Protein 3KCU (pdb70)

Structure (mmCIF, N/CA/C/O backbone):
data_3KCU
#
_entry.id   3KCU
#
_cell.length_a   101.378
_cell.length_b   107.934
_cell.length_c   163.128
_cell.angle_alpha   90.00
_cell.angle_beta   90.00
_cell.angle_gamma   90.00
#
_symmetry.space_group_name_H-M   'P 21 21 21'
#
loop_
_entity.id
_entity.type
_entity.pdbx_description
1 polymer 'Probable formate transporter 1'
2 non-polymer '2-(6-(2-CYCLOHEXYLETHOXY)-TETRAHYDRO-4,5-DIHYDROXY-2(HYDROXYMETHYL)-2H-PYRAN-3-YLOXY)-TETRAHYDRO-6(HYDROXYMETHYL)-2H-PY RAN-3,4,5-TRIOL'
3 water water
#
loop_
_atom_site.group_PDB
_atom_site.id
_atom_site.type_symbol
_atom_site.label_atom_id
_atom_site.label_alt_id
_atom_site.label_comp_id
_atom_site.label_asym_id
_atom_site.label_entity_id
_atom_site.label_seq_id
_atom_site.pdbx_PDB_ins_code
_atom_site.Cartn_x
_atom_site.Cartn_y
_atom_site.Cartn_z
_atom_site.occupancy
_atom_site.B_iso_or_equiv
_atom_site.auth_seq_id
_atom_site.auth_comp_id
_atom_site.auth_asym_id
_atom_site.auth_atom_id
_atom_site.pdbx_PDB_model_num
ATOM 1 N N . LYS A 1 29 ? 63.682 21.331 138.420 1.00 115.33 29 LYS A N 1
ATOM 2 C CA . LYS A 1 29 ? 63.980 21.797 137.072 1.00 115.32 29 LYS A CA 1
ATOM 3 C C . LYS A 1 29 ? 63.217 20.993 136.018 1.00 108.95 29 LYS A C 1
ATOM 4 O O . LYS A 1 29 ? 62.678 19.924 136.300 1.00 110.15 29 LYS A O 1
ATOM 10 N N . HIS A 1 30 ? 63.187 21.530 134.806 1.00 103.30 30 HIS A N 1
ATOM 11 C CA . HIS A 1 30 ? 62.532 20.911 133.654 1.00 100.48 30 HIS A CA 1
ATOM 12 C C . HIS A 1 30 ? 61.005 21.015 133.665 1.00 85.08 30 HIS A C 1
ATOM 13 O O . HIS A 1 30 ? 60.319 20.266 134.368 1.00 76.25 30 HIS A O 1
ATOM 20 N N . PRO A 1 31 ? 60.481 21.936 132.848 1.00 79.47 31 PRO A N 1
ATOM 21 C CA . PRO A 1 31 ? 59.057 22.251 132.714 1.00 75.49 31 PRO A CA 1
ATOM 22 C C . PRO A 1 31 ? 58.204 21.010 132.437 1.00 74.47 31 PRO A C 1
ATOM 23 O O . PRO A 1 31 ? 57.072 20.923 132.925 1.00 69.98 31 PRO A O 1
ATOM 27 N N . LEU A 1 32 ? 58.735 20.067 131.661 1.00 67.08 32 LEU A N 1
ATOM 28 C CA . LEU A 1 32 ? 57.951 18.904 131.259 1.00 66.92 32 LEU A CA 1
ATOM 29 C C . LEU A 1 32 ? 57.709 17.926 132.409 1.00 64.28 32 LEU A C 1
ATOM 30 O O . LEU A 1 32 ? 56.606 17.396 132.560 1.00 63.53 32 LEU A O 1
ATOM 35 N N . LYS A 1 33 ? 58.748 17.673 133.195 1.00 60.24 33 LYS A N 1
ATOM 36 C CA . LYS A 1 33 ? 58.632 16.834 134.376 1.00 65.64 33 LYS A CA 1
ATOM 37 C C . LYS A 1 33 ? 57.556 17.405 135.304 1.00 62.04 33 LYS A C 1
ATOM 38 O O . LYS A 1 33 ? 56.604 16.719 135.680 1.00 62.64 33 LYS A O 1
ATOM 44 N N . THR A 1 34 ? 57.730 18.674 135.653 1.00 60.51 34 THR A N 1
ATOM 45 C CA . THR A 1 34 ? 56.801 19.398 136.501 1.00 65.59 34 THR A CA 1
ATOM 46 C C . THR A 1 34 ? 55.365 19.284 135.985 1.00 65.03 34 THR A C 1
ATOM 47 O O . THR A 1 34 ? 54.431 19.061 136.771 1.00 58.02 34 THR A O 1
ATOM 51 N N . PHE A 1 35 ? 55.201 19.417 134.667 1.00 59.34 35 PHE A N 1
ATOM 52 C CA . PHE A 1 35 ? 53.880 19.385 134.045 1.00 59.21 35 PHE A CA 1
ATOM 53 C C . PHE A 1 35 ? 53.206 18.028 134.265 1.00 56.60 35 PHE A C 1
ATOM 54 O O . PHE A 1 35 ? 52.040 17.962 134.661 1.00 54.69 35 PHE A O 1
ATOM 62 N N . TYR A 1 36 ? 53.946 16.949 134.019 1.00 53.26 36 TYR A N 1
ATOM 63 C CA . TYR A 1 36 ? 53.409 15.605 134.250 1.00 54.95 36 TYR A CA 1
ATOM 64 C C . TYR A 1 36 ? 53.071 15.347 135.731 1.00 53.87 36 TYR A C 1
ATOM 65 O O . TYR A 1 36 ? 52.055 14.730 136.037 1.00 55.82 36 TYR A O 1
ATOM 74 N N . LEU A 1 37 ? 53.927 15.829 136.630 1.00 47.95 37 LEU A N 1
ATOM 75 C CA . LEU A 1 37 ? 53.700 15.712 138.065 1.00 58.80 37 LEU A CA 1
ATOM 76 C C . LEU A 1 37 ? 52.465 16.507 138.480 1.00 52.68 37 LEU A C 1
ATOM 77 O O . LEU A 1 37 ? 51.736 16.088 139.364 1.00 48.87 37 LEU A O 1
ATOM 82 N N . ALA A 1 38 ? 52.233 17.639 137.814 1.00 49.91 38 ALA A N 1
ATOM 83 C CA . ALA A 1 38 ? 51.035 18.436 138.031 1.00 49.77 38 ALA A CA 1
ATOM 84 C C . ALA A 1 38 ? 49.792 17.727 137.506 1.00 54.64 38 ALA A C 1
ATOM 85 O O . ALA A 1 38 ? 48.739 17.776 138.142 1.00 53.64 38 ALA A O 1
ATOM 87 N N . ILE A 1 39 ? 49.908 17.090 136.337 1.00 52.69 39 ILE A N 1
ATOM 88 C CA . ILE A 1 39 ? 48.813 16.277 135.822 1.00 53.75 39 ILE A CA 1
ATOM 89 C C . ILE A 1 39 ? 48.460 15.203 136.848 1.00 51.80 39 ILE A C 1
ATOM 90 O O . ILE A 1 39 ? 47.284 14.962 137.126 1.00 49.39 39 ILE A O 1
ATOM 95 N N . THR A 1 40 ? 49.496 14.578 137.409 1.00 50.50 40 THR A N 1
ATOM 96 C CA . THR A 1 40 ? 49.355 13.526 138.418 1.00 46.76 40 THR A CA 1
ATOM 97 C C . THR A 1 40 ? 48.613 14.037 139.668 1.00 48.59 40 THR A C 1
ATOM 98 O O . THR A 1 40 ? 47.720 13.373 140.193 1.00 50.58 40 THR A O 1
ATOM 102 N N . ALA A 1 41 ? 48.975 15.226 140.133 1.00 46.66 41 ALA A N 1
ATOM 103 C CA . ALA A 1 41 ? 48.336 15.777 141.326 1.00 46.31 41 ALA A CA 1
ATOM 104 C C . ALA A 1 41 ? 46.865 16.104 141.051 1.00 49.41 41 ALA A C 1
ATOM 105 O O . ALA A 1 41 ? 46.017 15.972 141.941 1.00 48.48 41 ALA A O 1
ATOM 107 N N . GLY A 1 42 ? 46.574 16.524 139.819 1.00 44.75 42 GLY A N 1
ATOM 108 C CA . GLY A 1 42 ? 45.211 16.849 139.414 1.00 46.89 42 GLY A CA 1
ATOM 109 C C . GLY A 1 42 ? 44.348 15.603 139.438 1.00 43.96 42 GLY A C 1
ATOM 110 O O . GLY A 1 42 ? 43.221 15.620 139.936 1.00 44.37 42 GLY A O 1
ATOM 111 N N . VAL A 1 43 ? 44.901 14.508 138.930 1.00 40.23 43 VAL A N 1
ATOM 112 C CA . VAL A 1 43 ? 44.295 13.193 139.095 1.00 43.83 43 VAL A CA 1
ATOM 113 C C . VAL A 1 43 ? 44.151 12.830 140.598 1.00 52.77 43 VAL A C 1
ATOM 114 O O . VAL A 1 43 ? 43.096 12.363 141.037 1.00 50.69 43 VAL A O 1
ATOM 118 N N . PHE A 1 44 ? 45.204 13.049 141.381 1.00 47.19 44 PHE A N 1
ATOM 119 C CA . PHE A 1 44 ? 45.159 12.709 142.808 1.00 46.57 44 PHE A CA 1
ATOM 120 C C . PHE A 1 44 ? 44.050 13.440 143.553 1.00 45.54 44 PHE A C 1
ATOM 121 O O . PHE A 1 44 ? 43.353 12.834 144.365 1.00 41.45 44 PHE A O 1
ATOM 129 N N . ILE A 1 45 ? 43.883 14.734 143.273 1.00 47.18 45 ILE A N 1
ATOM 130 C CA . ILE A 1 45 ? 42.883 15.520 143.979 1.00 40.82 45 ILE A CA 1
ATOM 131 C C . ILE A 1 45 ? 41.481 15.162 143.516 1.00 48.54 45 ILE A C 1
ATOM 132 O O . ILE A 1 45 ? 40.507 15.347 144.261 1.00 45.78 45 ILE A O 1
ATOM 137 N N . SER A 1 46 ? 41.390 14.665 142.278 1.00 46.00 46 SER A N 1
ATOM 138 C CA . SER A 1 46 ? 40.122 14.223 141.701 1.00 43.09 46 SER A CA 1
ATOM 139 C C . SER A 1 46 ? 39.709 12.914 142.385 1.00 45.21 46 SER A C 1
ATOM 140 O O . SER A 1 46 ? 38.542 12.708 142.721 1.00 41.73 46 SER A O 1
ATOM 143 N N . ILE A 1 47 ? 40.680 12.029 142.569 1.00 46.56 47 ILE A N 1
ATOM 144 C CA . ILE A 1 47 ? 40.468 10.830 143.353 1.00 45.21 47 ILE A CA 1
ATOM 145 C C . ILE A 1 47 ? 39.930 11.232 144.742 1.00 45.23 47 ILE A C 1
ATOM 146 O O . ILE A 1 47 ? 38.985 10.630 145.247 1.00 39.31 47 ILE A O 1
ATOM 151 N N . ALA A 1 48 ? 40.506 12.277 145.337 1.00 47.36 48 ALA A N 1
ATOM 152 C CA . ALA A 1 48 ? 40.072 12.707 146.666 1.00 45.97 48 ALA A CA 1
ATOM 153 C C . ALA A 1 48 ? 38.591 13.067 146.654 1.00 47.73 48 ALA A C 1
ATOM 154 O O . ALA A 1 48 ? 37.846 12.653 147.534 1.00 45.96 48 ALA A O 1
ATOM 156 N N . PHE A 1 49 ? 38.172 13.835 145.647 1.00 50.46 49 PHE A N 1
ATOM 157 C CA . PHE A 1 49 ? 36.807 14.336 145.612 1.00 47.09 49 PHE A CA 1
ATOM 158 C C . PHE A 1 49 ? 35.821 13.232 145.252 1.00 45.32 49 PHE A C 1
ATOM 159 O O . PHE A 1 49 ? 34.700 13.218 145.768 1.00 44.03 49 PHE A O 1
ATOM 167 N N . VAL A 1 50 ? 36.245 12.304 144.391 1.00 41.80 50 VAL A N 1
ATOM 168 C CA . VAL A 1 50 ? 35.428 11.124 144.088 1.00 45.38 50 VAL A CA 1
ATOM 169 C C . VAL A 1 50 ? 35.152 10.324 145.375 1.00 42.96 50 VAL A C 1
ATOM 170 O O . VAL A 1 50 ? 34.022 9.914 145.613 1.00 45.50 50 VAL A O 1
ATOM 174 N N . PHE A 1 51 ? 36.187 10.131 146.203 1.00 41.46 51 PHE A N 1
ATOM 175 C CA . PHE A 1 51 ? 36.070 9.385 147.466 1.00 40.63 51 PHE A CA 1
ATOM 176 C C . PHE A 1 51 ? 35.062 10.105 148.388 1.00 41.36 51 PHE A C 1
ATOM 177 O O . PHE A 1 51 ? 34.219 9.492 149.027 1.00 45.39 51 PHE A O 1
ATOM 185 N N . TYR A 1 52 ? 35.152 11.425 148.423 1.00 42.13 52 TYR A N 1
ATOM 186 C CA . TYR A 1 52 ? 34.267 12.238 149.237 1.00 42.77 52 TYR A CA 1
ATOM 187 C C . TYR A 1 52 ? 32.804 12.068 148.782 1.00 50.56 52 TYR A C 1
ATOM 188 O O . TYR A 1 52 ? 31.886 11.975 149.601 1.00 47.25 52 TYR A O 1
ATOM 197 N N . ILE A 1 53 ? 32.594 12.045 147.466 1.00 42.73 53 ILE A N 1
ATOM 198 C CA . ILE A 1 53 ? 31.249 11.921 146.926 1.00 41.75 53 ILE A CA 1
ATOM 199 C C . ILE A 1 53 ? 30.694 10.541 147.238 1.00 43.13 53 ILE A C 1
ATOM 200 O O . ILE A 1 53 ? 29.551 10.403 147.692 1.00 45.09 53 ILE A O 1
ATOM 205 N N . THR A 1 54 ? 31.504 9.519 146.984 1.00 42.74 54 THR A N 1
ATOM 206 C CA . THR A 1 54 ? 31.117 8.149 147.304 1.00 45.90 54 THR A CA 1
ATOM 207 C C . THR A 1 54 ? 30.724 8.055 148.788 1.00 46.57 54 THR A C 1
ATOM 208 O O . THR A 1 54 ? 29.623 7.603 149.128 1.00 44.59 54 THR A O 1
ATOM 212 N N . ALA A 1 55 ? 31.611 8.515 149.669 1.00 42.23 55 ALA A N 1
ATOM 213 C CA . ALA A 1 55 ? 31.353 8.402 151.109 1.00 45.78 55 ALA A CA 1
ATOM 214 C C . ALA A 1 55 ? 30.107 9.153 151.588 1.00 46.61 55 ALA A C 1
ATOM 215 O O . ALA A 1 55 ? 29.453 8.734 152.545 1.00 48.91 55 ALA A O 1
ATOM 217 N N . THR A 1 56 ? 29.782 10.262 150.938 1.00 40.99 56 THR A N 1
ATOM 218 C CA . THR A 1 56 ? 28.681 11.103 151.398 1.00 39.26 56 THR A CA 1
ATOM 219 C C . THR A 1 56 ? 27.385 10.857 150.627 1.00 46.67 56 THR A C 1
ATOM 220 O O . THR A 1 56 ? 26.398 11.543 150.855 1.00 46.20 56 THR A O 1
ATOM 224 N N . THR A 1 57 ? 27.387 9.887 149.721 1.00 44.22 57 THR A N 1
ATOM 225 C CA . THR A 1 57 ? 26.183 9.598 148.944 1.00 42.82 57 THR A CA 1
ATOM 226 C C . THR A 1 57 ? 25.147 8.908 149.815 1.00 47.51 57 THR A C 1
ATOM 227 O O . THR A 1 57 ? 25.431 7.893 150.458 1.00 49.83 57 THR A O 1
ATOM 231 N N . GLY A 1 58 ? 23.939 9.454 149.813 1.00 51.74 58 GLY A N 1
ATOM 232 C CA . GLY A 1 58 ? 22.876 8.937 150.652 1.00 49.73 58 GLY A CA 1
ATOM 233 C C . GLY A 1 58 ? 22.968 9.336 152.112 1.00 53.45 58 GLY A C 1
ATOM 234 O O . GLY A 1 58 ? 22.288 8.737 152.937 1.00 60.34 58 GLY A O 1
ATOM 235 N N . THR A 1 59 ? 23.791 10.334 152.442 1.00 55.98 59 THR A N 1
ATOM 236 C CA . THR A 1 59 ? 23.950 10.756 153.849 1.00 60.16 59 THR A CA 1
ATOM 237 C C . THR A 1 59 ? 23.044 11.911 154.249 1.00 69.74 59 THR A C 1
ATOM 238 O O . THR A 1 59 ? 23.300 12.598 155.254 1.00 68.74 59 THR A O 1
ATOM 242 N N . GLY A 1 60 ? 21.976 12.105 153.475 1.00 68.41 60 GLY A N 1
ATOM 243 C CA . GLY A 1 60 ? 20.952 13.080 153.810 1.00 64.12 60 GLY A CA 1
ATOM 244 C C . GLY A 1 60 ? 20.327 12.885 155.187 1.00 66.03 60 GLY A C 1
ATOM 245 O O . GLY A 1 60 ? 19.988 13.862 155.851 1.00 66.16 60 GLY A O 1
ATOM 246 N N . THR A 1 61 ? 20.163 11.636 155.622 1.00 62.84 61 THR A N 1
ATOM 247 C CA . THR A 1 61 ? 19.611 11.383 156.957 1.00 65.84 61 THR A CA 1
ATOM 248 C C . THR A 1 61 ? 20.619 11.647 158.098 1.00 67.31 61 THR A C 1
ATOM 249 O O . THR A 1 61 ? 20.234 12.012 159.201 1.00 74.70 61 THR A O 1
ATOM 253 N N . MET A 1 62 ? 21.908 11.472 157.830 1.00 64.26 62 MET A N 1
ATOM 254 C CA . MET A 1 62 ? 22.924 11.676 158.859 1.00 61.74 62 MET A CA 1
ATOM 255 C C . MET A 1 62 ? 23.005 13.116 159.319 1.00 52.10 62 MET A C 1
ATOM 256 O O . MET A 1 62 ? 22.722 14.046 158.555 1.00 46.80 62 MET A O 1
ATOM 261 N N . PRO A 1 63 ? 23.431 13.313 160.571 1.00 50.80 63 PRO A N 1
ATOM 262 C CA . PRO A 1 63 ? 23.794 14.677 160.968 1.00 51.37 63 PRO A CA 1
ATOM 263 C C . PRO A 1 63 ? 24.820 15.258 159.976 1.00 55.94 63 PRO A C 1
ATOM 264 O O . PRO A 1 63 ? 25.815 14.619 159.607 1.00 51.53 63 PRO A O 1
ATOM 268 N N . PHE A 1 64 ? 24.537 16.478 159.539 1.00 54.62 64 PHE A N 1
ATOM 269 C CA . PHE A 1 64 ? 25.313 17.180 158.536 1.00 47.57 64 PHE A CA 1
ATOM 270 C C . PHE A 1 64 ? 26.835 17.163 158.776 1.00 48.27 64 PHE A C 1
ATOM 271 O O . PHE A 1 64 ? 27.616 16.802 157.894 1.00 46.59 64 PHE A O 1
ATOM 279 N N . GLY A 1 65 ? 27.257 17.582 159.961 1.00 45.00 65 GLY A N 1
ATOM 280 C CA . GLY A 1 65 ? 28.676 17.667 160.237 1.00 45.68 65 GLY A CA 1
ATOM 281 C C . GLY A 1 65 ? 29.348 16.303 160.265 1.00 48.23 65 GLY A C 1
ATOM 282 O O . GLY A 1 65 ? 30.518 16.188 159.943 1.00 47.45 65 GLY A O 1
ATOM 283 N N . MET A 1 66 ? 28.614 15.276 160.678 1.00 47.09 66 MET A N 1
ATOM 284 C CA . MET A 1 66 ? 29.185 13.937 160.768 1.00 48.19 66 MET A CA 1
ATOM 285 C C . MET A 1 66 ? 29.461 13.376 159.369 1.00 48.22 66 MET A C 1
ATOM 286 O O . MET A 1 66 ? 30.505 12.772 159.133 1.00 46.84 66 MET A O 1
ATOM 291 N N . ALA A 1 67 ? 28.497 13.551 158.464 1.00 45.01 67 ALA A N 1
ATOM 292 C CA . ALA A 1 67 ? 28.652 13.149 157.069 1.00 44.88 67 ALA A CA 1
ATOM 293 C C . ALA A 1 67 ? 29.817 13.903 156.442 1.00 36.77 67 ALA A C 1
ATOM 294 O O . ALA A 1 67 ? 30.649 13.330 155.747 1.00 42.94 67 ALA A O 1
ATOM 296 N N . LYS A 1 68 ? 29.873 15.203 156.703 1.00 43.51 68 LYS A N 1
ATOM 297 C CA . LYS A 1 68 ? 30.880 16.056 156.091 1.00 43.26 68 LYS A CA 1
ATOM 298 C C . LYS A 1 68 ? 32.262 15.688 156.625 1.00 51.03 68 LYS A C 1
ATOM 299 O O . LYS A 1 68 ? 33.239 15.630 155.864 1.00 46.81 68 LYS A O 1
ATOM 305 N N . LEU A 1 69 ? 32.332 15.412 157.930 1.00 43.06 69 LEU A N 1
ATOM 306 C CA . LEU A 1 69 ? 33.583 14.985 158.536 1.00 43.34 69 LEU A CA 1
ATOM 307 C C . LEU A 1 69 ? 34.112 13.681 157.921 1.00 39.37 69 LEU A C 1
ATOM 308 O O . LEU A 1 69 ? 35.277 13.589 157.539 1.00 37.32 69 LEU A O 1
ATOM 313 N N . VAL A 1 70 ? 33.262 12.672 157.829 1.00 41.30 70 VAL A N 1
ATOM 314 C CA . VAL A 1 70 ? 33.694 11.414 157.227 1.00 42.18 70 VAL A CA 1
ATOM 315 C C . VAL A 1 70 ? 34.158 11.599 155.771 1.00 43.40 70 VAL A C 1
ATOM 316 O O . VAL A 1 70 ? 35.184 11.061 155.368 1.00 46.95 70 VAL A O 1
ATOM 320 N N . GLY A 1 71 ? 33.416 12.375 154.988 1.00 44.65 71 GLY A N 1
ATOM 321 C CA . GLY A 1 71 ? 33.862 12.682 153.636 1.00 44.33 71 GLY A CA 1
ATOM 322 C C . GLY A 1 71 ? 35.227 13.364 153.610 1.00 42.16 71 GLY A C 1
ATOM 323 O O . GLY A 1 71 ? 36.069 13.072 152.753 1.00 40.05 71 GLY A O 1
ATOM 324 N N . GLY A 1 72 ? 35.432 14.290 154.546 1.00 40.65 72 GLY A N 1
ATOM 325 C CA . GLY A 1 72 ? 36.671 15.046 154.637 1.00 39.97 72 GLY A CA 1
ATOM 326 C C . GLY A 1 72 ? 37.866 14.153 154.939 1.00 44.82 72 GLY A C 1
ATOM 327 O O . GLY A 1 72 ? 38.938 14.288 154.336 1.00 40.52 72 GLY A O 1
ATOM 328 N N . ILE A 1 73 ? 37.678 13.241 155.887 1.00 40.78 73 ILE A N 1
ATOM 329 C CA . ILE A 1 73 ? 38.682 12.227 156.182 1.00 40.18 73 ILE A CA 1
ATOM 330 C C . ILE A 1 73 ? 39.019 11.411 154.928 1.00 42.52 73 ILE A C 1
ATOM 331 O O . ILE A 1 73 ? 40.191 11.175 154.623 1.00 41.93 73 ILE A O 1
ATOM 336 N N . CYS A 1 74 ? 37.994 10.979 154.203 1.00 42.88 74 CYS A N 1
ATOM 337 C CA . CYS A 1 74 ? 38.222 10.220 152.971 1.00 45.77 74 CYS A CA 1
ATOM 338 C C . CYS A 1 74 ? 38.996 11.070 151.964 1.00 48.48 74 CYS A C 1
ATOM 339 O O . CYS A 1 74 ? 39.930 10.593 151.313 1.00 49.00 74 CYS A O 1
ATOM 342 N N . PHE A 1 75 ? 38.626 12.343 151.870 1.00 46.00 75 PHE A N 1
ATOM 343 C CA . PHE A 1 75 ? 39.279 13.281 150.953 1.00 43.48 75 PHE A CA 1
ATOM 344 C C . PHE A 1 75 ? 40.805 13.395 151.141 1.00 46.26 75 PHE A C 1
ATOM 345 O O . PHE A 1 75 ? 41.525 13.630 150.169 1.00 39.68 75 PHE A O 1
ATOM 353 N N . SER A 1 76 ? 41.295 13.234 152.377 1.00 46.10 76 SER A N 1
ATOM 354 C CA . SER A 1 76 ? 42.730 13.417 152.658 1.00 47.77 76 SER A CA 1
ATOM 355 C C . SER A 1 76 ? 43.620 12.474 151.855 1.00 45.57 76 SER A C 1
ATOM 356 O O . SER A 1 76 ? 44.802 12.753 151.636 1.00 46.46 76 SER A O 1
ATOM 359 N N . LEU A 1 77 ? 43.054 11.351 151.434 1.00 46.00 77 LEU A N 1
ATOM 360 C CA . LEU A 1 77 ? 43.725 10.445 150.509 1.00 44.38 77 LEU A CA 1
ATOM 361 C C . LEU A 1 77 ? 44.447 11.220 149.388 1.00 48.22 77 LEU A C 1
ATOM 362 O O . LEU A 1 77 ? 45.570 10.891 149.008 1.00 44.15 77 LEU A O 1
ATOM 367 N N . GLY A 1 78 ? 43.786 12.241 148.853 1.00 50.74 78 GLY A N 1
ATOM 368 C CA . GLY A 1 78 ? 44.356 13.048 147.786 1.00 54.59 78 GLY A CA 1
ATOM 369 C C . GLY A 1 78 ? 45.677 13.703 148.144 1.00 51.80 78 GLY A C 1
ATOM 370 O O . GLY A 1 78 ? 46.642 13.595 147.385 1.00 46.28 78 GLY A O 1
ATOM 371 N N . LEU A 1 79 ? 45.728 14.377 149.296 1.00 48.31 79 LEU A N 1
ATOM 372 C CA . LEU A 1 79 ? 46.977 14.983 149.742 1.00 46.81 79 LEU A CA 1
ATOM 373 C C . LEU A 1 79 ? 48.015 13.927 150.096 1.00 44.38 79 LEU A C 1
ATOM 374 O O . LEU A 1 79 ? 49.189 14.123 149.847 1.00 54.07 79 LEU A O 1
ATOM 379 N N . ILE A 1 80 ? 47.579 12.806 150.660 1.00 44.27 80 ILE A N 1
ATOM 380 C CA . ILE A 1 80 ? 48.490 11.710 150.977 1.00 50.13 80 ILE A CA 1
ATOM 381 C C . ILE A 1 80 ? 49.186 11.219 149.697 1.00 51.21 80 ILE A C 1
ATOM 382 O O . ILE A 1 80 ? 50.416 11.116 149.643 1.00 50.46 80 ILE A O 1
ATOM 387 N N . LEU A 1 81 ? 48.391 10.948 148.664 1.00 50.03 81 LEU A N 1
ATOM 388 C CA . LEU A 1 81 ? 48.926 10.614 147.342 1.00 57.36 81 LEU A CA 1
ATOM 389 C C . LEU A 1 81 ? 49.960 11.629 146.843 1.00 48.74 81 LEU A C 1
ATOM 390 O O . LEU A 1 81 ? 51.045 11.251 146.401 1.00 51.46 81 LEU A O 1
ATOM 395 N N . CYS A 1 82 ? 49.620 12.919 146.909 1.00 47.35 82 CYS A N 1
ATOM 396 C CA . CYS A 1 82 ? 50.527 13.963 146.419 1.00 51.40 82 CYS A CA 1
ATOM 397 C C . CYS A 1 82 ? 51.869 14.003 147.142 1.00 53.09 82 CYS A C 1
ATOM 398 O O . CYS A 1 82 ? 52.914 14.179 146.515 1.00 53.77 82 CYS A O 1
ATOM 401 N N . VAL A 1 83 ? 51.842 13.880 148.468 1.00 50.48 83 VAL A N 1
ATOM 402 C CA . VAL A 1 83 ? 53.069 13.998 149.237 1.00 43.09 83 VAL A CA 1
ATOM 403 C C . VAL A 1 83 ? 53.915 12.732 149.129 1.00 45.71 83 VAL A C 1
ATOM 404 O O . VAL A 1 83 ? 55.122 12.793 148.875 1.00 52.43 83 VAL A O 1
ATOM 408 N N . VAL A 1 84 ? 53.278 11.581 149.317 1.00 53.32 84 VAL A N 1
ATOM 409 C CA . VAL A 1 84 ? 54.019 10.330 149.332 1.00 56.72 84 VAL A CA 1
ATOM 410 C C . VAL A 1 84 ? 54.599 10.024 147.953 1.00 59.27 84 VAL A C 1
ATOM 411 O O . VAL A 1 84 ? 55.742 9.601 147.852 1.00 56.84 84 VAL A O 1
ATOM 415 N N . CYS A 1 85 ? 53.809 10.246 146.902 1.00 57.12 85 CYS A N 1
ATOM 416 C CA . CYS A 1 85 ? 54.243 9.944 145.533 1.00 57.71 85 CYS A CA 1
ATOM 417 C C . CYS A 1 85 ? 55.047 11.068 144.867 1.00 60.25 85 CYS A C 1
ATOM 418 O O . CYS A 1 85 ? 55.608 10.866 143.795 1.00 57.64 85 CYS A O 1
ATOM 421 N N . GLY A 1 86 ? 55.102 12.247 145.485 1.00 61.31 86 GLY A N 1
ATOM 422 C CA . GLY A 1 86 ? 55.876 13.351 144.928 1.00 57.81 86 GLY A CA 1
ATOM 423 C C . GLY A 1 86 ? 55.217 14.108 143.766 1.00 58.65 86 GLY A C 1
ATOM 424 O O . GLY A 1 86 ? 55.911 14.587 142.876 1.00 54.81 86 GLY A O 1
ATOM 425 N N . ALA A 1 87 ? 53.888 14.228 143.758 1.00 49.61 87 ALA A N 1
ATOM 426 C CA . ALA A 1 87 ? 53.218 15.006 142.713 1.00 54.72 87 ALA A CA 1
ATOM 427 C C . ALA A 1 87 ? 53.180 16.495 143.087 1.00 57.85 87 ALA A C 1
ATOM 428 O O . ALA A 1 87 ? 53.480 16.866 144.211 1.00 52.75 87 ALA A O 1
ATOM 430 N N . ASP A 1 88 ? 52.816 17.349 142.142 1.00 57.16 88 ASP A N 1
ATOM 431 C CA . ASP A 1 88 ? 52.893 18.786 142.384 1.00 54.62 88 ASP A CA 1
ATOM 432 C C . ASP A 1 88 ? 51.513 19.439 142.343 1.00 50.85 88 ASP A C 1
ATOM 433 O O . ASP A 1 88 ? 50.979 19.729 141.260 1.00 52.97 88 ASP A O 1
ATOM 438 N N . LEU A 1 89 ? 50.955 19.670 143.532 1.00 49.26 89 LEU A N 1
ATOM 439 C CA . LEU A 1 89 ? 49.660 20.325 143.703 1.00 48.79 89 LEU A CA 1
ATOM 440 C C . LEU A 1 89 ? 49.829 21.828 143.939 1.00 51.82 89 LEU A C 1
ATOM 441 O O . LEU A 1 89 ? 50.468 22.253 144.910 1.00 51.71 89 LEU A O 1
ATOM 446 N N . PHE A 1 90 ? 49.237 22.613 143.045 1.00 47.10 90 PHE A N 1
ATOM 447 C CA . PHE A 1 90 ? 49.312 24.075 143.036 1.00 50.27 90 PHE A CA 1
ATOM 448 C C . PHE A 1 90 ? 49.471 24.739 144.413 1.00 53.47 90 PHE A C 1
ATOM 449 O O . PHE A 1 90 ? 48.518 24.787 145.209 1.00 47.62 90 PHE A O 1
ATOM 457 N N . THR A 1 91 ? 50.674 25.274 144.646 1.00 48.94 91 THR A N 1
ATOM 458 C CA . THR A 1 91 ? 51.068 26.015 145.862 1.00 52.88 91 THR A CA 1
ATOM 459 C C . THR A 1 91 ? 51.186 25.193 147.161 1.00 54.78 91 THR A C 1
ATOM 460 O O . THR A 1 91 ? 51.614 25.717 148.192 1.00 54.40 91 THR A O 1
ATOM 464 N N . SER A 1 92 ? 50.836 23.912 147.123 1.00 48.06 92 SER A N 1
ATOM 465 C CA . SER A 1 92 ? 50.730 23.152 148.370 1.00 51.53 92 SER A CA 1
ATOM 466 C C . SER A 1 92 ? 52.035 23.056 149.166 1.00 53.05 92 SER A C 1
ATOM 467 O O . SER A 1 92 ? 52.000 22.951 150.399 1.00 51.55 92 SER A O 1
ATOM 470 N N . THR A 1 93 ? 53.173 23.088 148.474 1.00 45.12 93 THR A N 1
ATOM 471 C CA . THR A 1 93 ? 54.461 22.934 149.132 1.00 49.75 93 THR A CA 1
ATOM 472 C C . THR A 1 93 ? 55.226 24.253 149.274 1.00 54.76 93 THR A C 1
ATOM 473 O O . THR A 1 93 ? 56.433 24.239 149.481 1.00 62.60 93 THR A O 1
ATOM 477 N N . VAL A 1 94 ? 54.534 25.381 149.160 1.00 52.69 94 VAL A N 1
ATOM 478 C CA . VAL A 1 94 ? 55.212 26.679 149.112 1.00 56.94 94 VAL A CA 1
ATOM 479 C C . VAL A 1 94 ? 56.041 26.985 150.385 1.00 58.87 94 VAL A C 1
ATOM 480 O O . VAL A 1 94 ? 57.093 27.644 150.328 1.00 58.77 94 VAL A O 1
ATOM 484 N N . LEU A 1 95 ? 55.566 26.496 151.525 1.00 50.20 95 LEU A N 1
ATOM 485 C CA . LEU A 1 95 ? 56.250 26.708 152.792 1.00 53.89 95 LEU A CA 1
ATOM 486 C C . LEU A 1 95 ? 57.502 25.836 152.925 1.00 56.09 95 LEU A C 1
ATOM 487 O O . LEU A 1 95 ? 58.490 26.247 153.539 1.00 60.85 95 LEU A O 1
ATOM 492 N N . ILE A 1 96 ? 57.452 24.626 152.372 1.00 54.41 96 ILE A N 1
ATOM 493 C CA . ILE A 1 96 ? 58.635 23.779 152.301 1.00 54.94 96 ILE A CA 1
ATOM 494 C C . ILE A 1 96 ? 59.698 24.504 151.501 1.00 56.47 96 ILE A C 1
ATOM 495 O O . ILE A 1 96 ? 60.873 24.565 151.897 1.00 57.00 96 ILE A O 1
ATOM 500 N N . VAL A 1 97 ? 59.284 25.043 150.353 1.00 59.79 97 VAL A N 1
ATOM 501 C CA . VAL A 1 97 ? 60.217 25.758 149.482 1.00 58.72 97 VAL A CA 1
ATOM 502 C C . VAL A 1 97 ? 60.895 26.895 150.261 1.00 52.93 97 VAL A C 1
ATOM 503 O O . VAL A 1 97 ? 62.108 26.995 150.282 1.00 56.95 97 VAL A O 1
ATOM 507 N N . VAL A 1 98 ? 60.114 27.721 150.952 1.00 58.95 98 VAL A N 1
ATOM 508 C CA . VAL A 1 98 ? 60.701 28.817 151.725 1.00 61.39 98 VAL A CA 1
ATOM 509 C C . VAL A 1 98 ? 61.688 28.296 152.781 1.00 61.70 98 VAL A C 1
ATOM 510 O O . VAL A 1 98 ? 62.813 28.801 152.908 1.00 61.12 98 VAL A O 1
ATOM 514 N N . ALA A 1 99 ? 61.272 27.276 153.527 1.00 61.24 99 ALA A N 1
ATOM 515 C CA . ALA A 1 99 ? 62.121 26.732 154.594 1.00 62.11 99 ALA A CA 1
ATOM 516 C C . ALA A 1 99 ? 63.415 26.116 154.055 1.00 62.79 99 ALA A C 1
ATOM 517 O O . ALA A 1 99 ? 64.491 26.369 154.593 1.00 70.70 99 ALA A O 1
ATOM 519 N N . LYS A 1 100 ? 63.327 25.316 152.996 1.00 62.34 100 LYS A N 1
ATOM 520 C CA . LYS A 1 100 ? 64.548 24.731 152.426 1.00 68.68 100 LYS A CA 1
ATOM 521 C C . LYS A 1 100 ? 65.554 25.796 151.976 1.00 72.23 100 LYS A C 1
ATOM 522 O O . LYS A 1 100 ? 66.769 25.563 152.002 1.00 77.84 100 LYS A O 1
ATOM 528 N N . ALA A 1 101 ? 65.053 26.962 151.577 1.00 64.72 101 ALA A N 1
ATOM 529 C CA . ALA A 1 101 ? 65.927 28.056 151.141 1.00 60.66 101 ALA A CA 1
ATOM 530 C C . ALA A 1 101 ? 66.311 28.968 152.295 1.00 63.69 101 ALA A C 1
ATOM 531 O O . ALA A 1 101 ? 66.979 29.979 152.078 1.00 63.95 101 ALA A O 1
ATOM 533 N N . SER A 1 102 ? 65.877 28.619 153.513 1.00 57.71 102 SER A N 1
ATOM 534 C CA . SER A 1 102 ? 66.076 29.476 154.687 1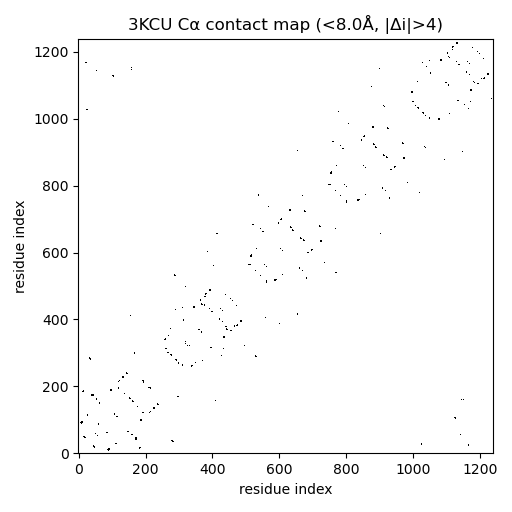.00 59.86 102 SER A CA 1
ATOM 535 C C . SER A 1 102 ? 65.572 30.896 154.453 1.00 58.65 102 SER A C 1
ATOM 536 O O . SER A 1 102 ? 66.225 31.874 154.851 1.00 62.49 102 SER A O 1
ATOM 539 N N . GLY A 1 103 ? 64.434 31.009 153.776 1.00 59.11 103 GLY A N 1
ATOM 540 C CA . GLY A 1 103 ? 63.871 32.306 153.456 1.00 66.21 103 GLY A CA 1
ATOM 541 C C . GLY A 1 103 ? 64.713 33.138 152.504 1.00 68.20 103 GLY A C 1
ATOM 542 O O . GLY A 1 103 ? 64.432 34.317 152.290 1.00 75.18 103 GLY A O 1
ATOM 543 N N . ARG A 1 104 ? 65.753 32.538 151.933 1.00 63.71 104 ARG A N 1
ATOM 544 C CA . ARG A 1 104 ? 66.626 33.256 151.007 1.00 62.20 104 ARG A CA 1
ATOM 545 C C . ARG A 1 104 ? 66.052 33.124 149.602 1.00 65.14 104 ARG A C 1
ATOM 546 O O . ARG A 1 104 ? 66.658 32.524 148.719 1.00 70.11 104 ARG A O 1
ATOM 554 N N . ILE A 1 105 ? 64.876 33.690 149.396 1.00 60.09 105 ILE A N 1
ATOM 555 C CA . ILE A 1 105 ? 64.131 33.398 148.192 1.00 63.87 105 ILE A CA 1
ATOM 556 C C . ILE A 1 105 ? 63.110 34.485 147.932 1.00 65.05 105 ILE A C 1
ATOM 557 O O . ILE A 1 105 ? 62.525 35.022 148.864 1.00 71.97 105 ILE A O 1
ATOM 562 N N . THR A 1 106 ? 62.919 34.821 146.663 1.00 59.08 106 THR A N 1
ATOM 563 C CA . THR A 1 106 ? 61.988 35.877 146.271 1.00 65.33 106 THR A CA 1
ATOM 564 C C . THR A 1 106 ? 60.653 35.282 145.827 1.00 67.62 106 THR A C 1
ATOM 565 O O . THR A 1 106 ? 60.563 34.085 145.543 1.00 69.04 106 THR A O 1
ATOM 569 N N . TRP A 1 107 ? 59.621 36.121 145.768 1.00 69.28 107 TRP A N 1
ATOM 570 C CA . TRP A 1 107 ? 58.304 35.682 145.301 1.00 70.48 107 TRP A CA 1
ATOM 571 C C . TRP A 1 107 ? 58.337 35.177 143.851 1.00 64.69 107 TRP A C 1
ATOM 572 O O . TRP A 1 107 ? 57.720 34.167 143.526 1.00 69.33 107 TRP A O 1
ATOM 583 N N . GLY A 1 108 ? 59.063 35.876 142.986 1.00 61.51 108 GLY A N 1
ATOM 584 C CA . GLY A 1 108 ? 59.234 35.432 141.609 1.00 51.59 108 GLY A CA 1
ATOM 585 C C . GLY A 1 108 ? 59.701 33.985 141.564 1.00 60.66 108 GLY A C 1
ATOM 586 O O . GLY A 1 108 ? 59.180 33.182 140.802 1.00 59.83 108 GLY A O 1
ATOM 587 N N . GLN A 1 109 ? 60.679 33.646 142.399 1.00 63.52 109 GLN A N 1
ATOM 588 C CA . GLN A 1 109 ? 61.157 32.270 142.507 1.00 54.82 109 GLN A CA 1
ATOM 589 C C . GLN A 1 109 ? 60.083 31.316 143.029 1.00 55.49 109 GLN A C 1
ATOM 590 O O . GLN A 1 109 ? 59.893 30.232 142.483 1.00 55.42 109 GLN A O 1
ATOM 596 N N . LEU A 1 110 ? 59.389 31.710 144.091 1.00 54.30 110 LEU A N 1
ATOM 597 C CA . LEU A 1 110 ? 58.295 30.901 144.624 1.00 55.43 110 LEU A CA 1
ATOM 598 C C . LEU A 1 110 ? 57.213 30.609 143.582 1.00 59.18 110 LEU A C 1
ATOM 599 O O . LEU A 1 110 ? 56.691 29.497 143.522 1.00 54.16 110 LEU A O 1
ATOM 604 N N . ALA A 1 111 ? 56.873 31.609 142.772 1.00 60.40 111 ALA A N 1
ATOM 605 C CA . ALA A 1 111 ? 55.745 31.495 141.834 1.00 63.18 111 ALA A CA 1
ATOM 606 C C . ALA A 1 111 ? 56.175 31.030 140.428 1.00 62.07 111 ALA A C 1
ATOM 607 O O . ALA A 1 111 ? 55.364 30.920 139.513 1.00 62.66 111 ALA A O 1
ATOM 609 N N . LYS A 1 112 ? 57.457 30.717 140.300 1.00 57.44 112 LYS A N 1
ATOM 610 C CA . LYS A 1 112 ? 58.087 30.367 139.033 1.00 58.17 112 LYS A CA 1
ATOM 611 C C . LYS A 1 112 ? 57.358 29.287 138.240 1.00 56.93 112 LYS A C 1
ATOM 612 O O . LYS A 1 112 ? 57.270 29.348 137.017 1.00 57.97 112 LYS A O 1
ATOM 618 N N . ASN A 1 113 ? 56.850 28.284 138.930 1.00 58.85 113 ASN A N 1
ATOM 619 C CA . ASN A 1 113 ? 56.219 27.168 138.243 1.00 62.43 113 ASN A CA 1
ATOM 620 C C . ASN A 1 113 ? 54.690 27.136 138.392 1.00 58.39 113 ASN A C 1
ATOM 621 O O . ASN A 1 113 ? 54.039 26.189 137.961 1.00 55.69 113 ASN A O 1
ATOM 626 N N . TRP A 1 114 ? 54.127 28.182 138.986 1.00 54.07 114 TRP A N 1
ATOM 627 C CA . TRP A 1 114 ? 52.705 28.183 139.329 1.00 55.12 114 TRP A CA 1
ATOM 628 C C . TRP A 1 114 ? 51.799 28.029 138.108 1.00 56.94 114 TRP A C 1
ATOM 629 O O . TRP A 1 114 ? 50.877 27.210 138.121 1.00 55.28 114 TRP A O 1
ATOM 640 N N . LEU A 1 115 ? 52.073 28.792 137.052 1.00 56.10 115 LEU A N 1
ATOM 641 C CA . LEU A 1 115 ? 51.239 28.739 135.851 1.00 57.73 115 LEU A CA 1
ATOM 642 C C . LEU A 1 115 ? 51.200 27.329 135.262 1.00 52.23 115 LEU A C 1
ATOM 643 O O . LEU A 1 115 ? 50.131 26.780 134.979 1.00 54.54 115 LEU A O 1
ATOM 648 N N . ASN A 1 116 ? 52.389 26.776 135.073 1.00 49.33 116 ASN A N 1
ATOM 649 C CA . ASN A 1 116 ? 52.613 25.423 134.589 1.00 53.72 116 ASN A CA 1
ATOM 650 C C . ASN A 1 116 ? 51.925 24.345 135.429 1.00 54.90 116 ASN A C 1
ATOM 651 O O . ASN A 1 116 ? 51.273 23.456 134.882 1.00 60.10 116 ASN A O 1
ATOM 656 N N . VAL A 1 117 ? 52.081 24.415 136.753 1.00 51.65 117 VAL A N 1
ATOM 657 C CA . VAL A 1 117 ? 51.432 23.453 137.660 1.00 51.53 117 VAL A CA 1
ATOM 658 C C . VAL A 1 117 ? 49.901 23.584 137.649 1.00 46.36 117 VAL A C 1
ATOM 659 O O . VAL A 1 117 ? 49.161 22.593 137.626 1.00 46.67 117 VAL A O 1
ATOM 663 N N . TYR A 1 118 ? 49.434 24.822 137.675 1.00 42.25 118 TYR A N 1
ATOM 664 C CA . TYR A 1 118 ? 48.008 25.103 137.696 1.00 47.78 118 TYR A CA 1
ATOM 665 C C . TYR A 1 118 ? 47.350 24.481 136.460 1.00 50.23 118 TYR A C 1
ATOM 666 O O . TYR A 1 118 ? 46.296 23.853 136.558 1.00 47.05 118 TYR A O 1
ATOM 675 N N A PHE A 1 119 ? 48.011 24.654 135.315 0.55 47.47 119 PHE A N 1
ATOM 676 N N B PHE A 1 119 ? 47.973 24.623 135.295 0.45 47.80 119 PHE A N 1
ATOM 677 C CA A PHE A 1 119 ? 47.546 24.127 134.039 0.55 50.84 119 PHE A CA 1
ATOM 678 C CA B PHE A 1 119 ? 47.354 24.061 134.097 0.45 50.05 119 PHE A CA 1
ATOM 679 C C A PHE A 1 119 ? 47.546 22.606 134.042 0.55 48.36 119 PHE A C 1
ATOM 680 C C B PHE A 1 119 ? 47.558 22.552 133.938 0.45 47.95 119 PHE A C 1
ATOM 681 O O A PHE A 1 119 ? 46.540 21.973 133.706 0.55 45.90 119 PHE A O 1
ATOM 682 O O B PHE A 1 119 ? 46.683 21.864 133.407 0.45 46.50 119 PHE A O 1
ATOM 697 N N . GLY A 1 120 ? 48.687 22.035 134.421 1.00 45.07 120 GLY A N 1
ATOM 698 C CA . GLY A 1 120 ? 48.847 20.591 134.532 1.00 46.34 120 GLY A CA 1
ATOM 699 C C . GLY A 1 120 ? 47.808 19.987 135.488 1.00 48.74 120 GLY A C 1
ATOM 700 O O . GLY A 1 120 ? 47.167 18.986 135.166 1.00 51.05 120 GLY A O 1
ATOM 701 N N . ASN A 1 121 ? 47.645 20.594 136.662 1.00 47.22 121 ASN A N 1
ATOM 702 C CA . ASN A 1 121 ? 46.575 20.211 137.608 1.00 44.29 121 ASN A CA 1
ATOM 703 C C . ASN A 1 121 ? 45.223 20.162 136.894 1.00 47.89 121 ASN A C 1
ATOM 704 O O . ASN A 1 121 ? 44.461 19.195 137.022 1.00 47.09 121 ASN A O 1
ATOM 709 N N . LEU A 1 122 ? 44.922 21.221 136.149 1.00 49.50 122 LEU A N 1
ATOM 710 C CA . LEU A 1 122 ? 43.659 21.277 135.397 1.00 54.14 122 LEU A CA 1
ATOM 711 C C . LEU A 1 122 ? 43.508 20.124 134.395 1.00 49.57 122 LEU A C 1
ATOM 712 O O . LEU A 1 122 ? 42.450 19.479 134.332 1.00 48.33 122 LEU A O 1
ATOM 717 N N . VAL A 1 123 ? 44.564 19.860 133.626 1.00 48.01 123 VAL A N 1
ATOM 718 C CA . VAL A 1 123 ? 44.548 18.768 132.649 1.00 50.22 123 VAL A CA 1
ATOM 719 C C . VAL A 1 123 ? 44.259 17.431 133.337 1.00 53.61 123 VAL A C 1
ATOM 720 O O . VAL A 1 123 ? 43.436 16.650 132.863 1.00 54.95 123 VAL A O 1
ATOM 724 N N . GLY A 1 124 ? 44.927 17.179 134.463 1.00 50.19 124 GLY A N 1
ATOM 725 C CA . GLY A 1 124 ? 44.680 15.973 135.235 1.00 47.01 124 GLY A CA 1
ATOM 726 C C . GLY A 1 124 ? 43.255 15.875 135.775 1.00 48.62 124 GLY A C 1
ATOM 727 O O . GLY A 1 124 ? 42.634 14.814 135.727 1.00 48.40 124 GLY A O 1
ATOM 728 N N . ALA A 1 125 ? 42.725 16.977 136.295 1.00 44.52 125 ALA A N 1
ATOM 729 C CA . ALA A 1 125 ? 41.335 16.975 136.735 1.00 47.11 125 ALA A CA 1
ATOM 730 C C . ALA A 1 125 ? 40.357 16.698 135.567 1.00 48.58 125 ALA A C 1
ATOM 731 O O . ALA A 1 125 ? 39.435 15.880 135.709 1.00 45.36 125 ALA A O 1
ATOM 733 N N . LEU A 1 126 ? 40.554 17.360 134.422 1.00 45.60 126 LEU A N 1
ATOM 734 C CA . LEU A 1 126 ? 39.652 17.139 133.280 1.00 48.59 126 LEU A CA 1
ATOM 735 C C . LEU A 1 126 ? 39.740 15.702 132.758 1.00 48.97 126 LEU A C 1
ATOM 736 O O . LEU A 1 126 ? 38.721 15.086 132.475 1.00 52.20 126 LEU A O 1
ATOM 741 N N . LEU A 1 127 ? 40.950 15.158 132.681 1.00 48.14 127 LEU A N 1
ATOM 742 C CA . LEU A 1 127 ? 41.120 13.747 132.352 1.00 50.28 127 LEU A CA 1
ATOM 743 C C . LEU A 1 127 ? 40.314 12.861 133.305 1.00 51.25 127 LEU A C 1
ATOM 744 O O . LEU A 1 127 ? 39.688 11.879 132.889 1.00 52.86 127 LEU A O 1
ATOM 749 N N . PHE A 1 128 ? 40.314 13.200 134.589 1.00 48.46 128 PHE A N 1
ATOM 750 C CA . PHE A 1 128 ? 39.587 12.364 135.532 1.00 47.33 128 PHE A CA 1
ATOM 751 C C . PHE A 1 128 ? 38.083 12.556 135.370 1.00 45.99 128 PHE A C 1
ATOM 752 O O . PHE A 1 128 ? 37.316 11.603 135.518 1.00 45.92 128 PHE A O 1
ATOM 760 N N . VAL A 1 129 ? 37.655 13.772 135.036 1.00 40.84 129 VAL A N 1
ATOM 761 C CA . VAL A 1 129 ? 36.232 13.978 134.767 1.00 45.86 129 VAL A CA 1
ATOM 762 C C . VAL A 1 129 ? 35.758 13.028 133.651 1.00 51.14 129 VAL A C 1
ATOM 763 O O . VAL A 1 129 ? 34.719 12.347 133.774 1.00 44.17 129 VAL A O 1
ATOM 767 N N . LEU A 1 130 ? 36.538 12.984 132.574 1.00 47.39 130 LEU A N 1
ATOM 768 C CA . LEU A 1 130 ? 36.229 12.143 131.418 1.00 45.27 130 LEU A CA 1
ATOM 769 C C . LEU A 1 130 ? 36.140 10.667 131.805 1.00 44.07 130 LEU A C 1
ATOM 770 O O . LEU A 1 130 ? 35.166 9.982 131.477 1.00 45.55 130 LEU A O 1
ATOM 775 N N . LEU A 1 131 ? 37.167 10.181 132.498 1.00 47.42 131 LEU A N 1
ATOM 776 C CA . LEU A 1 131 ? 37.193 8.795 132.953 1.00 52.10 131 LEU A CA 1
ATOM 777 C C . LEU A 1 131 ? 35.986 8.453 133.845 1.00 51.56 131 LEU A C 1
ATOM 778 O O . LEU A 1 131 ? 35.354 7.402 133.676 1.00 52.97 131 LEU A O 1
ATOM 783 N N . MET A 1 132 ? 35.672 9.339 134.789 1.00 50.17 132 MET A N 1
ATOM 784 C CA . MET A 1 132 ? 34.541 9.131 135.697 1.00 52.84 132 MET A CA 1
ATOM 785 C C . MET A 1 132 ? 33.227 9.130 134.925 1.00 52.11 132 MET A C 1
ATOM 786 O O . MET A 1 132 ? 32.338 8.309 135.186 1.00 46.58 132 MET A O 1
ATOM 791 N N . TRP A 1 133 ? 33.091 10.054 133.980 1.00 46.27 133 TRP A N 1
ATOM 792 C CA . TRP A 1 133 ? 31.902 10.022 133.127 1.00 52.23 133 TRP A CA 1
ATOM 793 C C . TRP A 1 133 ? 31.800 8.708 132.341 1.00 51.44 133 TRP A C 1
ATOM 794 O O . TRP A 1 133 ? 30.764 8.065 132.337 1.00 51.74 133 TRP A O 1
ATOM 805 N N . LEU A 1 134 ? 32.884 8.287 131.702 1.00 49.21 134 LEU A N 1
ATOM 806 C CA . LEU A 1 134 ? 32.838 7.036 130.946 1.00 46.14 134 LEU A CA 1
ATOM 807 C C . LEU A 1 134 ? 32.591 5.817 131.827 1.00 51.32 134 LEU A C 1
ATOM 808 O O . LEU A 1 134 ? 32.089 4.792 131.350 1.00 46.18 134 LEU A O 1
ATOM 813 N N . SER A 1 135 ? 32.936 5.922 133.116 1.00 44.79 135 SER A N 1
ATOM 814 C CA . SER A 1 135 ? 32.736 4.802 134.037 1.00 50.76 135 SER A CA 1
ATOM 815 C C . SER A 1 135 ? 31.258 4.515 134.297 1.00 55.21 135 SER A C 1
ATOM 816 O O . SER A 1 135 ? 30.912 3.418 134.741 1.00 56.18 135 SER A O 1
ATOM 819 N N . GLY A 1 136 ? 30.394 5.492 134.021 1.00 50.68 136 GLY A N 1
ATOM 820 C CA . GLY A 1 136 ? 28.993 5.391 134.412 1.00 48.39 136 GLY A CA 1
ATOM 821 C C . GLY A 1 136 ? 28.694 5.567 135.909 1.00 51.54 136 GLY A C 1
ATOM 822 O O . GLY A 1 136 ? 27.596 5.254 136.375 1.00 50.83 136 GLY A O 1
ATOM 823 N N . GLU A 1 137 ? 29.660 6.079 136.665 1.00 53.02 137 GLU A N 1
ATOM 824 C CA . GLU A 1 137 ? 29.527 6.213 138.132 1.00 48.00 137 GLU A CA 1
ATOM 825 C C . GLU A 1 137 ? 28.348 7.084 138.606 1.00 49.50 137 GLU A C 1
ATOM 826 O O . GLU A 1 137 ? 27.791 6.860 139.692 1.00 51.62 137 GLU A O 1
ATOM 832 N N . TYR A 1 138 ? 27.968 8.076 137.803 1.00 54.03 138 TYR A N 1
ATOM 833 C CA . TYR A 1 138 ? 26.856 8.971 138.154 1.00 49.45 138 TYR A CA 1
ATOM 834 C C . TYR A 1 138 ? 25.520 8.277 138.469 1.00 50.34 138 TYR A C 1
ATOM 835 O O . TYR A 1 138 ? 24.697 8.834 139.200 1.00 51.10 138 TYR A O 1
ATOM 844 N N . MET A 1 139 ? 25.320 7.068 137.938 1.00 48.50 139 MET A N 1
ATOM 845 C CA . MET A 1 139 ? 24.138 6.254 138.247 1.00 49.88 139 MET A CA 1
ATOM 846 C C . MET A 1 139 ? 24.279 5.435 139.546 1.00 50.27 139 MET A C 1
ATOM 847 O O . MET A 1 139 ? 23.326 4.784 139.974 1.00 52.30 139 MET A O 1
ATOM 852 N N . THR A 1 140 ? 25.461 5.443 140.156 1.00 48.20 140 THR A N 1
ATOM 853 C CA . THR A 1 140 ? 25.649 4.720 141.425 1.00 51.82 140 THR A CA 1
ATOM 854 C C . THR A 1 140 ? 24.563 5.113 142.434 1.00 52.19 140 THR A C 1
ATOM 855 O O . THR A 1 140 ? 24.172 6.280 142.513 1.00 50.85 140 THR A O 1
ATOM 859 N N . ALA A 1 141 ? 24.080 4.119 143.178 1.00 51.99 141 ALA A N 1
ATOM 860 C CA . ALA A 1 141 ? 23.013 4.285 144.162 1.00 55.32 141 ALA A CA 1
ATOM 861 C C . ALA A 1 141 ? 21.789 4.961 143.555 1.00 54.19 141 ALA A C 1
ATOM 862 O O . ALA A 1 141 ? 21.248 5.931 144.100 1.00 58.30 141 ALA A O 1
ATOM 864 N N . ASN A 1 142 ? 21.361 4.430 142.417 1.00 59.92 142 ASN A N 1
ATOM 865 C CA . ASN A 1 142 ? 20.167 4.911 141.742 1.00 60.47 142 ASN A CA 1
ATOM 866 C C . ASN A 1 142 ? 20.259 6.396 141.417 1.00 55.40 142 ASN A C 1
ATOM 867 O O . ASN A 1 142 ? 19.289 7.142 141.579 1.00 54.57 142 ASN A O 1
ATOM 872 N N . GLY A 1 143 ? 21.442 6.817 140.977 1.00 52.46 143 GLY A N 1
ATOM 873 C CA . GLY A 1 143 ? 21.682 8.192 140.582 1.00 52.71 143 GLY A CA 1
ATOM 874 C C . GLY A 1 143 ? 22.076 9.142 141.698 1.00 49.94 143 GLY A C 1
ATOM 875 O O . GLY A 1 143 ? 22.431 10.298 141.442 1.00 50.12 143 GLY A O 1
ATOM 876 N N . GLN A 1 144 ? 21.993 8.679 142.938 1.00 47.92 144 GLN A N 1
ATOM 877 C CA . GLN A 1 144 ? 22.304 9.544 144.080 1.00 54.77 144 GLN A CA 1
ATOM 878 C C . GLN A 1 144 ? 23.770 10.010 144.081 1.00 50.97 144 GLN A C 1
ATOM 879 O O . GLN A 1 144 ? 24.076 11.131 144.487 1.00 52.39 144 GLN A O 1
ATOM 885 N N . TRP A 1 145 ? 24.669 9.161 143.606 1.00 46.01 145 TRP A N 1
ATOM 886 C CA . TRP A 1 145 ? 26.069 9.569 143.419 1.00 47.01 145 TRP A CA 1
ATOM 887 C C . TRP A 1 145 ? 26.136 10.811 142.501 1.00 51.78 145 TRP A C 1
ATOM 888 O O . TRP A 1 145 ? 26.694 11.859 142.869 1.00 45.40 145 TRP A O 1
ATOM 899 N N . GLY A 1 146 ? 25.553 10.694 141.310 1.00 45.33 146 GLY A N 1
ATOM 900 C CA . GLY A 1 146 ? 25.487 11.824 140.395 1.00 47.38 146 GLY A CA 1
ATOM 901 C C . GLY A 1 146 ? 24.785 13.049 140.973 1.00 48.97 146 GLY A C 1
ATOM 902 O O . GLY A 1 146 ? 25.239 14.177 140.783 1.00 46.93 146 GLY A O 1
ATOM 903 N N . LEU A 1 147 ? 23.676 12.839 141.678 1.00 49.49 147 LEU A N 1
ATOM 904 C CA . LEU A 1 147 ? 22.941 13.950 142.290 1.00 51.35 147 LEU A CA 1
ATOM 905 C C . LEU A 1 147 ? 23.809 14.663 143.326 1.00 46.68 147 LEU A C 1
ATOM 906 O O . LEU A 1 147 ? 23.815 15.901 143.418 1.00 45.17 147 LEU A O 1
ATOM 911 N N . ASN A 1 148 ? 24.527 13.871 144.120 1.00 44.68 148 ASN A N 1
ATOM 912 C CA . ASN A 1 148 ? 25.471 14.415 145.099 1.00 38.63 148 ASN A CA 1
ATOM 913 C C . ASN A 1 148 ? 26.483 15.342 144.388 1.00 40.74 148 ASN A C 1
ATOM 914 O O . ASN A 1 148 ? 26.707 16.479 144.818 1.00 40.20 148 ASN A O 1
ATOM 919 N N . VAL A 1 149 ? 27.042 14.897 143.260 1.00 45.06 149 VAL A N 1
ATOM 920 C CA . VAL A 1 149 ? 27.917 15.776 142.474 1.00 40.26 149 VAL A CA 1
ATOM 921 C C . VAL A 1 149 ? 27.242 17.084 142.029 1.00 47.63 149 VAL A C 1
ATOM 922 O O . VAL A 1 149 ? 27.818 18.167 142.157 1.00 49.77 149 VAL A O 1
ATOM 926 N N . LEU A 1 150 ? 26.026 16.981 141.503 1.00 46.36 150 LEU A N 1
ATOM 927 C CA . LEU A 1 150 ? 25.289 18.160 141.043 1.00 51.63 150 LEU A CA 1
ATOM 928 C C . LEU A 1 150 ? 25.065 19.171 142.167 1.00 50.25 150 LEU A C 1
ATOM 929 O O . LEU A 1 150 ? 25.267 20.371 141.987 1.00 48.24 150 LEU A O 1
ATOM 934 N N . GLN A 1 151 ? 24.597 18.680 143.310 1.00 41.51 151 GLN A N 1
ATOM 935 C CA . GLN A 1 151 ? 24.321 19.546 144.454 1.00 51.16 151 GLN A CA 1
ATOM 936 C C . GLN A 1 151 ? 25.604 20.157 145.020 1.00 46.05 151 GLN A C 1
ATOM 937 O O . GLN A 1 151 ? 25.648 21.345 145.342 1.00 49.09 151 GLN A O 1
ATOM 943 N N . THR A 1 152 ? 26.660 19.355 145.079 1.00 44.00 152 THR A N 1
ATOM 944 C CA . THR A 1 152 ? 27.960 19.843 145.539 1.00 48.66 152 THR A CA 1
ATOM 945 C C . THR A 1 152 ? 28.531 20.918 144.593 1.00 50.24 152 THR A C 1
ATOM 946 O O . THR A 1 152 ? 28.954 21.980 145.042 1.00 49.36 152 THR A O 1
ATOM 950 N N . ALA A 1 153 ? 28.502 20.661 143.288 1.00 45.28 153 ALA A N 1
ATOM 951 C CA . ALA A 1 153 ? 29.002 21.622 142.300 1.00 46.87 153 ALA A CA 1
ATOM 952 C C . ALA A 1 153 ? 28.199 22.915 142.300 1.00 48.06 153 ALA A C 1
ATOM 953 O O . ALA A 1 153 ? 28.745 24.021 142.207 1.00 50.39 153 ALA A O 1
ATOM 955 N N . ASP A 1 154 ? 26.885 22.759 142.384 1.00 44.67 154 ASP A N 1
ATOM 956 C CA . ASP A 1 154 ? 25.970 23.884 142.347 1.00 47.42 154 ASP A CA 1
ATOM 957 C C . ASP A 1 154 ? 26.184 24.805 143.547 1.00 48.33 154 ASP A C 1
ATOM 958 O O . ASP A 1 154 ? 26.177 26.028 143.407 1.00 48.81 154 ASP A O 1
ATOM 963 N N . HIS A 1 155 ? 26.346 24.215 144.728 1.00 47.84 155 HIS A N 1
ATOM 964 C CA . HIS A 1 155 ? 26.632 24.995 145.931 1.00 52.85 155 HIS A CA 1
ATOM 965 C C . HIS A 1 155 ? 27.874 25.873 145.722 1.00 50.72 155 HIS A C 1
ATOM 966 O O . HIS A 1 155 ? 27.933 27.016 146.181 1.00 49.22 155 HIS A O 1
ATOM 973 N N . LYS A 1 156 ? 28.861 25.336 145.018 1.00 45.48 156 LYS A N 1
ATOM 974 C CA . LYS A 1 156 ? 30.139 26.032 144.873 1.00 49.66 156 LYS A CA 1
ATOM 975 C C . LYS A 1 156 ? 30.064 27.229 143.927 1.00 54.32 156 LYS A C 1
ATOM 976 O O . LYS A 1 156 ? 31.001 28.016 143.861 1.00 51.40 156 LYS A O 1
ATOM 982 N N . VAL A 1 157 ? 28.967 27.382 143.190 1.00 51.44 157 VAL A N 1
ATOM 983 C CA . VAL A 1 157 ? 28.900 28.535 142.292 1.00 51.86 157 VAL A CA 1
ATOM 984 C C . VAL A 1 157 ? 27.929 29.617 142.781 1.00 53.19 157 VAL A C 1
ATOM 985 O O . VAL A 1 157 ? 27.645 30.579 142.078 1.00 51.66 157 VAL A O 1
ATOM 989 N N . HIS A 1 158 ? 27.468 29.491 144.019 1.00 51.70 158 HIS A N 1
ATOM 990 C CA . HIS A 1 158 ? 26.548 30.491 144.547 1.00 56.91 158 HIS A CA 1
ATOM 991 C C . HIS A 1 158 ? 27.137 31.427 145.598 1.00 56.70 158 HIS A C 1
ATOM 992 O O . HIS A 1 158 ? 26.386 32.074 146.314 1.00 57.84 158 HIS A O 1
ATOM 999 N N . HIS A 1 159 ? 28.468 31.500 145.698 1.00 50.55 159 HIS A N 1
ATOM 1000 C CA . HIS A 1 159 ? 29.086 32.414 146.668 1.00 50.70 159 HIS A CA 1
ATOM 1001 C C . HIS A 1 159 ? 29.166 33.824 146.068 1.00 54.06 159 HIS A C 1
ATOM 1002 O O . HIS A 1 159 ? 29.251 33.988 144.849 1.00 51.49 159 HIS A O 1
ATOM 1009 N N . THR A 1 160 ? 29.166 34.847 146.911 1.00 51.95 160 THR A N 1
ATOM 1010 C CA . THR A 1 160 ? 29.583 36.159 146.434 1.00 51.84 160 THR A CA 1
ATOM 1011 C C . THR A 1 160 ? 31.085 36.085 146.147 1.00 53.08 160 THR A C 1
ATOM 1012 O O . THR A 1 160 ? 31.769 35.152 146.592 1.00 55.23 160 THR A O 1
ATOM 1016 N N . PHE A 1 161 ? 31.596 37.074 145.424 1.00 53.05 161 PHE A N 1
ATOM 1017 C CA . PHE A 1 161 ? 33.017 37.114 145.083 1.00 54.61 161 PHE A CA 1
ATOM 1018 C C . PHE A 1 161 ? 33.872 37.100 146.358 1.00 52.05 161 PHE A C 1
ATOM 1019 O O . PHE A 1 161 ? 34.857 36.376 146.439 1.00 55.24 161 PHE A O 1
ATOM 1027 N N . ILE A 1 162 ? 33.486 37.894 147.352 1.00 51.05 162 ILE A N 1
ATOM 1028 C CA . ILE A 1 162 ? 34.256 37.983 148.596 1.00 55.45 162 ILE A CA 1
ATOM 1029 C C . ILE A 1 162 ? 34.200 36.690 149.407 1.00 55.88 162 ILE A C 1
ATOM 1030 O O . ILE A 1 162 ? 35.220 36.227 149.934 1.00 56.98 162 ILE A O 1
ATOM 1035 N N . GLU A 1 163 ? 33.010 36.109 149.513 1.00 52.59 163 GLU A N 1
ATOM 1036 C CA . GLU A 1 163 ? 32.878 34.804 150.148 1.00 51.82 163 GLU A CA 1
ATOM 1037 C C . GLU A 1 163 ? 33.797 33.760 149.505 1.00 53.39 163 GLU A C 1
ATOM 1038 O O . GLU A 1 163 ? 34.438 32.982 150.204 1.00 48.09 163 GLU A O 1
ATOM 1044 N N . ALA A 1 164 ? 33.846 33.740 148.174 1.00 45.59 164 ALA A N 1
ATOM 1045 C CA . ALA A 1 164 ? 34.617 32.734 147.487 1.00 45.60 164 ALA A CA 1
ATOM 1046 C C . ALA A 1 164 ? 36.117 32.948 147.736 1.00 50.05 164 ALA A C 1
ATOM 1047 O O . ALA A 1 164 ? 36.867 31.977 147.872 1.00 50.10 164 ALA A O 1
ATOM 1049 N N . VAL A 1 165 ? 36.551 34.207 147.809 1.00 47.64 165 VAL A N 1
ATOM 1050 C CA . VAL A 1 165 ? 37.956 34.491 148.095 1.00 47.16 165 VAL A CA 1
ATOM 1051 C C . VAL A 1 165 ? 38.306 34.020 149.505 1.00 48.70 165 VAL A C 1
ATOM 1052 O O . VAL A 1 165 ? 39.310 33.322 149.717 1.00 48.43 165 VAL A O 1
ATOM 1056 N N . CYS A 1 166 ? 37.475 34.404 150.470 1.00 43.19 166 CYS A N 1
ATOM 1057 C CA . CYS A 1 166 ? 37.753 34.070 151.853 1.00 44.47 166 CYS A CA 1
ATOM 1058 C C . CYS A 1 166 ? 37.732 32.554 152.042 1.00 45.81 166 CYS A C 1
ATOM 1059 O O . CYS A 1 166 ? 38.570 32.020 152.748 1.00 47.63 166 CYS A O 1
ATOM 1062 N N . LEU A 1 167 ? 36.789 31.861 151.395 1.00 46.83 167 LEU A N 1
ATOM 1063 C CA . LEU A 1 167 ? 36.761 30.396 151.458 1.00 44.93 167 LEU A CA 1
ATOM 1064 C C . LEU A 1 167 ? 38.027 29.782 150.813 1.00 44.99 167 LEU A C 1
ATOM 1065 O O . LEU A 1 167 ? 38.470 28.692 151.185 1.00 45.84 167 LEU A O 1
ATOM 1070 N N . GLY A 1 168 ? 38.578 30.478 149.826 1.00 40.98 168 GLY A N 1
ATOM 1071 C CA . GLY A 1 168 ? 39.798 30.057 149.168 1.00 41.41 168 GLY A CA 1
ATOM 1072 C C . GLY A 1 168 ? 40.997 30.235 150.076 1.00 44.57 168 GLY A C 1
ATOM 1073 O O . GLY A 1 168 ? 41.852 29.357 150.160 1.00 44.09 168 GLY A O 1
ATOM 1074 N N . ILE A 1 169 ? 41.044 31.375 150.762 1.00 43.74 169 ILE A N 1
ATOM 1075 C CA . ILE A 1 169 ? 42.078 31.653 151.741 1.00 43.38 169 ILE A CA 1
ATOM 1076 C C . ILE A 1 169 ? 42.069 30.530 152.782 1.00 52.84 169 ILE A C 1
ATOM 1077 O O . ILE A 1 169 ? 43.102 29.931 153.098 1.00 49.48 169 ILE A O 1
ATOM 1082 N N . LEU A 1 170 ? 40.879 30.246 153.301 1.00 49.49 170 LEU A N 1
ATOM 1083 C CA . LEU A 1 170 ? 40.709 29.249 154.338 1.00 44.21 170 LEU A CA 1
ATOM 1084 C C . LEU A 1 170 ? 41.164 27.861 153.879 1.00 43.76 170 LEU A C 1
ATOM 1085 O O . LEU A 1 170 ? 41.907 27.181 154.595 1.00 43.42 170 LEU A O 1
ATOM 1090 N N . ALA A 1 171 ? 40.742 27.446 152.683 1.00 40.25 171 ALA A N 1
ATOM 1091 C CA . ALA A 1 171 ? 41.132 26.129 152.165 1.00 42.42 171 ALA A CA 1
ATOM 1092 C C . ALA A 1 171 ? 42.647 25.943 152.062 1.00 45.26 171 ALA A C 1
ATOM 1093 O O . ALA A 1 171 ? 43.199 24.915 152.487 1.00 42.18 171 ALA A O 1
ATOM 1095 N N . ASN A 1 172 ? 43.314 26.926 151.469 1.00 43.44 172 ASN A N 1
ATOM 1096 C CA . ASN A 1 172 ? 44.747 26.805 151.246 1.00 50.06 172 ASN A CA 1
ATOM 1097 C C . ASN A 1 172 ? 45.603 27.006 152.524 1.00 49.31 172 ASN A C 1
ATOM 1098 O O . ASN A 1 172 ? 46.690 26.455 152.627 1.00 46.32 172 ASN A O 1
ATOM 1103 N N . LEU A 1 173 ? 45.116 27.784 153.488 1.00 49.05 173 LEU A N 1
ATOM 1104 C CA . LEU A 1 173 ? 45.730 27.761 154.809 1.00 48.08 173 LEU A CA 1
ATOM 1105 C C . LEU A 1 173 ? 45.868 26.311 155.246 1.00 41.87 173 LEU A C 1
ATOM 1106 O O . LEU A 1 173 ? 46.950 25.870 155.633 1.00 46.18 173 LEU A O 1
ATOM 1111 N N . MET A 1 174 ? 44.762 25.572 155.174 1.00 39.55 174 MET A N 1
ATOM 1112 C CA . MET A 1 174 ? 44.726 24.208 155.683 1.00 41.48 174 MET A CA 1
ATOM 1113 C C . MET A 1 174 ? 45.629 23.241 154.898 1.00 40.72 174 MET A C 1
ATOM 1114 O O . MET A 1 174 ? 46.359 22.444 155.495 1.00 45.48 174 MET A O 1
ATOM 1119 N N . VAL A 1 175 ? 45.577 23.314 153.566 1.00 41.40 175 VAL A N 1
ATOM 1120 C CA . VAL A 1 175 ? 46.413 22.467 152.717 1.00 39.04 175 VAL A CA 1
ATOM 1121 C C . VAL A 1 175 ? 47.907 22.719 153.009 1.00 45.11 175 VAL A C 1
ATOM 1122 O O . VAL A 1 175 ? 48.680 21.778 153.205 1.00 47.64 175 VAL A O 1
ATOM 1126 N N . CYS A 1 176 ? 48.303 23.986 153.057 1.00 44.69 176 CYS A N 1
ATOM 1127 C CA . CYS A 1 176 ? 49.722 24.322 153.224 1.00 47.53 176 CYS A CA 1
ATOM 1128 C C . CYS A 1 176 ? 50.217 23.931 154.610 1.00 51.20 176 CYS A C 1
ATOM 1129 O O . CYS A 1 176 ? 51.340 23.448 154.759 1.00 48.19 176 CYS A O 1
ATOM 1132 N N . LEU A 1 177 ? 49.363 24.130 155.618 1.00 44.54 177 LEU A N 1
ATOM 1133 C CA . LEU A 1 177 ? 49.690 23.699 156.961 1.00 49.08 177 LEU A CA 1
ATOM 1134 C C . LEU A 1 177 ? 49.840 22.177 157.015 1.00 45.81 177 LEU A C 1
ATOM 1135 O O . LEU A 1 177 ? 50.773 21.670 157.645 1.00 44.72 177 LEU A O 1
ATOM 1140 N N . ALA A 1 178 ? 48.907 21.459 156.383 1.00 42.06 178 ALA A N 1
ATOM 1141 C CA . ALA A 1 178 ? 48.946 19.993 156.346 1.00 42.75 178 ALA A CA 1
ATOM 1142 C C . ALA A 1 178 ? 50.268 19.502 155.758 1.00 45.56 178 ALA A C 1
ATOM 1143 O O . ALA A 1 178 ? 50.947 18.617 156.309 1.00 48.82 178 ALA A O 1
ATOM 1145 N N . VAL A 1 179 ? 50.638 20.101 154.636 1.00 47.63 179 VAL A N 1
ATOM 1146 C CA . VAL A 1 179 ? 51.838 19.698 153.925 1.00 43.93 179 VAL A CA 1
ATOM 1147 C C . VAL A 1 179 ? 53.048 20.111 154.739 1.00 45.11 179 VAL A C 1
ATOM 1148 O O . VAL A 1 179 ? 54.033 19.380 154.807 1.00 49.64 179 VAL A O 1
ATOM 1152 N N . TRP A 1 180 ? 52.961 21.266 155.392 1.00 50.75 180 TRP A N 1
ATOM 1153 C CA . TRP A 1 180 ? 54.041 21.689 156.279 1.00 48.88 180 TRP A CA 1
ATOM 1154 C C . TRP A 1 180 ? 54.292 20.643 157.362 1.00 50.27 180 TRP A C 1
ATOM 1155 O O . TRP A 1 180 ? 55.434 20.228 157.574 1.00 53.51 180 TRP A O 1
ATOM 1166 N N . MET A 1 181 ? 53.227 20.181 158.016 1.00 51.44 181 MET A N 1
ATOM 1167 C CA . MET A 1 181 ? 53.387 19.217 159.109 1.00 53.78 181 MET A CA 1
ATOM 1168 C C . MET A 1 181 ? 53.932 17.877 158.600 1.00 46.93 181 MET A C 1
ATOM 1169 O O . MET A 1 181 ? 54.704 17.212 159.283 1.00 48.17 181 MET A O 1
ATOM 1174 N N . SER A 1 182 ? 53.499 17.490 157.406 1.00 46.27 182 SER A N 1
ATOM 1175 C CA . SER A 1 182 ? 53.900 16.228 156.802 1.00 49.54 182 SER A CA 1
ATOM 1176 C C . SER A 1 182 ? 55.414 16.170 156.613 1.00 51.97 182 SER A C 1
ATOM 1177 O O . SER A 1 182 ? 56.024 15.100 156.691 1.00 51.49 182 SER A O 1
ATOM 1180 N N . TYR A 1 183 ? 56.018 17.321 156.337 1.00 47.72 183 TYR A N 1
ATOM 1181 C CA . TYR A 1 183 ? 57.447 17.345 156.065 1.00 51.16 183 TYR A CA 1
ATOM 1182 C C . TYR A 1 183 ? 58.307 17.206 157.310 1.00 56.71 183 TYR A C 1
ATOM 1183 O O . TYR A 1 183 ? 59.497 16.980 157.205 1.00 53.59 183 TYR A O 1
ATOM 1192 N N . SER A 1 184 ? 57.715 17.313 158.496 1.00 50.55 184 SER A N 1
ATOM 1193 C CA . SER A 1 184 ? 58.501 17.072 159.687 1.00 51.13 184 SER A CA 1
ATOM 1194 C C . SER A 1 184 ? 58.360 15.608 160.081 1.00 53.78 184 SER A C 1
ATOM 1195 O O . SER A 1 184 ? 58.885 15.194 161.102 1.00 58.10 184 SER A O 1
ATOM 1198 N N . GLY A 1 185 ? 57.623 14.837 159.283 1.00 51.92 185 GLY A N 1
ATOM 1199 C CA . GLY A 1 185 ? 57.457 13.413 159.540 1.00 57.57 185 GLY A CA 1
ATOM 1200 C C . GLY A 1 185 ? 58.651 12.542 159.157 1.00 58.08 185 GLY A C 1
ATOM 1201 O O . GLY A 1 185 ? 59.432 12.875 158.248 1.00 58.36 185 GLY A O 1
ATOM 1202 N N . ARG A 1 186 ? 58.788 11.399 159.819 1.00 60.43 186 ARG A N 1
ATOM 1203 C CA . ARG A 1 186 ? 60.000 10.583 159.643 1.00 74.41 186 ARG A CA 1
ATOM 1204 C C . ARG A 1 186 ? 59.651 9.157 159.271 1.00 74.95 186 ARG A C 1
ATOM 1205 O O . ARG A 1 186 ? 60.524 8.300 159.175 1.00 84.94 186 ARG A O 1
ATOM 1213 N N . SER A 1 187 ? 58.360 8.905 159.118 1.00 65.54 187 SER A N 1
ATOM 1214 C CA . SER A 1 187 ? 57.860 7.606 158.722 1.00 55.95 187 SER A CA 1
ATOM 1215 C C . SER A 1 187 ? 56.672 7.870 157.803 1.00 58.25 187 SER A C 1
ATOM 1216 O O . SER A 1 187 ? 56.152 9.000 157.733 1.00 55.86 187 SER A O 1
ATOM 1219 N N . LEU A 1 188 ? 56.238 6.834 157.096 1.00 59.10 188 LEU A N 1
ATOM 1220 C CA . LEU A 1 188 ? 55.122 6.965 156.175 1.00 57.46 188 LEU A CA 1
ATOM 1221 C C . LEU A 1 188 ? 53.851 7.277 156.977 1.00 57.04 188 LEU A C 1
ATOM 1222 O O . LEU A 1 188 ? 53.038 8.135 156.609 1.00 58.41 188 LEU A O 1
ATOM 1227 N N . MET A 1 189 ? 53.705 6.587 158.101 1.00 58.66 189 MET A N 1
ATOM 1228 C CA . MET A 1 189 ? 52.644 6.871 159.066 1.00 57.96 189 MET A CA 1
ATOM 1229 C C . MET A 1 189 ? 52.594 8.362 159.434 1.00 51.16 189 MET A C 1
ATOM 1230 O O . MET A 1 189 ? 51.530 8.988 159.388 1.00 49.66 189 MET A O 1
ATOM 1235 N N . ASP A 1 190 ? 53.748 8.920 159.801 1.00 49.44 190 A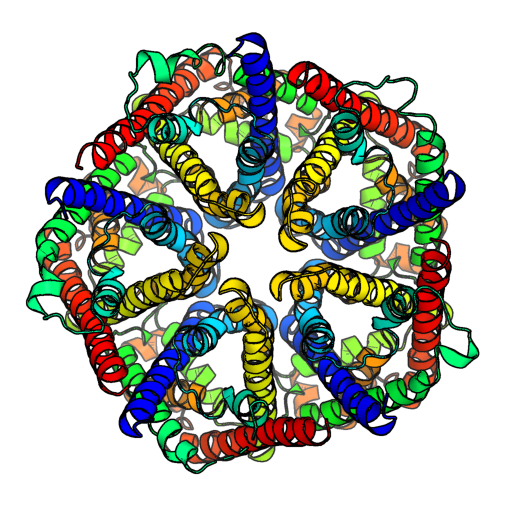SP A N 1
ATOM 1236 C CA . ASP A 1 190 ? 53.845 10.324 160.194 1.00 52.57 190 ASP A CA 1
ATOM 1237 C C . ASP A 1 190 ? 53.328 11.254 159.098 1.00 52.65 190 ASP A C 1
ATOM 1238 O O . ASP A 1 190 ? 52.474 12.119 159.329 1.00 46.18 190 ASP A O 1
ATOM 1243 N N . LYS A 1 191 ? 53.904 11.087 157.909 1.00 52.94 191 LYS A N 1
ATOM 1244 C CA . LYS A 1 191 ? 53.700 12.001 156.801 1.00 54.22 191 LYS A CA 1
ATOM 1245 C C . LYS A 1 191 ? 52.269 11.967 156.355 1.00 51.71 191 LYS A C 1
ATOM 1246 O O . LYS A 1 191 ? 51.702 12.997 156.004 1.00 51.82 191 LYS A O 1
ATOM 1252 N N . ALA A 1 192 ? 51.680 10.778 156.355 1.00 50.71 192 ALA A N 1
ATOM 1253 C CA . ALA A 1 192 ? 50.327 10.642 155.820 1.00 52.75 192 ALA A CA 1
ATOM 1254 C C . ALA A 1 192 ? 49.272 11.061 156.837 1.00 50.16 192 ALA A C 1
ATOM 1255 O O . ALA A 1 192 ? 48.486 11.981 156.602 1.00 48.11 192 ALA A O 1
ATOM 1257 N N . PHE A 1 193 ? 49.271 10.391 157.979 1.00 50.59 193 PHE A N 1
ATOM 1258 C CA . PHE A 1 193 ? 48.187 10.575 158.932 1.00 53.50 193 PHE A CA 1
ATOM 1259 C C . PHE A 1 193 ? 48.160 11.918 159.657 1.00 53.59 193 PHE A C 1
ATOM 1260 O O . PHE A 1 193 ? 47.118 12.305 160.169 1.00 53.31 193 PHE A O 1
ATOM 1268 N N . ILE A 1 194 ? 49.262 12.671 159.622 1.00 47.80 194 ILE A N 1
ATOM 1269 C CA . ILE A 1 194 ? 49.236 14.027 160.188 1.00 45.79 194 ILE A CA 1
ATOM 1270 C C . ILE A 1 194 ? 48.411 15.009 159.337 1.00 47.94 194 ILE A C 1
ATOM 1271 O O . ILE A 1 194 ? 48.039 16.089 159.815 1.00 43.26 194 ILE A O 1
ATOM 1276 N N . MET A 1 195 ? 48.158 14.652 158.074 1.00 39.62 195 MET A N 1
ATOM 1277 C CA . MET A 1 195 ? 47.395 15.523 157.185 1.00 48.22 195 MET A CA 1
ATOM 1278 C C . MET A 1 195 ? 45.890 15.253 157.259 1.00 45.82 195 MET A C 1
ATOM 1279 O O . MET A 1 195 ? 45.110 16.044 156.769 1.00 42.06 195 MET A O 1
ATOM 1284 N N . VAL A 1 196 ? 45.491 14.137 157.864 1.00 44.91 196 VAL A N 1
ATOM 1285 C CA . VAL A 1 196 ? 44.079 13.764 157.888 1.00 47.79 196 VAL A CA 1
ATOM 1286 C C . VAL A 1 196 ? 43.178 14.855 158.494 1.00 45.66 196 VAL A C 1
ATOM 1287 O O . VAL A 1 196 ? 42.260 15.341 157.837 1.00 40.55 196 VAL A O 1
ATOM 1291 N N . LEU A 1 197 ? 43.467 15.247 159.732 1.00 37.74 197 LEU A N 1
ATOM 1292 C CA . LEU A 1 197 ? 42.657 16.236 160.448 1.00 39.95 197 LEU A CA 1
ATOM 1293 C C . LEU A 1 197 ? 42.603 17.589 159.727 1.00 41.35 197 LEU A C 1
ATOM 1294 O O . LEU A 1 197 ? 41.528 18.155 159.556 1.00 43.68 197 LEU A O 1
ATOM 1299 N N . PRO A 1 198 ? 43.766 18.128 159.315 1.00 40.69 198 PRO A N 1
ATOM 1300 C CA . PRO A 1 198 ? 43.706 19.450 158.670 1.00 38.53 198 PRO A CA 1
ATOM 1301 C C . PRO A 1 198 ? 42.995 19.417 157.320 1.00 40.18 198 PRO A C 1
ATOM 1302 O O . PRO A 1 198 ? 42.334 20.393 156.973 1.00 42.02 198 PRO A O 1
ATOM 1306 N N . VAL A 1 199 ? 43.128 18.333 156.560 1.00 41.83 199 VAL A N 1
ATOM 1307 C CA . VAL A 1 199 ? 42.393 18.247 155.299 1.00 40.74 199 VAL A CA 1
ATOM 1308 C C . VAL A 1 199 ? 40.885 18.043 155.547 1.00 42.44 199 VAL A C 1
ATOM 1309 O O . VAL A 1 199 ? 40.063 18.772 154.996 1.00 41.36 199 VAL A O 1
ATOM 1313 N N . ALA A 1 200 ? 40.532 17.094 156.417 1.00 41.69 200 ALA A N 1
ATOM 1314 C CA . ALA A 1 200 ? 39.128 16.849 156.751 1.00 42.09 200 ALA A CA 1
ATOM 1315 C C . ALA A 1 200 ? 38.444 18.144 157.197 1.00 45.63 200 ALA A C 1
ATOM 1316 O O . ALA A 1 200 ? 37.287 18.402 156.867 1.00 47.39 200 ALA A O 1
ATOM 1318 N N . MET A 1 201 ? 39.189 18.964 157.929 1.00 42.21 201 MET A N 1
ATOM 1319 C CA . MET A 1 201 ? 38.689 20.237 158.433 1.00 42.83 201 MET A CA 1
ATOM 1320 C C . MET A 1 201 ? 38.309 21.183 157.297 1.00 43.35 201 MET A C 1
ATOM 1321 O O . MET A 1 201 ? 37.200 21.712 157.287 1.00 39.18 201 MET A O 1
ATOM 1326 N N . PHE A 1 202 ? 39.220 21.398 156.339 1.00 37.32 202 PHE A N 1
ATOM 1327 C CA . PHE A 1 202 ? 38.904 22.299 155.244 1.00 42.87 202 PHE A CA 1
ATOM 1328 C C . PHE A 1 202 ? 37.721 21.760 154.407 1.00 43.43 202 PHE A C 1
ATOM 1329 O O . PHE A 1 202 ? 36.823 22.513 154.026 1.00 40.24 202 PHE A O 1
ATOM 1337 N N . VAL A 1 203 ? 37.710 20.449 154.174 1.00 44.91 203 VAL A N 1
ATOM 1338 C CA . VAL A 1 203 ? 36.687 19.816 153.348 1.00 42.90 203 VAL A CA 1
ATOM 1339 C C . VAL A 1 203 ? 35.318 19.762 154.052 1.00 45.77 203 VAL A C 1
ATOM 1340 O O . VAL A 1 203 ? 34.301 20.181 153.486 1.00 41.53 203 VAL A O 1
ATOM 1344 N N . ALA A 1 204 ? 35.291 19.265 155.287 1.00 41.75 204 ALA A N 1
ATOM 1345 C CA . ALA A 1 204 ? 34.034 19.186 156.018 1.00 41.23 204 ALA A CA 1
ATOM 1346 C C . ALA A 1 204 ? 33.409 20.573 156.144 1.00 45.26 204 ALA A C 1
ATOM 1347 O O . ALA A 1 204 ? 32.181 20.719 156.102 1.00 41.77 204 ALA A O 1
ATOM 1349 N N . SER A 1 205 ? 34.253 21.589 156.307 1.00 44.84 205 SER A N 1
ATOM 1350 C CA . SER A 1 205 ? 33.762 22.957 156.495 1.00 39.10 205 SER A CA 1
ATOM 1351 C C . SER A 1 205 ? 33.371 23.645 155.169 1.00 42.78 205 SER A C 1
ATOM 1352 O O . SER A 1 205 ? 32.989 24.819 155.157 1.00 41.82 205 SER A O 1
ATOM 1355 N N . GLY A 1 206 ? 33.477 22.918 154.061 1.00 39.40 206 GLY A N 1
ATOM 1356 C CA . GLY A 1 206 ? 33.190 23.490 152.743 1.00 43.78 206 GLY A CA 1
ATOM 1357 C C . GLY A 1 206 ? 34.104 24.630 152.300 1.00 49.10 206 GLY A C 1
ATOM 1358 O O . GLY A 1 206 ? 33.673 25.491 151.543 1.00 44.80 206 GLY A O 1
ATOM 1359 N N . PHE A 1 207 ? 35.359 24.668 152.765 1.00 42.18 207 PHE A N 1
ATOM 1360 C CA . PHE A 1 207 ? 36.301 25.659 152.216 1.00 43.62 207 PHE A CA 1
ATOM 1361 C C . PHE A 1 207 ? 36.627 25.299 150.737 1.00 44.17 207 PHE A C 1
ATOM 1362 O O . PHE A 1 207 ? 36.464 24.158 150.324 1.00 47.35 207 PHE A O 1
ATOM 1370 N N . GLU A 1 208 ? 37.075 26.273 149.956 1.00 43.47 208 GLU A N 1
ATOM 1371 C CA . GLU A 1 208 ? 37.180 26.125 148.502 1.00 38.20 208 GLU A CA 1
ATOM 1372 C C . GLU A 1 208 ? 38.613 25.977 148.016 1.00 45.13 208 GLU A C 1
ATOM 1373 O O . GLU A 1 208 ? 39.416 26.892 148.152 1.00 44.16 208 GLU A O 1
ATOM 1379 N N . HIS A 1 209 ? 38.932 24.819 147.454 1.00 42.14 209 HIS A N 1
ATOM 1380 C CA . HIS A 1 209 ? 40.245 24.595 146.862 1.00 35.71 209 HIS A CA 1
ATOM 1381 C C . HIS A 1 209 ? 40.124 24.582 145.319 1.00 40.96 209 HIS A C 1
ATOM 1382 O O . HIS A 1 209 ? 39.371 23.774 144.769 1.00 39.80 209 HIS A O 1
ATOM 1389 N N . SER A 1 210 ? 40.841 25.486 144.643 1.00 40.47 210 SER A N 1
ATOM 1390 C CA . SER A 1 210 ? 40.712 25.684 143.173 1.00 45.53 210 SER A CA 1
ATOM 1391 C C . SER A 1 210 ? 40.906 24.419 142.322 1.00 48.73 210 SER A C 1
ATOM 1392 O O . SER A 1 210 ? 40.149 24.168 141.384 1.00 51.61 210 SER A O 1
ATOM 1395 N N . ILE A 1 211 ? 41.922 23.627 142.655 1.00 48.88 211 ILE A N 1
ATOM 1396 C CA . ILE A 1 211 ? 42.215 22.413 141.907 1.00 45.53 211 ILE A CA 1
ATOM 1397 C C . ILE A 1 211 ? 41.159 21.344 142.159 1.00 49.51 211 ILE A C 1
ATOM 1398 O O . ILE A 1 211 ? 40.672 20.713 141.211 1.00 47.43 211 ILE A O 1
ATOM 1403 N N . ALA A 1 212 ? 40.813 21.127 143.430 1.00 46.82 212 ALA A N 1
ATOM 1404 C CA . ALA A 1 212 ? 39.689 20.246 143.761 1.00 43.76 212 ALA A CA 1
ATOM 1405 C C . ALA A 1 212 ? 38.469 20.621 142.920 1.00 42.37 212 ALA A C 1
ATOM 1406 O O . ALA A 1 212 ? 37.782 19.755 142.397 1.00 38.85 212 ALA A O 1
ATOM 1408 N N . ASN A 1 213 ? 38.209 21.918 142.800 1.00 44.47 213 ASN A N 1
ATOM 1409 C CA . ASN A 1 213 ? 37.052 22.417 142.042 1.00 43.77 213 ASN A CA 1
ATOM 1410 C C . ASN A 1 213 ? 37.134 22.221 140.536 1.00 45.67 213 ASN A C 1
ATOM 1411 O O . ASN A 1 213 ? 36.114 22.259 139.856 1.00 49.76 213 ASN A O 1
ATOM 1416 N N . MET A 1 214 ? 38.348 22.017 140.029 1.00 48.77 214 MET A N 1
ATOM 1417 C CA . MET A 1 214 ? 38.579 21.736 138.618 1.00 42.36 214 MET A CA 1
ATOM 1418 C C . MET A 1 214 ? 38.050 20.363 138.298 1.00 48.10 214 MET A C 1
ATOM 1419 O O . MET A 1 214 ? 37.703 20.071 137.152 1.00 49.75 214 MET A O 1
ATOM 1424 N N . PHE A 1 215 ? 37.985 19.510 139.312 1.00 44.83 215 PHE A N 1
ATOM 1425 C CA . PHE A 1 215 ? 37.279 18.256 139.121 1.00 48.07 215 PHE A CA 1
ATOM 1426 C C . PHE A 1 215 ? 35.784 18.408 139.383 1.00 48.69 215 PHE A C 1
ATOM 1427 O O . PHE A 1 215 ? 34.960 18.011 138.565 1.00 47.94 215 PHE A O 1
ATOM 1435 N N . MET A 1 216 ? 35.443 18.960 140.545 1.00 46.74 216 MET A N 1
ATOM 1436 C CA . MET A 1 216 ? 34.082 18.870 141.035 1.00 42.01 216 MET A CA 1
ATOM 1437 C C . MET A 1 216 ? 33.086 19.604 140.138 1.00 45.46 216 MET A C 1
ATOM 1438 O O . MET A 1 216 ? 32.012 19.098 139.824 1.00 49.83 216 MET A O 1
ATOM 1443 N N . ILE A 1 217 ? 33.418 20.825 139.760 1.00 43.51 217 ILE A N 1
ATOM 1444 C CA . ILE A 1 217 ? 32.427 21.632 139.075 1.00 46.82 217 ILE A CA 1
ATOM 1445 C C . ILE A 1 217 ? 32.242 21.209 137.626 1.00 49.13 217 ILE A C 1
ATOM 1446 O O . ILE A 1 217 ? 31.096 21.072 137.166 1.00 47.36 217 ILE A O 1
ATOM 1451 N N . PRO A 1 218 ? 33.360 20.975 136.912 1.00 48.60 218 PRO A N 1
ATOM 1452 C CA . PRO A 1 218 ? 33.216 20.373 135.580 1.00 50.89 218 PRO A CA 1
ATOM 1453 C C . PRO A 1 218 ? 32.536 19.003 135.636 1.00 47.94 218 PRO A C 1
ATOM 1454 O O . PRO A 1 218 ? 31.765 18.704 134.726 1.00 49.75 218 PRO A O 1
ATOM 1458 N N . MET A 1 219 ? 32.786 18.197 136.671 1.00 44.60 219 MET A N 1
ATOM 1459 C CA . MET A 1 219 ? 32.037 16.941 136.808 1.00 44.15 219 MET A CA 1
ATOM 1460 C C . MET A 1 219 ? 30.532 17.240 136.855 1.00 47.28 219 MET A C 1
ATOM 1461 O O . MET A 1 219 ? 29.716 16.522 136.259 1.00 44.14 219 MET A O 1
ATOM 1466 N N . GLY A 1 220 ? 30.169 18.315 137.556 1.00 45.09 220 GLY A N 1
ATOM 1467 C CA . GLY A 1 220 ? 28.771 18.715 137.631 1.00 46.64 220 GLY A CA 1
ATOM 1468 C C . GLY A 1 220 ? 28.182 19.136 136.279 1.00 47.93 220 GLY A C 1
ATOM 1469 O O . GLY A 1 220 ? 27.089 18.720 135.909 1.00 49.97 220 GLY A O 1
ATOM 1470 N N . ILE A 1 221 ? 28.901 19.989 135.558 1.00 47.34 221 ILE A N 1
ATOM 1471 C CA . ILE A 1 221 ? 28.473 20.472 134.247 1.00 49.30 221 ILE A CA 1
ATOM 1472 C C . ILE A 1 221 ? 28.246 19.288 133.284 1.00 49.01 221 ILE A C 1
ATOM 1473 O O . ILE A 1 221 ? 27.240 19.222 132.579 1.00 51.03 221 ILE A O 1
ATOM 1478 N N . VAL A 1 222 ? 29.170 18.337 133.318 1.00 48.20 222 VAL A N 1
ATOM 1479 C CA . VAL A 1 222 ? 29.138 17.175 132.454 1.00 52.83 222 VAL A CA 1
ATOM 1480 C C . VAL A 1 222 ? 27.920 16.293 132.725 1.00 54.12 222 VAL A C 1
ATOM 1481 O O . VAL A 1 222 ? 27.206 15.907 131.797 1.00 52.59 222 VAL A O 1
ATOM 1485 N N . ILE A 1 223 ? 27.684 15.975 133.997 1.00 52.67 223 ILE A N 1
ATOM 1486 C CA . ILE A 1 223 ? 26.506 15.199 134.373 1.00 46.31 223 ILE A CA 1
ATOM 1487 C C . ILE A 1 223 ? 25.248 15.970 133.994 1.00 50.81 223 ILE A C 1
ATOM 1488 O O . ILE A 1 223 ? 24.292 15.415 133.445 1.00 49.69 223 ILE A O 1
ATOM 1493 N N . ARG A 1 224 ? 25.248 17.263 134.278 1.00 49.12 224 ARG A N 1
ATOM 1494 C CA . ARG A 1 224 ? 24.086 18.059 133.962 1.00 49.49 224 ARG A CA 1
ATOM 1495 C C . ARG A 1 224 ? 23.777 18.030 132.455 1.00 56.18 224 ARG A C 1
ATOM 1496 O O . ARG A 1 224 ? 22.616 17.888 132.041 1.00 58.23 224 ARG A O 1
ATOM 1504 N N . ASP A 1 225 ? 24.815 18.155 131.636 1.00 51.87 225 ASP A N 1
ATOM 1505 C CA . ASP A 1 225 ? 24.627 18.224 130.181 1.00 56.46 225 ASP A CA 1
ATOM 1506 C C . ASP A 1 225 ? 24.348 16.865 129.537 1.00 54.05 225 ASP A C 1
ATOM 1507 O O . ASP A 1 225 ? 23.660 16.799 128.525 1.00 61.22 225 ASP A O 1
ATOM 1512 N N . PHE A 1 226 ? 24.889 15.785 130.102 1.00 51.23 226 PHE A N 1
ATOM 1513 C CA . PHE A 1 226 ? 24.878 14.493 129.406 1.00 51.32 226 PHE A CA 1
ATOM 1514 C C . PHE A 1 226 ? 24.138 13.341 130.093 1.00 53.53 226 PHE A C 1
ATOM 1515 O O . PHE A 1 226 ? 23.966 12.270 129.494 1.00 51.49 226 PHE A O 1
ATOM 1523 N N . ALA A 1 227 ? 23.702 13.559 131.337 1.00 50.49 227 ALA A N 1
ATOM 1524 C CA . ALA A 1 227 ? 22.884 12.579 132.060 1.00 53.28 227 ALA A CA 1
ATOM 1525 C C . ALA A 1 227 ? 21.730 12.063 131.205 1.00 60.23 227 ALA A C 1
ATOM 1526 O O . ALA A 1 227 ? 21.139 12.811 130.430 1.00 57.42 227 ALA A O 1
ATOM 1528 N N . SER A 1 228 ? 21.405 10.786 131.374 1.00 58.76 228 SER A N 1
ATOM 1529 C CA . SER A 1 228 ? 20.293 10.154 130.675 1.00 56.88 228 SER A CA 1
ATOM 1530 C C . SER A 1 228 ? 18.946 10.606 131.257 1.00 58.42 228 SER A C 1
ATOM 1531 O O . SER A 1 228 ? 18.891 11.141 132.361 1.00 57.41 228 SER A O 1
ATOM 1534 N N . PRO A 1 229 ? 17.850 10.384 130.510 1.00 58.92 229 PRO A N 1
ATOM 1535 C CA . PRO A 1 229 ? 16.510 10.643 131.057 1.00 58.35 229 PRO A CA 1
ATOM 1536 C C . PRO A 1 229 ? 16.241 9.742 132.261 1.00 59.01 229 PRO A C 1
ATOM 1537 O O . PRO A 1 229 ? 15.536 10.142 133.187 1.00 58.40 229 PRO A O 1
ATOM 1541 N N . GLU A 1 230 ? 16.803 8.536 132.233 1.00 62.09 230 GLU A N 1
ATOM 1542 C CA . GLU A 1 230 ? 16.700 7.596 133.345 1.00 68.24 230 GLU A CA 1
ATOM 1543 C C . GLU A 1 230 ? 17.284 8.175 134.641 1.00 64.02 230 GLU A C 1
ATOM 1544 O O . GLU A 1 230 ? 16.720 7.997 135.717 1.00 62.84 230 GLU A O 1
ATOM 1550 N N . PHE A 1 231 ? 18.418 8.863 134.528 1.00 59.47 231 PHE A N 1
ATOM 1551 C CA . PHE A 1 231 ? 19.025 9.515 135.676 1.00 58.54 231 PHE A CA 1
ATOM 1552 C C . PHE A 1 231 ? 18.082 10.550 136.289 1.00 58.19 231 PHE A C 1
ATOM 1553 O O . PHE A 1 231 ? 17.825 10.520 137.489 1.00 53.51 231 PHE A O 1
ATOM 1561 N N . TRP A 1 232 ? 17.582 11.462 135.454 1.00 55.42 232 TRP A N 1
ATOM 1562 C CA . TRP A 1 232 ? 16.734 12.558 135.922 1.00 59.46 232 TRP A CA 1
ATOM 1563 C C . TRP A 1 232 ? 15.458 12.037 136.576 1.00 62.12 232 TRP A C 1
ATOM 1564 O O . TRP A 1 232 ? 15.004 12.576 137.582 1.00 59.36 232 TRP A O 1
ATOM 1575 N N . THR A 1 233 ? 14.897 10.979 136.001 1.00 60.09 233 THR A N 1
ATOM 1576 C CA . THR A 1 233 ? 13.760 10.293 136.590 1.00 61.17 233 THR A CA 1
ATOM 1577 C C . THR A 1 233 ? 14.119 9.579 137.896 1.00 63.14 233 THR A C 1
ATOM 1578 O O . THR A 1 233 ? 13.335 9.594 138.852 1.00 68.54 233 THR A O 1
ATOM 1582 N N . ALA A 1 234 ? 15.296 8.961 137.949 1.00 55.66 234 ALA A N 1
ATOM 1583 C CA . ALA A 1 234 ? 15.696 8.240 139.162 1.00 60.07 234 ALA A CA 1
ATOM 1584 C C . ALA A 1 234 ? 15.833 9.160 140.374 1.00 58.57 234 ALA A C 1
ATOM 1585 O O . ALA A 1 234 ? 15.392 8.816 141.463 1.00 56.51 234 ALA A O 1
ATOM 1587 N N . VAL A 1 235 ? 16.430 10.332 140.178 1.00 59.23 235 VAL A N 1
ATOM 1588 C CA . VAL A 1 235 ? 16.684 11.257 141.284 1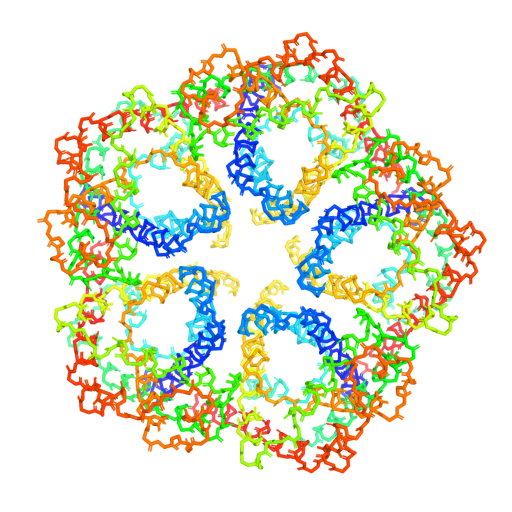.00 58.83 235 VAL A CA 1
ATOM 1589 C C . VAL A 1 235 ? 15.602 12.333 141.414 1.00 60.69 235 VAL A C 1
ATOM 1590 O O . VAL A 1 235 ? 15.696 13.220 142.257 1.00 64.19 235 VAL A O 1
ATOM 1594 N N . GLY A 1 236 ? 14.579 12.252 140.572 1.00 67.54 236 GLY A N 1
ATOM 1595 C CA . GLY A 1 236 ? 13.478 13.196 140.616 1.00 66.62 236 GLY A CA 1
ATOM 1596 C C . GLY A 1 236 ? 13.879 14.636 140.337 1.00 69.96 236 GLY A C 1
ATOM 1597 O O . GLY A 1 236 ? 13.362 15.555 140.972 1.00 66.56 236 GLY A O 1
ATOM 1598 N N . SER A 1 237 ? 14.803 14.853 139.398 1.00 64.58 237 SER A N 1
ATOM 1599 C CA . SER A 1 237 ? 15.105 16.223 138.981 1.00 58.21 237 SER A CA 1
ATOM 1600 C C . SER A 1 237 ? 15.182 16.410 137.469 1.00 64.23 237 SER A C 1
ATOM 1601 O O . SER A 1 237 ? 14.670 15.598 136.701 1.00 67.22 237 SER A O 1
ATOM 1604 N N . ALA A 1 238 ? 15.821 17.498 137.055 1.00 60.96 238 ALA A N 1
ATOM 1605 C CA . ALA A 1 238 ? 15.880 17.876 135.652 1.00 63.49 238 ALA A CA 1
ATOM 1606 C C . ALA A 1 238 ? 17.022 18.843 135.495 1.00 58.91 238 ALA A C 1
ATOM 1607 O O . ALA A 1 238 ? 17.374 19.546 136.451 1.00 55.24 238 ALA A O 1
ATOM 1609 N N . PRO A 1 239 ? 17.595 18.899 134.285 1.00 51.19 239 PRO A N 1
ATOM 1610 C CA . PRO A 1 239 ? 18.790 19.729 134.084 1.00 53.86 239 PRO A CA 1
ATOM 1611 C C . PRO A 1 239 ? 18.479 21.184 134.412 1.00 54.44 239 PRO A C 1
ATOM 1612 O O . PRO A 1 239 ? 19.361 21.912 134.892 1.00 53.11 239 PRO A O 1
ATOM 1616 N N . GLU A 1 240 ? 17.231 21.584 134.161 1.00 53.91 240 GLU A N 1
ATOM 1617 C CA . GLU A 1 240 ? 16.742 22.941 134.442 1.00 57.95 240 GLU A CA 1
ATOM 1618 C C . GLU A 1 240 ? 16.920 23.384 135.901 1.00 62.46 240 GLU A C 1
ATOM 1619 O O . GLU A 1 240 ? 16.958 24.582 136.188 1.00 66.26 240 GLU A O 1
ATOM 1625 N N . ASN A 1 241 ? 17.005 22.421 136.818 1.00 52.76 241 ASN A N 1
ATOM 1626 C CA . ASN A 1 241 ? 17.165 22.731 138.234 1.00 57.71 241 ASN A CA 1
ATOM 1627 C C . ASN A 1 241 ? 18.613 23.031 138.612 1.00 59.03 241 ASN A C 1
ATOM 1628 O O . ASN A 1 241 ? 18.892 23.353 139.760 1.00 64.35 241 ASN A O 1
ATOM 1633 N N . PHE A 1 242 ? 19.520 22.931 137.634 1.00 64.55 242 PHE A N 1
ATOM 1634 C CA . PHE A 1 242 ? 20.956 23.156 137.838 1.00 64.11 242 PHE A CA 1
ATOM 1635 C C . PHE A 1 242 ? 21.530 24.076 136.758 1.00 63.93 242 PHE A C 1
ATOM 1636 O O . PHE A 1 242 ? 22.653 23.875 136.271 1.00 59.90 242 PHE A O 1
ATOM 1644 N N . SER A 1 243 ? 20.756 25.100 136.412 1.00 62.02 243 SER A N 1
ATOM 1645 C CA . SER A 1 243 ? 21.060 25.955 135.271 1.00 67.87 243 SER A CA 1
ATOM 1646 C C . SER A 1 243 ? 22.249 26.888 135.525 1.00 68.94 243 SER A C 1
ATOM 1647 O O . SER A 1 243 ? 22.773 27.502 134.603 1.00 61.68 243 SER A O 1
ATOM 1650 N N . HIS A 1 244 ? 22.685 26.987 136.774 1.00 70.53 244 HIS A N 1
ATOM 1651 C CA . HIS A 1 244 ? 23.854 27.800 137.084 1.00 67.55 244 HIS A CA 1
ATOM 1652 C C . HIS A 1 244 ? 25.146 27.053 136.776 1.00 56.85 244 HIS A C 1
ATOM 1653 O O . HIS A 1 244 ? 26.233 27.637 136.777 1.00 52.06 244 HIS A O 1
ATOM 1660 N N . LEU A 1 245 ? 25.038 25.753 136.530 1.00 51.43 245 LEU A N 1
ATOM 1661 C CA . LEU A 1 245 ? 26.225 24.957 136.280 1.00 48.35 245 LEU A CA 1
ATOM 1662 C C . LEU A 1 245 ? 26.630 25.050 134.810 1.00 51.34 245 LEU A C 1
ATOM 1663 O O . LEU A 1 245 ? 26.242 24.211 134.010 1.00 54.50 245 LEU A O 1
ATOM 1668 N N . THR A 1 246 ? 27.392 26.088 134.475 1.00 48.77 246 THR A N 1
ATOM 1669 C CA . THR A 1 246 ? 27.973 26.271 133.143 1.00 49.23 246 THR A CA 1
ATOM 1670 C C . THR A 1 246 ? 29.448 26.586 133.299 1.00 50.81 246 THR A C 1
ATOM 1671 O O . THR A 1 246 ? 29.907 27.003 134.381 1.00 48.72 246 THR A O 1
ATOM 1675 N N . VAL A 1 247 ? 30.184 26.434 132.209 1.00 49.55 247 VAL A N 1
ATOM 1676 C CA . VAL A 1 247 ? 31.616 26.712 132.197 1.00 53.21 247 VAL A CA 1
ATOM 1677 C C . VAL A 1 247 ? 31.954 28.142 132.633 1.00 57.74 247 VAL A C 1
ATOM 1678 O O . VAL A 1 247 ? 32.873 28.353 133.444 1.00 52.59 247 VAL A O 1
ATOM 1682 N N . MET A 1 248 ? 31.210 29.117 132.109 1.00 52.69 248 MET A N 1
ATOM 1683 C CA . MET A 1 248 ? 31.453 30.516 132.453 1.00 52.42 248 MET A CA 1
ATOM 1684 C C . MET A 1 248 ? 31.179 30.839 133.930 1.00 55.75 248 MET A C 1
ATOM 1685 O O . MET A 1 248 ? 31.952 31.557 134.554 1.00 61.47 248 MET A O 1
ATOM 1690 N N . ASN A 1 249 ? 30.073 30.341 134.481 1.00 53.90 249 ASN A N 1
ATOM 1691 C CA . ASN A 1 249 ? 29.831 30.502 135.915 1.00 54.70 249 ASN A CA 1
ATOM 1692 C C . ASN A 1 249 ? 30.941 29.857 136.758 1.00 52.24 249 ASN A C 1
ATOM 1693 O O . ASN A 1 249 ? 31.452 30.471 137.693 1.00 51.42 249 ASN A O 1
ATOM 1698 N N . PHE A 1 250 ? 31.308 28.625 136.410 1.00 48.80 250 PHE A N 1
ATOM 1699 C CA . PHE A 1 250 ? 32.421 27.942 137.057 1.00 51.61 250 PHE A CA 1
ATOM 1700 C C . PHE A 1 250 ? 33.602 28.895 137.132 1.00 55.20 250 PHE A C 1
ATOM 1701 O O . PHE A 1 250 ? 34.128 29.156 138.211 1.00 52.92 250 PHE A O 1
ATOM 1709 N N . ILE A 1 251 ? 33.984 29.446 135.983 1.00 57.70 251 ILE A N 1
ATOM 1710 C CA . ILE A 1 251 ? 35.179 30.266 135.900 1.00 54.39 251 ILE A CA 1
ATOM 1711 C C . ILE A 1 251 ? 35.068 31.580 136.665 1.00 54.74 251 ILE A C 1
ATOM 1712 O O . ILE A 1 251 ? 35.958 31.926 137.442 1.00 52.54 251 ILE A O 1
ATOM 1717 N N . THR A 1 252 ? 33.956 32.283 136.484 1.00 55.19 252 THR A N 1
ATOM 1718 C CA . THR A 1 252 ? 33.805 33.619 137.048 1.00 49.99 252 THR A CA 1
ATOM 1719 C C . THR A 1 252 ? 33.343 33.661 138.507 1.00 51.76 252 THR A C 1
ATOM 1720 O O . THR A 1 252 ? 33.761 34.533 139.268 1.00 50.21 252 THR A O 1
ATOM 1724 N N . ASP A 1 253 ? 32.474 32.736 138.898 1.00 48.76 253 ASP A N 1
ATOM 1725 C CA . ASP A 1 253 ? 31.892 32.802 140.235 1.00 50.64 253 ASP A CA 1
ATOM 1726 C C . ASP A 1 253 ? 32.651 31.953 141.235 1.00 49.61 253 ASP A C 1
ATOM 1727 O O . ASP A 1 253 ? 32.519 32.149 142.447 1.00 55.94 253 ASP A O 1
ATOM 1732 N N . ASN A 1 254 ? 33.424 30.995 140.731 1.00 50.08 254 ASN A N 1
ATOM 1733 C CA . ASN A 1 254 ? 34.222 30.133 141.604 1.00 51.67 254 ASN A CA 1
ATOM 1734 C C . ASN A 1 254 ? 35.720 30.176 141.327 1.00 50.75 254 ASN A C 1
ATOM 1735 O O . ASN A 1 254 ? 36.494 30.619 142.173 1.00 52.21 254 ASN A O 1
ATOM 1740 N N . LEU A 1 255 ? 36.133 29.717 140.149 1.00 48.00 255 LEU A N 1
ATOM 1741 C CA . LEU A 1 255 ? 37.558 29.500 139.900 1.00 48.99 255 LEU A CA 1
ATOM 1742 C C . LEU A 1 255 ? 38.431 30.743 140.109 1.00 54.27 255 LEU A C 1
ATOM 1743 O O . LEU A 1 255 ? 39.472 30.663 140.766 1.00 48.59 255 LEU A O 1
ATOM 1748 N N . ILE A 1 256 ? 38.006 31.883 139.568 1.00 53.80 256 ILE A N 1
ATOM 1749 C CA . ILE A 1 256 ? 38.787 33.110 139.694 1.00 53.53 256 ILE A CA 1
ATOM 1750 C C . ILE A 1 256 ? 38.932 33.602 141.143 1.00 55.04 256 ILE A C 1
ATOM 1751 O O . ILE A 1 256 ? 40.050 33.774 141.614 1.00 55.05 256 ILE A O 1
ATOM 1756 N N . PRO A 1 257 ? 37.810 33.813 141.857 1.00 51.24 257 PRO A N 1
ATOM 1757 C CA . PRO A 1 257 ? 37.941 34.273 143.249 1.00 48.89 257 PRO A CA 1
ATOM 1758 C C . PRO A 1 257 ? 38.539 33.219 144.212 1.00 51.94 257 PRO A C 1
ATOM 1759 O O . PRO A 1 257 ? 39.287 33.582 145.122 1.00 46.35 257 PRO A O 1
ATOM 1763 N N . VAL A 1 258 ? 38.224 31.943 144.012 1.00 45.55 258 VAL A N 1
ATOM 1764 C CA . VAL A 1 258 ? 38.848 30.884 144.807 1.00 51.63 258 VAL A CA 1
ATOM 1765 C C . VAL A 1 258 ? 40.374 30.772 144.563 1.00 50.53 258 VAL A C 1
ATOM 1766 O O . VAL A 1 258 ? 41.153 30.514 145.488 1.00 44.60 258 VAL A O 1
ATOM 1770 N N . THR A 1 259 ? 40.793 30.959 143.319 1.00 41.91 259 THR A N 1
ATOM 1771 C CA . THR A 1 259 ? 42.212 30.867 142.994 1.00 47.98 259 THR A CA 1
ATOM 1772 C C . THR A 1 259 ? 42.928 32.036 143.673 1.00 51.70 259 THR A C 1
ATOM 1773 O O . THR A 1 259 ? 43.965 31.862 144.310 1.00 51.38 259 THR A O 1
ATOM 1777 N N . ILE A 1 260 ? 42.334 33.218 143.581 1.00 48.21 260 ILE A N 1
ATOM 1778 C CA . ILE A 1 260 ? 42.843 34.382 144.286 1.00 51.35 260 ILE A CA 1
ATOM 1779 C C . ILE A 1 260 ? 42.993 34.154 145.803 1.00 48.78 260 ILE A C 1
ATOM 1780 O O . ILE A 1 260 ? 44.060 34.401 146.366 1.00 47.50 260 ILE A O 1
ATOM 1785 N N . GLY A 1 261 ? 41.931 33.678 146.452 1.00 45.83 261 GLY A N 1
ATOM 1786 C CA . GLY A 1 261 ? 41.976 33.335 147.867 1.00 43.14 261 GLY A CA 1
ATOM 1787 C C . GLY A 1 261 ? 43.034 32.294 148.201 1.00 43.97 261 GLY A C 1
ATOM 1788 O O . GLY A 1 261 ? 43.762 32.456 149.164 1.00 50.73 261 GLY A O 1
ATOM 1789 N N . ASN A 1 262 ? 43.119 31.226 147.407 1.00 42.72 262 ASN A N 1
ATOM 1790 C CA . ASN A 1 262 ? 44.132 30.199 147.604 1.00 44.60 262 ASN A CA 1
ATOM 1791 C C . ASN A 1 262 ? 45.529 30.833 147.671 1.00 53.00 262 ASN A C 1
ATOM 1792 O O . ASN A 1 262 ? 46.321 30.547 148.588 1.00 48.48 262 ASN A O 1
ATOM 1797 N N . ILE A 1 263 ? 45.825 31.687 146.693 1.00 47.57 263 ILE A N 1
ATOM 1798 C CA . ILE A 1 263 ? 47.129 32.341 146.613 1.00 49.99 263 ILE A CA 1
ATOM 1799 C C . ILE A 1 263 ? 47.366 33.249 147.824 1.00 55.37 263 ILE A C 1
ATOM 1800 O O . ILE A 1 263 ? 48.466 33.291 148.379 1.00 55.24 263 ILE A O 1
ATOM 1805 N N . ILE A 1 264 ? 46.318 33.959 148.233 1.00 49.79 264 ILE A N 1
ATOM 1806 C CA . ILE A 1 264 ? 46.389 34.859 149.367 1.00 50.43 264 ILE A CA 1
ATOM 1807 C C . ILE A 1 264 ? 46.681 34.082 150.658 1.00 53.25 264 ILE A C 1
ATOM 1808 O O . ILE A 1 264 ? 47.480 34.518 151.495 1.00 53.19 264 ILE A O 1
ATOM 1813 N N . GLY A 1 265 ? 46.055 32.923 150.807 1.00 49.05 265 GLY A N 1
ATOM 1814 C CA . GLY A 1 265 ? 46.242 32.108 152.003 1.00 51.98 265 GLY A CA 1
ATOM 1815 C C . GLY A 1 265 ? 47.662 31.550 152.088 1.00 51.30 265 GLY A C 1
ATOM 1816 O O . GLY A 1 265 ? 48.293 31.591 153.146 1.00 50.46 265 GLY A O 1
ATOM 1817 N N . GLY A 1 266 ? 48.154 31.015 150.971 1.00 47.97 266 GLY A N 1
ATOM 1818 C CA . GLY A 1 266 ? 49.544 30.605 150.859 1.00 49.61 266 GLY A CA 1
ATOM 1819 C C . GLY A 1 266 ? 50.468 31.774 151.153 1.00 53.08 266 GLY A C 1
ATOM 1820 O O . GLY A 1 266 ? 51.418 31.642 151.922 1.00 53.11 266 GLY A O 1
ATOM 1821 N N . GLY A 1 267 ? 50.181 32.920 150.534 1.00 52.40 267 GLY A N 1
ATOM 1822 C CA . GLY A 1 267 ? 50.958 34.133 150.728 1.00 54.68 267 GLY A CA 1
ATOM 1823 C C . GLY A 1 267 ? 51.077 34.517 152.196 1.00 60.48 267 GLY A C 1
ATOM 1824 O O . GLY A 1 267 ? 52.172 34.839 152.686 1.00 57.54 267 GLY A O 1
ATOM 1825 N N . LEU A 1 268 ? 49.949 34.480 152.901 1.00 57.78 268 LEU A N 1
ATOM 1826 C CA . LEU A 1 268 ? 49.922 34.859 154.303 1.00 58.24 268 LEU A CA 1
ATOM 1827 C C . LEU A 1 268 ? 50.862 33.981 155.113 1.00 56.65 268 LEU A C 1
ATOM 1828 O O . LEU A 1 268 ? 51.602 34.478 155.973 1.00 53.93 268 LEU A O 1
ATOM 1833 N N . LEU A 1 269 ? 50.836 32.680 154.835 1.00 52.51 269 LEU A N 1
ATOM 1834 C CA . LEU A 1 269 ? 51.705 31.745 155.547 1.00 53.23 269 LEU A CA 1
ATOM 1835 C C . LEU A 1 269 ? 53.178 31.962 155.168 1.00 58.68 269 LEU A C 1
ATOM 1836 O O . LEU A 1 269 ? 54.066 31.874 156.025 1.00 59.00 269 LEU A O 1
ATOM 1841 N N . VAL A 1 270 ? 53.423 32.285 153.896 1.00 54.04 270 VAL A N 1
ATOM 1842 C CA . VAL A 1 270 ? 54.787 32.538 153.420 1.00 60.59 270 VAL A CA 1
ATOM 1843 C C . VAL A 1 270 ? 55.344 33.767 154.134 1.00 61.97 270 VAL A C 1
ATOM 1844 O O . VAL A 1 270 ? 56.467 33.751 154.651 1.00 56.61 270 VAL A O 1
ATOM 1848 N N . GLY A 1 271 ? 54.540 34.826 154.184 1.00 62.72 271 GLY A N 1
ATOM 1849 C CA . GLY A 1 271 ? 54.909 36.013 154.937 1.00 61.94 271 GLY A CA 1
ATOM 1850 C C . GLY A 1 271 ? 55.281 35.648 156.364 1.00 59.26 271 GLY A C 1
ATOM 1851 O O . GLY A 1 271 ? 56.332 36.034 156.858 1.00 57.77 271 GLY A O 1
ATOM 1852 N N . LEU A 1 272 ? 54.410 34.888 157.024 1.00 58.61 272 LEU A N 1
ATOM 1853 C CA . LEU A 1 272 ? 54.655 34.469 158.393 1.00 58.70 272 LEU A CA 1
ATOM 1854 C C . LEU A 1 272 ? 55.986 33.738 158.490 1.00 58.32 272 LEU A C 1
ATOM 1855 O O . LEU A 1 272 ? 56.779 34.006 159.383 1.00 57.72 272 LEU A O 1
ATOM 1860 N N . THR A 1 273 ? 56.210 32.807 157.570 1.00 56.90 273 THR A N 1
ATOM 1861 C CA . THR A 1 273 ? 57.407 31.980 157.587 1.00 62.02 273 THR A CA 1
ATOM 1862 C C . THR A 1 273 ? 58.665 32.824 157.430 1.00 61.81 273 THR A C 1
ATOM 1863 O O . THR A 1 273 ? 59.588 32.724 158.246 1.00 63.22 273 THR A O 1
ATOM 1867 N N . TYR A 1 274 ? 58.696 33.670 156.402 1.00 65.60 274 TYR A N 1
ATOM 1868 C CA A TYR A 1 274 ? 59.801 34.608 156.211 0.53 64.90 274 TYR A CA 1
ATOM 1869 C CA B TYR A 1 274 ? 59.827 34.567 156.222 0.47 65.51 274 TYR A CA 1
ATOM 1870 C C . TYR A 1 274 ? 60.182 35.239 157.543 1.00 67.54 274 TYR A C 1
ATOM 1871 O O . TYR A 1 274 ? 61.340 35.223 157.948 1.00 75.18 274 TYR A O 1
ATOM 1888 N N . TRP A 1 275 ? 59.189 35.816 158.215 1.00 68.70 275 TRP A N 1
ATOM 1889 C CA . TRP A 1 275 ? 59.442 36.589 159.439 1.00 74.96 275 TRP A CA 1
ATOM 1890 C C . TRP A 1 275 ? 59.979 35.776 160.607 1.00 74.34 275 TRP A C 1
ATOM 1891 O O . TRP A 1 275 ? 60.935 36.190 161.265 1.00 73.92 275 TRP A O 1
ATOM 1902 N N . VAL A 1 276 ? 59.364 34.626 160.861 1.00 74.62 276 VAL A N 1
ATOM 1903 C CA . VAL A 1 276 ? 59.828 33.718 161.909 1.00 73.80 276 VAL A CA 1
ATOM 1904 C C . VAL A 1 276 ? 61.263 33.225 161.639 1.00 72.74 276 VAL A C 1
ATOM 1905 O O . VAL A 1 276 ? 62.029 32.989 162.565 1.00 76.68 276 VAL A O 1
ATOM 1909 N N . ILE A 1 277 ? 61.630 33.077 160.368 1.00 73.44 277 ILE A N 1
ATOM 1910 C CA . ILE A 1 277 ? 62.990 32.676 160.024 1.00 75.33 277 ILE A CA 1
ATOM 1911 C C . ILE A 1 277 ? 63.933 33.862 160.184 1.00 76.13 277 ILE A C 1
ATOM 1912 O O . ILE A 1 277 ? 65.073 33.710 160.611 1.00 75.73 277 ILE A O 1
ATOM 1917 N N . TYR A 1 278 ? 63.433 35.051 159.869 1.00 76.56 278 TYR A N 1
ATOM 1918 C CA . TYR A 1 278 ? 64.238 36.262 159.958 1.00 76.10 278 TYR A CA 1
ATOM 1919 C C . TYR A 1 278 ? 64.625 36.593 161.398 1.00 75.28 278 TYR A C 1
ATOM 1920 O O . TYR A 1 278 ? 65.784 36.905 161.691 1.00 76.45 278 TYR A O 1
ATOM 1929 N N . LEU A 1 279 ? 63.654 36.545 162.298 1.00 78.70 279 LEU A N 1
ATOM 1930 C CA . LEU A 1 279 ? 63.939 36.803 163.705 1.00 84.09 279 LEU A CA 1
ATOM 1931 C C . LEU A 1 279 ? 64.903 35.734 164.258 1.00 90.36 279 LEU A C 1
ATOM 1932 O O . LEU A 1 279 ? 64.502 34.653 164.692 1.00 82.25 279 LEU A O 1
ATOM 1937 N N . ARG A 1 280 ? 66.191 36.066 164.191 1.00 107.57 280 ARG A N 1
ATOM 1938 C CA . ARG A 1 280 ? 67.302 35.137 164.415 1.00 114.65 280 ARG A CA 1
ATOM 1939 C C . ARG A 1 280 ? 67.030 34.048 165.449 1.00 106.95 280 ARG A C 1
ATOM 1940 O O . ARG A 1 280 ? 67.631 32.974 165.396 1.00 98.65 280 ARG A O 1
ATOM 1948 N N . LYS B 1 29 ? 62.965 33.496 171.943 1.00 114.94 29 LYS B N 1
ATOM 1949 C CA . LYS B 1 29 ? 63.478 34.477 172.894 1.00 119.16 29 LYS B CA 1
ATOM 1950 C C . LYS B 1 29 ? 63.176 35.903 172.437 1.00 119.27 29 LYS B C 1
ATOM 1951 O O . LYS B 1 29 ? 62.928 36.785 173.259 1.00 122.85 29 LYS B O 1
ATOM 1957 N N . HIS B 1 30 ? 63.211 36.123 171.126 1.00 114.45 30 HIS B N 1
ATOM 1958 C CA . HIS B 1 30 ? 62.842 37.411 170.547 1.00 108.51 30 HIS B CA 1
ATOM 1959 C C . HIS B 1 30 ? 61.367 37.696 170.853 1.00 101.43 30 HIS B C 1
ATOM 1960 O O . HIS B 1 30 ? 60.536 36.793 170.786 1.00 95.63 30 HIS B O 1
ATOM 1967 N N . PRO B 1 31 ? 61.042 38.953 171.198 1.00 96.58 31 PRO B N 1
ATOM 1968 C CA . PRO B 1 31 ? 59.675 39.334 171.582 1.00 88.94 31 PRO B CA 1
ATOM 1969 C C . PRO B 1 31 ? 58.726 39.449 170.389 1.00 86.05 31 PRO B C 1
ATOM 1970 O O . PRO B 1 31 ? 57.553 39.071 170.493 1.00 83.41 31 PRO B O 1
ATOM 1974 N N . LEU B 1 32 ? 59.222 39.967 169.270 1.00 87.66 32 LEU B N 1
ATOM 1975 C CA . LEU B 1 32 ? 58.389 40.114 168.080 1.00 85.90 32 LEU B CA 1
ATOM 1976 C C . LEU B 1 32 ? 58.064 38.752 167.467 1.00 76.85 32 LEU B C 1
ATOM 1977 O O . LEU B 1 32 ? 56.939 38.513 167.034 1.00 73.67 32 LEU B O 1
ATOM 1982 N N . LYS B 1 33 ? 59.053 37.863 167.439 1.00 76.58 33 LYS B N 1
ATOM 1983 C CA . LYS B 1 33 ? 58.847 36.490 166.991 1.00 73.32 33 LYS B CA 1
ATOM 1984 C C . LYS B 1 33 ? 57.752 35.828 167.826 1.00 71.09 33 LYS B C 1
ATOM 1985 O O . LYS B 1 33 ? 56.821 35.209 167.301 1.00 67.80 33 LYS B O 1
ATOM 1991 N N . THR B 1 34 ? 57.890 35.959 169.138 1.00 68.47 34 THR B N 1
ATOM 1992 C CA . THR B 1 34 ? 56.959 35.363 170.075 1.00 66.62 34 THR B CA 1
ATOM 1993 C C . THR B 1 34 ? 55.546 35.844 169.782 1.00 62.27 34 THR B C 1
ATOM 1994 O O . THR B 1 34 ? 54.599 35.065 169.800 1.00 65.01 34 THR B O 1
ATOM 1998 N N . PHE B 1 35 ? 55.425 37.131 169.480 1.00 67.55 35 PHE B N 1
ATOM 1999 C CA . PHE B 1 35 ? 54.141 37.749 169.178 1.00 68.54 35 PHE B CA 1
ATOM 2000 C C . PHE B 1 35 ? 53.516 37.125 167.933 1.00 68.64 35 PHE B C 1
ATOM 2001 O O . PHE B 1 35 ? 52.312 36.841 167.911 1.00 69.04 35 PHE B O 1
ATOM 2009 N N . TYR B 1 36 ? 54.338 36.908 166.908 1.00 64.02 36 TYR B N 1
ATOM 2010 C CA . TYR B 1 36 ? 53.858 36.359 165.645 1.00 66.39 36 TYR B CA 1
ATOM 2011 C C . TYR B 1 36 ? 53.434 34.914 165.822 1.00 55.27 36 TYR B C 1
ATOM 2012 O O . TYR B 1 36 ? 52.430 34.502 165.273 1.00 54.49 36 TYR B O 1
ATOM 2021 N N . LEU B 1 37 ? 54.217 34.158 166.583 1.00 53.11 37 LEU B N 1
ATOM 2022 C CA . LEU B 1 37 ? 53.863 32.790 166.956 1.00 56.42 37 LEU B CA 1
ATOM 2023 C C . LEU B 1 37 ? 52.627 32.704 167.857 1.00 58.70 37 LEU B C 1
ATOM 2024 O O . LEU B 1 37 ? 51.948 31.676 167.876 1.00 59.12 37 LEU B O 1
ATOM 2029 N N . ALA B 1 38 ? 52.345 33.773 168.601 1.00 60.28 38 ALA B N 1
ATOM 2030 C CA . ALA B 1 38 ? 51.167 33.807 169.481 1.00 61.84 38 ALA B CA 1
ATOM 2031 C C . ALA B 1 38 ? 49.910 34.149 168.684 1.00 57.63 38 ALA B C 1
ATOM 2032 O O . ALA B 1 38 ? 48.828 33.611 168.941 1.00 60.37 38 ALA B O 1
ATOM 2034 N N . ILE B 1 39 ? 50.059 35.051 167.717 1.00 60.42 39 ILE B N 1
ATOM 2035 C CA . ILE B 1 39 ? 49.010 35.288 166.731 1.00 60.59 39 ILE B CA 1
ATOM 2036 C C . ILE B 1 39 ? 48.705 33.960 166.039 1.00 54.52 39 ILE B C 1
ATOM 2037 O O . ILE B 1 39 ? 47.542 33.586 165.874 1.00 51.69 39 ILE B O 1
ATOM 2042 N N . THR B 1 40 ? 49.761 33.229 165.683 1.00 50.58 40 THR B N 1
ATOM 2043 C CA . THR B 1 40 ? 49.603 31.958 164.974 1.00 52.50 40 THR B CA 1
ATOM 2044 C C . THR B 1 40 ? 48.839 30.902 165.801 1.00 58.22 40 THR B C 1
ATOM 2045 O O . THR B 1 40 ? 47.944 30.226 165.277 1.00 56.20 40 THR B O 1
ATOM 2049 N N . ALA B 1 41 ? 49.194 30.769 167.082 1.00 52.02 41 ALA B N 1
ATOM 2050 C CA . ALA B 1 41 ? 48.480 29.874 167.993 1.00 51.65 41 ALA B CA 1
ATOM 2051 C C . ALA B 1 41 ? 46.999 30.275 168.132 1.00 49.52 41 ALA B C 1
ATOM 2052 O O . ALA B 1 41 ? 46.110 29.415 168.190 1.00 45.92 41 ALA B O 1
ATOM 2054 N N . GLY B 1 42 ? 46.741 31.580 168.169 1.00 46.11 42 GLY B N 1
ATOM 2055 C CA . GLY B 1 42 ? 45.381 32.098 168.182 1.00 45.61 42 GLY B CA 1
ATOM 2056 C C . GLY B 1 42 ? 44.592 31.657 166.952 1.00 50.63 42 GLY B C 1
ATOM 2057 O O . GLY B 1 42 ? 43.410 31.297 167.048 1.00 46.12 42 GLY B O 1
ATOM 2058 N N . VAL B 1 43 ? 45.247 31.686 165.792 1.00 50.37 43 VAL B N 1
ATOM 2059 C CA . VAL B 1 43 ? 44.647 31.177 164.561 1.00 49.10 43 VAL B CA 1
ATOM 2060 C C . VAL B 1 43 ? 44.399 29.670 164.665 1.00 45.59 43 VAL B C 1
ATOM 2061 O O . VAL B 1 43 ? 43.310 29.201 164.340 1.00 49.82 43 VAL B O 1
ATOM 2065 N N . PHE B 1 44 ? 45.397 28.921 165.136 1.00 40.51 44 PHE B N 1
ATOM 2066 C CA . PHE B 1 44 ? 45.277 27.463 165.237 1.00 45.65 44 PHE B CA 1
ATOM 2067 C C . PHE B 1 44 ? 44.107 27.020 166.137 1.00 50.69 44 PHE B C 1
ATOM 2068 O O . PHE B 1 44 ? 43.391 26.070 165.811 1.00 47.37 44 PHE B O 1
ATOM 2076 N N . ILE B 1 45 ? 43.934 27.704 167.270 1.00 45.70 45 ILE B N 1
ATOM 2077 C CA . ILE B 1 45 ? 42.875 27.363 168.215 1.00 49.27 45 ILE B CA 1
ATOM 2078 C C . ILE B 1 45 ? 41.518 27.789 167.636 1.00 50.52 45 ILE B C 1
ATOM 2079 O O . ILE B 1 45 ? 40.498 27.132 167.862 1.00 46.78 45 ILE B O 1
ATOM 2084 N N . SER B 1 46 ? 41.514 28.882 166.874 1.00 44.23 46 SER B N 1
ATOM 2085 C CA . SER B 1 46 ? 40.304 29.303 166.172 1.00 45.82 46 SER B CA 1
ATOM 2086 C C . SER B 1 46 ? 39.904 28.244 165.143 1.00 47.27 46 SER B C 1
ATOM 2087 O O . SER B 1 46 ? 38.724 27.905 164.995 1.00 42.30 46 SER B O 1
ATOM 2090 N N . ILE B 1 47 ? 40.906 27.732 164.436 1.00 47.25 47 ILE B N 1
ATOM 2091 C CA . ILE B 1 47 ? 40.722 26.631 163.492 1.00 45.77 47 ILE B CA 1
ATOM 2092 C C . ILE B 1 47 ? 40.130 25.421 164.213 1.00 45.97 47 ILE B C 1
ATOM 2093 O O . ILE B 1 47 ? 39.205 24.784 163.702 1.00 44.21 47 ILE B O 1
ATOM 2098 N N . ALA B 1 48 ? 40.659 25.119 165.405 1.00 42.51 48 ALA B N 1
ATOM 2099 C CA . ALA B 1 48 ? 40.132 24.018 166.219 1.00 43.28 48 ALA B CA 1
ATOM 2100 C C . ALA B 1 48 ? 38.634 24.176 166.505 1.00 37.40 48 ALA B C 1
ATOM 2101 O O . ALA B 1 48 ? 37.873 23.233 166.313 1.00 38.61 48 ALA B O 1
ATOM 2103 N N . PHE B 1 49 ? 38.218 25.370 166.933 1.00 38.73 49 PHE B N 1
ATOM 2104 C CA . PHE B 1 49 ? 36.812 25.608 167.278 1.00 41.79 49 PHE B CA 1
ATOM 2105 C C . PHE B 1 49 ? 35.919 25.657 166.038 1.00 43.93 49 PHE B C 1
ATOM 2106 O O . PHE B 1 49 ? 34.769 25.219 166.087 1.00 43.46 49 PHE B O 1
ATOM 2114 N N . VAL B 1 50 ? 36.441 26.168 164.925 1.00 43.23 50 VAL B N 1
ATOM 2115 C CA . VAL B 1 50 ? 35.682 26.116 163.672 1.00 46.96 50 VAL B CA 1
ATOM 2116 C C . VAL B 1 50 ? 35.410 24.653 163.289 1.00 40.13 50 VAL B C 1
ATOM 2117 O O . VAL B 1 50 ? 34.294 24.300 162.927 1.00 38.61 50 VAL B O 1
ATOM 2121 N N . PHE B 1 51 ? 36.431 23.805 163.390 1.00 42.04 51 PHE B N 1
ATOM 2122 C CA . PHE B 1 51 ? 36.297 22.368 163.081 1.00 43.34 51 PHE B CA 1
ATOM 2123 C C . PHE B 1 51 ? 35.254 21.734 164.031 1.00 43.28 51 PHE B C 1
ATOM 2124 O O . PHE B 1 51 ? 34.402 20.938 163.619 1.00 39.96 51 PHE B O 1
ATOM 2132 N N . TYR B 1 52 ? 35.324 22.104 165.308 1.00 41.96 52 TYR B N 1
ATOM 2133 C CA . TYR B 1 52 ? 34.374 21.589 166.299 1.00 39.61 52 TYR B CA 1
ATOM 2134 C C . TYR B 1 52 ? 32.933 21.999 165.953 1.00 37.62 52 TYR B C 1
ATOM 2135 O O . TYR B 1 52 ? 32.007 21.194 166.044 1.00 40.60 52 TYR B O 1
ATOM 2144 N N . ILE B 1 53 ? 32.750 23.254 165.559 1.00 38.76 53 ILE B N 1
ATOM 2145 C CA . ILE B 1 53 ? 31.427 23.718 165.149 1.00 40.99 53 ILE B CA 1
ATOM 2146 C C . ILE B 1 53 ? 30.953 22.976 163.895 1.00 44.54 53 ILE B C 1
ATOM 2147 O O . ILE B 1 53 ? 29.800 22.563 163.803 1.00 43.50 53 ILE B O 1
ATOM 2152 N N . THR B 1 54 ? 31.852 22.791 162.933 1.00 46.13 54 THR B N 1
ATOM 2153 C CA . THR B 1 54 ? 31.493 22.080 161.717 1.00 44.15 54 THR B CA 1
ATOM 2154 C C . THR B 1 54 ? 31.012 20.670 162.022 1.00 37.15 54 THR B C 1
ATOM 2155 O O . THR B 1 54 ? 29.946 20.266 161.586 1.00 40.08 54 THR B O 1
ATOM 2159 N N . ALA B 1 55 ? 31.803 19.919 162.775 1.00 39.99 55 ALA B N 1
ATOM 2160 C CA . ALA B 1 55 ? 31.470 18.520 162.992 1.00 46.33 55 ALA B CA 1
ATOM 2161 C C . ALA B 1 55 ? 30.192 18.315 163.822 1.00 45.76 55 ALA B C 1
ATOM 2162 O O . ALA B 1 55 ? 29.526 17.306 163.672 1.00 39.16 55 ALA B O 1
ATOM 2164 N N . THR B 1 56 ? 29.864 19.261 164.696 1.00 42.15 56 THR B N 1
ATOM 2165 C CA . THR B 1 56 ? 28.722 19.104 165.590 1.00 42.53 56 THR B CA 1
ATOM 2166 C C . THR B 1 56 ? 27.476 19.817 165.057 1.00 51.18 56 THR B C 1
ATOM 2167 O O . THR B 1 56 ? 26.452 19.845 165.732 1.00 50.23 56 THR B O 1
ATOM 2171 N N . THR B 1 57 ? 27.575 20.396 163.858 1.00 48.11 57 THR B N 1
ATOM 2172 C CA . THR B 1 57 ? 26.435 21.039 163.219 1.00 40.89 57 THR B CA 1
ATOM 2173 C C . THR B 1 57 ? 25.394 20.002 162.799 1.00 46.77 57 THR B C 1
ATOM 2174 O O . THR B 1 57 ? 25.722 19.023 162.120 1.00 42.25 57 THR B O 1
ATOM 2178 N N . GLY B 1 58 ? 24.146 20.206 163.230 1.00 47.03 58 GLY B N 1
ATOM 2179 C CA . GLY B 1 58 ? 23.055 19.300 162.887 1.00 42.64 58 GLY B CA 1
ATOM 2180 C C . GLY B 1 58 ? 23.100 18.015 163.704 1.00 49.54 58 GLY B C 1
ATOM 2181 O O . GLY B 1 58 ? 22.492 17.018 163.342 1.00 54.52 58 GLY B O 1
ATOM 2182 N N . THR B 1 59 ? 23.830 18.018 164.812 1.00 43.24 59 THR B N 1
ATOM 2183 C CA . THR B 1 59 ? 23.914 16.797 165.619 1.00 51.79 59 THR B CA 1
ATOM 2184 C C . THR B 1 59 ? 22.946 16.735 166.803 1.00 57.95 59 THR B C 1
ATOM 2185 O O . THR B 1 59 ? 23.109 15.895 167.689 1.00 58.82 59 THR B O 1
ATOM 2189 N N . GLY B 1 60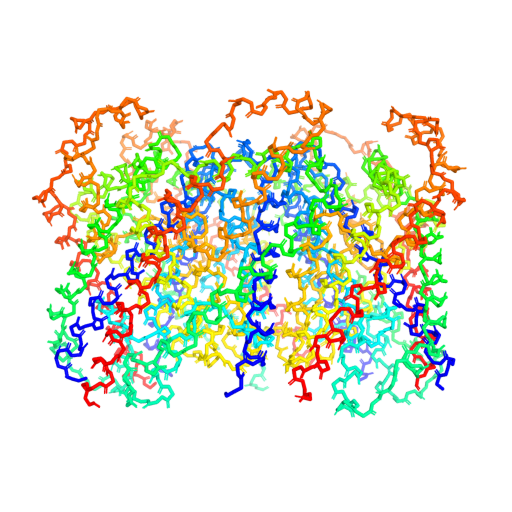 ? 21.938 17.606 166.808 1.00 56.23 60 GLY B N 1
ATOM 2190 C CA . GLY B 1 60 ? 20.969 17.659 167.896 1.00 58.94 60 GLY B CA 1
ATOM 2191 C C . GLY B 1 60 ? 20.238 16.367 168.233 1.00 63.91 60 GLY B C 1
ATOM 2192 O O . GLY B 1 60 ? 19.723 16.216 169.334 1.00 70.67 60 GLY B O 1
ATOM 2193 N N . THR B 1 61 ? 20.186 15.430 167.292 1.00 61.10 61 THR B N 1
ATOM 2194 C CA . THR B 1 61 ? 19.458 14.189 167.501 1.00 59.64 61 THR B CA 1
ATOM 2195 C C . THR B 1 61 ? 20.349 12.992 167.810 1.00 56.54 61 THR B C 1
ATOM 2196 O O . THR B 1 61 ? 19.858 11.867 167.950 1.00 68.09 61 THR B O 1
ATOM 2200 N N . MET B 1 62 ? 21.651 13.224 167.875 1.00 53.90 62 MET B N 1
ATOM 2201 C CA . MET B 1 62 ? 22.614 12.198 168.262 1.00 60.49 62 MET B CA 1
ATOM 2202 C C . MET B 1 62 ? 22.729 12.230 169.778 1.00 52.29 62 MET B C 1
ATOM 2203 O O . MET B 1 62 ? 22.538 13.272 170.384 1.00 47.08 62 MET B O 1
ATOM 2208 N N . PRO B 1 63 ? 23.129 11.112 170.386 1.00 51.38 63 PRO B N 1
ATOM 2209 C CA . PRO B 1 63 ? 23.439 11.222 171.812 1.00 48.07 63 PRO B CA 1
ATOM 2210 C C . PRO B 1 63 ? 24.398 12.384 172.089 1.00 52.92 63 PRO B C 1
ATOM 2211 O O . PRO B 1 63 ? 25.432 12.541 171.421 1.00 51.19 63 PRO B O 1
ATOM 2215 N N . PHE B 1 64 ? 24.030 13.209 173.066 1.00 45.95 64 PHE B N 1
ATOM 2216 C CA . PHE B 1 64 ? 24.814 14.387 173.437 1.00 42.03 64 PHE B CA 1
ATOM 2217 C C . PHE B 1 64 ? 26.322 14.107 173.519 1.00 50.60 64 PHE B C 1
ATOM 2218 O O . PHE B 1 64 ? 27.137 14.876 172.999 1.00 43.24 64 PHE B O 1
ATOM 2226 N N . GLY B 1 65 ? 26.684 13.008 174.181 1.00 50.60 65 GLY B N 1
ATOM 2227 C CA . GLY B 1 65 ? 28.073 12.730 174.486 1.00 47.54 65 GLY B CA 1
ATOM 2228 C C . GLY B 1 65 ? 28.912 12.287 173.291 1.00 48.15 65 GLY B C 1
ATOM 2229 O O . GLY B 1 65 ? 30.101 12.611 173.213 1.00 47.72 65 GLY B O 1
ATOM 2230 N N . MET B 1 66 ? 28.288 11.530 172.392 1.00 46.75 66 MET B N 1
ATOM 2231 C CA . MET B 1 66 ? 28.911 11.050 171.161 1.00 45.27 66 MET B CA 1
ATOM 2232 C C . MET B 1 66 ? 29.260 12.224 170.258 1.00 40.53 66 MET B C 1
ATOM 2233 O O . MET B 1 66 ? 30.380 12.345 169.775 1.00 44.57 66 MET B O 1
ATOM 2238 N N . ALA B 1 67 ? 28.304 13.115 170.080 1.00 42.28 67 ALA B N 1
ATOM 2239 C CA . ALA B 1 67 ? 28.499 14.293 169.246 1.00 44.13 67 ALA B CA 1
ATOM 2240 C C . ALA B 1 67 ? 29.605 15.184 169.787 1.00 48.66 67 ALA B C 1
ATOM 2241 O O . ALA B 1 67 ? 30.471 15.623 169.020 1.00 46.30 67 ALA B O 1
ATOM 2243 N N . LYS B 1 68 ? 29.588 15.444 171.100 1.00 44.05 68 LYS B N 1
ATOM 2244 C CA . LYS B 1 68 ? 30.619 16.288 171.705 1.00 41.19 68 LYS B CA 1
ATOM 2245 C C . LYS B 1 68 ? 31.996 15.616 171.661 1.00 40.82 68 LYS B C 1
ATOM 2246 O O . LYS B 1 68 ? 33.008 16.282 171.524 1.00 39.49 68 LYS B O 1
ATOM 2252 N N . LEU B 1 69 ? 32.026 14.300 171.813 1.00 38.88 69 LEU B N 1
ATOM 2253 C CA . LEU B 1 69 ? 33.281 13.581 171.732 1.00 43.50 69 LEU B CA 1
ATOM 2254 C C . LEU B 1 69 ? 33.877 13.736 170.327 1.00 39.33 69 LEU B C 1
ATOM 2255 O O . LEU B 1 69 ? 35.063 14.041 170.186 1.00 41.13 69 LEU B O 1
ATOM 2260 N N . VAL B 1 70 ? 33.054 13.511 169.300 1.00 41.07 70 VAL B N 1
ATOM 2261 C CA . VAL B 1 70 ? 33.501 13.677 167.922 1.00 41.29 70 VAL B CA 1
ATOM 2262 C C . VAL B 1 70 ? 34.031 15.106 167.729 1.00 39.34 70 VAL B C 1
ATOM 2263 O O . VAL B 1 70 ? 35.139 15.309 167.230 1.00 41.98 70 VAL B O 1
ATOM 2267 N N . GLY B 1 71 ? 33.248 16.091 168.151 1.00 38.91 71 GLY B N 1
ATOM 2268 C CA . GLY B 1 71 ? 33.688 17.475 168.096 1.00 37.31 71 GLY B CA 1
ATOM 2269 C C . GLY B 1 71 ? 35.028 17.673 168.790 1.00 43.32 71 GLY B C 1
ATOM 2270 O O . GLY B 1 71 ? 35.899 18.407 168.315 1.00 42.57 71 GLY B O 1
ATOM 2271 N N . GLY B 1 72 ? 35.195 17.009 169.929 1.00 46.54 72 GLY B N 1
ATOM 2272 C CA . GLY B 1 72 ? 36.377 17.196 170.748 1.00 36.94 72 GLY B CA 1
ATOM 2273 C C . GLY B 1 72 ? 37.590 16.624 170.048 1.00 41.25 72 GLY B C 1
ATOM 2274 O O . GLY B 1 72 ? 38.653 17.221 170.075 1.00 41.69 72 GLY B O 1
ATOM 2275 N N . ILE B 1 73 ? 37.423 15.452 169.431 1.00 41.51 73 ILE B N 1
ATOM 2276 C CA . ILE B 1 73 ? 38.472 14.847 168.631 1.00 40.17 73 ILE B CA 1
ATOM 2277 C C . ILE B 1 73 ? 38.884 15.801 167.498 1.00 46.81 73 ILE B C 1
ATOM 2278 O O . ILE B 1 73 ? 40.080 16.020 167.269 1.00 43.58 73 ILE B O 1
ATOM 2283 N N . CYS B 1 74 ? 37.901 16.398 166.823 1.00 40.54 74 CYS B N 1
ATOM 2284 C CA . CYS B 1 74 ? 38.220 17.331 165.748 1.00 45.56 74 CYS B CA 1
ATOM 2285 C C . CYS B 1 74 ? 39.008 18.475 166.324 1.00 45.45 74 CYS B C 1
ATOM 2286 O O . CYS B 1 74 ? 40.006 18.897 165.746 1.00 44.27 74 CYS B O 1
ATOM 2289 N N . PHE B 1 75 ? 38.576 18.957 167.487 1.00 41.03 75 PHE B N 1
ATOM 2290 C CA . PHE B 1 75 ? 39.221 20.107 168.120 1.00 40.03 75 PHE B CA 1
ATOM 2291 C C . PHE B 1 75 ? 40.736 19.928 168.341 1.00 41.91 75 PHE B C 1
ATOM 2292 O O . PHE B 1 75 ? 41.490 20.892 168.254 1.00 41.73 75 PHE B O 1
ATOM 2300 N N . SER B 1 76 ? 41.167 18.708 168.654 1.00 39.98 76 SER B N 1
ATOM 2301 C CA . SER B 1 76 ? 42.581 18.439 168.952 1.00 40.14 76 SER B CA 1
ATOM 2302 C C . SER B 1 76 ? 43.531 18.927 167.829 1.00 48.11 76 SER B C 1
ATOM 2303 O O . SER B 1 76 ? 44.706 19.199 168.078 1.00 46.09 76 SER B O 1
ATOM 2306 N N . LEU B 1 77 ? 43.011 19.046 166.608 1.00 44.73 77 LEU B N 1
ATOM 2307 C CA . LEU B 1 77 ? 43.753 19.656 165.506 1.00 43.27 77 LEU B CA 1
ATOM 2308 C C . LEU B 1 77 ? 44.470 20.943 165.922 1.00 43.13 77 LEU B C 1
ATOM 2309 O O . LEU B 1 77 ? 45.616 21.153 165.550 1.00 43.14 77 LEU B O 1
ATOM 2314 N N . GLY B 1 78 ? 43.784 21.803 166.669 1.00 39.92 78 GLY B N 1
ATOM 2315 C CA . GLY B 1 78 ? 44.345 23.085 167.073 1.00 45.23 78 GLY B CA 1
ATOM 2316 C C . GLY B 1 78 ? 45.640 22.938 167.868 1.00 47.78 78 GLY B C 1
ATOM 2317 O O . GLY B 1 78 ? 46.654 23.597 167.595 1.00 46.96 78 GLY B O 1
ATOM 2318 N N . LEU B 1 79 ? 45.624 22.039 168.840 1.00 44.66 79 LEU B N 1
ATOM 2319 C CA . LEU B 1 79 ? 46.794 21.842 169.683 1.00 41.60 79 LEU B CA 1
ATOM 2320 C C . LEU B 1 79 ? 47.894 21.124 168.903 1.00 46.79 79 LEU B C 1
ATOM 2321 O O . LEU B 1 79 ? 49.068 21.428 169.062 1.00 44.66 79 LEU B O 1
ATOM 2326 N N . ILE B 1 80 ? 47.504 20.171 168.056 1.00 49.84 80 ILE B N 1
ATOM 2327 C CA . ILE B 1 80 ? 48.459 19.465 167.212 1.00 49.11 80 ILE B CA 1
ATOM 2328 C C . ILE B 1 80 ? 49.216 20.483 166.360 1.00 50.31 80 ILE B C 1
ATOM 2329 O O . ILE B 1 80 ? 50.449 20.452 166.279 1.00 49.82 80 ILE B O 1
ATOM 2334 N N . LEU B 1 81 ? 48.468 21.404 165.755 1.00 47.84 81 LEU B N 1
ATOM 2335 C CA . LEU B 1 81 ? 49.052 22.517 165.000 1.00 51.77 81 LEU B CA 1
ATOM 2336 C C . LEU B 1 81 ? 50.048 23.349 165.860 1.00 55.32 81 LEU B C 1
ATOM 2337 O O . LEU B 1 81 ? 51.177 23.602 165.438 1.00 50.23 81 LEU B O 1
ATOM 2342 N N . CYS B 1 82 ? 49.621 23.763 167.060 1.00 49.31 82 CYS B N 1
ATOM 2343 C CA . CYS B 1 82 ? 50.464 24.561 167.950 1.00 53.47 82 CYS B CA 1
ATOM 2344 C C . CYS B 1 82 ? 51.780 23.878 168.241 1.00 53.54 82 CYS B C 1
ATOM 2345 O O . CYS B 1 82 ? 52.841 24.474 168.096 1.00 52.90 82 CYS B O 1
ATOM 2348 N N . VAL B 1 83 ? 51.714 22.620 168.661 1.00 51.37 83 VAL B N 1
ATOM 2349 C CA . VAL B 1 83 ? 52.931 21.910 169.044 1.00 44.09 83 VAL B CA 1
ATOM 2350 C C . VAL B 1 83 ? 53.800 21.596 167.810 1.00 51.31 83 VAL B C 1
ATOM 2351 O O . VAL B 1 83 ? 55.019 21.821 167.807 1.00 49.01 83 VAL B O 1
ATOM 2355 N N . VAL B 1 84 ? 53.185 21.062 166.754 1.00 49.63 84 VAL B N 1
ATOM 2356 C CA . VAL B 1 84 ? 53.979 20.655 165.597 1.00 51.71 84 VAL B CA 1
ATOM 2357 C C . VAL B 1 84 ? 54.683 21.854 164.942 1.00 52.57 84 VAL B C 1
ATOM 2358 O O . VAL B 1 84 ? 55.844 21.761 164.581 1.00 55.65 84 VAL B O 1
ATOM 2362 N N . CYS B 1 85 ? 53.993 22.984 164.840 1.00 55.68 85 CYS B N 1
ATOM 2363 C CA . CYS B 1 85 ? 54.534 24.165 164.167 1.00 52.32 85 CYS B CA 1
ATOM 2364 C C . CYS B 1 85 ? 55.239 25.139 165.116 1.00 60.69 85 CYS B C 1
ATOM 2365 O O . CYS B 1 85 ? 55.768 26.166 164.671 1.00 61.04 85 CYS B O 1
ATOM 2368 N N . GLY B 1 86 ? 55.234 24.832 166.416 1.00 60.30 86 GLY B N 1
ATOM 2369 C CA . GLY B 1 86 ? 55.931 25.653 167.397 1.00 56.13 86 GLY B CA 1
ATOM 2370 C C . GLY B 1 86 ? 55.306 27.025 167.598 1.00 56.93 86 GLY B C 1
ATOM 2371 O O . GLY B 1 86 ? 55.998 28.014 167.784 1.00 55.72 86 GLY B O 1
ATOM 2372 N N . ALA B 1 87 ? 53.988 27.109 167.519 1.00 56.08 87 ALA B N 1
ATOM 2373 C CA . ALA B 1 87 ? 53.331 28.371 167.837 1.00 60.36 87 ALA B CA 1
ATOM 2374 C C . ALA B 1 87 ? 53.170 28.460 169.355 1.00 60.57 87 ALA B C 1
ATOM 2375 O O . ALA B 1 87 ? 53.307 27.464 170.059 1.00 61.76 87 ALA B O 1
ATOM 2377 N N . ASP B 1 88 ? 52.899 29.655 169.854 1.00 58.17 88 ASP B N 1
ATOM 2378 C CA . ASP B 1 88 ? 52.883 29.877 171.289 1.00 59.97 88 ASP B CA 1
ATOM 2379 C C . ASP B 1 88 ? 51.462 30.083 171.831 1.00 55.83 88 ASP B C 1
ATOM 2380 O O . ASP B 1 88 ? 50.881 31.163 171.699 1.00 59.65 88 ASP B O 1
ATOM 2385 N N . LEU B 1 89 ? 50.915 29.035 172.438 1.00 42.95 89 LEU B N 1
ATOM 2386 C CA . LEU B 1 89 ? 49.566 29.093 173.023 1.00 51.01 89 LEU B CA 1
ATOM 2387 C C . LEU B 1 89 ? 49.639 29.323 174.538 1.00 55.92 89 LEU B C 1
ATOM 2388 O O . LEU B 1 89 ? 50.230 28.520 175.259 1.00 56.88 89 LEU B O 1
ATOM 2393 N N . PHE B 1 90 ? 49.055 30.432 174.995 1.00 57.58 90 PHE B N 1
ATOM 2394 C CA . PHE B 1 90 ? 49.074 30.867 176.411 1.00 57.52 90 PHE B CA 1
ATOM 2395 C C . PHE B 1 90 ? 49.191 29.738 177.452 1.00 54.84 90 PHE B C 1
ATOM 2396 O O . PHE B 1 90 ? 48.249 28.972 177.639 1.00 57.34 90 PHE B O 1
ATOM 2404 N N . THR B 1 91 ? 50.349 29.662 178.112 1.00 56.44 91 THR B N 1
ATOM 2405 C CA . THR B 1 91 ? 50.654 28.744 179.241 1.00 54.04 91 THR B CA 1
ATOM 2406 C C . THR B 1 91 ? 50.778 27.256 178.917 1.00 57.24 91 THR B C 1
ATOM 2407 O O . THR B 1 91 ? 51.189 26.476 179.780 1.00 59.97 91 THR B O 1
ATOM 2411 N N . SER B 1 92 ? 50.416 26.854 177.700 1.00 49.95 92 SER B N 1
ATOM 2412 C CA . SER B 1 92 ? 50.301 25.427 177.397 1.00 47.06 92 SER B CA 1
ATOM 2413 C C . SER B 1 92 ? 51.608 24.654 177.575 1.00 53.75 92 SER B C 1
ATOM 2414 O O . SER B 1 92 ? 51.590 23.450 177.818 1.00 55.45 92 SER B O 1
ATOM 2417 N N . THR B 1 93 ? 52.740 25.337 177.438 1.00 49.59 93 THR B N 1
ATOM 2418 C CA . THR B 1 93 ? 54.029 24.672 177.545 1.00 51.05 93 THR B CA 1
ATOM 2419 C C . THR B 1 93 ? 54.733 24.964 178.879 1.00 62.30 93 THR B C 1
ATOM 2420 O O . THR B 1 93 ? 55.911 24.649 179.031 1.00 62.91 93 THR B O 1
ATOM 2424 N N . VAL B 1 94 ? 54.008 25.543 179.839 1.00 64.23 94 VAL B N 1
ATOM 2425 C CA . VAL B 1 94 ? 54.593 25.908 181.130 1.00 61.23 94 VAL B CA 1
ATOM 2426 C C . VAL B 1 94 ? 55.329 24.743 181.805 1.00 61.59 94 VAL B C 1
ATOM 2427 O O . VAL B 1 94 ? 56.425 24.925 182.347 1.00 60.61 94 VAL B O 1
ATOM 2431 N N . LEU B 1 95 ? 54.748 23.545 181.765 1.00 61.16 95 LEU B N 1
ATOM 2432 C CA . LEU B 1 95 ? 55.411 22.380 182.352 1.00 58.57 95 LEU B CA 1
ATOM 2433 C C . LEU B 1 95 ? 56.755 22.089 181.678 1.00 65.08 95 LEU B C 1
ATOM 2434 O O . LEU B 1 95 ? 57.719 21.695 182.335 1.00 62.56 95 LEU B O 1
ATOM 2439 N N . ILE B 1 96 ? 56.810 22.263 180.359 1.00 68.32 96 ILE B N 1
ATOM 2440 C CA . ILE B 1 96 ? 58.037 21.987 179.630 1.00 70.99 96 ILE B CA 1
ATOM 2441 C C . ILE B 1 96 ? 59.123 22.979 180.043 1.00 71.45 96 ILE B C 1
ATOM 2442 O O . ILE B 1 96 ? 60.278 22.605 180.225 1.00 72.31 96 ILE B O 1
ATOM 2447 N N . VAL B 1 97 ? 58.741 24.242 180.196 1.00 71.45 97 VAL B N 1
ATOM 2448 C CA . VAL B 1 97 ? 59.675 25.266 180.647 1.00 77.24 97 VAL B CA 1
ATOM 2449 C C . VAL B 1 97 ? 60.250 24.906 182.019 1.00 80.39 97 VAL B C 1
ATOM 2450 O O . VAL B 1 97 ? 61.445 25.082 182.275 1.00 83.29 97 VAL B O 1
ATOM 2454 N N . VAL B 1 98 ? 59.404 24.377 182.894 1.00 76.47 98 VAL B N 1
ATOM 2455 C CA . VAL B 1 98 ? 59.857 23.974 184.222 1.00 82.89 98 VAL B CA 1
ATOM 2456 C C . VAL B 1 98 ? 60.817 22.794 184.142 1.00 81.21 98 VAL B C 1
ATOM 2457 O O . VAL B 1 98 ? 61.827 22.756 184.843 1.00 76.27 98 VAL B O 1
ATOM 2461 N N . ALA B 1 99 ? 60.497 21.831 183.284 1.00 80.23 99 ALA B N 1
ATOM 2462 C CA . ALA B 1 99 ? 61.341 20.650 183.134 1.00 81.48 99 ALA B CA 1
ATOM 2463 C C . ALA B 1 99 ? 62.708 20.997 182.546 1.00 82.30 99 ALA B C 1
ATOM 2464 O O . ALA B 1 99 ? 63.710 20.385 182.899 1.00 77.15 99 ALA B O 1
ATOM 2466 N N . LYS B 1 100 ? 62.744 21.978 181.648 1.00 85.90 100 LYS B N 1
ATOM 2467 C CA . LYS B 1 100 ? 63.981 22.327 180.955 1.00 85.79 100 LYS B CA 1
ATOM 2468 C C . LYS B 1 100 ? 64.961 23.073 181.861 1.00 88.31 100 LYS B C 1
ATOM 2469 O O . LYS B 1 100 ? 66.090 23.370 181.459 1.00 96.81 100 LYS B O 1
ATOM 2475 N N . ALA B 1 101 ? 64.525 23.368 183.082 1.00 78.69 101 ALA B N 1
ATOM 2476 C CA . ALA B 1 101 ? 65.387 23.988 184.077 1.00 79.52 101 ALA B CA 1
ATOM 2477 C C . ALA B 1 101 ? 65.460 23.115 185.315 1.00 86.95 101 ALA B C 1
ATOM 2478 O O . ALA B 1 101 ? 65.830 23.581 186.393 1.00 92.28 101 ALA B O 1
ATOM 2480 N N . SER B 1 102 ? 65.099 21.846 185.160 1.00 87.90 102 SER B N 1
ATOM 2481 C CA . SER B 1 102 ? 65.097 20.919 186.286 1.00 96.04 102 SER B CA 1
ATOM 2482 C C . SER B 1 102 ? 64.425 21.550 187.505 1.00 97.42 102 SER B C 1
ATOM 2483 O O . SER B 1 102 ? 64.806 21.279 188.644 1.00 98.36 102 SER B O 1
ATOM 2486 N N . GLY B 1 103 ? 63.436 22.403 187.255 1.00 95.33 103 GLY B N 1
ATOM 2487 C CA . GLY B 1 103 ? 62.693 23.053 188.317 1.00 97.84 103 GLY B CA 1
ATOM 2488 C C . GLY B 1 103 ? 63.460 24.138 189.053 1.00 104.62 103 GLY B C 1
ATOM 2489 O O . GLY B 1 103 ? 63.067 24.553 190.144 1.00 109.79 103 GLY B O 1
ATOM 2490 N N . ARG B 1 104 ? 64.552 24.605 188.461 1.00 105.00 104 ARG B N 1
ATOM 2491 C CA . ARG B 1 104 ? 65.372 25.639 189.088 1.00 109.47 104 ARG B CA 1
ATOM 2492 C C . ARG B 1 104 ? 65.093 27.006 188.469 1.00 106.02 104 ARG B C 1
ATOM 2493 O O . ARG B 1 104 ? 66.002 27.693 187.994 1.00 107.30 104 ARG B O 1
ATOM 2501 N N . ILE B 1 105 ? 63.820 27.387 188.495 1.00 97.11 105 ILE B N 1
ATOM 2502 C CA . ILE B 1 105 ? 63.345 28.619 187.883 1.00 95.93 105 ILE B CA 1
ATOM 2503 C C . ILE B 1 105 ? 62.223 29.170 188.769 1.00 95.28 105 ILE B C 1
ATOM 2504 O O . ILE B 1 105 ? 61.630 28.421 189.544 1.00 96.83 105 ILE B O 1
ATOM 2509 N N . THR B 1 106 ? 61.937 30.468 188.676 1.00 88.57 106 THR B N 1
ATOM 2510 C CA . THR B 1 106 ? 60.924 31.074 189.538 1.00 83.94 106 THR B CA 1
ATOM 2511 C C . THR B 1 106 ? 59.580 31.229 188.835 1.00 86.65 106 THR B C 1
ATOM 2512 O O . THR B 1 106 ? 59.484 31.071 187.614 1.00 84.94 106 THR B O 1
ATOM 2516 N N . TRP B 1 107 ? 58.552 31.551 189.619 1.00 87.01 107 TRP B N 1
ATOM 2517 C CA . TRP B 1 107 ? 57.214 31.811 189.091 1.00 88.42 107 TRP B CA 1
ATOM 2518 C C . TRP B 1 107 ? 57.260 32.983 188.117 1.00 90.04 107 TRP B C 1
ATOM 2519 O O . TRP B 1 107 ? 56.757 32.894 186.994 1.00 86.73 107 TRP B O 1
ATOM 2530 N N . GLY B 1 108 ? 57.877 34.077 188.555 1.00 90.01 108 GLY B N 1
ATOM 2531 C CA . GLY B 1 108 ? 58.014 35.268 187.734 1.00 96.00 108 GLY B CA 1
ATOM 2532 C C . GLY B 1 108 ? 58.670 35.006 186.387 1.00 99.38 108 GLY B C 1
ATOM 2533 O O . GLY B 1 108 ? 58.362 35.672 185.397 1.00 92.62 108 GLY B O 1
ATOM 2534 N N . GLN B 1 109 ? 59.584 34.041 186.350 1.00 103.17 109 GLN B N 1
ATOM 2535 C CA . GLN B 1 109 ? 60.237 33.650 185.104 1.00 100.52 109 GLN B CA 1
ATOM 2536 C C . GLN B 1 109 ? 59.247 32.948 184.171 1.00 98.03 109 GLN B C 1
ATOM 2537 O O . GLN B 1 109 ? 59.314 33.092 182.948 1.00 96.21 109 GLN B O 1
ATOM 2543 N N . LEU B 1 110 ? 58.334 32.182 184.763 1.00 90.80 110 LEU B N 1
ATOM 2544 C CA . LEU B 1 110 ? 57.372 31.410 183.993 1.00 83.70 110 LEU B CA 1
ATOM 2545 C C . LEU B 1 110 ? 56.378 32.321 183.282 1.00 81.68 110 LEU B C 1
ATOM 2546 O O . LEU B 1 110 ? 56.023 32.076 182.131 1.00 87.55 110 LEU B O 1
ATOM 2551 N N . ALA B 1 111 ? 55.955 33.384 183.960 1.00 77.67 111 ALA B N 1
ATOM 2552 C CA . ALA B 1 111 ? 54.946 34.297 183.422 1.00 76.32 111 ALA B CA 1
ATOM 2553 C C . ALA B 1 111 ? 55.561 35.471 182.666 1.00 80.55 111 ALA B C 1
ATOM 2554 O O . ALA B 1 111 ? 54.848 36.400 182.270 1.00 77.89 111 ALA B O 1
ATOM 2556 N N . LYS B 1 112 ? 56.882 35.411 182.479 1.00 87.39 112 LYS B N 1
ATOM 2557 C CA . LYS B 1 112 ? 57.664 36.412 181.745 1.00 90.67 112 LYS B CA 1
ATOM 2558 C C . LYS B 1 112 ? 56.971 36.986 180.503 1.00 82.81 112 LYS B C 1
ATOM 2559 O O . LYS B 1 112 ? 56.820 38.199 180.367 1.00 85.81 112 LYS B O 1
ATOM 2565 N N . ASN B 1 113 ? 56.562 36.122 179.588 1.00 75.85 113 ASN B N 1
ATOM 2566 C CA . ASN B 1 113 ? 55.935 36.613 178.374 1.00 86.91 113 ASN B CA 1
ATOM 2567 C C . ASN B 1 113 ? 54.479 36.190 178.218 1.00 80.19 113 ASN B C 1
ATOM 2568 O O . ASN B 1 113 ? 53.990 36.032 177.099 1.00 79.95 113 ASN B O 1
ATOM 2573 N N . TRP B 1 114 ? 53.789 36.021 179.344 1.00 74.42 114 TRP B N 1
ATOM 2574 C CA . TRP B 1 114 ? 52.375 35.655 179.324 1.00 72.23 114 TRP B CA 1
ATOM 2575 C C . TRP B 1 114 ? 51.499 36.768 178.745 1.00 75.35 114 TRP B C 1
ATOM 2576 O O . TRP B 1 114 ? 50.536 36.496 178.023 1.00 74.60 114 TRP B O 1
ATOM 2587 N N . LEU B 1 115 ? 51.844 38.016 179.047 1.00 75.91 115 LEU B N 1
ATOM 2588 C CA . LEU B 1 115 ? 51.098 39.158 178.526 1.00 81.13 115 LEU B CA 1
ATOM 2589 C C . LEU B 1 115 ? 51.239 39.242 177.011 1.00 76.95 115 LEU B C 1
ATOM 2590 O O . LEU B 1 115 ? 50.252 39.416 176.288 1.00 75.55 115 LEU B O 1
ATOM 2595 N N . ASN B 1 116 ? 52.474 39.118 176.539 1.00 69.85 116 ASN B N 1
ATOM 2596 C CA . ASN B 1 116 ? 52.746 39.146 175.110 1.00 67.43 116 ASN B CA 1
ATOM 2597 C C . ASN B 1 116 ? 51.978 38.022 174.404 1.00 65.51 116 ASN B C 1
ATOM 2598 O O . ASN B 1 116 ? 51.301 38.245 173.405 1.00 65.53 116 ASN B O 1
ATOM 2603 N N . VAL B 1 117 ? 52.072 36.816 174.951 1.00 64.19 117 VAL B N 1
ATOM 2604 C CA . VAL B 1 117 ? 51.459 35.647 174.342 1.00 63.82 117 VAL B CA 1
ATOM 2605 C C . VAL B 1 117 ? 49.929 35.723 174.379 1.00 61.68 117 VAL B C 1
ATOM 2606 O O . VAL B 1 117 ? 49.266 35.377 173.405 1.00 57.10 117 VAL B O 1
ATOM 2610 N N . TYR B 1 118 ? 49.384 36.202 175.494 1.00 57.13 118 TYR B N 1
ATOM 2611 C CA . TYR B 1 118 ? 47.943 36.357 175.654 1.00 55.22 118 TYR B CA 1
ATOM 2612 C C . TYR B 1 118 ? 47.339 37.321 174.636 1.00 56.47 118 TYR B C 1
ATOM 2613 O O . TYR B 1 118 ? 46.264 37.061 174.073 1.00 53.11 118 TYR B O 1
ATOM 2622 N N . PHE B 1 119 ? 48.008 38.449 174.424 1.00 61.41 119 PHE B N 1
ATOM 2623 C CA . PHE B 1 119 ? 47.508 39.456 173.492 1.00 69.03 119 PHE B CA 1
ATOM 2624 C C . PHE B 1 119 ? 47.698 39.007 172.040 1.00 67.65 119 PHE B C 1
ATOM 2625 O O . PHE B 1 119 ? 46.857 39.267 171.179 1.00 65.68 119 PHE B O 1
ATOM 2633 N N . GLY B 1 120 ? 48.804 38.326 171.775 1.00 64.59 120 GLY B N 1
ATOM 2634 C CA . GLY B 1 120 ? 49.043 37.787 170.451 1.00 60.14 120 GLY B CA 1
ATOM 2635 C C . GLY B 1 120 ? 47.962 36.787 170.140 1.00 58.85 120 GLY B C 1
ATOM 2636 O O . GLY B 1 120 ? 47.329 36.849 169.088 1.00 59.26 120 GLY B O 1
ATOM 2637 N N . ASN B 1 121 ? 47.752 35.866 171.077 1.00 55.11 121 ASN B N 1
ATOM 2638 C CA . ASN B 1 121 ? 46.667 34.902 171.008 1.00 47.29 121 ASN B CA 1
ATOM 2639 C C . ASN B 1 121 ? 45.335 35.561 170.635 1.00 49.25 121 ASN B C 1
ATOM 2640 O O . ASN B 1 121 ? 44.615 35.086 169.745 1.00 49.69 121 ASN B O 1
ATOM 2645 N N . LEU B 1 122 ? 45.020 36.657 171.318 1.00 53.11 122 LEU B N 1
ATOM 2646 C CA . LEU B 1 122 ? 43.772 37.386 171.095 1.00 57.54 122 LEU B CA 1
ATOM 2647 C C . LEU B 1 122 ? 43.714 37.974 169.687 1.00 54.73 122 LEU B C 1
ATOM 2648 O O . LEU B 1 122 ? 42.706 37.829 168.998 1.00 57.28 122 LEU B O 1
ATOM 2653 N N . VAL B 1 123 ? 44.787 38.639 169.266 1.00 49.11 123 VAL B N 1
ATOM 2654 C CA . VAL B 1 123 ? 44.837 39.213 167.921 1.00 55.37 123 VAL B CA 1
ATOM 2655 C C . VAL B 1 123 ? 44.569 38.131 166.861 1.00 57.41 123 VAL B C 1
ATOM 2656 O O . VAL B 1 123 ? 43.793 38.350 165.943 1.00 52.87 123 VAL B O 1
ATOM 2660 N N . GLY B 1 124 ? 45.206 36.968 167.013 1.00 55.72 124 GLY B N 1
ATOM 2661 C CA . GLY B 1 124 ? 45.013 35.850 166.108 1.00 48.97 124 GLY B CA 1
ATOM 2662 C C . GLY B 1 124 ? 43.569 35.351 166.070 1.00 53.92 124 GLY B C 1
ATOM 2663 O O . GLY B 1 124 ? 43.012 35.128 164.995 1.00 51.36 124 GLY B O 1
ATOM 2664 N N . ALA B 1 125 ? 42.962 35.181 167.244 1.00 49.71 125 ALA B N 1
ATOM 2665 C CA . ALA B 1 125 ? 41.569 34.772 167.335 1.00 52.36 125 ALA B CA 1
ATOM 2666 C C . ALA B 1 125 ? 40.637 35.744 166.614 1.00 51.81 125 ALA B C 1
ATOM 2667 O O . ALA B 1 125 ? 39.780 35.321 165.826 1.00 48.02 125 ALA B O 1
ATOM 2669 N N . LEU B 1 126 ? 40.799 37.038 166.901 1.00 50.21 126 LEU B N 1
ATOM 2670 C CA . LEU B 1 126 ? 39.928 38.078 166.346 1.00 52.62 126 LEU B CA 1
ATOM 2671 C C . LEU B 1 126 ? 40.059 38.182 164.830 1.00 53.99 126 LEU B C 1
ATOM 2672 O O . LEU B 1 126 ? 39.071 38.427 164.127 1.00 53.69 126 LEU B O 1
ATOM 2677 N N . LEU B 1 127 ? 41.282 37.999 164.337 1.00 48.79 127 LEU B N 1
ATOM 2678 C CA . LEU B 1 127 ? 41.532 37.954 162.902 1.00 54.28 127 LEU B CA 1
ATOM 2679 C C . LEU B 1 127 ? 40.769 36.806 162.238 1.00 52.89 127 LEU B C 1
ATOM 2680 O O . LEU B 1 127 ? 40.258 36.945 161.122 1.00 50.77 127 LEU B O 1
ATOM 2685 N N . PHE B 1 128 ? 40.720 35.666 162.918 1.00 51.15 128 PHE B N 1
ATOM 2686 C CA . PHE B 1 128 ? 40.028 34.516 162.376 1.00 52.08 128 PHE B CA 1
ATOM 2687 C C . PHE B 1 128 ? 38.512 34.692 162.482 1.00 51.45 128 PHE B C 1
ATOM 2688 O O . PHE B 1 128 ? 37.777 34.198 161.637 1.00 50.95 128 PHE B O 1
ATOM 2696 N N . VAL B 1 129 ? 38.057 35.420 163.499 1.00 51.27 129 VAL B N 1
ATOM 2697 C CA . VAL B 1 129 ? 36.646 35.795 163.571 1.00 54.20 129 VAL B CA 1
ATOM 2698 C C . VAL B 1 129 ? 36.249 36.583 162.318 1.00 58.79 129 VAL B C 1
ATOM 2699 O O . VAL B 1 129 ? 35.262 36.271 161.652 1.00 49.92 129 VAL B O 1
ATOM 2703 N N . LEU B 1 130 ? 37.043 37.602 162.005 1.00 62.95 130 LEU B N 1
ATOM 2704 C CA . LEU B 1 130 ? 36.804 38.445 160.844 1.00 57.90 130 LEU B CA 1
ATOM 2705 C C . LEU B 1 130 ? 36.781 37.627 159.551 1.00 53.74 130 LEU B C 1
ATOM 2706 O O . LEU B 1 130 ? 35.941 37.850 158.672 1.00 49.69 130 LEU B O 1
ATOM 2711 N N . LEU B 1 131 ? 37.703 36.680 159.430 1.00 52.29 131 LEU B N 1
ATOM 2712 C CA . LEU B 1 131 ? 37.802 35.895 158.207 1.00 54.87 131 LEU B CA 1
ATOM 2713 C C . LEU B 1 131 ? 36.622 34.912 158.065 1.00 59.70 131 LEU B C 1
ATOM 2714 O O . LEU B 1 131 ? 36.047 34.777 156.984 1.00 57.95 131 LEU B O 1
ATOM 2719 N N . MET B 1 132 ? 36.274 34.232 159.156 1.00 53.18 132 MET B N 1
ATOM 2720 C CA . MET B 1 132 ? 35.117 33.347 159.178 1.00 54.84 132 MET B CA 1
ATOM 2721 C C . MET B 1 132 ? 33.860 34.147 158.887 1.00 50.13 132 MET B C 1
ATOM 2722 O O . MET B 1 132 ? 32.964 33.667 158.203 1.00 47.30 132 MET B O 1
ATOM 2727 N N . TRP B 1 133 ? 33.788 35.366 159.413 1.00 45.78 133 TRP B N 1
ATOM 2728 C CA . TRP B 1 133 ? 32.632 36.203 159.130 1.00 47.53 133 TRP B CA 1
ATOM 2729 C C . TRP B 1 133 ? 32.546 36.552 157.637 1.00 49.44 133 TRP B C 1
ATOM 2730 O O . TRP B 1 133 ? 31.470 36.484 157.040 1.00 52.97 133 TRP B O 1
ATOM 2741 N N . LEU B 1 134 ? 33.678 36.913 157.034 1.00 47.83 134 LEU B N 1
ATOM 2742 C CA . LEU B 1 134 ? 33.687 37.286 155.622 1.00 53.21 134 L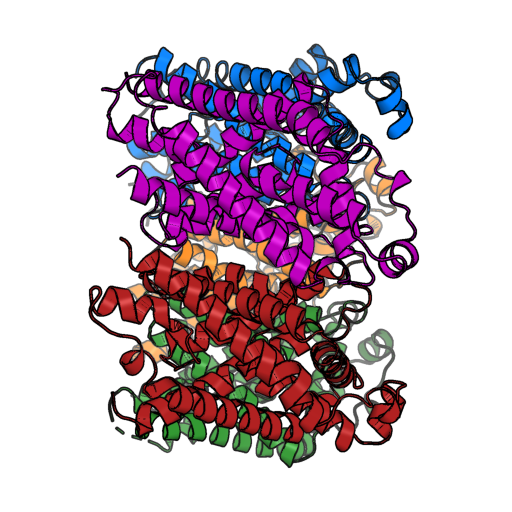EU B CA 1
ATOM 2743 C C . LEU B 1 134 ? 33.470 36.080 154.714 1.00 54.25 134 LEU B C 1
ATOM 2744 O O . LEU B 1 134 ? 32.992 36.228 153.587 1.00 51.45 134 LEU B O 1
ATOM 2749 N N . SER B 1 135 ? 33.789 34.883 155.209 1.00 48.51 135 SER B N 1
ATOM 2750 C CA . SER B 1 135 ? 33.535 33.673 154.422 1.00 46.17 135 SER B CA 1
ATOM 2751 C C . SER B 1 135 ? 32.043 33.357 154.214 1.00 50.61 135 SER B C 1
ATOM 2752 O O . SER B 1 135 ? 31.711 32.552 153.357 1.00 49.40 135 SER B O 1
ATOM 2755 N N . GLY B 1 136 ? 31.153 33.957 155.014 1.00 46.93 136 GLY B N 1
ATOM 2756 C CA . GLY B 1 136 ? 29.737 33.632 154.928 1.00 46.98 136 GLY B CA 1
ATOM 2757 C C . GLY B 1 136 ? 29.367 32.277 155.524 1.00 49.13 136 GLY B C 1
ATOM 2758 O O . GLY B 1 136 ? 28.239 31.806 155.366 1.00 51.68 136 GLY B O 1
ATOM 2759 N N . GLU B 1 137 ? 30.319 31.658 156.220 1.00 50.98 137 GLU B N 1
ATOM 2760 C CA . GLU B 1 137 ? 30.143 30.327 156.808 1.00 48.50 137 GLU B CA 1
ATOM 2761 C C . GLU B 1 137 ? 28.937 30.205 157.761 1.00 50.21 137 GLU B C 1
ATOM 2762 O O . GLU B 1 137 ? 28.368 29.119 157.909 1.00 48.50 137 GLU B O 1
ATOM 2768 N N . TYR B 1 138 ? 28.565 31.295 158.432 1.00 44.85 138 TYR B N 1
ATOM 2769 C CA . TYR B 1 138 ? 27.466 31.204 159.389 1.00 45.89 138 TYR B CA 1
ATOM 2770 C C . TYR B 1 138 ? 26.125 30.743 158.774 1.00 53.22 138 TYR B C 1
ATOM 2771 O O . TYR B 1 138 ? 25.246 30.301 159.515 1.00 55.60 138 TYR B O 1
ATOM 2780 N N . MET B 1 139 ? 25.988 30.818 157.439 1.00 50.77 139 MET B N 1
ATOM 2781 C CA . MET B 1 139 ? 24.786 30.345 156.726 1.00 50.68 139 MET B CA 1
ATOM 2782 C C . MET B 1 139 ? 24.861 28.867 156.367 1.00 51.95 139 MET B C 1
ATOM 2783 O O . MET B 1 139 ? 23.893 28.294 155.884 1.00 50.76 139 MET B O 1
ATOM 2788 N N . THR B 1 140 ? 26.020 28.260 156.554 1.00 51.32 140 THR B N 1
ATOM 2789 C CA . THR B 1 140 ? 26.158 26.836 156.278 1.00 51.00 140 THR B CA 1
ATOM 2790 C C . THR B 1 140 ? 25.053 26.025 156.970 1.00 52.25 140 THR B C 1
ATOM 2791 O O . THR B 1 140 ? 24.641 26.339 158.108 1.00 46.46 140 THR B O 1
ATOM 2795 N N . ALA B 1 141 ? 24.584 24.989 156.280 1.00 48.39 141 ALA B N 1
ATOM 2796 C CA . ALA B 1 141 ? 23.548 24.098 156.800 1.00 55.56 141 ALA B CA 1
ATOM 2797 C C . ALA B 1 141 ? 22.294 24.880 157.166 1.00 56.04 141 ALA B C 1
ATOM 2798 O O . ALA B 1 141 ? 21.699 24.661 158.226 1.00 58.88 141 ALA B O 1
ATOM 2800 N N . ASN B 1 142 ? 21.907 25.800 156.282 1.00 58.82 142 ASN B N 1
ATOM 2801 C CA . ASN B 1 142 ? 20.705 26.605 156.457 1.00 60.74 142 ASN B CA 1
ATOM 2802 C C . ASN B 1 142 ? 20.748 27.454 157.727 1.00 60.93 142 ASN B C 1
ATOM 2803 O O . ASN B 1 142 ? 19.732 27.608 158.414 1.00 61.45 142 ASN B O 1
ATOM 2808 N N . GLY B 1 143 ? 21.926 28.004 158.025 1.00 57.37 143 GLY B N 1
ATOM 2809 C CA . GLY B 1 143 ? 22.126 28.816 159.212 1.00 52.25 143 GLY B CA 1
ATOM 2810 C C . GLY B 1 143 ? 22.462 28.020 160.468 1.00 50.67 143 GLY B C 1
ATOM 2811 O O . GLY B 1 143 ? 22.786 28.590 161.516 1.00 49.91 143 GLY B O 1
ATOM 2812 N N . GLN B 1 144 ? 22.373 26.697 160.381 1.00 48.40 144 GLN B N 1
ATOM 2813 C CA . GLN B 1 144 ? 22.633 25.862 161.547 1.00 46.92 144 GLN B CA 1
ATOM 2814 C C . GLN B 1 144 ? 24.062 25.955 162.057 1.00 49.22 144 GLN B C 1
ATOM 2815 O O . GLN B 1 144 ? 24.324 25.753 163.245 1.00 49.14 144 GLN B O 1
ATOM 2821 N N . TRP B 1 145 ? 24.991 26.274 161.166 1.00 54.63 145 TRP B N 1
ATOM 2822 C CA . TRP B 1 145 ? 26.373 26.455 161.576 1.00 48.26 145 TRP B CA 1
ATOM 2823 C C . TRP B 1 145 ? 26.416 27.671 162.486 1.00 45.82 145 TRP B C 1
ATOM 2824 O O . TRP B 1 145 ? 26.982 27.624 163.571 1.00 44.88 145 TRP B O 1
ATOM 2835 N N . GLY B 1 146 ? 25.780 28.755 162.050 1.00 48.82 146 GLY B N 1
ATOM 2836 C CA . GLY B 1 146 ? 25.766 29.982 162.821 1.00 44.36 146 GLY B CA 1
ATOM 2837 C C . GLY B 1 146 ? 24.984 29.833 164.121 1.00 50.68 146 GLY B C 1
ATOM 2838 O O . GLY B 1 146 ? 25.410 30.341 165.167 1.00 49.96 146 GLY B O 1
ATOM 2839 N N . LEU B 1 147 ? 23.849 29.132 164.065 1.00 48.63 147 LEU B N 1
ATOM 2840 C CA . LEU B 1 147 ? 23.079 28.845 165.283 1.00 52.52 147 LEU B CA 1
ATOM 2841 C C . LEU B 1 147 ? 23.937 28.063 166.291 1.00 55.64 147 LEU B C 1
ATOM 2842 O O . LEU B 1 147 ? 23.906 28.324 167.505 1.00 52.50 147 LEU B O 1
ATOM 2847 N N . ASN B 1 148 ? 24.709 27.105 165.780 1.00 51.15 148 ASN B N 1
ATOM 2848 C CA . ASN B 1 148 ? 25.623 26.338 166.627 1.00 46.21 148 ASN B CA 1
ATOM 2849 C C . ASN B 1 148 ? 26.611 27.253 167.367 1.00 45.05 148 ASN B C 1
ATOM 2850 O O . ASN B 1 148 ? 26.835 27.095 168.573 1.00 47.62 148 ASN B O 1
ATOM 2855 N N . VAL B 1 149 ? 27.181 28.229 166.663 1.00 47.85 149 VAL B N 1
ATOM 2856 C CA . VAL B 1 149 ? 28.060 29.197 167.320 1.00 45.46 149 VAL B CA 1
ATOM 2857 C C . VAL B 1 149 ? 27.322 30.027 168.386 1.00 49.28 149 VAL B C 1
ATOM 2858 O O . VAL B 1 149 ? 27.783 30.135 169.527 1.00 50.61 149 VAL B O 1
ATOM 2862 N N . LEU B 1 150 ? 26.186 30.616 168.015 1.00 51.54 150 LEU B N 1
ATOM 2863 C CA . LEU B 1 150 ? 25.385 31.382 168.972 1.00 54.21 150 LEU B CA 1
ATOM 2864 C C . LEU B 1 150 ? 25.162 30.632 170.289 1.00 51.02 150 LEU B C 1
ATOM 2865 O O . LEU B 1 150 ? 25.441 31.145 171.365 1.00 54.45 150 LEU B O 1
ATOM 2870 N N . GLN B 1 151 ? 24.662 29.407 170.196 1.00 50.18 151 GLN B N 1
ATOM 2871 C CA . GLN B 1 151 ? 24.299 28.654 171.384 1.00 48.72 151 GLN B CA 1
ATOM 2872 C C . GLN B 1 151 ? 25.508 28.217 172.202 1.00 52.41 151 GLN B C 1
ATOM 2873 O O . GLN B 1 151 ? 25.427 28.120 173.425 1.00 54.71 151 GLN B O 1
ATOM 2879 N N . THR B 1 152 ? 26.617 27.941 171.521 1.00 50.47 152 THR B N 1
ATOM 2880 C CA . THR B 1 152 ? 27.858 27.535 172.183 1.00 48.44 152 THR B CA 1
ATOM 2881 C C . THR B 1 152 ? 28.427 28.729 172.942 1.00 47.53 152 THR B C 1
ATOM 2882 O O . THR B 1 152 ? 28.766 28.640 174.114 1.00 51.90 152 THR B O 1
ATOM 2886 N N . ALA B 1 153 ? 28.530 29.851 172.250 1.00 49.19 153 ALA B N 1
ATOM 2887 C CA . ALA B 1 153 ? 28.973 31.092 172.856 1.00 52.44 153 ALA B CA 1
ATOM 2888 C C . ALA B 1 153 ? 28.090 31.479 174.039 1.00 52.91 153 ALA B C 1
ATOM 2889 O O . ALA B 1 153 ? 28.592 31.909 175.080 1.00 51.26 153 ALA B O 1
ATOM 2891 N N . ASP B 1 154 ? 26.774 31.356 173.860 1.00 47.56 154 ASP B N 1
ATOM 2892 C CA . ASP B 1 154 ? 25.831 31.840 174.852 1.00 55.08 154 ASP B CA 1
ATOM 2893 C C . ASP B 1 154 ? 25.977 31.040 176.130 1.00 54.62 154 ASP B C 1
ATOM 2894 O O . ASP B 1 154 ? 26.024 31.598 177.222 1.00 52.48 154 ASP B O 1
ATOM 2899 N N . HIS B 1 155 ? 26.054 29.726 175.975 1.00 49.27 155 HIS B N 1
ATOM 2900 C CA . HIS B 1 155 ? 26.335 28.835 177.087 1.00 54.05 155 HIS B CA 1
ATOM 2901 C C . HIS B 1 155 ? 27.542 29.319 177.895 1.00 57.34 155 HIS B C 1
ATOM 2902 O O . HIS B 1 155 ? 27.543 29.253 179.122 1.00 56.58 155 HIS B O 1
ATOM 2909 N N . LYS B 1 156 ? 28.567 29.819 177.209 1.00 51.22 156 LYS B N 1
ATOM 2910 C CA . LYS B 1 156 ? 29.827 30.128 177.887 1.00 49.93 156 LYS B CA 1
ATOM 2911 C C . LYS B 1 156 ? 29.782 31.399 178.745 1.00 53.96 156 LYS B C 1
ATOM 2912 O O . LYS B 1 156 ? 30.693 31.648 179.537 1.00 52.05 156 LYS B O 1
ATOM 2918 N N . VAL B 1 157 ? 28.721 32.190 178.613 1.00 49.92 157 VAL B N 1
ATOM 2919 C CA . VAL B 1 157 ? 28.576 33.365 179.483 1.00 56.88 157 VAL B CA 1
ATOM 2920 C C . VAL B 1 157 ? 27.475 33.209 180.542 1.00 54.97 157 VAL B C 1
ATOM 2921 O O . VAL B 1 157 ? 26.984 34.195 181.088 1.00 62.38 157 VAL B O 1
ATOM 2925 N N . HIS B 1 158 ? 27.086 31.976 180.843 1.00 54.90 158 HIS B N 1
ATOM 2926 C CA . HIS B 1 158 ? 26.068 31.763 181.878 1.00 56.91 158 HIS B CA 1
ATOM 2927 C C . HIS B 1 158 ? 26.568 30.957 183.072 1.00 54.43 158 HIS B C 1
ATOM 2928 O O . HIS B 1 158 ? 25.769 30.445 183.836 1.00 56.57 158 HIS B O 1
ATOM 2935 N N . HIS B 1 159 ? 27.885 30.839 183.228 1.00 53.87 159 HIS B N 1
ATOM 2936 C CA . HIS B 1 159 ? 28.449 30.202 184.423 1.00 56.24 159 HIS B CA 1
ATOM 2937 C C . HIS B 1 159 ? 28.461 31.178 185.609 1.00 58.76 159 HIS B C 1
ATOM 2938 O O . HIS B 1 159 ? 28.533 32.396 185.409 1.00 58.47 159 HIS B O 1
ATOM 2945 N N . THR B 1 160 ? 28.382 30.667 186.840 1.00 55.99 160 THR B N 1
ATOM 2946 C CA . THR B 1 160 ? 28.773 31.510 187.975 1.00 53.52 160 THR B CA 1
ATOM 2947 C C . THR B 1 160 ? 30.288 31.740 187.875 1.00 51.19 160 THR B C 1
ATOM 2948 O O . THR B 1 160 ? 31.001 31.033 187.144 1.00 51.03 160 THR B O 1
ATOM 2952 N N . PHE B 1 161 ? 30.774 32.740 188.596 1.00 44.26 161 PHE B N 1
ATOM 2953 C CA . PHE B 1 161 ? 32.188 33.039 188.619 1.00 52.32 161 PHE B CA 1
ATOM 2954 C C . PHE B 1 161 ? 32.964 31.800 189.080 1.00 59.44 161 PHE B C 1
ATOM 2955 O O . PHE B 1 161 ? 33.946 31.400 188.451 1.00 58.93 161 PHE B O 1
ATOM 2963 N N . ILE B 1 162 ? 32.512 31.172 190.161 1.00 53.46 162 ILE B N 1
ATOM 2964 C CA . ILE B 1 162 ? 33.222 29.999 190.656 1.00 57.29 162 ILE B CA 1
ATOM 2965 C C . ILE B 1 162 ? 33.257 28.883 189.610 1.00 55.88 162 ILE B C 1
ATOM 2966 O O . ILE B 1 162 ? 34.308 28.273 189.378 1.00 53.18 162 ILE B O 1
ATOM 2971 N N . GLU B 1 163 ? 32.108 28.627 188.986 1.00 53.60 163 GLU B N 1
ATOM 2972 C CA . GLU B 1 163 ? 32.007 27.596 187.965 1.00 52.78 163 GLU B CA 1
ATOM 2973 C C . GLU B 1 163 ? 33.001 27.877 186.859 1.00 48.68 163 GLU B C 1
ATOM 2974 O O . GLU B 1 163 ? 33.714 26.983 186.433 1.00 49.65 163 GLU B O 1
ATOM 2980 N N . ALA B 1 164 ? 33.045 29.127 186.403 1.00 48.83 164 ALA B N 1
ATOM 2981 C CA . ALA B 1 164 ? 33.880 29.473 185.262 1.00 51.56 164 ALA B CA 1
ATOM 2982 C C . ALA B 1 164 ? 35.353 29.285 185.623 1.00 52.99 164 ALA B C 1
ATOM 2983 O O . ALA B 1 164 ? 36.116 28.732 184.835 1.00 53.07 164 ALA B O 1
ATOM 2985 N N . VAL B 1 165 ? 35.739 29.698 186.830 1.00 50.63 165 VAL B N 1
ATOM 2986 C CA . VAL B 1 165 ? 37.100 29.435 187.321 1.00 51.74 165 VAL B CA 1
ATOM 2987 C C . VAL B 1 165 ? 37.423 27.937 187.347 1.00 48.88 165 VAL B C 1
ATOM 2988 O O . VAL B 1 165 ? 38.483 27.518 186.892 1.00 52.06 165 VAL B O 1
ATOM 2992 N N . CYS B 1 166 ? 36.505 27.128 187.868 1.00 49.44 166 CYS B N 1
ATOM 2993 C CA . CYS B 1 166 ? 36.760 25.696 187.965 1.00 46.43 166 CYS B CA 1
ATOM 2994 C C . CYS B 1 166 ? 36.810 25.037 186.589 1.00 49.86 166 CYS B C 1
ATOM 2995 O O . CYS B 1 166 ? 37.680 24.205 186.333 1.00 50.78 166 CYS B O 1
ATOM 2998 N N . LEU B 1 167 ? 35.888 25.425 185.706 1.00 44.41 167 LEU B N 1
ATOM 2999 C CA . LEU B 1 167 ? 35.923 24.959 184.317 1.00 44.54 167 LEU B CA 1
ATOM 3000 C C . LEU B 1 167 ? 37.229 25.377 183.617 1.00 43.44 167 LEU B C 1
ATOM 3001 O O . LEU B 1 167 ? 37.759 24.646 182.781 1.00 45.76 167 LEU B O 1
ATOM 3006 N N . GLY B 1 168 ? 37.747 26.548 183.988 1.00 45.83 168 GLY B N 1
ATOM 3007 C CA . GLY B 1 168 ? 39.013 27.038 183.491 1.00 45.67 168 GLY B CA 1
ATOM 3008 C C . GLY B 1 168 ? 40.191 26.241 184.043 1.00 52.67 168 GLY B C 1
ATOM 3009 O O . GLY B 1 168 ? 41.157 25.957 183.328 1.00 47.54 168 GLY B O 1
ATOM 3010 N N . ILE B 1 169 ? 40.111 25.867 185.318 1.00 50.79 169 ILE B N 1
ATOM 3011 C CA . ILE B 1 169 ? 41.118 24.998 185.892 1.00 47.41 169 ILE B CA 1
ATOM 3012 C C . ILE B 1 169 ? 41.124 23.676 185.152 1.00 46.79 169 ILE B C 1
ATOM 3013 O O . ILE B 1 169 ? 42.180 23.155 184.796 1.00 45.46 169 ILE B O 1
ATOM 3018 N N . LEU B 1 170 ? 39.930 23.139 184.920 1.00 46.80 170 LEU B N 1
ATOM 3019 C CA . LEU B 1 170 ? 39.803 21.829 184.303 1.00 44.90 170 LEU B CA 1
ATOM 3020 C C . LEU B 1 170 ? 40.348 21.789 182.867 1.00 48.48 170 LEU B C 1
ATOM 3021 O O . LEU B 1 170 ? 41.045 20.850 182.496 1.00 45.71 170 LEU B O 1
ATOM 3026 N N . ALA B 1 171 ? 40.047 22.814 182.073 1.00 41.26 171 ALA B N 1
ATOM 3027 C CA . ALA B 1 171 ? 40.502 22.831 180.687 1.00 43.94 171 ALA B CA 1
ATOM 3028 C C . ALA B 1 171 ? 42.030 22.869 180.618 1.00 46.53 171 ALA B C 1
ATOM 3029 O O . ALA B 1 171 ? 42.646 22.108 179.859 1.00 47.03 171 ALA B O 1
ATOM 3031 N N . ASN B 1 172 ? 42.644 23.745 181.410 1.00 45.60 172 ASN B N 1
ATOM 3032 C CA . ASN B 1 172 ? 44.084 23.924 181.300 1.00 45.31 172 ASN B CA 1
ATOM 3033 C C . ASN B 1 172 ? 44.919 22.784 181.900 1.00 50.57 172 ASN B C 1
ATOM 3034 O O . ASN B 1 172 ? 46.032 22.511 181.442 1.00 51.59 172 ASN B O 1
ATOM 3039 N N . LEU B 1 173 ? 44.359 22.087 182.882 1.00 53.50 173 LEU B N 1
ATOM 3040 C CA . LEU B 1 173 ? 44.956 20.836 183.323 1.00 50.83 173 LEU B CA 1
ATOM 3041 C C . LEU B 1 173 ? 45.145 19.908 182.130 1.00 49.45 173 LEU B C 1
ATOM 3042 O O . LEU B 1 173 ? 46.225 19.349 181.950 1.00 48.57 173 LEU B O 1
ATOM 3047 N N . MET B 1 174 ? 44.081 19.729 181.335 1.00 42.04 174 MET B N 1
ATOM 3048 C CA . MET B 1 174 ? 44.116 18.783 180.226 1.00 47.95 174 MET B CA 1
ATOM 3049 C C . MET B 1 174 ? 45.060 19.248 179.103 1.00 47.98 174 MET B C 1
ATOM 3050 O O . MET B 1 174 ? 45.764 18.442 178.506 1.00 51.28 174 MET B O 1
ATOM 3055 N N . VAL B 1 175 ? 45.079 20.550 178.839 1.00 44.59 175 VAL B N 1
ATOM 3056 C CA . VAL B 1 175 ? 45.957 21.110 177.826 1.00 44.61 175 VAL B CA 1
ATOM 3057 C C . VAL B 1 175 ? 47.415 20.958 178.232 1.00 48.77 175 VAL B C 1
ATOM 3058 O O . VAL B 1 175 ? 48.245 20.478 177.446 1.00 52.95 175 VAL B O 1
ATOM 3062 N N . CYS B 1 176 ? 47.734 21.355 179.458 1.00 45.60 176 CYS B N 1
ATOM 3063 C CA . CYS B 1 176 ? 49.132 21.251 179.898 1.00 48.89 176 CYS B CA 1
ATOM 3064 C C . CYS B 1 176 ? 49.589 19.793 179.947 1.00 47.12 176 CYS B C 1
ATOM 3065 O O . CYS B 1 176 ? 50.706 19.483 179.575 1.00 52.62 176 CYS B O 1
ATOM 3068 N N . LEU B 1 177 ? 48.719 18.891 180.391 1.00 47.73 177 LEU B N 1
ATOM 3069 C CA . LEU B 1 177 ? 49.075 17.469 180.403 1.00 50.54 177 LEU B CA 1
ATOM 3070 C C . LEU B 1 177 ? 49.294 16.893 179.001 1.00 53.00 177 LEU B C 1
ATOM 3071 O O . LEU B 1 177 ? 50.142 16.023 178.815 1.00 53.40 177 LEU B O 1
ATOM 3076 N N . ALA B 1 178 ? 48.491 17.342 178.036 1.00 47.38 178 ALA B N 1
ATOM 3077 C CA . ALA B 1 178 ? 48.569 16.823 176.683 1.00 51.26 178 ALA B CA 1
ATOM 3078 C C . ALA B 1 178 ? 49.914 17.228 176.091 1.00 53.59 178 ALA B C 1
ATOM 3079 O O . ALA B 1 178 ? 50.619 16.416 175.486 1.00 48.39 178 ALA B O 1
ATOM 3081 N N . VAL B 1 179 ? 50.264 18.493 176.301 1.00 52.81 179 VAL B N 1
ATOM 3082 C CA . VAL B 1 179 ? 51.510 19.032 175.802 1.00 56.07 179 VAL B CA 1
ATOM 3083 C C . VAL B 1 179 ? 52.706 18.359 176.483 1.00 57.14 179 VAL B C 1
ATOM 3084 O O . VAL B 1 179 ? 53.706 18.039 175.828 1.00 51.78 179 VAL B O 1
ATOM 3088 N N . TRP B 1 180 ? 52.574 18.110 177.784 1.00 53.73 180 TRP B N 1
ATOM 3089 C CA . TRP B 1 180 ? 53.600 17.396 178.535 1.00 53.65 180 TRP B CA 1
ATOM 3090 C C . TRP B 1 180 ? 53.845 16.015 177.938 1.00 50.12 180 TRP B C 1
ATOM 3091 O O . TRP B 1 180 ? 54.979 15.646 177.670 1.00 52.71 180 TRP B O 1
ATOM 3102 N N . MET B 1 181 ? 52.776 15.250 177.737 1.00 51.56 181 MET B N 1
ATOM 3103 C CA . MET B 1 181 ? 52.896 13.947 177.081 1.00 55.02 181 MET B CA 1
ATOM 3104 C C . MET B 1 181 ? 53.510 14.065 175.678 1.00 57.61 181 MET B C 1
ATOM 3105 O O . MET B 1 181 ? 54.378 13.286 175.294 1.00 56.79 181 MET B O 1
ATOM 3110 N N . SER B 1 182 ? 53.051 15.049 174.920 1.00 54.90 182 SER B N 1
ATOM 3111 C CA . SER B 1 182 ? 53.546 15.263 173.568 1.00 54.60 182 SER B CA 1
ATOM 3112 C C . SER B 1 182 ? 55.081 15.395 173.580 1.00 59.04 182 SER B C 1
ATOM 3113 O O . SER B 1 182 ? 55.771 14.924 172.667 1.00 61.35 182 SER B O 1
ATOM 3116 N N . TYR B 1 183 ? 55.616 16.010 174.629 1.00 58.73 183 TYR B N 1
ATOM 3117 C CA . TYR B 1 183 ? 57.063 16.233 174.704 1.00 56.95 183 TYR B CA 1
ATOM 3118 C C . TYR B 1 183 ? 57.914 15.006 175.001 1.00 56.94 183 TYR B C 1
ATOM 3119 O O . TYR B 1 183 ? 59.117 15.052 174.818 1.00 59.34 183 TYR B O 1
ATOM 3128 N N . SER B 1 184 ? 57.300 13.907 175.433 1.00 55.93 184 SER B N 1
ATOM 3129 C CA . SER B 1 184 ? 58.049 12.652 175.561 1.00 57.07 184 SER B CA 1
ATOM 3130 C C . SER B 1 184 ? 57.988 11.833 174.280 1.00 66.56 184 SER B C 1
ATOM 3131 O O . SER B 1 184 ? 58.516 10.723 174.229 1.00 74.88 184 SER B O 1
ATOM 3134 N N . GLY B 1 185 ? 57.339 12.374 173.249 1.00 63.79 185 GLY B N 1
ATOM 3135 C CA . GLY B 1 185 ? 57.210 11.671 171.985 1.00 62.74 185 GLY B CA 1
ATOM 3136 C C . GLY B 1 185 ? 58.421 11.848 171.081 1.00 63.98 185 GLY B C 1
ATOM 3137 O O . GLY B 1 185 ? 59.145 12.839 171.167 1.00 61.71 185 GLY B O 1
ATOM 3138 N N . ARG B 1 186 ? 58.645 10.893 170.193 1.00 62.58 186 ARG B N 1
ATOM 3139 C CA . ARG B 1 186 ? 59.790 10.985 169.305 1.00 75.94 186 ARG B CA 1
ATOM 3140 C C . ARG B 1 186 ? 59.352 11.109 167.843 1.00 82.99 186 ARG B C 1
ATOM 3141 O O . ARG B 1 186 ? 59.889 11.928 167.097 1.00 95.50 186 ARG B O 1
ATOM 3149 N N . SER B 1 187 ? 58.352 10.330 167.445 1.00 72.32 187 SER B N 1
ATOM 3150 C CA . SER B 1 187 ? 57.790 10.451 166.104 1.00 66.11 187 SER B CA 1
ATOM 3151 C C . SER B 1 187 ? 56.681 11.500 166.062 1.00 71.07 187 SER B C 1
ATOM 3152 O O . SER B 1 187 ? 56.205 11.985 167.097 1.00 72.20 187 SER B O 1
ATOM 3155 N N . LEU B 1 188 ? 56.276 11.840 164.848 1.00 65.51 188 LEU B N 1
ATOM 3156 C CA . LEU B 1 188 ? 55.200 12.777 164.631 1.00 59.04 188 LEU B CA 1
ATOM 3157 C C . LEU B 1 188 ? 53.857 12.194 165.102 1.00 52.65 188 LEU B C 1
ATOM 3158 O O . LEU B 1 188 ? 53.062 12.895 165.723 1.00 48.66 188 LEU B O 1
ATOM 3163 N N . MET B 1 189 ? 53.619 10.912 164.820 1.00 53.09 189 MET B N 1
ATOM 3164 C CA . MET B 1 189 ? 52.463 10.197 165.377 1.00 56.75 189 MET B CA 1
ATOM 3165 C C . MET B 1 189 ? 52.391 10.338 166.905 1.00 53.40 189 MET B C 1
ATOM 3166 O O . MET B 1 189 ? 51.333 10.676 167.455 1.00 53.17 189 MET B O 1
ATOM 3171 N N . ASP B 1 190 ? 53.513 10.061 167.575 1.00 49.13 190 ASP B N 1
ATOM 3172 C CA . ASP B 1 190 ? 53.610 10.201 169.033 1.00 58.47 190 ASP B CA 1
ATOM 3173 C C . ASP B 1 190 ? 53.110 11.558 169.476 1.00 55.95 190 ASP B C 1
ATOM 3174 O O . ASP B 1 190 ? 52.176 11.658 170.256 1.00 55.51 190 ASP B O 1
ATOM 3179 N N . LYS B 1 191 ? 53.751 12.602 168.959 1.00 55.85 191 LYS B N 1
ATOM 3180 C CA . LYS B 1 191 ? 53.571 13.951 169.469 1.00 59.09 191 LYS B CA 1
ATOM 3181 C C . LYS B 1 191 ? 52.163 14.476 169.211 1.00 57.72 191 LYS B C 1
ATOM 3182 O O . LYS B 1 191 ? 51.609 15.211 170.035 1.00 54.73 191 LYS B O 1
ATOM 3188 N N . ALA B 1 192 ? 51.591 14.093 168.069 1.00 50.40 192 ALA B N 1
ATOM 3189 C CA . ALA B 1 192 ? 50.246 14.531 167.689 1.00 50.97 192 ALA B CA 1
ATOM 3190 C C . ALA B 1 192 ? 49.162 13.700 168.350 1.00 49.31 192 ALA B C 1
ATOM 3191 O O . ALA B 1 192 ? 48.285 14.235 169.030 1.00 50.98 192 ALA B O 1
ATOM 3193 N N . PHE B 1 193 ? 49.223 12.387 168.162 1.00 47.93 193 PHE B N 1
ATOM 3194 C CA . PHE B 1 193 ? 48.103 11.546 168.589 1.00 54.92 193 PHE B CA 1
ATOM 3195 C C . PHE B 1 193 ? 47.981 11.336 170.094 1.00 52.70 193 PHE B C 1
ATOM 3196 O O . PHE B 1 193 ? 46.904 11.009 170.591 1.00 51.99 193 PHE B O 1
ATOM 3204 N N . ILE B 1 194 ? 49.072 11.539 170.825 1.00 47.46 194 ILE B N 1
ATOM 3205 C CA . ILE B 1 194 ? 49.007 11.370 172.270 1.00 48.69 194 ILE B CA 1
ATOM 3206 C C . ILE B 1 194 ? 48.118 12.475 172.821 1.00 50.36 194 ILE B C 1
ATOM 3207 O O . ILE B 1 194 ? 47.617 12.378 173.930 1.00 49.73 194 ILE B O 1
ATOM 3212 N N . MET B 1 195 ? 47.910 13.530 172.034 1.00 43.99 195 MET B N 1
ATOM 3213 C CA . MET B 1 195 ? 47.149 14.672 172.526 1.00 44.07 195 MET B CA 1
ATOM 3214 C C . MET B 1 195 ? 45.655 14.589 172.222 1.00 48.69 195 MET B C 1
ATOM 3215 O O . MET B 1 195 ? 44.890 15.371 172.755 1.00 44.56 195 MET B O 1
ATOM 3220 N N . VAL B 1 196 ? 45.240 13.651 171.370 1.00 46.81 196 VAL B N 1
ATOM 3221 C CA . VAL B 1 196 ? 43.847 13.614 170.939 1.00 44.22 196 VAL B CA 1
ATOM 3222 C C . VAL B 1 196 ? 42.875 13.403 172.131 1.00 48.94 196 VAL B C 1
ATOM 3223 O O . VAL B 1 196 ? 41.968 14.202 172.362 1.00 47.51 196 VAL B O 1
ATOM 3227 N N . LEU B 1 197 ? 43.091 12.338 172.892 1.00 49.32 197 LEU B N 1
ATOM 3228 C CA . LEU B 1 197 ? 42.216 11.977 174.001 1.00 42.88 197 LEU B CA 1
ATOM 3229 C C . LEU B 1 197 ? 42.083 13.094 175.055 1.00 43.19 197 LEU B C 1
ATOM 3230 O O . LEU B 1 197 ? 40.965 13.509 175.384 1.00 45.34 197 LEU B O 1
ATOM 3235 N N . PRO B 1 198 ? 43.216 13.597 175.586 1.00 44.16 198 PRO B N 1
ATOM 3236 C CA . PRO B 1 198 ? 43.072 14.609 176.647 1.00 45.35 198 PRO B CA 1
ATOM 3237 C C . PRO B 1 198 ? 42.443 15.903 176.141 1.00 47.37 198 PRO B C 1
ATOM 3238 O O . PRO B 1 198 ? 41.734 16.555 176.910 1.00 47.47 198 PRO B O 1
ATOM 3242 N N . VAL B 1 199 ? 42.697 16.272 174.885 1.00 41.62 199 VAL B N 1
ATOM 3243 C CA . VAL B 1 199 ? 42.036 17.444 174.316 1.00 42.53 199 VAL B CA 1
ATOM 3244 C C . VAL B 1 199 ? 40.531 17.183 174.104 1.00 43.31 199 VAL B C 1
ATOM 3245 O O . VAL B 1 199 ? 39.694 17.984 174.519 1.00 43.28 199 VAL B O 1
ATOM 3249 N N . ALA B 1 200 ? 40.188 16.063 173.476 1.00 40.78 200 ALA B N 1
ATOM 3250 C CA . ALA B 1 200 ? 38.773 15.767 173.240 1.00 48.77 200 ALA B CA 1
ATOM 3251 C C . ALA B 1 200 ? 38.033 15.728 174.582 1.00 49.68 200 ALA B C 1
ATOM 3252 O O . ALA B 1 200 ? 36.853 16.077 174.671 1.00 46.21 200 ALA B O 1
ATOM 3254 N N . MET B 1 201 ? 38.753 15.321 175.623 1.00 44.15 201 MET B N 1
ATOM 3255 C CA . MET B 1 201 ? 38.160 15.159 176.942 1.00 43.09 201 MET B CA 1
ATOM 3256 C C . MET B 1 201 ? 37.696 16.514 177.478 1.00 40.30 201 MET B C 1
ATOM 3257 O O . MET B 1 201 ? 36.545 16.671 177.905 1.00 44.98 201 MET B O 1
ATOM 3262 N N . PHE B 1 202 ? 38.577 17.502 177.423 1.00 39.52 202 PHE B N 1
ATOM 3263 C CA . PHE B 1 202 ? 38.240 18.818 177.953 1.00 44.28 202 PHE B CA 1
ATOM 3264 C C . PHE B 1 202 ? 37.169 19.503 177.099 1.00 49.62 202 PHE B C 1
ATOM 3265 O O . PHE B 1 202 ? 36.215 20.104 177.612 1.00 44.46 202 PHE B O 1
ATOM 3273 N N . VAL B 1 203 ? 37.304 19.356 175.787 1.00 43.32 203 VAL B N 1
ATOM 3274 C CA . VAL B 1 203 ? 36.372 19.966 174.868 1.00 34.05 203 VAL B CA 1
ATOM 3275 C C . VAL B 1 203 ? 34.982 19.314 174.939 1.00 39.73 203 VAL B C 1
ATOM 3276 O O . VAL B 1 203 ? 33.981 20.022 175.062 1.00 36.45 203 VAL B O 1
ATOM 3280 N N . ALA B 1 204 ? 34.915 17.983 174.863 1.00 40.01 204 ALA B N 1
ATOM 3281 C CA . ALA B 1 204 ? 33.630 17.295 174.905 1.00 41.40 204 ALA B CA 1
ATOM 3282 C C . ALA B 1 204 ? 32.900 17.577 176.224 1.00 48.70 204 ALA B C 1
ATOM 3283 O O . ALA B 1 204 ? 31.664 17.617 176.267 1.00 44.08 204 ALA B O 1
ATOM 3285 N N . SER B 1 205 ? 33.679 17.756 177.288 1.00 47.41 205 SER B N 1
ATOM 3286 C CA . SER B 1 205 ? 33.144 17.985 178.625 1.00 45.95 205 SER B CA 1
ATOM 3287 C C . SER B 1 205 ? 32.694 19.424 178.844 1.00 46.88 205 SER B C 1
ATOM 3288 O O . SER B 1 205 ? 32.114 19.719 179.884 1.00 46.40 205 SER B O 1
ATOM 3291 N N . GLY B 1 206 ? 32.954 20.316 177.883 1.00 42.00 206 GLY B N 1
ATOM 3292 C CA . GLY B 1 206 ? 32.576 21.719 178.034 1.00 39.13 206 GLY B CA 1
ATOM 3293 C C . GLY B 1 206 ? 33.461 22.494 179.018 1.00 49.44 206 GLY B C 1
ATOM 3294 O O . GLY B 1 206 ? 33.043 23.509 179.590 1.00 45.77 206 GLY B O 1
ATOM 3295 N N . PHE B 1 207 ? 34.691 22.028 179.239 1.00 45.30 207 PHE B N 1
ATOM 3296 C CA . PHE B 1 207 ? 35.618 22.814 180.061 1.00 44.53 207 PHE B CA 1
ATOM 3297 C C . PHE B 1 207 ? 36.006 24.101 179.309 1.00 48.99 207 PHE B C 1
ATOM 3298 O O . PHE B 1 207 ? 35.766 24.225 178.113 1.00 43.36 207 PHE B O 1
ATOM 3306 N N . GLU B 1 208 ? 36.564 25.069 180.021 1.00 47.75 208 GLU B N 1
ATOM 3307 C CA . GLU B 1 208 ? 36.690 26.420 179.489 1.00 44.87 208 GLU B CA 1
ATOM 3308 C C . GLU B 1 208 ? 38.152 26.823 179.295 1.00 47.36 208 GLU B C 1
ATOM 3309 O O . GLU B 1 208 ? 38.933 26.915 180.260 1.00 47.20 208 GLU B O 1
ATOM 3315 N N . HIS B 1 209 ? 38.517 27.079 178.046 1.00 40.72 209 HIS B N 1
ATOM 3316 C CA . HIS B 1 209 ? 39.879 27.512 177.721 1.00 42.83 209 HIS B CA 1
ATOM 3317 C C . HIS B 1 209 ? 39.797 28.941 177.205 1.00 46.04 209 HIS B C 1
ATOM 3318 O O . HIS B 1 209 ? 39.072 29.225 176.245 1.00 42.83 209 HIS B O 1
ATOM 3325 N N . SER B 1 210 ? 40.537 29.841 177.846 1.00 49.34 210 SER B N 1
ATOM 3326 C CA . SER B 1 210 ? 40.400 31.277 177.582 1.00 47.33 210 SER B CA 1
ATOM 3327 C C . SER B 1 210 ? 40.697 31.690 176.119 1.00 55.05 210 SER B C 1
ATOM 3328 O O . SER B 1 210 ? 39.980 32.510 175.542 1.00 53.40 210 SER B O 1
ATOM 3331 N N . ILE B 1 211 ? 41.754 31.140 175.529 1.00 50.28 211 ILE B N 1
ATOM 3332 C CA . ILE B 1 211 ? 42.115 31.505 174.170 1.00 46.51 211 ILE B CA 1
ATOM 3333 C C . ILE B 1 211 ? 41.075 31.002 173.153 1.00 49.28 211 ILE B C 1
ATOM 3334 O O . ILE B 1 211 ? 40.639 31.744 172.273 1.00 48.86 211 ILE B O 1
ATOM 3339 N N . ALA B 1 212 ? 40.694 29.737 173.278 1.00 42.12 212 ALA B N 1
ATOM 3340 C CA . ALA B 1 212 ? 39.614 29.187 172.479 1.00 43.58 212 ALA B CA 1
ATOM 3341 C C . ALA B 1 212 ? 38.389 30.109 172.537 1.00 47.87 212 ALA B C 1
ATOM 3342 O O . ALA B 1 212 ? 37.758 30.379 171.521 1.00 47.36 212 ALA B O 1
ATOM 3344 N N . ASN B 1 213 ? 38.066 30.601 173.729 1.00 47.61 213 ASN B N 1
ATOM 3345 C CA . ASN B 1 213 ? 36.891 31.451 173.894 1.00 48.36 213 ASN B CA 1
ATOM 3346 C C . ASN B 1 213 ? 37.060 32.807 173.242 1.00 45.62 213 ASN B C 1
ATOM 3347 O O . ASN B 1 213 ? 36.072 33.476 172.941 1.00 51.02 213 ASN B O 1
ATOM 3352 N N . MET B 1 214 ? 38.309 33.207 173.020 1.00 41.48 214 MET B N 1
ATOM 3353 C CA . MET B 1 214 ? 38.594 34.458 172.324 1.00 46.56 214 MET B CA 1
ATOM 3354 C C . MET B 1 214 ? 38.134 34.396 170.863 1.00 48.84 214 MET B C 1
ATOM 3355 O O . MET B 1 214 ? 37.860 35.433 170.240 1.00 41.44 214 MET B O 1
ATOM 3360 N N . PHE B 1 215 ? 38.079 33.187 170.309 1.00 49.63 215 PHE B N 1
ATOM 3361 C CA . PHE B 1 215 ? 37.399 33.011 169.025 1.00 52.00 215 PHE B CA 1
ATOM 3362 C C . PHE B 1 215 ? 35.891 32.845 169.231 1.00 50.40 215 PHE B C 1
ATOM 3363 O O . PHE B 1 215 ? 35.096 33.603 168.683 1.00 45.47 215 PHE B O 1
ATOM 3371 N N . MET B 1 216 ? 35.506 31.849 170.027 1.00 45.41 216 MET B N 1
ATOM 3372 C CA . MET B 1 216 ? 34.103 31.430 170.088 1.00 46.04 216 MET B CA 1
ATOM 3373 C C . MET B 1 216 ? 33.120 32.535 170.485 1.00 50.52 216 MET B C 1
ATOM 3374 O O . MET B 1 216 ? 32.114 32.745 169.809 1.00 54.68 216 MET B O 1
ATOM 3379 N N . ILE B 1 217 ? 33.392 33.237 171.581 1.00 51.50 217 ILE B N 1
ATOM 3380 C CA . ILE B 1 217 ? 32.414 34.202 172.083 1.00 54.71 217 ILE B CA 1
ATOM 3381 C C . ILE B 1 217 ? 32.303 35.451 171.180 1.00 52.30 217 ILE B C 1
ATOM 3382 O O . ILE B 1 217 ? 31.203 35.840 170.779 1.00 48.92 217 ILE B O 1
ATOM 3387 N N . PRO B 1 218 ? 33.444 36.058 170.817 1.00 50.05 218 PRO B N 1
ATOM 3388 C CA . PRO B 1 218 ? 33.371 37.118 169.800 1.00 51.20 218 PRO B CA 1
ATOM 3389 C C . PRO B 1 218 ? 32.721 36.677 168.473 1.00 50.37 218 PRO B C 1
ATOM 3390 O O . PRO B 1 218 ? 31.996 37.475 167.876 1.00 54.96 218 PRO B O 1
ATOM 3394 N N . MET B 1 219 ? 32.959 35.448 168.020 1.00 47.51 219 MET B N 1
ATOM 3395 C CA . MET B 1 219 ? 32.269 34.931 166.824 1.00 47.30 219 MET B CA 1
ATOM 3396 C C . MET B 1 219 ? 30.742 34.992 167.000 1.00 52.13 219 MET B C 1
ATOM 3397 O O . MET B 1 219 ? 30.004 35.415 166.098 1.00 51.05 219 MET B O 1
ATOM 3402 N N . GLY B 1 220 ? 30.272 34.579 168.173 1.00 51.68 220 GLY B N 1
ATOM 3403 C CA . GLY B 1 220 ? 28.847 34.612 168.478 1.00 50.00 220 GLY B CA 1
ATOM 3404 C C . GLY B 1 220 ? 28.295 36.027 168.570 1.00 55.75 220 GLY B C 1
ATOM 3405 O O . GLY B 1 220 ? 27.193 36.310 168.095 1.00 52.88 220 GLY B O 1
ATOM 3406 N N . ILE B 1 221 ? 29.060 36.917 169.196 1.00 56.59 221 ILE B N 1
ATOM 3407 C CA . ILE B 1 221 ? 28.679 38.318 169.293 1.00 55.79 221 ILE B CA 1
ATOM 3408 C C . ILE B 1 221 ? 28.579 38.928 167.889 1.00 62.67 221 ILE B C 1
ATOM 3409 O O . ILE B 1 221 ? 27.661 39.693 167.591 1.00 59.30 221 ILE B O 1
ATOM 3414 N N . VAL B 1 222 ? 29.528 38.585 167.024 1.00 60.62 222 VAL B N 1
ATOM 3415 C CA . VAL B 1 222 ? 29.516 39.105 165.671 1.00 56.40 222 VAL B CA 1
ATOM 3416 C C . VAL B 1 222 ? 28.298 38.608 164.885 1.00 57.07 222 VAL B C 1
ATOM 3417 O O . VAL B 1 222 ? 27.641 39.377 164.179 1.00 53.61 222 VAL B O 1
ATOM 3421 N N . ILE B 1 223 ? 28.004 37.320 164.997 1.00 56.43 223 ILE B N 1
ATOM 3422 C CA . ILE B 1 223 ? 26.870 36.759 164.276 1.00 50.10 223 ILE B CA 1
ATOM 3423 C C . ILE B 1 223 ? 25.580 37.394 164.783 1.00 58.05 223 ILE B C 1
ATOM 3424 O O . ILE B 1 223 ? 24.722 37.801 164.001 1.00 58.86 223 ILE B O 1
ATOM 3429 N N . ARG B 1 224 ? 25.464 37.524 166.096 1.00 62.10 224 ARG B N 1
ATOM 3430 C CA . ARG B 1 224 ? 24.288 38.160 166.671 1.00 63.63 224 ARG B CA 1
ATOM 3431 C C . ARG B 1 224 ? 24.112 39.575 166.115 1.00 68.45 224 ARG B C 1
ATOM 3432 O O . ARG B 1 224 ? 23.032 39.938 165.650 1.00 68.68 224 ARG B O 1
ATOM 3440 N N . ASP B 1 225 ? 25.185 40.363 166.147 1.00 68.66 225 ASP B N 1
ATOM 3441 C CA . ASP B 1 225 ? 25.105 41.781 165.801 1.00 71.93 225 ASP B CA 1
ATOM 3442 C C . ASP B 1 225 ? 24.919 42.029 164.306 1.00 71.88 225 ASP B C 1
ATOM 3443 O O . ASP B 1 225 ? 24.362 43.052 163.919 1.00 75.55 225 ASP B O 1
ATOM 3448 N N . PHE B 1 226 ? 25.384 41.105 163.466 1.00 65.11 226 PHE B N 1
ATOM 3449 C CA . PHE B 1 226 ? 25.454 41.382 162.035 1.00 60.94 226 PHE B CA 1
ATOM 3450 C C . PHE B 1 226 ? 24.727 40.386 161.124 1.00 58.27 226 PHE B C 1
ATOM 3451 O O . PHE B 1 226 ? 24.658 40.590 159.899 1.00 60.24 226 PHE B O 1
ATOM 3459 N N . ALA B 1 227 ? 24.206 39.311 161.706 1.00 55.00 227 ALA B N 1
ATOM 3460 C CA . ALA B 1 227 ? 23.398 38.349 160.951 1.00 59.25 227 ALA B CA 1
ATOM 3461 C C . ALA B 1 227 ? 22.313 39.028 160.105 1.00 61.20 227 ALA B C 1
ATOM 3462 O O . ALA B 1 227 ? 21.674 39.980 160.550 1.00 63.73 227 ALA B O 1
ATOM 3464 N N . SER B 1 228 ? 22.113 38.526 158.888 1.00 62.02 228 SER B N 1
ATOM 3465 C CA . SER B 1 228 ? 21.043 39.000 158.009 1.00 62.03 228 SER B CA 1
ATOM 3466 C C . SER B 1 228 ? 19.684 38.554 158.529 1.00 67.75 228 SER B C 1
ATOM 3467 O O . SER B 1 228 ? 19.606 37.678 159.396 1.00 66.52 228 SER B O 1
ATOM 3470 N N . PRO B 1 229 ? 18.598 39.161 158.014 1.00 74.57 229 PRO B N 1
ATOM 3471 C CA . PRO B 1 229 ? 17.253 38.715 158.413 1.00 71.19 229 PRO B CA 1
ATOM 3472 C C . PRO B 1 229 ? 16.980 37.297 157.904 1.00 63.52 229 PRO B C 1
ATOM 3473 O O . PRO B 1 229 ? 16.304 36.521 158.578 1.00 66.61 229 PRO B O 1
ATOM 3477 N N . GLU B 1 230 ? 17.532 36.971 156.739 1.00 69.31 230 GLU B N 1
ATOM 3478 C CA . GLU B 1 230 ? 17.467 35.622 156.175 1.00 78.75 230 GLU B CA 1
ATOM 3479 C C . GLU B 1 230 ? 17.994 34.576 157.155 1.00 81.35 230 GLU B C 1
ATOM 3480 O O . GLU B 1 230 ? 17.423 33.490 157.277 1.00 86.74 230 GLU B O 1
ATOM 3486 N N . PHE B 1 231 ? 19.084 34.900 157.848 1.00 73.88 231 PHE B N 1
ATOM 3487 C CA . PHE B 1 231 ? 19.629 33.988 158.856 1.00 67.17 231 PHE B CA 1
ATOM 3488 C C . PHE B 1 231 ? 18.646 33.702 159.980 1.00 66.52 231 PHE B C 1
ATOM 3489 O O . PHE B 1 231 ? 18.340 32.545 160.251 1.00 68.91 231 PHE B O 1
ATOM 3497 N N . TRP B 1 232 ? 18.175 34.756 160.645 1.00 68.67 232 TRP B N 1
ATOM 3498 C CA . TRP B 1 232 ? 17.323 34.590 161.825 1.00 69.90 232 TRP B CA 1
ATOM 3499 C C . TRP B 1 232 ? 16.054 33.850 161.448 1.00 72.33 232 TRP B C 1
ATOM 3500 O O . TRP B 1 232 ? 15.492 33.096 162.252 1.00 70.75 232 TRP B O 1
ATOM 3511 N N . THR B 1 233 ? 15.620 34.073 160.211 1.00 74.67 233 THR B N 1
ATOM 3512 C CA . THR B 1 233 ? 14.462 33.394 159.662 1.00 78.10 233 THR B CA 1
ATOM 3513 C C . THR B 1 233 ? 14.751 31.915 159.456 1.00 77.09 233 THR B C 1
ATOM 3514 O O . THR B 1 233 ? 14.038 31.070 159.989 1.00 80.51 233 THR B O 1
ATOM 3518 N N . ALA B 1 234 ? 15.800 31.601 158.699 1.00 71.93 234 ALA B N 1
ATOM 3519 C CA . ALA B 1 234 ? 16.131 30.206 158.424 1.00 71.46 234 ALA B CA 1
ATOM 3520 C C . ALA B 1 234 ? 16.293 29.456 159.734 1.00 71.66 234 ALA B C 1
ATOM 3521 O O . ALA B 1 234 ? 16.001 28.267 159.836 1.00 76.94 234 ALA B O 1
ATOM 3523 N N . VAL B 1 235 ? 16.723 30.191 160.747 1.00 68.78 235 VAL B N 1
ATOM 3524 C CA . VAL B 1 235 ? 17.141 29.617 162.005 1.00 61.75 235 VAL B CA 1
ATOM 3525 C C . VAL B 1 235 ? 16.068 29.698 163.094 1.00 65.69 235 VAL B C 1
ATOM 3526 O O . VAL B 1 235 ? 16.160 29.026 164.130 1.00 66.35 235 VAL B O 1
ATOM 3530 N N . GLY B 1 236 ? 15.044 30.511 162.854 1.00 69.32 236 GLY B N 1
ATOM 3531 C CA . GLY B 1 236 ? 13.877 30.532 163.718 1.00 70.62 236 GLY B CA 1
ATOM 3532 C C . GLY B 1 236 ? 14.175 31.154 165.059 1.00 74.99 236 GLY B C 1
ATOM 3533 O O . GLY B 1 236 ? 13.706 30.682 166.088 1.00 73.32 236 GLY B O 1
ATOM 3534 N N . SER B 1 237 ? 14.972 32.217 165.052 1.00 74.93 237 SER B N 1
ATOM 3535 C CA . SER B 1 237 ? 15.358 32.868 166.296 1.00 67.19 237 SER B CA 1
ATOM 3536 C C . SER B 1 237 ? 15.537 34.362 166.075 1.00 67.40 237 SER B C 1
ATOM 3537 O O . SER B 1 237 ? 15.120 34.908 165.046 1.00 69.13 237 SER B O 1
ATOM 3540 N N . ALA B 1 238 ? 16.172 35.021 167.037 1.00 68.87 238 ALA B N 1
ATOM 3541 C CA . ALA B 1 238 ? 16.332 36.467 166.981 1.00 71.35 238 ALA B CA 1
ATOM 3542 C C . ALA B 1 238 ? 17.425 36.913 167.934 1.00 63.29 238 ALA B C 1
ATOM 3543 O O . ALA B 1 238 ? 17.725 36.224 168.898 1.00 64.85 238 ALA B O 1
ATOM 3545 N N . PRO B 1 239 ? 18.009 38.088 167.678 1.00 67.94 239 PRO B N 1
ATOM 3546 C CA . PRO B 1 239 ? 19.135 38.570 168.483 1.00 68.23 239 PRO B CA 1
ATOM 3547 C C . PRO B 1 239 ? 18.780 38.713 169.957 1.00 71.68 239 PRO B C 1
ATOM 3548 O O . PRO B 1 239 ? 19.652 38.521 170.815 1.00 70.66 239 PRO B O 1
ATOM 3552 N N . GLU B 1 240 ? 17.522 39.029 170.254 1.00 71.56 240 GLU B N 1
ATOM 3553 C CA . GLU B 1 240 ? 17.108 39.226 171.645 1.00 68.35 240 GLU B CA 1
ATOM 3554 C C . GLU B 1 240 ? 17.178 37.945 172.463 1.00 68.62 240 GLU B C 1
ATOM 3555 O O . GLU B 1 240 ? 17.227 37.986 173.691 1.00 72.34 240 GLU B O 1
ATOM 3561 N N . ASN B 1 241 ? 17.187 36.800 171.790 1.00 70.96 241 ASN B N 1
ATOM 3562 C CA . ASN B 1 241 ? 17.332 35.533 172.503 1.00 71.10 241 ASN B CA 1
ATOM 3563 C C . ASN B 1 241 ? 18.774 35.272 172.929 1.00 67.55 241 ASN B C 1
ATOM 3564 O O . ASN B 1 241 ? 19.068 34.255 173.554 1.00 64.19 241 ASN B O 1
ATOM 3569 N N . PHE B 1 242 ? 19.665 36.203 172.590 1.00 63.36 242 PHE B N 1
ATOM 3570 C CA . PHE B 1 242 ? 21.079 36.084 172.940 1.00 65.06 242 PHE B CA 1
ATOM 3571 C C . PHE B 1 242 ? 21.579 37.390 173.544 1.00 73.20 242 PHE B C 1
ATOM 3572 O O . PHE B 1 242 ? 22.683 37.849 173.245 1.00 71.54 242 PHE B O 1
ATOM 3580 N N . SER B 1 243 ? 20.747 37.971 174.406 1.00 76.73 243 SER B N 1
ATOM 3581 C CA . SER B 1 243 ? 21.012 39.269 175.021 1.00 78.46 243 SER B CA 1
ATOM 3582 C C . SER B 1 243 ? 22.301 39.311 175.845 1.00 80.47 243 SER B C 1
ATOM 3583 O O . SER B 1 243 ? 22.910 40.369 175.997 1.00 82.36 243 SER B O 1
ATOM 3586 N N . HIS B 1 244 ? 22.714 38.169 176.382 1.00 78.06 244 HIS B N 1
ATOM 3587 C CA . HIS B 1 244 ? 23.950 38.129 177.150 1.00 79.49 244 HIS B CA 1
ATOM 3588 C C . HIS B 1 244 ? 25.201 38.158 176.269 1.00 71.36 244 HIS B C 1
ATOM 3589 O O . HIS B 1 244 ? 26.292 38.414 176.764 1.00 71.94 244 HIS B O 1
ATOM 3596 N N . LEU B 1 245 ? 25.048 37.903 174.972 1.00 64.94 245 LEU B N 1
ATOM 3597 C CA . LEU B 1 245 ? 26.200 37.927 174.071 1.00 61.18 245 LEU B CA 1
ATOM 3598 C C . LEU B 1 245 ? 26.674 39.345 173.783 1.00 59.96 245 LEU B C 1
ATOM 3599 O O . LEU B 1 245 ? 26.332 39.934 172.760 1.00 63.37 245 LEU B O 1
ATOM 3604 N N . THR B 1 246 ? 27.469 39.890 174.695 1.00 60.45 246 THR B N 1
ATOM 3605 C CA . THR B 1 246 ? 28.025 41.221 174.517 1.00 57.91 246 THR B CA 1
ATOM 3606 C C . THR B 1 246 ? 29.491 41.168 174.885 1.00 57.74 246 THR B C 1
ATOM 3607 O O . THR B 1 246 ? 29.920 40.275 175.615 1.00 60.19 246 THR B O 1
ATOM 3611 N N . VAL B 1 247 ? 30.254 42.133 174.386 1.00 57.64 247 VAL B N 1
ATOM 3612 C CA . VAL B 1 247 ? 31.663 42.233 174.708 1.00 61.93 247 VAL B CA 1
ATOM 3613 C C . VAL B 1 247 ? 31.902 42.279 176.217 1.00 65.16 247 VAL B C 1
ATOM 3614 O O . VAL B 1 247 ? 32.782 41.586 176.737 1.00 66.84 247 VAL B O 1
ATOM 3618 N N . MET B 1 248 ? 31.116 43.085 176.918 1.00 68.25 248 MET B N 1
ATOM 3619 C CA . MET B 1 248 ? 31.279 43.219 178.366 1.00 68.60 248 MET B CA 1
ATOM 3620 C C . MET B 1 248 ? 30.970 41.925 179.114 1.00 64.89 248 MET B C 1
ATOM 3621 O O . MET B 1 248 ? 31.716 41.548 180.011 1.00 64.97 248 MET B O 1
ATOM 3626 N N . ASN B 1 249 ? 29.877 41.249 178.752 1.00 65.99 249 ASN B N 1
ATOM 3627 C CA . ASN B 1 249 ? 29.534 39.962 179.373 1.00 62.19 249 ASN B CA 1
ATOM 3628 C C . ASN B 1 249 ? 30.586 38.891 179.089 1.00 63.13 249 ASN B C 1
ATOM 3629 O O . ASN B 1 249 ? 30.875 38.050 179.937 1.00 61.73 249 ASN B O 1
ATOM 3634 N N . PHE B 1 250 ? 31.145 38.927 177.884 1.00 61.12 250 PHE B N 1
ATOM 3635 C CA . PHE B 1 250 ? 32.255 38.054 177.510 1.00 54.34 250 PHE B CA 1
ATOM 3636 C C . PHE B 1 250 ? 33.412 38.247 178.492 1.00 56.49 250 PHE B C 1
ATOM 3637 O O . PHE B 1 250 ? 33.883 37.292 179.111 1.00 59.38 250 PHE B O 1
ATOM 3645 N N . ILE B 1 251 ? 33.854 39.486 178.656 1.00 56.95 251 ILE B N 1
ATOM 3646 C CA . ILE B 1 251 ? 35.008 39.749 179.507 1.00 61.00 251 ILE B CA 1
ATOM 3647 C C . ILE B 1 251 ? 34.769 39.354 180.963 1.00 63.12 251 ILE B C 1
ATOM 3648 O O . ILE B 1 251 ? 35.556 38.613 181.552 1.00 65.52 251 ILE B O 1
ATOM 3653 N N . THR B 1 252 ? 33.664 39.819 181.531 1.00 63.31 252 THR B N 1
ATOM 3654 C CA . THR B 1 252 ? 33.462 39.707 182.973 1.00 62.52 252 THR B CA 1
ATOM 3655 C C . THR B 1 252 ? 32.935 38.341 183.409 1.00 57.72 252 THR B C 1
ATOM 3656 O O . THR B 1 252 ? 33.276 37.852 184.481 1.00 54.94 252 THR B O 1
ATOM 3660 N N . ASP B 1 253 ? 32.110 37.722 182.577 1.00 56.62 253 ASP B N 1
ATOM 3661 C CA . ASP B 1 253 ? 31.455 36.481 182.960 1.00 58.47 253 ASP B CA 1
ATOM 3662 C C . ASP B 1 253 ? 32.178 35.239 182.448 1.00 56.13 253 ASP B C 1
ATOM 3663 O O . ASP B 1 253 ? 31.896 34.122 182.881 1.00 55.48 253 ASP B O 1
ATOM 3668 N N . ASN B 1 254 ? 33.114 35.424 181.528 1.00 55.49 254 ASN B N 1
ATOM 3669 C CA . ASN B 1 254 ? 33.864 34.280 181.021 1.00 49.41 254 ASN B CA 1
ATOM 3670 C C . ASN B 1 254 ? 35.373 34.499 181.029 1.00 48.09 254 ASN B C 1
ATOM 3671 O O . ASN B 1 254 ? 36.097 33.770 181.692 1.00 50.37 254 ASN B O 1
ATOM 3676 N N . LEU B 1 255 ? 35.846 35.512 180.314 1.00 51.75 255 LEU B N 1
ATOM 3677 C CA . LEU B 1 255 ? 37.281 35.630 180.073 1.00 56.40 255 LEU B CA 1
ATOM 3678 C C . LEU B 1 255 ? 38.103 35.781 181.363 1.00 56.94 255 LEU B C 1
ATOM 3679 O O . LEU B 1 255 ? 39.063 35.035 181.578 1.00 58.17 255 LEU B O 1
ATOM 3684 N N . ILE B 1 256 ? 37.727 36.731 182.214 1.00 53.80 256 ILE B N 1
ATOM 3685 C CA . ILE B 1 256 ? 38.400 36.911 183.500 1.00 53.74 256 ILE B CA 1
ATOM 3686 C C . ILE B 1 256 ? 38.416 35.631 184.360 1.00 51.62 256 ILE B C 1
ATOM 3687 O O . ILE B 1 256 ? 39.490 35.120 184.693 1.00 55.86 256 ILE B O 1
ATOM 3692 N N . PRO B 1 257 ? 37.233 35.090 184.694 1.00 53.54 257 PRO B N 1
ATOM 3693 C CA . PRO B 1 257 ? 37.191 33.891 185.547 1.00 57.70 257 PRO B CA 1
ATOM 3694 C C . PRO B 1 257 ? 37.844 32.661 184.898 1.00 54.88 257 PRO B C 1
ATOM 3695 O O . PRO B 1 257 ? 38.517 31.881 185.575 1.00 52.31 257 PRO B O 1
ATOM 3699 N N . VAL B 1 258 ? 37.624 32.478 183.600 1.00 51.68 258 VAL B N 1
ATOM 3700 C CA . VAL B 1 258 ? 38.220 31.354 182.884 1.00 52.81 258 VAL B CA 1
ATOM 3701 C C . VAL B 1 258 ? 39.760 31.470 182.821 1.00 51.26 258 VAL B C 1
ATOM 3702 O O . VAL B 1 258 ? 40.486 30.496 183.054 1.00 51.44 258 VAL B O 1
ATOM 3706 N N . THR B 1 259 ? 40.247 32.672 182.537 1.00 46.71 259 THR B N 1
ATOM 3707 C CA . THR B 1 259 ? 41.684 32.934 182.492 1.00 52.69 259 THR B CA 1
ATOM 3708 C C . THR B 1 259 ? 42.367 32.660 183.848 1.00 57.64 259 THR B C 1
ATOM 3709 O O . THR B 1 259 ? 43.422 32.017 183.905 1.00 58.89 259 THR B O 1
ATOM 3713 N N . ILE B 1 260 ? 41.761 33.156 184.927 1.00 55.20 260 ILE B N 1
ATOM 3714 C CA . ILE B 1 260 ? 42.223 32.873 186.283 1.00 54.46 260 ILE B CA 1
ATOM 3715 C C . ILE B 1 260 ? 42.301 31.362 186.516 1.00 52.69 260 ILE B C 1
ATOM 3716 O O . ILE B 1 260 ? 43.296 30.847 187.048 1.00 49.86 260 ILE B O 1
ATOM 3721 N N . GLY B 1 261 ? 41.244 30.659 186.107 1.00 47.37 261 GLY B N 1
ATOM 3722 C CA . GLY B 1 261 ? 41.196 29.210 186.215 1.00 46.50 261 GLY B CA 1
ATOM 3723 C C . GLY B 1 261 ? 42.280 28.514 185.411 1.00 49.47 261 GLY B C 1
ATOM 3724 O O . GLY B 1 261 ? 42.929 27.593 185.911 1.00 50.93 261 GLY B O 1
ATOM 3725 N N . ASN B 1 262 ? 42.469 28.945 184.164 1.00 51.37 262 ASN B N 1
ATOM 3726 C CA . ASN B 1 262 ? 43.534 28.408 183.319 1.00 47.10 262 ASN B CA 1
ATOM 3727 C C . ASN B 1 262 ? 44.875 28.537 184.036 1.00 49.33 262 ASN B C 1
ATOM 3728 O O . ASN B 1 262 ? 45.643 27.577 184.124 1.00 53.21 262 ASN B O 1
ATOM 3733 N N . ILE B 1 263 ? 45.148 29.732 184.548 1.00 48.63 263 ILE B N 1
ATOM 3734 C CA . ILE B 1 263 ? 46.382 29.982 185.300 1.00 54.96 263 ILE B CA 1
ATOM 3735 C C . ILE B 1 263 ? 46.503 29.095 186.544 1.00 58.91 263 ILE B C 1
ATOM 3736 O O . ILE B 1 263 ? 47.551 28.500 186.778 1.00 57.27 263 ILE B O 1
ATOM 3741 N N . ILE B 1 264 ? 45.430 28.980 187.323 1.00 51.68 264 ILE B N 1
ATOM 3742 C CA . ILE B 1 264 ? 45.473 28.128 188.510 1.00 55.71 264 ILE B CA 1
ATOM 3743 C C . ILE B 1 264 ? 45.707 26.671 188.122 1.00 53.98 264 ILE B C 1
ATOM 3744 O O . ILE B 1 264 ? 46.435 25.955 188.808 1.00 54.40 264 ILE B O 1
ATOM 3749 N N . GLY B 1 265 ? 45.095 26.241 187.013 1.00 50.03 265 GLY B N 1
ATOM 3750 C CA . GLY B 1 265 ? 45.262 24.881 186.524 1.00 52.44 265 GLY B CA 1
ATOM 3751 C C . GLY B 1 265 ? 46.709 24.566 186.161 1.00 58.04 265 GLY B C 1
ATOM 3752 O O . GLY B 1 265 ? 47.260 23.540 186.572 1.00 60.50 265 GLY B O 1
ATOM 3753 N N . GLY B 1 266 ? 47.327 25.446 185.380 1.00 51.60 266 GLY B N 1
ATOM 3754 C CA . GLY B 1 266 ? 48.746 25.322 185.091 1.00 59.17 266 GLY B CA 1
ATOM 3755 C C . GLY B 1 266 ? 49.569 25.385 186.377 1.00 62.93 266 GLY B C 1
ATOM 3756 O O . GLY B 1 266 ? 50.514 24.622 186.551 1.00 61.05 266 GLY B O 1
ATOM 3757 N N . GLY B 1 267 ? 49.194 26.291 187.282 1.00 61.00 267 GLY B N 1
ATOM 3758 C CA . GLY B 1 267 ? 49.904 26.481 188.540 1.00 58.61 267 GLY B CA 1
ATOM 3759 C C . GLY B 1 267 ? 49.951 25.223 189.393 1.00 63.98 267 GLY B C 1
ATOM 3760 O O . GLY B 1 267 ? 50.984 24.891 189.985 1.00 66.98 267 GLY B O 1
ATOM 3761 N N . LEU B 1 268 ? 48.826 24.519 189.455 1.00 61.53 268 LEU B N 1
ATOM 3762 C CA . LEU B 1 268 ? 48.748 23.274 190.208 1.00 64.46 268 LEU B CA 1
ATOM 3763 C C . LEU B 1 268 ? 49.758 22.249 189.693 1.00 62.72 268 LEU B C 1
ATOM 3764 O O . LEU B 1 268 ? 50.496 21.628 190.467 1.00 63.76 268 LEU B O 1
ATOM 3769 N N . LEU B 1 269 ? 49.781 22.079 188.377 1.00 54.55 269 LEU B N 1
ATOM 3770 C CA . LEU B 1 269 ? 50.650 21.096 187.757 1.00 58.75 269 LEU B CA 1
ATOM 3771 C C . LEU B 1 269 ? 52.115 21.489 187.921 1.00 57.15 269 LEU B C 1
ATOM 3772 O O . LEU B 1 269 ? 52.962 20.637 188.189 1.00 63.84 269 LEU B O 1
ATOM 3777 N N . VAL B 1 270 ? 52.416 22.776 187.765 1.00 53.50 270 VAL B N 1
ATOM 3778 C CA . VAL B 1 270 ? 53.788 23.250 187.952 1.00 59.35 270 VAL B CA 1
ATOM 3779 C C . VAL B 1 270 ? 54.272 23.021 189.396 1.00 64.43 270 VAL B C 1
ATOM 3780 O O . VAL B 1 270 ? 55.426 22.659 189.621 1.00 63.12 270 VAL B O 1
ATOM 3784 N N . GLY B 1 271 ? 53.385 23.246 190.366 1.00 64.68 271 GLY B N 1
ATOM 3785 C CA . GLY B 1 271 ? 53.713 23.024 191.767 1.00 65.88 271 GLY B CA 1
ATOM 3786 C C . GLY B 1 271 ? 53.980 21.554 192.036 1.00 68.39 271 GLY B C 1
ATOM 3787 O O . GLY B 1 271 ? 54.957 21.193 192.705 1.00 70.37 271 GLY B O 1
ATOM 3788 N N . LEU B 1 272 ? 53.119 20.698 191.492 1.00 64.18 272 LEU B N 1
ATOM 3789 C CA . LEU B 1 272 ? 53.328 19.260 191.580 1.00 65.49 272 LEU B CA 1
ATOM 3790 C C . LEU B 1 272 ? 54.669 18.886 190.951 1.00 70.36 272 LEU B C 1
ATOM 3791 O O . LEU B 1 272 ? 55.417 18.077 191.503 1.00 70.72 272 LEU B O 1
ATOM 3796 N N . THR B 1 273 ? 54.976 19.496 189.806 1.00 69.08 273 THR B N 1
ATOM 3797 C CA . THR B 1 273 ? 56.222 19.210 189.090 1.00 72.53 273 THR B CA 1
ATOM 3798 C C . THR B 1 273 ? 57.478 19.585 189.875 1.00 77.67 273 THR B C 1
ATOM 3799 O O . THR B 1 273 ? 58.435 18.815 189.906 1.00 81.15 273 THR B O 1
ATOM 3803 N N . TYR B 1 274 ? 57.482 20.754 190.512 1.00 82.83 274 TYR B N 1
ATOM 3804 C CA . TYR B 1 274 ? 58.607 21.127 191.367 1.00 91.35 274 TYR B CA 1
ATOM 3805 C C . TYR B 1 274 ? 58.921 20.020 192.361 1.00 95.71 274 TYR B C 1
ATOM 3806 O O . TYR B 1 274 ? 60.059 19.571 192.459 1.00 99.12 274 TYR B O 1
ATOM 3815 N N . TRP B 1 275 ? 57.902 19.588 193.098 1.00 92.88 275 TRP B N 1
ATOM 3816 C CA . TRP B 1 275 ? 58.097 18.631 194.182 1.00 94.90 275 TRP B CA 1
ATOM 3817 C C . TRP B 1 275 ? 58.550 17.258 193.694 1.00 90.89 275 TRP B C 1
ATOM 3818 O O . TRP B 1 275 ? 59.403 16.621 194.323 1.00 85.68 275 TRP B O 1
ATOM 3829 N N . VAL B 1 276 ? 57.977 16.798 192.585 1.00 87.56 276 VAL B N 1
ATOM 3830 C CA . VAL B 1 276 ? 58.402 15.528 192.009 1.00 92.01 276 VAL B CA 1
ATOM 3831 C C . VAL B 1 276 ? 59.880 15.601 191.651 1.00 98.73 276 VAL B C 1
ATOM 3832 O O . VAL B 1 276 ? 60.631 14.649 191.860 1.00 100.28 276 VAL B O 1
ATOM 3836 N N . ILE B 1 277 ? 60.292 16.744 191.112 1.00 101.52 277 ILE B N 1
ATOM 3837 C CA . ILE B 1 277 ? 61.674 16.942 190.702 1.00 102.51 277 ILE B CA 1
ATOM 3838 C C . ILE B 1 277 ? 62.571 17.235 191.906 1.00 110.02 277 ILE B C 1
ATOM 3839 O O . ILE B 1 277 ? 63.757 16.912 191.889 1.00 112.83 277 ILE B O 1
ATOM 3844 N N . TYR B 1 278 ? 61.992 17.830 192.949 1.00 113.79 278 TYR B N 1
ATOM 3845 C CA . TYR B 1 278 ? 62.724 18.189 194.166 1.00 119.14 278 TYR B CA 1
ATOM 3846 C C . TYR B 1 278 ? 62.834 17.036 195.157 1.00 120.05 278 TYR B C 1
ATOM 3847 O O . TYR B 1 278 ? 63.303 17.222 196.275 1.00 121.40 278 TYR B O 1
ATOM 3856 N N . LEU B 1 279 ? 62.389 15.852 194.752 1.00 121.53 279 LEU B N 1
ATOM 3857 C CA . LEU B 1 279 ? 62.457 14.673 195.608 1.00 128.05 279 LEU B CA 1
ATOM 3858 C C . LEU B 1 279 ? 63.100 13.499 194.868 1.00 133.23 279 LEU B C 1
ATOM 3859 O O . LEU B 1 279 ? 62.729 12.344 195.076 1.00 133.55 279 LEU B O 1
ATOM 3864 N N . ARG B 1 280 ? 64.070 13.809 194.010 1.00 137.69 280 ARG B N 1
ATOM 3865 C CA . ARG B 1 280 ? 64.762 12.809 193.195 1.00 138.92 280 ARG B CA 1
ATOM 3866 C C . ARG B 1 280 ? 63.825 12.193 192.156 1.00 135.74 280 ARG B C 1
ATOM 3867 O O . ARG B 1 280 ? 63.695 12.699 191.040 1.00 131.93 280 ARG B O 1
ATOM 3875 N N . LYS C 1 29 ? 61.917 7.841 195.405 1.00 110.71 29 LYS C N 1
ATOM 3876 C CA . LYS C 1 29 ? 62.243 7.046 196.587 1.00 115.42 29 LYS C CA 1
ATOM 3877 C C . LYS C 1 29 ? 61.554 7.590 197.829 1.00 113.60 29 LYS C C 1
ATOM 3878 O O . LYS C 1 29 ? 61.148 6.828 198.708 1.00 112.51 29 LYS C O 1
ATOM 3884 N N . HIS C 1 30 ? 61.441 8.913 197.905 1.00 111.76 30 HIS C N 1
ATOM 3885 C CA . HIS C 1 30 ? 60.761 9.550 199.025 1.00 113.50 30 HIS C CA 1
ATOM 3886 C C . HIS C 1 30 ? 59.317 9.070 199.107 1.00 106.03 30 HIS C C 1
ATOM 3887 O O . HIS C 1 30 ? 58.619 9.005 198.091 1.00 102.54 30 HIS C O 1
ATOM 3894 N N . PRO C 1 31 ? 58.872 8.718 200.321 1.00 99.27 31 PRO C N 1
ATOM 3895 C CA . PRO C 1 31 ? 57.481 8.315 200.551 1.00 92.23 31 PRO C CA 1
ATOM 3896 C C . PRO C 1 31 ? 56.546 9.475 200.248 1.00 90.00 31 PRO C C 1
ATOM 3897 O O . PRO C 1 31 ? 55.387 9.253 199.905 1.00 90.75 31 PRO C O 1
ATOM 3901 N N . LEU C 1 32 ? 57.054 10.698 200.375 1.00 87.19 32 LEU C N 1
ATOM 3902 C CA . LEU C 1 32 ? 56.295 11.890 200.025 1.00 85.55 32 LEU C CA 1
ATOM 3903 C C . LEU C 1 32 ? 56.100 11.961 198.510 1.00 82.89 32 LEU C C 1
ATOM 3904 O O . LEU C 1 32 ? 55.010 12.270 198.017 1.00 78.49 32 LEU C O 1
ATOM 3909 N N . LYS C 1 33 ? 57.170 11.670 197.779 1.00 79.54 33 LYS C N 1
ATOM 3910 C CA . LYS C 1 33 ? 57.123 11.615 196.327 1.00 78.85 33 LYS C CA 1
ATOM 3911 C C . LYS C 1 33 ? 56.037 10.645 195.876 1.00 79.65 33 LYS C C 1
ATOM 3912 O O . LYS C 1 33 ? 55.132 11.001 195.117 1.00 77.39 33 LYS C O 1
ATOM 3918 N N . THR C 1 34 ? 56.142 9.410 196.350 1.00 78.66 34 THR C N 1
ATOM 3919 C CA . THR C 1 34 ? 55.165 8.378 196.041 1.00 75.43 34 THR C CA 1
ATOM 3920 C C . THR C 1 34 ? 53.743 8.846 196.359 1.00 72.30 34 THR C C 1
ATOM 3921 O O . THR C 1 34 ? 52.828 8.677 195.552 1.00 70.90 34 THR C O 1
ATOM 3925 N N . PHE C 1 35 ? 53.570 9.444 197.531 1.00 68.47 35 PHE C N 1
ATOM 3926 C CA . PHE C 1 35 ? 52.277 9.968 197.935 1.00 72.26 35 PHE C CA 1
ATOM 3927 C C . PHE C 1 35 ? 51.757 10.997 196.921 1.00 71.74 35 PHE C C 1
ATOM 3928 O O . PHE C 1 35 ? 50.578 10.982 196.562 1.00 68.73 35 PHE C O 1
ATOM 3936 N N . TYR C 1 36 ? 52.633 11.882 196.453 1.00 69.46 36 TYR C N 1
ATOM 3937 C CA . TYR C 1 36 ? 52.225 12.900 195.486 1.00 67.45 36 TYR C CA 1
ATOM 3938 C C . TYR C 1 36 ? 51.887 12.290 194.128 1.00 63.17 36 TYR C C 1
ATOM 3939 O O . TYR C 1 36 ? 50.970 12.752 193.444 1.00 60.59 36 TYR C O 1
ATOM 3948 N N . LEU C 1 37 ? 52.633 11.259 193.745 1.00 59.88 37 LEU C N 1
ATOM 3949 C CA . LEU C 1 37 ? 52.399 10.562 192.488 1.00 63.05 37 LEU C CA 1
ATOM 3950 C C . LEU C 1 37 ? 51.145 9.686 192.546 1.00 61.88 37 LEU C C 1
ATOM 3951 O O . LEU C 1 37 ? 50.565 9.359 191.517 1.00 60.21 37 LEU C O 1
ATOM 3956 N N . ALA C 1 38 ? 50.741 9.304 193.753 1.00 60.03 38 ALA C N 1
ATOM 3957 C CA . ALA C 1 38 ? 49.550 8.500 193.919 1.00 60.28 38 ALA C CA 1
ATOM 3958 C C . ALA C 1 38 ? 48.333 9.414 193.887 1.00 61.88 38 ALA C C 1
ATOM 3959 O O . ALA C 1 38 ? 47.324 9.083 193.272 1.00 60.85 38 ALA C O 1
ATOM 3961 N N . ILE C 1 39 ? 48.438 10.570 194.536 1.00 55.05 39 ILE C N 1
ATOM 3962 C CA . ILE C 1 39 ? 47.400 11.583 194.426 1.00 53.45 39 ILE C CA 1
ATOM 3963 C C . ILE C 1 39 ? 47.218 11.921 192.947 1.00 58.51 39 ILE C C 1
ATOM 3964 O O . ILE C 1 39 ? 46.088 12.019 192.441 1.00 55.77 39 ILE C O 1
ATOM 3969 N N . THR C 1 40 ? 48.341 12.080 192.256 1.00 54.07 40 THR C N 1
ATOM 3970 C CA . THR C 1 40 ? 48.317 12.396 190.842 1.00 51.73 40 THR C CA 1
ATOM 3971 C C . THR C 1 40 ? 47.568 11.304 190.076 1.00 57.90 40 THR C C 1
ATOM 3972 O O . THR C 1 40 ? 46.749 11.600 189.188 1.00 53.61 40 THR C O 1
ATOM 3976 N N . ALA C 1 41 ? 47.853 10.045 190.415 1.00 58.66 41 ALA C N 1
ATOM 3977 C CA . ALA C 1 41 ? 47.175 8.927 189.767 1.00 51.72 41 ALA C CA 1
ATOM 3978 C C . ALA C 1 41 ? 45.670 8.945 190.064 1.00 52.24 41 ALA C C 1
ATOM 3979 O O . ALA C 1 41 ? 44.858 8.586 189.214 1.00 48.33 41 ALA C O 1
ATOM 3981 N N . GLY C 1 42 ? 45.304 9.386 191.263 1.00 53.92 42 GLY C N 1
ATOM 3982 C CA . GLY C 1 42 ? 43.906 9.485 191.644 1.00 55.38 42 GLY C CA 1
ATOM 3983 C C . GLY C 1 42 ? 43.176 10.517 190.804 1.00 57.37 42 GLY C C 1
ATOM 3984 O O . GLY C 1 42 ? 42.041 10.302 190.372 1.00 55.58 42 GLY C O 1
ATOM 3985 N N . VAL C 1 43 ? 43.839 11.646 190.578 1.00 51.73 43 VAL C N 1
ATOM 3986 C CA . VAL C 1 43 ? 43.308 12.690 189.722 1.00 51.29 43 VAL C CA 1
ATOM 3987 C C . VAL C 1 43 ? 43.144 12.160 188.282 1.00 52.78 43 VAL C C 1
ATOM 3988 O O . VAL C 1 43 ? 42.112 12.386 187.637 1.00 53.02 43 VAL C O 1
ATOM 3992 N N . PHE C 1 44 ? 44.148 11.421 187.811 1.00 50.16 44 PHE C N 1
ATOM 3993 C CA . PHE C 1 44 ? 44.169 10.876 186.446 1.00 48.58 44 PHE C CA 1
ATOM 3994 C C . PHE C 1 44 ? 43.030 9.886 186.177 1.00 48.80 44 PHE C C 1
ATOM 3995 O O . PHE C 1 44 ? 42.442 9.890 185.098 1.00 48.12 44 PHE C O 1
ATOM 4003 N N . ILE C 1 45 ? 42.751 9.019 187.147 1.00 51.54 45 ILE C N 1
ATOM 4004 C CA . ILE C 1 45 ? 41.682 8.034 187.020 1.00 50.87 45 ILE C CA 1
ATOM 4005 C C . ILE C 1 45 ? 40.298 8.711 187.116 1.00 51.23 45 ILE C C 1
ATOM 4006 O O . ILE C 1 45 ? 39.308 8.226 186.553 1.00 52.12 45 ILE C O 1
ATOM 4011 N N . SER C 1 46 ? 40.248 9.849 187.809 1.00 47.37 46 SER C N 1
ATOM 4012 C CA . SER C 1 46 ? 39.030 10.653 187.883 1.00 50.75 46 SER C CA 1
ATOM 4013 C C . SER C 1 46 ? 38.779 11.330 186.543 1.00 48.50 46 SER C C 1
ATOM 4014 O O . SER C 1 46 ? 37.652 11.372 186.067 1.00 49.65 46 SER C O 1
ATOM 4017 N N . ILE C 1 47 ? 39.842 11.855 185.945 1.00 47.99 47 ILE C N 1
ATOM 4018 C CA . ILE C 1 47 ? 39.765 12.390 184.595 1.00 52.63 47 ILE C CA 1
ATOM 4019 C C . ILE C 1 47 ? 39.158 11.339 183.662 1.00 48.72 47 ILE C C 1
ATOM 4020 O O . ILE C 1 47 ? 38.227 11.622 182.927 1.00 45.58 47 ILE C O 1
ATOM 4025 N N . ALA C 1 48 ? 39.682 10.117 183.728 1.00 48.83 48 ALA C N 1
ATOM 4026 C CA . ALA C 1 48 ? 39.163 8.999 182.943 1.00 42.99 48 ALA C CA 1
ATOM 4027 C C . ALA C 1 48 ? 37.653 8.742 183.140 1.00 47.04 48 ALA C C 1
ATOM 4028 O O . ALA C 1 48 ? 36.917 8.591 182.168 1.00 49.79 48 ALA C O 1
ATOM 4030 N N . PHE C 1 49 ? 37.190 8.684 184.389 1.00 47.57 49 PHE C N 1
ATOM 4031 C CA . PHE C 1 49 ? 35.770 8.430 184.644 1.00 46.16 49 PHE C CA 1
ATOM 4032 C C . PHE C 1 49 ? 34.921 9.626 184.237 1.00 46.40 49 PHE C C 1
ATOM 4033 O O . PHE C 1 49 ? 33.811 9.458 183.748 1.00 47.46 49 PHE C O 1
ATOM 4041 N N . VAL C 1 50 ? 35.459 10.831 184.406 1.00 46.15 50 VAL C N 1
ATOM 4042 C CA . VAL C 1 50 ? 34.759 12.012 183.916 1.00 46.33 50 VAL C CA 1
ATOM 4043 C C . VAL C 1 50 ? 34.552 11.934 182.375 1.00 47.87 50 VAL C C 1
ATOM 4044 O O . VAL C 1 50 ? 33.463 12.233 181.871 1.00 41.24 50 VAL C O 1
ATOM 4048 N N . PHE C 1 51 ? 35.594 11.507 181.653 1.00 44.79 51 PHE C N 1
ATOM 4049 C CA . PHE C 1 51 ? 35.555 11.362 180.182 1.00 44.24 51 PHE C CA 1
ATOM 4050 C C . PHE C 1 51 ? 34.485 10.339 179.813 1.00 42.07 51 PHE C C 1
ATOM 4051 O O . PHE C 1 51 ? 33.630 10.574 178.947 1.00 43.15 51 PHE C O 1
ATOM 4059 N N . TYR C 1 52 ? 34.546 9.199 180.493 1.00 46.21 52 TYR C N 1
ATOM 4060 C CA . TYR C 1 52 ? 33.554 8.151 180.357 1.00 44.64 52 TYR C CA 1
ATOM 4061 C C . TYR C 1 52 ? 32.130 8.677 180.519 1.00 49.88 52 TYR C C 1
ATOM 4062 O O . TYR C 1 52 ? 31.266 8.414 179.672 1.00 49.20 52 TYR C O 1
ATOM 4071 N N . ILE C 1 53 ? 31.882 9.404 181.609 1.00 46.54 53 ILE C N 1
ATOM 4072 C CA . ILE C 1 53 ? 30.545 9.925 181.870 1.00 43.06 53 ILE C CA 1
ATOM 4073 C C . ILE C 1 53 ? 30.129 10.901 180.753 1.00 46.03 53 ILE C C 1
ATOM 4074 O O . ILE C 1 53 ? 29.000 10.849 180.234 1.00 40.50 53 ILE C O 1
ATOM 4079 N N . THR C 1 54 ? 31.044 11.794 180.396 1.00 43.10 54 THR C N 1
ATOM 4080 C CA . THR C 1 54 ? 30.769 12.758 179.343 1.00 42.89 54 THR C CA 1
ATOM 4081 C C . THR C 1 54 ? 30.353 12.045 178.045 1.00 44.49 54 THR C C 1
ATOM 4082 O O . THR C 1 54 ? 29.304 12.340 177.479 1.00 44.80 54 THR C O 1
ATOM 4086 N N . ALA C 1 55 ? 31.174 11.092 177.611 1.00 41.89 55 ALA C N 1
ATOM 4087 C CA . ALA C 1 55 ? 30.958 10.372 176.359 1.00 47.41 55 ALA C CA 1
ATOM 4088 C C . ALA C 1 55 ? 29.631 9.618 176.349 1.00 52.02 55 ALA C C 1
ATOM 4089 O O . ALA C 1 55 ? 28.992 9.505 175.314 1.00 47.09 55 ALA C O 1
ATOM 4091 N N . THR C 1 56 ? 29.225 9.097 177.504 1.00 46.51 56 THR C N 1
ATOM 4092 C CA . THR C 1 56 ? 28.053 8.250 177.563 1.00 35.19 56 THR C CA 1
ATOM 4093 C C . THR C 1 56 ? 26.795 8.984 177.995 1.00 43.22 56 THR C C 1
ATOM 4094 O O . THR C 1 56 ? 25.768 8.365 178.203 1.00 47.39 56 THR C O 1
ATOM 4098 N N . THR C 1 57 ? 26.871 10.294 178.155 1.00 44.00 57 THR C N 1
ATOM 4099 C CA . THR C 1 57 ? 25.686 11.042 178.538 1.00 49.38 57 THR C CA 1
ATOM 4100 C C . THR C 1 57 ? 24.710 11.134 177.351 1.00 51.32 57 THR C C 1
ATOM 4101 O O . THR C 1 57 ? 25.105 11.483 176.244 1.00 51.67 57 THR C O 1
ATOM 4105 N N . GLY C 1 58 ? 23.442 10.826 177.603 1.00 47.88 58 GLY C N 1
ATOM 4106 C CA . GLY C 1 58 ? 22.405 10.851 176.588 1.00 47.42 58 GLY C CA 1
ATOM 4107 C C . GLY C 1 58 ? 22.449 9.706 175.595 1.00 50.56 58 GLY C C 1
ATOM 4108 O O . GLY C 1 58 ? 21.936 9.829 174.501 1.00 58.57 58 GLY C O 1
ATOM 4109 N N . THR C 1 59 ? 23.063 8.592 175.978 1.00 55.65 59 THR C N 1
ATOM 4110 C CA . THR C 1 59 ? 23.225 7.443 175.079 1.00 54.66 59 THR C CA 1
ATOM 4111 C C . THR C 1 59 ? 22.291 6.279 175.435 1.00 68.53 59 THR C C 1
ATOM 4112 O O . THR C 1 59 ? 22.603 5.123 175.135 1.00 69.17 59 THR C O 1
ATOM 4116 N N . GLY C 1 60 ? 21.153 6.571 176.069 1.00 72.15 60 GLY C N 1
ATOM 4117 C CA . GLY C 1 60 ? 20.196 5.536 176.441 1.00 76.91 60 GLY C CA 1
ATOM 4118 C C . GLY C 1 60 ? 19.464 4.861 175.281 1.00 80.04 60 GLY C C 1
ATOM 4119 O O . GLY C 1 60 ? 18.908 3.772 175.441 1.00 87.10 60 GLY C O 1
ATOM 4120 N N . THR C 1 61 ? 19.464 5.511 174.121 1.00 76.15 61 THR C N 1
ATOM 4121 C CA . THR C 1 61 ? 18.747 5.042 172.932 1.00 80.14 61 THR C CA 1
ATOM 4122 C C . THR C 1 61 ? 19.648 4.166 172.064 1.00 79.49 61 THR C C 1
ATOM 4123 O O . THR C 1 61 ? 19.198 3.253 171.375 1.00 82.01 61 THR C O 1
ATOM 4127 N N . MET C 1 62 ? 20.932 4.488 172.114 1.00 75.82 62 MET C N 1
ATOM 4128 C CA . MET C 1 62 ? 21.999 3.806 171.404 1.00 67.78 62 MET C CA 1
ATOM 4129 C C . MET C 1 62 ? 22.181 2.387 171.960 1.00 61.41 62 MET C C 1
ATOM 4130 O O . MET C 1 62 ? 21.822 2.119 173.101 1.00 59.36 62 MET C O 1
ATOM 4135 N N . PRO C 1 63 ? 22.709 1.457 171.145 1.00 61.24 63 PRO C N 1
ATOM 4136 C CA . PRO C 1 63 ? 22.892 0.096 171.668 1.00 63.10 63 PRO C CA 1
ATOM 4137 C C . PRO C 1 63 ? 23.858 0.064 172.851 1.00 66.57 63 PRO C C 1
ATOM 4138 O O . PRO C 1 63 ? 24.940 0.652 172.791 1.00 63.64 63 PRO C O 1
ATOM 4142 N N . PHE C 1 64 ? 23.450 -0.626 173.910 1.00 65.38 64 PHE C N 1
ATOM 4143 C CA . PHE C 1 64 ? 24.189 -0.698 175.169 1.00 63.42 64 PHE C CA 1
ATOM 4144 C C . PHE C 1 64 ? 25.699 -0.872 175.018 1.00 60.44 64 PHE C C 1
ATOM 4145 O O . PHE C 1 64 ? 26.468 -0.041 175.491 1.00 56.77 64 PHE C O 1
ATOM 4153 N N . GLY C 1 65 ? 26.109 -1.960 174.369 1.00 59.68 65 GLY C N 1
ATOM 4154 C CA . GLY C 1 65 ? 27.510 -2.326 174.283 1.00 58.69 65 GLY C CA 1
ATOM 4155 C C . GLY C 1 65 ? 28.369 -1.343 173.507 1.00 59.10 65 GLY C C 1
ATOM 4156 O O . GLY C 1 65 ? 29.562 -1.187 173.780 1.00 62.52 65 GLY C O 1
ATOM 4157 N N . MET C 1 66 ? 27.758 -0.672 172.540 1.00 55.61 66 MET C N 1
ATOM 4158 C CA . MET C 1 66 ? 28.458 0.274 171.692 1.00 53.88 66 MET C CA 1
ATOM 4159 C C . MET C 1 66 ? 28.780 1.567 172.454 1.00 53.85 66 MET C C 1
ATOM 4160 O O . MET C 1 66 ? 29.893 2.103 172.363 1.00 51.23 66 MET C O 1
ATOM 4165 N N . ALA C 1 67 ? 27.784 2.079 173.174 1.00 47.38 67 ALA C N 1
ATOM 4166 C CA . ALA C 1 67 ? 27.951 3.261 174.017 1.00 54.99 67 ALA C CA 1
ATOM 4167 C C . ALA C 1 67 ? 29.019 3.023 175.095 1.00 50.36 67 ALA C C 1
ATOM 4168 O O . ALA C 1 67 ? 29.899 3.856 175.319 1.00 49.87 67 ALA C O 1
ATOM 4170 N N . LYS C 1 68 ? 28.938 1.865 175.736 1.00 47.72 68 LYS C N 1
ATOM 4171 C CA . LYS C 1 68 ? 29.883 1.478 176.777 1.00 51.74 68 LYS C CA 1
ATOM 4172 C C . LYS C 1 68 ? 31.293 1.346 176.198 1.00 56.61 68 LYS C C 1
ATOM 4173 O O . LYS C 1 68 ? 32.267 1.758 176.820 1.00 56.22 68 LYS C O 1
ATOM 4179 N N . LEU C 1 69 ? 31.398 0.775 175.000 1.00 54.80 69 LEU C N 1
ATOM 4180 C CA . LEU C 1 69 ? 32.701 0.576 174.382 1.00 51.63 69 LEU C CA 1
ATOM 4181 C C . LEU C 1 69 ? 33.389 1.918 174.144 1.00 45.85 69 LEU C C 1
ATOM 4182 O O . LEU C 1 69 ? 34.574 2.081 174.445 1.00 48.13 69 LEU C O 1
ATOM 4187 N N . VAL C 1 70 ? 32.632 2.871 173.611 1.00 41.92 70 VAL C N 1
ATOM 4188 C CA . VAL C 1 70 ? 33.136 4.221 173.358 1.00 44.88 70 VAL C CA 1
ATOM 4189 C C . VAL C 1 70 ? 33.554 4.874 174.691 1.00 48.97 70 VAL C C 1
ATOM 4190 O O . VAL C 1 70 ? 34.641 5.441 174.812 1.00 46.35 70 VAL C O 1
ATOM 4194 N N . GLY C 1 71 ? 32.697 4.754 175.697 1.00 50.01 71 GLY C N 1
ATOM 4195 C CA . GLY C 1 71 ? 33.043 5.211 177.031 1.00 51.23 71 GLY C CA 1
ATOM 4196 C C . GLY C 1 71 ? 34.354 4.621 177.521 1.00 48.12 71 GLY C C 1
ATOM 4197 O O . GLY C 1 71 ? 35.215 5.335 178.024 1.00 47.52 71 GLY C O 1
ATOM 4198 N N . GLY C 1 72 ? 34.514 3.314 177.361 1.00 48.34 72 GLY C N 1
ATOM 4199 C CA . GLY C 1 72 ? 35.730 2.642 177.790 1.00 48.59 72 GLY C CA 1
ATOM 4200 C C . GLY C 1 72 ? 36.988 3.104 177.072 1.00 51.81 72 GLY C C 1
ATOM 4201 O O . GLY C 1 72 ? 38.045 3.241 177.699 1.00 50.96 72 GLY C O 1
ATOM 4202 N N . ILE C 1 73 ? 36.881 3.328 175.759 1.00 50.46 73 ILE C N 1
ATOM 4203 C CA . ILE C 1 73 ? 37.992 3.840 174.960 1.00 50.62 73 ILE C CA 1
ATOM 4204 C C . ILE C 1 73 ? 38.401 5.201 175.518 1.00 45.64 73 ILE C C 1
ATOM 4205 O O . ILE C 1 73 ? 39.585 5.510 175.659 1.00 42.53 73 ILE C O 1
ATOM 4210 N N . CYS C 1 74 ? 37.407 6.012 175.852 1.00 43.73 74 CYS C N 1
ATOM 4211 C CA . CYS C 1 74 ? 37.676 7.328 176.423 1.00 50.43 74 CYS C CA 1
ATOM 4212 C C . CYS C 1 74 ? 38.351 7.201 177.790 1.00 50.47 74 CYS C C 1
ATOM 4213 O O . CYS C 1 74 ? 39.277 7.959 178.117 1.00 45.84 74 CYS C O 1
ATOM 4216 N N . PHE C 1 75 ? 37.899 6.217 178.564 1.00 53.31 75 PHE C N 1
ATOM 4217 C CA . PHE C 1 75 ? 38.416 5.960 179.906 1.00 51.79 75 PHE C CA 1
ATOM 4218 C C . PHE C 1 75 ? 39.924 5.687 179.897 1.00 55.13 75 PHE C C 1
ATOM 4219 O O . PHE C 1 75 ? 40.626 6.000 180.863 1.00 56.82 75 PHE C O 1
ATOM 4227 N N . SER C 1 76 ? 40.417 5.107 178.807 1.00 52.72 76 SER C N 1
ATOM 4228 C CA . SER C 1 76 ? 41.823 4.711 178.724 1.00 51.21 76 SER C CA 1
ATOM 4229 C C . SER C 1 76 ? 42.778 5.894 178.894 1.00 52.45 76 SER C C 1
ATOM 4230 O O . SER C 1 76 ? 43.940 5.703 179.283 1.00 56.10 76 SER C O 1
ATOM 4233 N N . LEU C 1 77 ? 42.299 7.103 178.584 1.00 46.40 77 LEU C N 1
ATOM 4234 C CA . LEU C 1 77 ? 43.040 8.332 178.892 1.00 50.68 77 LEU C CA 1
ATOM 4235 C C . LEU C 1 77 ? 43.722 8.230 180.260 1.00 50.53 77 LEU C C 1
ATOM 4236 O O . LEU C 1 77 ? 44.889 8.560 180.400 1.00 50.89 77 LEU C O 1
ATOM 4241 N N . GLY C 1 78 ? 42.965 7.812 181.274 1.00 43.59 78 GLY C N 1
ATOM 4242 C CA . GLY C 1 78 ? 43.477 7.776 182.641 1.00 48.58 78 GLY C CA 1
ATOM 4243 C C . GLY C 1 78 ? 44.697 6.891 182.830 1.00 53.61 78 GLY C C 1
ATOM 4244 O O . GLY C 1 78 ? 45.675 7.280 183.482 1.00 51.24 78 GLY C O 1
ATOM 4245 N N . LEU C 1 79 ? 44.643 5.688 182.269 1.00 57.27 79 LEU C N 1
ATOM 4246 C CA . LEU C 1 79 ? 45.785 4.792 182.351 1.00 59.52 79 LEU C CA 1
ATOM 4247 C C . LEU C 1 79 ? 46.935 5.325 181.508 1.00 60.25 79 LEU C C 1
ATOM 4248 O O . LEU C 1 79 ? 48.102 5.169 181.879 1.00 56.87 79 LEU C O 1
ATOM 4253 N N . ILE C 1 80 ? 46.612 5.971 180.385 1.00 56.31 80 ILE C N 1
ATOM 4254 C CA . ILE C 1 80 ? 47.652 6.524 179.521 1.00 53.57 80 ILE C CA 1
ATOM 4255 C C . ILE C 1 80 ? 48.394 7.643 180.257 1.00 55.58 80 ILE C C 1
ATOM 4256 O O . ILE C 1 80 ? 49.631 7.704 180.264 1.00 53.79 80 ILE C O 1
ATOM 4261 N N . LEU C 1 81 ? 47.619 8.512 180.889 1.00 51.56 81 LEU C N 1
ATOM 4262 C CA . LEU C 1 81 ? 48.144 9.531 181.793 1.00 57.97 81 LEU C CA 1
ATOM 4263 C C . LEU C 1 81 ? 49.087 8.935 182.860 1.00 59.64 81 LEU C C 1
ATOM 4264 O O . LEU C 1 81 ? 50.216 9.410 183.043 1.00 57.56 81 LEU C O 1
ATOM 4269 N N . CYS C 1 82 ? 48.631 7.894 183.556 1.00 56.81 82 CYS C N 1
ATOM 4270 C CA . CYS C 1 82 ? 49.431 7.298 184.635 1.00 62.11 82 CYS C CA 1
ATOM 4271 C C . CYS C 1 82 ? 50.786 6.773 184.155 1.00 64.30 82 CYS C C 1
ATOM 4272 O O . CYS C 1 82 ? 51.819 7.043 184.773 1.00 64.39 82 CYS C O 1
ATOM 4275 N N . VAL C 1 83 ? 50.776 6.020 183.059 1.00 59.03 83 VAL C N 1
ATOM 4276 C CA . VAL C 1 83 ? 51.995 5.411 182.536 1.00 61.23 83 VAL C CA 1
ATOM 4277 C C . VAL C 1 83 ? 52.962 6.438 181.930 1.00 63.95 83 VAL C C 1
ATOM 4278 O O . VAL C 1 83 ? 54.146 6.465 182.274 1.00 62.30 83 VAL C O 1
ATOM 4282 N N . VAL C 1 84 ? 52.465 7.270 181.021 1.00 64.62 84 VAL C N 1
ATOM 4283 C CA . VAL C 1 84 ? 53.314 8.267 180.369 1.00 64.19 84 VAL C CA 1
ATOM 4284 C C . VAL C 1 84 ? 53.922 9.265 181.366 1.00 63.56 84 VAL C C 1
ATOM 4285 O O . VAL C 1 84 ? 55.097 9.627 181.242 1.00 57.97 84 VAL C O 1
ATOM 4289 N N . CYS C 1 85 ? 53.130 9.700 182.349 1.00 56.51 85 CYS C N 1
ATOM 4290 C CA . CYS C 1 85 ? 53.575 10.722 183.296 1.00 52.89 85 CYS C CA 1
ATOM 4291 C C . CYS C 1 85 ? 54.288 10.182 184.565 1.00 66.68 85 CYS C C 1
ATOM 4292 O O . CYS C 1 85 ? 54.869 10.956 185.326 1.00 62.50 85 CYS C O 1
ATOM 4295 N N . GLY C 1 86 ? 54.226 8.871 184.796 1.00 64.95 86 GLY C N 1
ATOM 4296 C CA . GLY C 1 86 ? 54.879 8.256 185.942 1.00 65.36 86 GLY C CA 1
ATOM 4297 C C . GLY C 1 86 ? 54.102 8.345 187.255 1.00 70.56 86 GLY C C 1
ATOM 4298 O O . GLY C 1 86 ? 54.696 8.478 188.325 1.00 72.53 86 GLY C O 1
ATOM 4299 N N . ALA C 1 87 ? 52.775 8.288 187.184 1.00 66.30 87 ALA C N 1
ATOM 4300 C CA . ALA C 1 87 ? 51.961 8.303 188.396 1.00 61.87 87 ALA C CA 1
ATOM 4301 C C . ALA C 1 87 ? 51.851 6.904 188.976 1.00 60.57 87 ALA C C 1
ATOM 4302 O O . ALA C 1 87 ? 52.104 5.907 188.288 1.00 65.17 87 ALA C O 1
ATOM 4304 N N . ASP C 1 88 ? 51.460 6.828 190.240 1.00 58.49 88 ASP C N 1
ATOM 4305 C CA . ASP C 1 88 ? 51.417 5.544 190.917 1.00 62.77 88 ASP C CA 1
ATOM 4306 C C . ASP C 1 88 ? 49.983 5.148 191.228 1.00 61.04 88 ASP C C 1
ATOM 4307 O O . ASP C 1 88 ? 49.400 5.599 192.208 1.00 66.90 88 ASP C O 1
ATOM 4312 N N . LEU C 1 89 ? 49.430 4.296 190.375 1.00 58.44 89 LEU C N 1
ATOM 4313 C CA . LEU C 1 89 ? 48.065 3.825 190.521 1.00 58.77 89 LEU C CA 1
ATOM 4314 C C . LEU C 1 89 ? 48.076 2.466 191.219 1.00 61.96 89 LEU C C 1
ATOM 4315 O O . LEU C 1 89 ? 48.692 1.506 190.747 1.00 63.96 89 LEU C O 1
ATOM 4320 N N . PHE C 1 90 ? 47.391 2.417 192.355 1.00 58.60 90 PHE C N 1
ATOM 4321 C CA . PHE C 1 90 ? 47.358 1.261 193.247 1.00 67.71 90 PHE C CA 1
ATOM 4322 C C . PHE C 1 90 ? 47.436 -0.108 192.553 1.00 67.56 90 PHE C C 1
ATOM 4323 O O . PHE C 1 90 ? 46.475 -0.563 191.924 1.00 63.27 90 PHE C O 1
ATOM 4331 N N . THR C 1 91 ? 48.603 -0.736 192.692 1.00 68.91 91 THR C N 1
ATOM 4332 C CA . THR C 1 91 ? 48.918 -2.074 192.182 1.00 68.97 91 THR C CA 1
ATOM 4333 C C . THR C 1 91 ? 49.076 -2.200 190.679 1.00 70.35 91 THR C C 1
ATOM 4334 O O . THR C 1 91 ? 49.419 -3.276 190.198 1.00 78.26 91 THR C O 1
ATOM 4338 N N . SER C 1 92 ? 48.841 -1.124 189.933 1.00 69.52 92 SER C N 1
ATOM 4339 C CA . SER C 1 92 ? 48.786 -1.243 188.473 1.00 72.51 92 SER C CA 1
ATOM 4340 C C . SER C 1 92 ? 50.073 -1.826 187.891 1.00 72.73 92 SER C C 1
ATOM 4341 O O . SER C 1 92 ? 50.044 -2.485 186.860 1.00 77.81 92 SER C O 1
ATOM 4344 N N . THR C 1 93 ? 51.191 -1.606 188.575 1.00 71.67 93 THR C N 1
ATOM 4345 C CA . THR C 1 93 ? 52.502 -1.970 188.050 1.00 72.22 93 THR C CA 1
ATOM 4346 C C . THR C 1 93 ? 53.127 -3.184 188.739 1.00 77.16 93 THR C C 1
ATOM 4347 O O . THR C 1 93 ? 54.325 -3.436 188.597 1.00 76.59 93 THR C O 1
ATOM 4351 N N . VAL C 1 94 ? 52.320 -3.941 189.472 1.00 76.97 94 VAL C N 1
ATOM 4352 C CA . VAL C 1 94 ? 52.847 -5.047 190.258 1.00 78.48 94 VAL C CA 1
ATOM 4353 C C . VAL C 1 94 ? 53.645 -6.034 189.412 1.00 82.08 94 VAL C C 1
ATOM 4354 O O . VAL C 1 94 ? 54.621 -6.623 189.889 1.00 79.50 94 VAL C O 1
ATOM 4358 N N . LEU C 1 95 ? 53.235 -6.213 188.157 1.00 78.51 95 LEU C N 1
ATOM 4359 C CA . LEU C 1 95 ? 53.948 -7.121 187.261 1.00 84.48 95 LEU C CA 1
ATOM 4360 C C . LEU C 1 95 ? 55.304 -6.555 186.841 1.00 88.44 95 LEU C C 1
ATOM 4361 O O . LEU C 1 95 ? 56.248 -7.305 186.603 1.00 91.75 95 LEU C O 1
ATOM 4366 N N . ILE C 1 96 ? 55.407 -5.234 186.761 1.00 84.24 96 ILE C N 1
ATOM 4367 C CA . ILE C 1 96 ? 56.689 -4.609 186.466 1.00 84.86 96 ILE C CA 1
ATOM 4368 C C . ILE C 1 96 ? 57.651 -4.860 187.609 1.00 87.96 96 ILE C C 1
ATOM 4369 O O . ILE C 1 96 ? 58.820 -5.175 187.403 1.00 86.92 96 ILE C O 1
ATOM 4374 N N . VAL C 1 97 ? 57.134 -4.730 188.824 1.00 93.05 97 VAL C N 1
ATOM 4375 C CA . VAL C 1 97 ? 57.936 -4.876 190.022 1.00 90.85 97 VAL C CA 1
ATOM 4376 C C . VAL C 1 97 ? 58.513 -6.284 190.179 1.00 95.71 97 VAL C C 1
ATOM 4377 O O . VAL C 1 97 ? 59.670 -6.457 190.578 1.00 89.27 97 VAL C O 1
ATOM 4381 N N . VAL C 1 98 ? 57.693 -7.285 189.878 1.00 100.41 98 VAL C N 1
ATOM 4382 C CA . VAL C 1 98 ? 58.122 -8.674 189.947 1.00 106.29 98 VAL C CA 1
ATOM 4383 C C . VAL C 1 98 ? 59.158 -8.950 188.865 1.00 108.34 98 VAL C C 1
ATOM 4384 O O . VAL C 1 98 ? 60.187 -9.573 189.126 1.00 109.76 98 VAL C O 1
ATOM 4388 N N . ALA C 1 99 ? 58.883 -8.463 187.657 1.00 105.18 99 ALA C N 1
ATOM 4389 C CA . ALA C 1 99 ? 59.756 -8.678 186.504 1.00 104.55 99 ALA C CA 1
ATOM 4390 C C . ALA C 1 99 ? 61.184 -8.194 186.735 1.00 110.07 99 ALA C C 1
ATOM 4391 O O . ALA C 1 99 ? 62.140 -8.844 186.308 1.00 114.54 99 ALA C O 1
ATOM 4393 N N . LYS C 1 100 ? 61.330 -7.052 187.399 1.00 109.18 100 LYS C N 1
ATOM 4394 C CA . LYS C 1 100 ? 62.655 -6.511 187.677 1.00 111.48 100 LYS C CA 1
ATOM 4395 C C . LYS C 1 100 ? 63.190 -7.006 189.024 1.00 113.24 100 LYS C C 1
ATOM 4396 O O . LYS C 1 100 ? 63.483 -6.207 189.914 1.00 112.88 100 LYS C O 1
ATOM 4402 N N . ALA C 1 101 ? 63.316 -8.324 189.166 1.00 114.88 101 ALA C N 1
ATOM 4403 C CA . ALA C 1 101 ? 63.797 -8.922 190.411 1.00 119.52 101 ALA C CA 1
ATOM 4404 C C . ALA C 1 101 ? 64.126 -10.406 190.246 1.00 124.30 101 ALA C C 1
ATOM 4405 O O . ALA C 1 101 ? 63.528 -11.101 189.419 1.00 123.87 101 ALA C O 1
ATOM 4407 N N . ALA C 1 111 ? 56.337 -4.961 201.047 1.00 114.00 111 ALA C N 1
ATOM 4408 C CA . ALA C 1 111 ? 55.826 -3.969 200.101 1.00 109.66 111 ALA C CA 1
ATOM 4409 C C . ALA C 1 111 ? 54.570 -3.277 200.626 1.00 105.54 111 ALA C C 1
ATOM 4410 O O . ALA C 1 111 ? 53.515 -3.329 199.991 1.00 94.93 111 ALA C O 1
ATOM 4412 N N . LYS C 1 112 ? 54.691 -2.638 201.789 1.00 110.25 112 LYS C N 1
ATOM 4413 C CA . LYS C 1 112 ? 53.571 -1.931 202.413 1.00 110.84 112 LYS C CA 1
ATOM 4414 C C . LYS C 1 112 ? 53.420 -0.521 201.852 1.00 106.96 112 LYS C C 1
ATOM 4415 O O . LYS C 1 112 ? 52.681 0.310 202.395 1.00 105.51 112 LYS C O 1
ATOM 4421 N N . ASN C 1 113 ? 54.130 -0.264 200.759 1.00 101.32 113 ASN C N 1
ATOM 4422 C CA . ASN C 1 113 ? 54.013 0.987 200.027 1.00 97.64 113 ASN C CA 1
ATOM 4423 C C . ASN C 1 113 ? 52.573 1.199 199.555 1.00 86.25 113 ASN C C 1
ATOM 4424 O O . ASN C 1 113 ? 52.127 2.331 199.343 1.00 75.08 113 ASN C O 1
ATOM 4429 N N . TRP C 1 114 ? 51.862 0.086 199.407 1.00 83.12 114 TRP C N 1
ATOM 4430 C CA . TRP C 1 114 ? 50.468 0.072 198.989 1.00 80.41 114 TRP C CA 1
ATOM 4431 C C . TRP C 1 114 ? 49.570 1.020 199.789 1.00 79.59 114 TRP C C 1
ATOM 4432 O O . TRP C 1 114 ? 48.806 1.786 199.204 1.00 84.11 114 TRP C O 1
ATOM 4443 N N . LEU C 1 115 ? 49.655 0.963 201.114 1.00 75.41 115 LEU C N 1
ATOM 4444 C CA . LEU C 1 115 ? 48.881 1.863 201.968 1.00 76.34 115 LEU C CA 1
ATOM 4445 C C . LEU C 1 115 ? 49.063 3.319 201.554 1.00 74.28 115 LEU C C 1
ATOM 4446 O O . LEU C 1 115 ? 48.110 4.092 201.509 1.00 76.09 115 LEU C O 1
ATOM 4451 N N . ASN C 1 116 ? 50.306 3.684 201.269 1.00 73.17 116 ASN C N 1
ATOM 4452 C CA . ASN C 1 116 ? 50.648 5.029 200.845 1.00 76.39 116 ASN C CA 1
ATOM 4453 C C . ASN C 1 116 ? 49.926 5.387 199.539 1.00 73.49 116 ASN C C 1
ATOM 4454 O O . ASN C 1 116 ? 49.252 6.414 199.441 1.00 71.48 116 ASN C O 1
ATOM 4459 N N . VAL C 1 117 ? 50.070 4.517 198.546 1.00 69.24 117 VAL C N 1
ATOM 4460 C CA . VAL C 1 117 ? 49.522 4.744 197.223 1.00 68.71 117 VAL C CA 1
ATOM 4461 C C . VAL C 1 117 ? 47.995 4.733 197.241 1.00 66.30 117 VAL C C 1
ATOM 4462 O O . VAL C 1 117 ? 47.350 5.591 196.635 1.00 66.74 117 VAL C O 1
ATOM 4466 N N . TYR C 1 118 ? 47.433 3.753 197.938 1.00 60.11 118 TYR C N 1
ATOM 4467 C CA . TYR C 1 118 ? 45.990 3.585 198.018 1.00 63.28 118 TYR C CA 1
ATOM 4468 C C . TYR C 1 118 ? 45.344 4.860 198.543 1.00 65.88 118 TYR C C 1
ATOM 4469 O O . TYR C 1 118 ? 44.368 5.347 197.972 1.00 60.62 118 TYR C O 1
ATOM 4478 N N . PHE C 1 119 ? 45.901 5.398 199.628 1.00 67.89 119 PHE C N 1
ATOM 4479 C CA A PHE C 1 119 ? 45.399 6.608 200.285 0.54 65.43 119 PHE C CA 1
ATOM 4480 C CA B PHE C 1 119 ? 45.320 6.595 200.218 0.46 65.21 119 PHE C CA 1
ATOM 4481 C C . PHE C 1 119 ? 45.696 7.878 199.477 1.00 62.56 119 PHE C C 1
ATOM 4482 O O . PHE C 1 119 ? 44.915 8.830 199.462 1.00 64.90 119 PHE C O 1
ATOM 4497 N N . GLY C 1 120 ? 46.853 7.903 198.828 1.00 55.69 120 GLY C N 1
ATOM 4498 C CA . GLY C 1 120 ? 47.168 9.019 197.956 1.00 57.60 120 GLY C CA 1
ATOM 4499 C C . GLY C 1 120 ? 46.162 9.029 196.802 1.00 62.17 120 GLY C C 1
ATOM 4500 O O . GLY C 1 120 ? 45.653 10.080 196.401 1.00 61.66 120 GLY C O 1
ATOM 4501 N N . ASN C 1 121 ? 45.885 7.841 196.266 1.00 58.97 121 ASN C N 1
ATOM 4502 C CA . ASN C 1 121 ? 44.882 7.665 195.225 1.00 57.66 121 ASN C CA 1
ATOM 4503 C C . ASN C 1 121 ? 43.535 8.243 195.650 1.00 62.66 121 ASN C C 1
ATOM 4504 O O . ASN C 1 121 ? 42.945 9.053 194.931 1.00 56.09 121 ASN C O 1
ATOM 4509 N N . LEU C 1 122 ? 43.074 7.825 196.831 1.00 62.30 122 LEU C N 1
ATOM 4510 C CA . LEU C 1 122 ? 41.834 8.306 197.423 1.00 57.99 122 LEU C CA 1
ATOM 4511 C C . LEU C 1 122 ? 41.804 9.825 197.529 1.00 57.07 122 LEU C C 1
ATOM 4512 O O . LEU C 1 122 ? 40.802 10.456 197.195 1.00 57.11 122 LEU C O 1
ATOM 4517 N N . VAL C 1 123 ? 42.899 10.408 198.012 1.00 55.76 123 VAL C N 1
ATOM 4518 C CA . VAL C 1 123 ? 42.975 11.856 198.188 1.00 52.55 123 VAL C CA 1
ATOM 4519 C C . VAL C 1 123 ? 42.784 12.583 196.858 1.00 55.57 123 VAL C C 1
ATOM 4520 O O . VAL C 1 123 ? 42.067 13.588 196.783 1.00 58.37 123 VAL C O 1
ATOM 4524 N N . GLY C 1 124 ? 43.422 12.068 195.813 1.00 52.90 124 GLY C N 1
ATOM 4525 C CA . GLY C 1 124 ? 43.354 12.683 194.500 1.00 52.19 124 GLY C CA 1
ATOM 4526 C C . GLY C 1 124 ? 41.964 12.552 193.901 1.00 53.20 124 GLY C C 1
ATOM 4527 O O . GLY C 1 124 ? 41.436 13.504 193.323 1.00 52.25 124 GLY C O 1
ATOM 4528 N N . ALA C 1 125 ? 41.361 11.376 194.054 1.00 50.50 125 ALA C N 1
ATOM 4529 C CA . ALA C 1 125 ? 39.993 11.180 193.595 1.00 51.80 125 ALA C CA 1
ATOM 4530 C C . ALA C 1 125 ? 39.038 12.169 194.268 1.00 54.53 125 ALA C C 1
ATOM 4531 O O . ALA C 1 125 ? 38.196 12.784 193.597 1.00 48.86 125 ALA C O 1
ATOM 4533 N N . LEU C 1 126 ? 39.156 12.314 195.593 1.00 49.37 126 LEU C N 1
ATOM 4534 C CA . LEU C 1 126 ? 38.233 13.169 196.342 1.00 49.75 126 LEU C CA 1
ATOM 4535 C C . LEU C 1 126 ? 38.415 14.650 195.996 1.00 49.98 126 LEU C C 1
ATOM 4536 O O . LEU C 1 126 ? 37.437 15.389 195.896 1.00 52.89 126 LEU C O 1
ATOM 4541 N N . LEU C 1 127 ? 39.664 15.083 195.827 1.00 51.14 127 LEU C N 1
ATOM 4542 C CA . LEU C 1 127 ? 39.943 16.433 195.335 1.00 50.70 127 LEU C CA 1
ATOM 4543 C C . LEU C 1 127 ? 39.258 16.674 193.979 1.00 50.98 127 LEU C C 1
ATOM 4544 O O . LEU C 1 127 ? 38.742 17.756 193.719 1.00 53.50 127 LEU C O 1
ATOM 4549 N N . PHE C 1 128 ? 39.276 15.669 193.110 1.00 45.21 128 PHE C N 1
ATOM 4550 C CA . PHE C 1 128 ? 38.646 15.817 191.803 1.00 51.62 128 PHE C CA 1
ATOM 4551 C C . PHE C 1 128 ? 37.132 15.778 191.944 1.00 50.81 128 PHE C C 1
ATOM 4552 O O . PHE C 1 128 ? 36.425 16.463 191.212 1.00 49.12 128 PHE C O 1
ATOM 4560 N N . VAL C 1 129 ? 36.636 15.016 192.916 1.00 50.67 129 VAL C N 1
ATOM 4561 C CA . VAL C 1 129 ? 35.204 15.058 193.188 1.00 49.65 129 VAL C CA 1
ATOM 4562 C C . VAL C 1 129 ? 34.810 16.497 193.502 1.00 55.25 129 VAL C C 1
ATOM 4563 O O . VAL C 1 129 ? 33.823 17.010 192.965 1.00 51.62 129 VAL C O 1
ATOM 4567 N N . LEU C 1 130 ? 35.606 17.141 194.361 1.00 53.63 130 LEU C N 1
ATOM 4568 C CA . LEU C 1 130 ? 35.353 18.504 194.803 1.00 53.63 130 LEU C CA 1
ATOM 4569 C C . LEU C 1 130 ? 35.391 19.469 193.628 1.00 55.19 130 LEU C C 1
ATOM 4570 O O . LEU C 1 130 ? 34.487 20.288 193.451 1.00 55.80 130 LEU C O 1
ATOM 4575 N N . LEU C 1 131 ? 36.460 19.386 192.845 1.00 46.76 131 LEU C N 1
ATOM 4576 C CA . LEU C 1 131 ? 36.614 20.252 191.687 1.00 51.67 131 LEU C CA 1
ATOM 4577 C C . LEU C 1 131 ? 35.431 20.070 190.713 1.00 47.37 131 LEU C C 1
ATOM 4578 O O . LEU C 1 131 ? 34.858 21.054 190.223 1.00 50.71 131 LEU C O 1
ATOM 4583 N N . MET C 1 132 ? 35.048 18.821 190.457 1.00 45.63 132 MET C N 1
ATOM 4584 C CA . MET C 1 132 ? 33.942 18.548 189.519 1.00 47.59 132 MET C CA 1
ATOM 4585 C C . MET C 1 132 ? 32.631 19.079 190.061 1.00 51.20 132 MET C C 1
ATOM 4586 O O . MET C 1 132 ? 31.812 19.586 189.306 1.00 49.69 132 MET C O 1
ATOM 4591 N N . TRP C 1 133 ? 32.430 18.968 191.374 1.00 51.23 133 TRP C N 1
ATOM 4592 C CA . TRP C 1 133 ? 31.232 19.536 191.982 1.00 47.50 133 TRP C CA 1
ATOM 4593 C C . TRP C 1 133 ? 31.182 21.060 191.813 1.00 53.19 133 TRP C C 1
ATOM 4594 O O . TRP C 1 133 ? 30.141 21.616 191.457 1.00 47.15 133 TRP C O 1
ATOM 4605 N N . LEU C 1 134 ? 32.299 21.735 192.092 1.00 52.39 134 LEU C N 1
ATOM 4606 C CA . LEU C 1 134 ? 32.337 23.199 192.011 1.00 50.69 134 LEU C CA 1
ATOM 4607 C C . LEU C 1 134 ? 32.201 23.746 190.578 1.00 49.94 134 LEU C C 1
ATOM 4608 O O . LEU C 1 134 ? 31.760 24.878 190.387 1.00 48.41 134 LEU C O 1
ATOM 4613 N N . SER C 1 135 ? 32.571 22.941 189.584 1.00 48.45 135 SER C N 1
ATOM 4614 C CA . SER C 1 135 ? 32.481 23.361 188.185 1.00 51.03 135 SER C CA 1
ATOM 4615 C C . SER C 1 135 ? 31.036 23.456 187.680 1.00 52.38 135 SER C C 1
ATOM 4616 O O . SER C 1 135 ? 30.784 24.119 186.670 1.00 50.16 135 SER C O 1
ATOM 4619 N N . GLY C 1 136 ? 30.100 22.800 188.371 1.00 49.80 136 GLY C N 1
ATOM 4620 C CA . GLY C 1 136 ? 28.688 22.837 187.992 1.00 44.59 136 GLY C CA 1
ATOM 4621 C C . GLY C 1 136 ? 28.329 21.798 186.922 1.00 47.55 136 GLY C C 1
ATOM 4622 O O . GLY C 1 136 ? 27.185 21.716 186.492 1.00 49.68 136 GLY C O 1
ATOM 4623 N N . GLU C 1 137 ? 29.315 20.990 186.539 1.00 50.30 137 GLU C N 1
ATOM 4624 C CA . GLU C 1 137 ? 29.211 19.981 185.481 1.00 51.17 137 GLU C CA 1
ATOM 4625 C C . GLU C 1 137 ? 27.991 19.062 185.544 1.00 50.70 137 GLU C C 1
ATOM 4626 O O . GLU C 1 137 ? 27.555 18.542 184.520 1.00 50.28 137 GLU C O 1
ATOM 4632 N N . TYR C 1 138 ? 27.459 18.830 186.736 1.00 47.23 138 TYR C N 1
ATOM 4633 C CA . TYR C 1 138 ? 26.351 17.890 186.873 1.00 44.88 138 TYR C CA 1
ATOM 4634 C C . TYR C 1 138 ? 25.071 18.347 186.137 1.00 45.87 138 TYR C C 1
ATOM 4635 O O . TYR C 1 138 ? 24.219 17.524 185.808 1.00 44.95 138 TYR C O 1
ATOM 4644 N N . MET C 1 139 ? 24.957 19.650 185.870 1.00 42.18 139 MET C N 1
ATOM 4645 C CA . MET C 1 139 ? 23.838 20.195 185.092 1.00 46.02 139 MET C CA 1
ATOM 4646 C C . MET C 1 139 ? 24.061 20.086 183.568 1.00 45.44 139 MET C C 1
ATOM 4647 O O . MET C 1 139 ? 23.205 20.488 182.807 1.00 55.63 139 MET C O 1
ATOM 4652 N N . THR C 1 140 ? 25.198 19.530 183.147 1.00 48.50 140 THR C N 1
ATOM 4653 C CA . THR C 1 140 ? 25.499 19.353 181.718 1.00 46.59 140 THR C CA 1
ATOM 4654 C C . THR C 1 140 ? 24.431 18.495 181.055 1.00 48.83 140 THR C C 1
ATOM 4655 O O . THR C 1 140 ? 23.961 17.511 181.645 1.00 47.64 140 THR C O 1
ATOM 4659 N N . ALA C 1 141 ? 24.052 18.895 179.839 1.00 49.86 141 ALA C N 1
ATOM 4660 C CA . ALA C 1 141 ? 23.024 18.217 179.038 1.00 44.55 141 ALA C CA 1
ATOM 4661 C C . ALA C 1 141 ? 21.697 18.182 179.792 1.00 45.09 141 ALA C C 1
ATOM 4662 O O . ALA C 1 141 ? 21.049 17.141 179.893 1.00 50.41 141 ALA C O 1
ATOM 4664 N N . ASN C 1 142 ? 21.308 19.337 180.323 1.00 41.58 142 ASN C N 1
ATOM 4665 C CA . ASN C 1 142 ? 20.048 19.461 181.060 1.00 50.43 142 ASN C CA 1
ATOM 4666 C C . ASN C 1 142 ? 19.988 18.493 182.268 1.00 52.14 142 ASN C C 1
ATOM 4667 O O . ASN C 1 142 ? 18.938 17.941 182.591 1.00 53.38 142 ASN C O 1
ATOM 4672 N N . GLY C 1 143 ? 21.135 18.298 182.920 1.00 49.48 143 GLY C N 1
ATOM 4673 C CA . GLY C 1 143 ? 21.226 17.441 184.090 1.00 45.47 143 GLY C CA 1
ATOM 4674 C C . GLY C 1 143 ? 21.522 15.979 183.814 1.00 44.26 143 GLY C C 1
ATOM 4675 O O . GLY C 1 143 ? 21.788 15.222 184.732 1.00 47.70 143 GLY C O 1
ATOM 4676 N N . GLN C 1 144 ? 21.478 15.574 182.553 1.00 45.19 144 GLN C N 1
ATOM 4677 C CA . GLN C 1 144 ? 21.728 14.181 182.199 1.00 46.53 144 GLN C CA 1
ATOM 4678 C C . GLN C 1 144 ? 23.157 13.720 182.563 1.00 45.21 144 GLN C C 1
ATOM 4679 O O . GLN C 1 144 ? 23.389 12.543 182.846 1.00 49.09 144 GLN C O 1
ATOM 4685 N N . TRP C 1 145 ? 24.118 14.635 182.536 1.00 44.05 145 TRP C N 1
ATOM 4686 C CA . TRP C 1 145 ? 25.473 14.303 182.991 1.00 44.72 145 TRP C CA 1
ATOM 4687 C C . TRP C 1 145 ? 25.382 13.827 184.463 1.00 47.75 145 TRP C C 1
ATOM 4688 O O . TRP C 1 145 ? 25.838 12.737 184.811 1.00 44.06 145 TRP C O 1
ATOM 4699 N N . GLY C 1 146 ? 24.746 14.627 185.311 1.00 43.57 146 GLY C N 1
ATOM 4700 C CA . GLY C 1 146 ? 24.561 14.235 186.701 1.00 46.78 146 GLY C CA 1
ATOM 4701 C C . GLY C 1 146 ? 23.832 12.908 186.872 1.00 50.79 146 GLY C C 1
ATOM 4702 O O . GLY C 1 146 ? 24.237 12.065 187.682 1.00 48.96 146 GLY C O 1
ATOM 4703 N N . LEU C 1 147 ? 22.753 12.717 186.106 1.00 50.39 147 LEU C N 1
ATOM 4704 C CA . LEU C 1 147 ? 21.974 11.483 186.177 1.00 51.27 147 LEU C CA 1
ATOM 4705 C C . LEU C 1 147 ? 22.830 10.284 185.802 1.00 43.80 147 LEU C C 1
ATOM 4706 O O . LEU C 1 147 ? 22.758 9.231 186.438 1.00 48.92 147 LEU C O 1
ATOM 4711 N N . ASN C 1 148 ? 23.634 10.447 184.759 1.00 41.66 148 ASN C N 1
ATOM 4712 C CA . ASN C 1 148 ? 24.539 9.391 184.342 1.00 48.75 148 ASN C CA 1
ATOM 4713 C C . ASN C 1 148 ? 25.441 8.990 185.551 1.00 51.62 148 ASN C C 1
ATOM 4714 O O . ASN C 1 148 ? 25.546 7.806 185.887 1.00 45.16 148 ASN C O 1
ATOM 4719 N N . VAL C 1 149 ? 26.045 9.969 186.226 1.00 44.15 149 VAL C N 1
ATOM 4720 C CA . VAL C 1 149 ? 26.817 9.688 187.451 1.00 41.59 149 VAL C CA 1
ATOM 4721 C C . VAL C 1 149 ? 25.989 8.961 188.536 1.00 48.38 149 VAL C C 1
ATOM 4722 O O . VAL C 1 149 ? 26.426 7.945 189.076 1.00 48.76 149 VAL C O 1
ATOM 4726 N N . LEU C 1 150 ? 24.789 9.461 188.831 1.00 45.51 150 LEU C N 1
ATOM 4727 C CA . LEU C 1 150 ? 23.926 8.806 189.824 1.00 50.16 150 LEU C CA 1
ATOM 4728 C C . LEU C 1 150 ? 23.689 7.332 189.515 1.00 58.12 150 LEU C C 1
ATOM 4729 O O . LEU C 1 150 ? 23.842 6.468 190.383 1.00 56.95 150 LEU C O 1
ATOM 4734 N N . GLN C 1 151 ? 23.290 7.053 188.277 1.00 54.77 151 GLN C N 1
ATOM 4735 C CA . GLN C 1 151 ? 22.916 5.700 187.878 1.00 53.79 151 GLN C CA 1
ATOM 4736 C C . GLN C 1 151 ? 24.122 4.782 187.796 1.00 52.06 151 GLN C C 1
ATOM 4737 O O . GLN C 1 151 ? 24.024 3.608 188.137 1.00 55.71 151 GLN C O 1
ATOM 4743 N N . THR C 1 152 ? 25.248 5.321 187.330 1.00 47.57 152 THR C N 1
ATOM 4744 C CA . THR C 1 152 ? 26.504 4.584 187.311 1.00 55.85 152 THR C CA 1
ATOM 4745 C C . THR C 1 152 ? 26.977 4.312 188.759 1.00 57.54 152 THR C C 1
ATOM 4746 O O . THR C 1 152 ? 27.356 3.195 189.108 1.00 54.32 152 THR C O 1
ATOM 4750 N N . ALA C 1 153 ? 26.943 5.332 189.604 1.00 55.35 153 ALA C N 1
ATOM 4751 C CA . ALA C 1 153 ? 27.336 5.148 191.007 1.00 52.86 153 ALA C CA 1
ATOM 4752 C C . ALA C 1 153 ? 26.428 4.139 191.704 1.00 56.31 153 ALA C C 1
ATOM 4753 O O . ALA C 1 153 ? 26.888 3.270 192.462 1.00 56.04 153 ALA C O 1
ATOM 4755 N N . ASP C 1 154 ? 25.133 4.252 191.441 1.00 52.49 154 ASP C N 1
ATOM 4756 C CA . ASP C 1 154 ? 24.156 3.422 192.128 1.00 54.38 154 ASP C CA 1
ATOM 4757 C C . ASP C 1 154 ? 24.299 1.971 191.706 1.00 60.13 154 ASP C C 1
ATOM 4758 O O . ASP C 1 154 ? 24.221 1.073 192.538 1.00 61.94 154 ASP C O 1
ATOM 4763 N N . HIS C 1 155 ? 24.514 1.736 190.413 1.00 59.30 155 HIS C N 1
ATOM 4764 C CA . HIS C 1 155 ? 24.716 0.370 189.951 1.00 60.36 155 HIS C CA 1
ATOM 4765 C C . HIS C 1 155 ? 25.801 -0.313 190.768 1.00 56.75 155 HIS C C 1
ATOM 4766 O O . HIS C 1 155 ? 25.704 -1.497 191.096 1.00 56.77 155 HIS C O 1
ATOM 4773 N N . LYS C 1 156 ? 26.832 0.458 191.087 1.00 56.32 156 LYS C N 1
ATOM 4774 C CA . LYS C 1 156 ? 28.029 -0.065 191.725 1.00 57.88 156 LYS C CA 1
ATOM 4775 C C . LYS C 1 156 ? 27.892 -0.456 193.205 1.00 60.64 156 LYS C C 1
ATOM 4776 O O . LYS C 1 156 ? 28.814 -1.044 193.768 1.00 71.12 156 LYS C O 1
ATOM 4782 N N . VAL C 1 157 ? 26.769 -0.131 193.840 1.00 54.85 157 VAL C N 1
ATOM 4783 C CA . VAL C 1 157 ? 26.568 -0.546 195.234 1.00 64.15 157 VAL C CA 1
ATOM 4784 C C . VAL C 1 157 ? 25.472 -1.612 195.381 1.00 71.33 157 VAL C C 1
ATOM 4785 O O . VAL C 1 157 ? 24.960 -1.836 196.472 1.00 78.37 157 VAL C O 1
ATOM 4789 N N . HIS C 1 158 ? 25.124 -2.283 194.287 1.00 71.33 158 HIS C N 1
ATOM 4790 C CA . HIS C 1 158 ? 24.090 -3.318 194.347 1.00 72.36 158 HIS C CA 1
ATOM 4791 C C . HIS C 1 158 ? 24.570 -4.726 194.006 1.00 72.26 158 HIS C C 1
ATOM 4792 O O . HIS C 1 158 ? 23.758 -5.599 193.715 1.00 77.74 158 HIS C O 1
ATOM 4799 N N . HIS C 1 159 ? 25.880 -4.947 194.017 1.00 69.07 159 HIS C N 1
ATOM 4800 C CA . HIS C 1 159 ? 26.393 -6.298 193.822 1.00 71.46 159 HIS C CA 1
ATOM 4801 C C . HIS C 1 159 ? 26.333 -7.067 195.154 1.00 75.02 159 HIS C C 1
ATOM 4802 O O . HIS C 1 159 ? 26.268 -6.473 196.242 1.00 81.52 159 HIS C O 1
ATOM 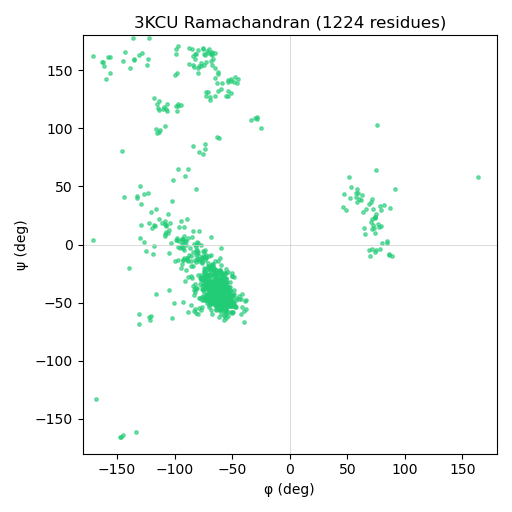4809 N N . THR C 1 160 ? 26.357 -8.391 195.069 1.00 75.78 160 THR C N 1
ATOM 4810 C CA . THR C 1 160 ? 26.643 -9.187 196.249 1.00 79.45 160 THR C CA 1
ATOM 4811 C C . THR C 1 160 ? 28.140 -9.052 196.465 1.00 76.97 160 THR C C 1
ATOM 4812 O O . THR C 1 160 ? 28.857 -8.538 195.595 1.00 68.95 160 THR C O 1
ATOM 4816 N N . PHE C 1 161 ? 28.600 -9.497 197.629 1.00 75.52 161 PHE C N 1
ATOM 4817 C CA . PHE C 1 161 ? 30.008 -9.413 198.000 1.00 77.23 161 PHE C CA 1
ATOM 4818 C C . PHE C 1 161 ? 30.883 -10.219 197.041 1.00 76.91 161 PHE C C 1
ATOM 4819 O O . PHE C 1 161 ? 31.937 -9.756 196.606 1.00 78.89 161 PHE C O 1
ATOM 4827 N N . ILE C 1 162 ? 30.441 -11.429 196.717 1.00 75.45 162 ILE C N 1
ATOM 4828 C CA . ILE C 1 162 ? 31.202 -12.297 195.827 1.00 78.07 162 ILE C CA 1
ATOM 4829 C C . ILE C 1 162 ? 31.318 -11.730 194.400 1.00 78.18 162 ILE C C 1
ATOM 4830 O O . ILE C 1 162 ? 32.406 -11.703 193.829 1.00 77.32 162 ILE C O 1
ATOM 4835 N N . GLU C 1 163 ? 30.211 -11.267 193.828 1.00 74.90 163 GLU C N 1
ATOM 4836 C CA . GLU C 1 163 ? 30.282 -10.712 192.480 1.00 81.39 163 GLU C CA 1
ATOM 4837 C C . GLU C 1 163 ? 31.107 -9.422 192.453 1.00 75.79 163 GLU C C 1
ATOM 4838 O O . GLU C 1 163 ? 31.898 -9.212 191.540 1.00 75.05 163 GLU C O 1
ATOM 4844 N N . ALA C 1 164 ? 30.953 -8.587 193.472 1.00 71.92 164 ALA C N 1
ATOM 4845 C CA . ALA C 1 164 ? 31.839 -7.438 193.636 1.00 68.94 164 ALA C CA 1
ATOM 4846 C C . ALA C 1 164 ? 33.313 -7.867 193.653 1.00 71.35 164 ALA C C 1
ATOM 4847 O O . ALA C 1 164 ? 34.117 -7.318 192.896 1.00 68.29 164 ALA C O 1
ATOM 4849 N N . VAL C 1 165 ? 33.673 -8.835 194.510 1.00 68.75 165 VAL C N 1
ATOM 4850 C CA . VAL C 1 165 ? 35.042 -9.378 194.494 1.00 65.64 165 VAL C CA 1
ATOM 4851 C C . VAL C 1 165 ? 35.455 -9.830 193.083 1.00 72.19 165 VAL C C 1
ATOM 4852 O O . VAL C 1 165 ? 36.526 -9.482 192.590 1.00 68.15 165 VAL C O 1
ATOM 4856 N N . CYS C 1 166 ? 34.588 -10.596 192.434 1.00 75.51 166 CYS C N 1
ATOM 4857 C CA . CYS C 1 166 ? 34.910 -11.173 191.136 1.00 75.05 166 CYS C CA 1
ATOM 4858 C C . CYS C 1 166 ? 35.052 -10.119 190.039 1.00 74.81 166 CYS C C 1
ATOM 4859 O O . CYS C 1 166 ? 35.858 -10.272 189.122 1.00 69.01 166 CYS C O 1
ATOM 4862 N N . LEU C 1 167 ? 34.282 -9.042 190.150 1.00 75.60 167 LEU C N 1
ATOM 4863 C CA . LEU C 1 167 ? 34.394 -7.932 189.216 1.00 72.54 167 LEU C CA 1
ATOM 4864 C C . LEU C 1 167 ? 35.659 -7.130 189.508 1.00 70.45 167 LEU C C 1
ATOM 4865 O O . LEU C 1 167 ? 36.237 -6.504 188.614 1.00 69.93 167 LEU C O 1
ATOM 4870 N N . GLY C 1 168 ? 36.079 -7.150 190.768 1.00 65.20 168 GLY C N 1
ATOM 4871 C CA . GLY C 1 168 ? 37.316 -6.511 191.162 1.00 64.41 168 GLY C CA 1
ATOM 4872 C C . GLY C 1 168 ? 38.485 -7.312 190.631 1.00 68.58 168 GLY C C 1
ATOM 4873 O O . GLY C 1 168 ? 39.493 -6.752 190.201 1.00 64.44 168 GLY C O 1
ATOM 4874 N N . ILE C 1 169 ? 38.350 -8.633 190.658 1.00 72.40 169 ILE C N 1
ATOM 4875 C CA . ILE C 1 169 ? 39.358 -9.498 190.069 1.00 73.60 169 ILE C CA 1
ATOM 4876 C C . ILE C 1 169 ? 39.469 -9.216 188.578 1.00 67.97 169 ILE C C 1
ATOM 4877 O O . ILE C 1 169 ? 40.564 -9.013 188.052 1.00 66.58 169 ILE C O 1
ATOM 4882 N N . LEU C 1 170 ? 38.324 -9.199 187.903 1.00 70.76 170 LEU C N 1
ATOM 4883 C CA . LEU C 1 170 ? 38.280 -9.043 186.450 1.00 67.48 170 LEU C CA 1
ATOM 4884 C C . LEU C 1 170 ? 38.867 -7.707 186.001 1.00 70.15 170 LEU C C 1
ATOM 4885 O O . LEU C 1 170 ? 39.593 -7.644 185.007 1.00 63.86 170 LEU C O 1
ATOM 4890 N N . ALA C 1 171 ? 38.562 -6.644 186.745 1.00 70.60 171 ALA C N 1
ATOM 4891 C CA . ALA C 1 171 ? 39.039 -5.311 186.395 1.00 67.65 171 ALA C CA 1
ATOM 4892 C C . ALA C 1 171 ? 40.555 -5.180 186.495 1.00 65.52 171 ALA C C 1
ATOM 4893 O O . ALA C 1 171 ? 41.190 -4.622 185.601 1.00 61.08 171 ALA C O 1
ATOM 4895 N N . ASN C 1 172 ? 41.136 -5.679 187.582 1.00 67.11 172 ASN C N 1
ATOM 4896 C CA . ASN C 1 172 ? 42.567 -5.482 187.797 1.00 68.89 172 ASN C CA 1
ATOM 4897 C C . ASN C 1 172 ? 43.420 -6.402 186.928 1.00 70.66 172 ASN C C 1
ATOM 4898 O O . ASN C 1 172 ? 44.555 -6.068 186.597 1.00 71.21 172 ASN C O 1
ATOM 4903 N N . LEU C 1 173 ? 42.871 -7.561 186.569 1.00 67.91 173 LEU C N 1
ATOM 4904 C CA . LEU C 1 173 ? 43.508 -8.429 185.593 1.00 67.79 173 LEU C CA 1
ATOM 4905 C C . LEU C 1 173 ? 43.791 -7.624 184.328 1.00 68.73 173 LEU C C 1
ATOM 4906 O O . LEU C 1 173 ? 44.898 -7.670 183.793 1.00 70.99 173 LEU C O 1
ATOM 4911 N N . MET C 1 174 ? 42.783 -6.878 183.873 1.00 62.68 174 MET C N 1
ATOM 4912 C CA . MET C 1 174 ? 42.878 -6.074 182.657 1.00 61.35 174 MET C CA 1
ATOM 4913 C C . MET C 1 174 ? 43.854 -4.915 182.799 1.00 61.06 174 MET C C 1
ATOM 4914 O O . MET C 1 174 ? 44.670 -4.674 181.909 1.00 57.40 174 MET C O 1
ATOM 4919 N N . VAL C 1 175 ? 43.773 -4.205 183.921 1.00 62.52 175 VAL C N 1
ATOM 4920 C CA . VAL C 1 175 ? 44.675 -3.088 184.180 1.00 59.66 175 VAL C CA 1
ATOM 4921 C C . VAL C 1 175 ? 46.123 -3.562 184.233 1.00 61.65 175 VAL C C 1
ATOM 4922 O O . VAL C 1 175 ? 46.995 -2.984 183.585 1.00 63.27 175 VAL C O 1
ATOM 4926 N N . CYS C 1 176 ? 46.384 -4.619 184.998 1.00 65.07 176 CYS C N 1
ATOM 4927 C CA . CYS C 1 176 ? 47.760 -5.091 185.150 1.00 67.66 176 CYS C CA 1
ATOM 4928 C C . CYS C 1 176 ? 48.325 -5.603 183.825 1.00 70.47 176 CYS C C 1
ATOM 4929 O O . CYS C 1 176 ? 49.489 -5.369 183.509 1.00 72.02 176 CYS C O 1
ATOM 4932 N N . LEU C 1 177 ? 47.490 -6.287 183.049 1.00 67.09 177 LEU C N 1
ATOM 4933 C CA . LEU C 1 177 ? 47.910 -6.780 181.751 1.00 69.97 177 LEU C CA 1
ATOM 4934 C C . LEU C 1 177 ? 48.204 -5.610 180.812 1.00 71.06 177 LEU C C 1
ATOM 4935 O O . LEU C 1 177 ? 49.134 -5.667 180.004 1.00 68.73 177 LEU C O 1
ATOM 4940 N N . ALA C 1 178 ? 47.406 -4.552 180.918 1.00 67.28 178 ALA C N 1
ATOM 4941 C CA . ALA C 1 178 ? 47.550 -3.402 180.029 1.00 60.15 178 ALA C CA 1
ATOM 4942 C C . ALA C 1 178 ? 48.878 -2.716 180.299 1.00 64.25 178 ALA C C 1
ATOM 4943 O O . ALA C 1 178 ? 49.636 -2.410 179.375 1.00 64.62 178 ALA C O 1
ATOM 4945 N N . VAL C 1 179 ? 49.143 -2.491 181.583 1.00 60.87 179 VAL C N 1
ATOM 4946 C CA . VAL C 1 179 ? 50.379 -1.884 182.050 1.00 68.38 179 VAL C CA 1
ATOM 4947 C C . VAL C 1 179 ? 51.596 -2.723 181.684 1.00 70.12 179 VAL C C 1
ATOM 4948 O O . VAL C 1 179 ? 52.639 -2.184 181.340 1.00 73.26 179 VAL C O 1
ATOM 4952 N N . TRP C 1 180 ? 51.457 -4.041 181.768 1.00 72.11 180 TRP C N 1
ATOM 4953 C CA . TRP C 1 180 ? 52.524 -4.954 181.364 1.00 75.92 180 TRP C CA 1
ATOM 4954 C C . TRP C 1 180 ? 52.857 -4.814 179.873 1.00 80.14 180 TRP C C 1
ATOM 4955 O O . TRP C 1 180 ? 54.017 -4.617 179.502 1.00 79.58 180 TRP C O 1
ATOM 4966 N N . MET C 1 181 ? 51.837 -4.920 179.022 1.00 76.18 181 MET C N 1
ATOM 4967 C CA . MET C 1 181 ? 52.033 -4.777 177.585 1.00 72.64 181 MET C CA 1
ATOM 4968 C C . MET C 1 181 ? 52.699 -3.442 177.291 1.00 71.82 181 MET C C 1
ATOM 4969 O O . MET C 1 181 ? 53.659 -3.371 176.524 1.00 71.07 181 MET C O 1
ATOM 4974 N N . SER C 1 182 ? 52.198 -2.388 177.924 1.00 70.31 182 SER C N 1
ATOM 4975 C CA . SER C 1 182 ? 52.750 -1.057 177.728 1.00 67.56 182 SER C CA 1
ATOM 4976 C C . SER C 1 182 ? 54.267 -1.026 177.951 1.00 69.18 182 SER C C 1
ATOM 4977 O O . SER C 1 182 ? 54.999 -0.390 177.195 1.00 68.47 182 SER C O 1
ATOM 4980 N N . TYR C 1 183 ? 54.740 -1.721 178.979 1.00 68.15 183 TYR C N 1
ATOM 4981 C CA . TYR C 1 183 ? 56.176 -1.691 179.297 1.00 75.94 183 TYR C CA 1
ATOM 4982 C C . TYR C 1 183 ? 57.097 -2.322 178.246 1.00 74.81 183 TYR C C 1
ATOM 4983 O O . TYR C 1 183 ? 58.274 -1.987 178.186 1.00 71.46 183 TYR C O 1
ATOM 4992 N N . SER C 1 184 ? 56.564 -3.222 177.424 1.00 75.57 184 SER C N 1
ATOM 4993 C CA . SER C 1 184 ? 57.320 -3.755 176.290 1.00 83.07 184 SER C CA 1
ATOM 4994 C C . SER C 1 184 ? 57.303 -2.771 175.117 1.00 80.95 184 SER C C 1
ATOM 4995 O O . SER C 1 184 ? 57.862 -3.044 174.053 1.00 84.78 184 SER C O 1
ATOM 4998 N N . GLY C 1 185 ? 56.655 -1.628 175.310 1.00 82.35 185 GLY C N 1
ATOM 4999 C CA . GLY C 1 185 ? 56.546 -0.622 174.261 1.00 78.27 185 GLY C CA 1
ATOM 5000 C C . GLY C 1 185 ? 57.787 0.242 174.111 1.00 74.37 185 GLY C C 1
ATOM 5001 O O . GLY C 1 185 ? 58.477 0.532 175.082 1.00 74.34 185 GLY C O 1
ATOM 5002 N N . ARG C 1 186 ? 58.073 0.671 172.892 1.00 81.45 186 ARG C N 1
ATOM 5003 C CA . ARG C 1 186 ? 59.263 1.484 172.667 1.00 89.37 186 ARG C CA 1
ATOM 5004 C C . ARG C 1 186 ? 58.899 2.951 172.569 1.00 85.68 186 ARG C C 1
ATOM 5005 O O . ARG C 1 186 ? 59.471 3.798 173.256 1.00 96.66 186 ARG C O 1
ATOM 5013 N N . SER C 1 187 ? 57.916 3.239 171.734 1.00 68.00 187 SER C N 1
ATOM 5014 C CA . SER C 1 187 ? 57.523 4.606 171.468 1.00 58.83 187 SER C CA 1
ATOM 5015 C C . SER C 1 187 ? 56.331 4.998 172.331 1.00 62.56 187 SER C C 1
ATOM 5016 O O . SER C 1 187 ? 55.721 4.154 172.999 1.00 61.55 187 SER C O 1
ATOM 5019 N N . LEU C 1 188 ? 56.012 6.287 172.308 1.00 61.52 188 LEU C N 1
ATOM 5020 C CA . LEU C 1 188 ? 54.835 6.806 172.967 1.00 64.77 188 LEU C CA 1
ATOM 5021 C C . LEU C 1 188 ? 53.575 6.110 172.440 1.00 66.68 188 LEU C C 1
ATOM 5022 O O . LEU C 1 188 ? 52.757 5.626 173.231 1.00 65.25 188 LEU C O 1
ATOM 5027 N N . MET C 1 189 ? 53.430 6.070 171.109 1.00 60.43 189 MET C N 1
ATOM 5028 C CA . MET C 1 189 ? 52.340 5.347 170.447 1.00 57.24 189 MET C CA 1
ATOM 5029 C C . MET C 1 189 ? 52.181 3.939 171.014 1.00 57.96 189 MET C C 1
ATOM 5030 O O . MET C 1 189 ? 51.081 3.552 171.388 1.00 58.14 189 MET C O 1
ATOM 5035 N N . ASP C 1 190 ? 53.276 3.174 171.037 1.00 52.76 190 ASP C N 1
ATOM 5036 C CA . ASP C 1 190 ? 53.294 1.834 171.631 1.00 61.51 190 ASP C CA 1
ATOM 5037 C C . ASP C 1 190 ? 52.708 1.792 173.052 1.00 67.74 190 ASP C C 1
ATOM 5038 O O . ASP C 1 190 ? 51.865 0.952 173.373 1.00 66.40 190 ASP C O 1
ATOM 5043 N N . LYS C 1 191 ? 53.190 2.682 173.911 1.00 65.92 191 LYS C N 1
ATOM 5044 C CA . LYS C 1 191 ? 52.883 2.583 175.335 1.00 69.79 191 LYS C CA 1
ATOM 5045 C C . LYS C 1 191 ? 51.457 3.025 175.646 1.00 67.37 191 LYS C C 1
ATOM 5046 O O . LYS C 1 191 ? 50.818 2.484 176.556 1.00 64.92 191 LYS C O 1
ATOM 5052 N N . ALA C 1 192 ? 50.969 4.011 174.898 1.00 59.52 192 ALA C N 1
ATOM 5053 C CA . ALA C 1 192 ? 49.623 4.524 175.120 1.00 60.75 192 ALA C CA 1
ATOM 5054 C C . ALA C 1 192 ? 48.598 3.571 174.533 1.00 63.36 192 ALA C C 1
ATOM 5055 O O . ALA C 1 192 ? 47.717 3.067 175.237 1.00 60.93 192 ALA C O 1
ATOM 5057 N N . PHE C 1 193 ? 48.737 3.298 173.241 1.00 60.90 193 PHE C N 1
ATOM 5058 C CA . PHE C 1 193 ? 47.637 2.705 172.494 1.00 61.39 193 PHE C CA 1
ATOM 5059 C C . PHE C 1 193 ? 47.490 1.189 172.619 1.00 58.58 193 PHE C C 1
ATOM 5060 O O . PHE C 1 193 ? 46.439 0.625 172.285 1.00 55.69 193 PHE C O 1
ATOM 5068 N N . ILE C 1 194 ? 48.520 0.536 173.150 1.00 57.10 194 ILE C N 1
ATOM 5069 C CA . ILE C 1 194 ? 48.410 -0.882 173.459 1.00 57.17 194 ILE C CA 1
ATOM 5070 C C . ILE C 1 194 ? 47.463 -1.064 174.647 1.00 61.02 194 ILE C C 1
ATOM 5071 O O . ILE C 1 194 ? 46.929 -2.150 174.872 1.00 66.83 194 ILE C O 1
ATOM 5076 N N . MET C 1 195 ? 47.260 0.008 175.408 1.00 60.86 195 MET C N 1
ATOM 5077 C CA . MET C 1 195 ? 46.432 -0.046 176.620 1.00 56.62 195 MET C CA 1
ATOM 5078 C C . MET C 1 195 ? 44.931 0.243 176.372 1.00 57.47 195 MET C C 1
ATOM 5079 O O . MET C 1 195 ? 44.085 0.011 177.245 1.00 56.52 195 MET C O 1
ATOM 5084 N N . VAL C 1 196 ? 44.605 0.735 175.179 1.00 56.38 196 VAL C N 1
ATOM 5085 C CA . VAL C 1 196 ? 43.225 1.111 174.868 1.00 55.33 196 VAL C CA 1
ATOM 5086 C C . VAL C 1 196 ? 42.240 -0.070 174.917 1.00 55.76 196 VAL C C 1
ATOM 5087 O O . VAL C 1 196 ? 41.248 -0.019 175.635 1.00 57.53 196 VAL C O 1
ATOM 5091 N N . LEU C 1 197 ? 42.514 -1.133 174.170 1.00 57.13 197 LEU C N 1
ATOM 5092 C CA . LEU C 1 197 ? 41.611 -2.281 174.150 1.00 59.45 197 LEU C CA 1
ATOM 5093 C C . LEU C 1 197 ? 41.421 -2.914 175.544 1.00 61.20 197 LEU C C 1
ATOM 5094 O O . LEU C 1 197 ? 40.284 -3.122 175.978 1.00 58.97 197 LEU C O 1
ATOM 5099 N N . PRO C 1 198 ? 42.531 -3.219 176.247 1.00 57.95 198 PRO C N 1
ATOM 5100 C CA . PRO C 1 198 ? 42.411 -3.880 177.552 1.00 58.67 198 PRO C CA 1
ATOM 5101 C C . PRO C 1 198 ? 41.627 -3.011 178.531 1.00 58.88 198 PRO C C 1
ATOM 5102 O O . PRO C 1 198 ? 40.776 -3.523 179.255 1.00 62.28 198 PRO C O 1
ATOM 5106 N N . VAL C 1 199 ? 41.881 -1.707 178.542 1.00 56.26 199 VAL C N 1
ATOM 5107 C CA . VAL C 1 199 ? 41.121 -0.848 179.442 1.00 59.07 199 VAL C CA 1
ATOM 5108 C C . VAL C 1 199 ? 39.653 -0.758 179.016 1.00 60.51 199 VAL C C 1
ATOM 5109 O O . VAL C 1 199 ? 38.757 -0.984 179.836 1.00 59.32 199 VAL C O 1
ATOM 5113 N N . ALA C 1 200 ? 39.405 -0.461 177.739 1.00 53.63 200 ALA C N 1
ATOM 5114 C CA . ALA C 1 200 ? 38.033 -0.307 177.260 1.00 55.79 200 ALA C CA 1
ATOM 5115 C C . ALA C 1 200 ? 37.218 -1.551 177.574 1.00 53.28 200 ALA C C 1
ATOM 5116 O O . ALA C 1 200 ? 36.055 -1.465 177.952 1.00 55.98 200 ALA C O 1
ATOM 5118 N N . MET C 1 201 ? 37.834 -2.715 177.424 1.00 54.31 201 MET C N 1
ATOM 5119 C CA . MET C 1 201 ? 37.137 -3.959 177.712 1.00 57.66 201 MET C CA 1
ATOM 5120 C C . MET C 1 201 ? 36.619 -4.008 179.168 1.00 57.85 201 MET C C 1
ATOM 5121 O O . MET C 1 201 ? 35.444 -4.262 179.405 1.00 61.93 201 MET C O 1
ATOM 5126 N N . PHE C 1 202 ? 37.484 -3.759 180.143 1.00 55.30 202 PHE C N 1
ATOM 5127 C CA . PHE C 1 202 ? 37.044 -3.885 181.532 1.00 58.31 202 PHE C CA 1
ATOM 5128 C C . PHE C 1 202 ? 36.012 -2.821 181.901 1.00 54.61 202 PHE C C 1
ATOM 5129 O O . PHE C 1 202 ? 35.092 -3.067 182.678 1.00 61.21 202 PHE C O 1
ATOM 5137 N N . VAL C 1 203 ? 36.154 -1.642 181.320 1.00 51.23 203 VAL C N 1
ATOM 5138 C CA . VAL C 1 203 ? 35.238 -0.556 181.608 1.00 50.56 203 VAL C CA 1
ATOM 5139 C C . VAL C 1 203 ? 33.875 -0.764 180.940 1.00 55.54 203 VAL C C 1
ATOM 5140 O O . VAL C 1 203 ? 32.829 -0.612 181.578 1.00 52.83 203 VAL C O 1
ATOM 5144 N N . ALA C 1 204 ? 33.888 -1.128 179.663 1.00 50.26 204 ALA C N 1
ATOM 5145 C CA . ALA C 1 204 ? 32.648 -1.326 178.936 1.00 50.72 204 ALA C CA 1
ATOM 5146 C C . ALA C 1 204 ? 31.904 -2.502 179.552 1.00 49.23 204 ALA C C 1
ATOM 5147 O O . ALA C 1 204 ? 30.678 -2.527 179.604 1.00 57.27 204 ALA C O 1
ATOM 5149 N N . SER C 1 205 ? 32.661 -3.480 180.021 1.00 44.52 205 SER C N 1
ATOM 5150 C CA . SER C 1 205 ? 32.090 -4.655 180.660 1.00 54.04 205 SER C CA 1
ATOM 5151 C C . SER C 1 205 ? 31.567 -4.408 182.104 1.00 64.04 205 SER C C 1
ATOM 5152 O O . SER C 1 205 ? 30.973 -5.299 182.707 1.00 57.72 205 SER C O 1
ATOM 5155 N N . GLY C 1 206 ? 31.779 -3.210 182.650 1.00 58.83 206 GLY C N 1
ATOM 5156 C CA . GLY C 1 206 ? 31.311 -2.898 183.996 1.00 53.18 206 GLY C CA 1
ATOM 5157 C C . GLY C 1 206 ? 32.091 -3.595 185.102 1.00 63.62 206 GLY C C 1
ATOM 5158 O O . GLY C 1 206 ? 31.580 -3.769 186.225 1.00 62.82 206 GLY C O 1
ATOM 5159 N N . PHE C 1 207 ? 33.326 -4.007 184.803 1.00 65.72 207 PHE C N 1
ATOM 5160 C CA . PHE C 1 207 ? 34.202 -4.575 185.840 1.00 63.22 207 PHE C CA 1
ATOM 5161 C C . PHE C 1 207 ? 34.552 -3.473 186.843 1.00 62.18 207 PHE C C 1
ATOM 5162 O O . PHE C 1 207 ? 34.455 -2.287 186.517 1.00 61.24 207 PHE C O 1
ATOM 5170 N N . GLU C 1 208 ? 34.969 -3.856 188.050 1.00 57.53 208 GLU C N 1
ATOM 5171 C CA . GLU C 1 208 ? 35.124 -2.895 189.142 1.00 55.83 208 GLU C CA 1
ATOM 5172 C C . GLU C 1 208 ? 36.571 -2.546 189.534 1.00 58.03 208 GLU C C 1
ATOM 5173 O O . GLU C 1 208 ? 37.322 -3.399 189.997 1.00 63.44 208 GLU C O 1
ATOM 5179 N N . HIS C 1 209 ? 36.947 -1.280 189.365 1.00 56.04 209 HIS C N 1
ATOM 5180 C CA . HIS C 1 209 ? 38.258 -0.800 189.800 1.00 51.81 209 HIS C CA 1
ATOM 5181 C C . HIS C 1 209 ? 38.119 0.126 191.001 1.00 55.24 209 HIS C C 1
ATOM 5182 O O . HIS C 1 209 ? 37.489 1.183 190.901 1.00 52.11 209 HIS C O 1
ATOM 5189 N N . SER C 1 210 ? 38.723 -0.266 192.128 1.00 53.78 210 SER C N 1
ATOM 5190 C CA . SER C 1 210 ? 38.498 0.404 193.410 1.00 55.88 210 SER C CA 1
ATOM 5191 C C . SER C 1 210 ? 38.855 1.886 193.398 1.00 57.48 210 SER C C 1
ATOM 5192 O O . SER C 1 210 ? 38.129 2.712 193.949 1.00 64.14 210 SER C O 1
ATOM 5195 N N . ILE C 1 211 ? 39.986 2.222 192.793 1.00 53.98 211 ILE C N 1
ATOM 5196 C CA . ILE C 1 211 ? 40.407 3.611 192.753 1.00 53.88 211 ILE C CA 1
ATOM 5197 C C . ILE C 1 211 ? 39.458 4.439 191.861 1.00 53.98 211 ILE C C 1
ATOM 5198 O O . ILE C 1 211 ? 39.029 5.536 192.254 1.00 52.88 211 ILE C O 1
ATOM 5203 N N . ALA C 1 212 ? 39.110 3.907 190.687 1.00 50.54 212 ALA C N 1
ATOM 5204 C CA . ALA C 1 212 ? 38.140 4.580 189.810 1.00 54.62 212 ALA C CA 1
ATOM 5205 C C . ALA C 1 212 ? 36.849 4.831 190.585 1.00 51.41 212 ALA C C 1
ATOM 5206 O O . ALA C 1 212 ? 36.236 5.889 190.479 1.00 52.26 212 ALA C O 1
ATOM 5208 N N . ASN C 1 213 ? 36.467 3.844 191.382 1.00 51.18 213 ASN C N 1
ATOM 5209 C CA . ASN C 1 213 ? 35.287 3.936 192.233 1.00 57.32 213 ASN C CA 1
ATOM 5210 C C . ASN C 1 213 ? 35.353 5.003 193.317 1.00 53.97 213 ASN C C 1
ATOM 5211 O O . ASN C 1 213 ? 34.320 5.501 193.746 1.00 54.65 213 ASN C O 1
ATOM 5216 N N . MET C 1 214 ? 36.567 5.381 193.713 1.00 52.64 214 MET C N 1
ATOM 5217 C CA . MET C 1 214 ? 36.767 6.407 194.731 1.00 53.87 214 MET C CA 1
ATOM 5218 C C . MET C 1 214 ? 36.370 7.764 194.202 1.00 48.32 214 MET C C 1
ATOM 5219 O O . MET C 1 214 ? 36.023 8.660 194.966 1.00 50.64 214 MET C O 1
ATOM 5224 N N . PHE C 1 215 ? 36.463 7.929 192.890 1.00 46.07 215 PHE C N 1
ATOM 5225 C CA . PHE C 1 215 ? 35.831 9.077 192.275 1.00 53.40 215 PHE C CA 1
ATOM 5226 C C . PHE C 1 215 ? 34.300 8.906 192.075 1.00 51.11 215 PHE C C 1
ATOM 5227 O O . PHE C 1 215 ? 33.515 9.739 192.520 1.00 52.26 215 PHE C O 1
ATOM 5235 N N . MET C 1 216 ? 33.894 7.827 191.409 1.00 52.69 216 MET C N 1
ATOM 5236 C CA . MET C 1 216 ? 32.522 7.682 190.897 1.00 47.70 216 MET C CA 1
ATOM 5237 C C . MET C 1 216 ? 31.428 7.614 191.971 1.00 51.35 216 MET C C 1
ATOM 5238 O O . MET C 1 216 ? 30.419 8.331 191.894 1.00 49.31 216 MET C O 1
ATOM 5243 N N . ILE C 1 217 ? 31.613 6.753 192.972 1.00 43.34 217 ILE C N 1
ATOM 5244 C CA . ILE C 1 217 ? 30.563 6.602 193.985 1.00 45.34 217 ILE C CA 1
ATOM 5245 C C . ILE C 1 217 ? 30.438 7.866 194.879 1.00 53.69 217 ILE C C 1
ATOM 5246 O O . ILE C 1 217 ? 29.333 8.371 195.111 1.00 54.44 217 ILE C O 1
ATOM 5251 N N . PRO C 1 218 ? 31.566 8.416 195.338 1.00 52.44 218 PRO C N 1
ATOM 5252 C CA . PRO C 1 218 ? 31.461 9.692 196.060 1.00 54.70 218 PRO C CA 1
ATOM 5253 C C . PRO C 1 218 ? 30.882 10.824 195.203 1.00 48.97 218 PRO C C 1
ATOM 5254 O O . PRO C 1 218 ? 30.108 11.639 195.703 1.00 50.47 218 PRO C O 1
ATOM 5258 N N . MET C 1 219 ? 31.254 10.873 193.929 1.00 51.34 219 MET C N 1
ATOM 5259 C CA . MET C 1 219 ? 30.681 11.871 193.033 1.00 48.33 219 MET C CA 1
ATOM 5260 C C . MET C 1 219 ? 29.155 11.707 193.025 1.00 48.68 219 MET C C 1
ATOM 5261 O O . MET C 1 219 ? 28.411 12.680 193.162 1.00 48.91 219 MET C O 1
ATOM 5266 N N . GLY C 1 220 ? 28.696 10.467 192.913 1.00 50.00 220 GLY C N 1
ATOM 5267 C CA . GLY C 1 220 ? 27.276 10.173 193.020 1.00 53.43 220 GLY C CA 1
ATOM 5268 C C . GLY C 1 220 ? 26.661 10.578 194.358 1.00 54.70 220 GLY C C 1
ATOM 5269 O O . GLY C 1 220 ? 25.582 11.171 194.405 1.00 50.38 220 GLY C O 1
ATOM 5270 N N . ILE C 1 221 ? 27.349 10.273 195.454 1.00 54.43 221 ILE C N 1
ATOM 5271 C CA . ILE C 1 221 ? 26.865 10.660 196.782 1.00 53.03 221 ILE C CA 1
ATOM 5272 C C . ILE C 1 221 ? 26.704 12.182 196.908 1.00 48.05 221 ILE C C 1
ATOM 5273 O O . ILE C 1 221 ? 25.676 12.677 197.365 1.00 50.83 221 ILE C O 1
ATOM 5278 N N . VAL C 1 222 ? 27.733 12.909 196.485 1.00 49.55 222 VAL C N 1
ATOM 5279 C CA . VAL C 1 222 ? 27.753 14.372 196.521 1.00 51.92 222 VAL C CA 1
ATOM 5280 C C . VAL C 1 222 ? 26.579 14.971 195.721 1.00 56.00 222 VAL C C 1
ATOM 5281 O O . VAL C 1 222 ? 25.894 15.888 196.180 1.00 57.58 222 VAL C O 1
ATOM 5285 N N . ILE C 1 223 ? 26.341 14.434 194.529 1.00 51.12 223 ILE C N 1
ATOM 5286 C CA . ILE C 1 223 ? 25.261 14.921 193.687 1.00 46.85 223 ILE C CA 1
ATOM 5287 C C . ILE C 1 223 ? 23.926 14.595 194.348 1.00 54.72 223 ILE C C 1
ATOM 5288 O O . ILE C 1 223 ? 23.048 15.455 194.475 1.00 55.09 223 ILE C O 1
ATOM 5293 N N . ARG C 1 224 ? 23.780 13.359 194.801 1.00 52.38 224 ARG C N 1
ATOM 5294 C CA . ARG C 1 224 ? 22.550 12.982 195.448 1.00 53.29 224 ARG C CA 1
ATOM 5295 C C . ARG C 1 224 ? 22.220 13.887 196.634 1.00 59.04 224 ARG C C 1
ATOM 5296 O O . ARG C 1 224 ? 21.062 14.262 196.837 1.00 53.73 224 ARG C O 1
ATOM 5304 N N . ASP C 1 225 ? 23.239 14.244 197.409 1.00 60.04 225 ASP C N 1
ATOM 5305 C CA . ASP C 1 225 ? 23.006 15.004 198.628 1.00 59.61 225 ASP C CA 1
ATOM 5306 C C . ASP C 1 225 ? 22.911 16.508 198.402 1.00 59.15 225 ASP C C 1
ATOM 5307 O O . ASP C 1 225 ? 22.203 17.196 199.134 1.00 57.56 225 ASP C O 1
ATOM 5312 N N . PHE C 1 226 ? 23.588 17.018 197.373 1.00 55.92 226 PHE C N 1
ATOM 5313 C CA . PHE C 1 226 ? 23.689 18.467 197.221 1.00 53.93 226 PHE C CA 1
ATOM 5314 C C . PHE C 1 226 ? 23.066 19.053 195.952 1.00 57.67 226 PHE C C 1
ATOM 5315 O O . PHE C 1 226 ? 23.090 20.267 195.759 1.00 59.49 226 PHE C O 1
ATOM 5323 N N . ALA C 1 227 ? 22.521 18.189 195.096 1.00 54.72 227 ALA C N 1
ATOM 5324 C CA . ALA C 1 227 ? 21.812 18.629 193.892 1.00 58.26 227 ALA C CA 1
ATOM 5325 C C . ALA C 1 227 ? 20.721 19.630 194.229 1.00 53.45 227 ALA C C 1
ATOM 5326 O O . ALA C 1 227 ? 20.019 19.486 195.222 1.00 56.01 227 ALA C O 1
ATOM 5328 N N . SER C 1 228 ? 20.590 20.652 193.398 1.00 54.23 228 SER C N 1
ATOM 5329 C CA . SER C 1 228 ? 19.537 21.638 193.571 1.00 54.18 228 SER C CA 1
ATOM 5330 C C . SER C 1 228 ? 18.185 21.019 193.215 1.00 55.04 228 SER C C 1
ATOM 5331 O O . SER C 1 228 ? 18.124 19.935 192.639 1.00 56.21 228 SER C O 1
ATOM 5334 N N . PRO C 1 229 ? 17.094 21.700 193.586 1.00 55.26 229 PRO C N 1
ATOM 5335 C CA . PRO C 1 229 ? 15.761 21.276 193.143 1.00 55.86 229 PRO C CA 1
ATOM 5336 C C . PRO C 1 229 ? 15.628 21.329 191.611 1.00 59.31 229 PRO C C 1
ATOM 5337 O O . PRO C 1 229 ? 14.970 20.460 191.031 1.00 58.17 229 PRO C O 1
ATOM 5341 N N . GLU C 1 230 ? 16.261 22.313 190.970 1.00 56.46 230 GLU C N 1
ATOM 5342 C CA . GLU C 1 230 ? 16.243 22.416 189.500 1.00 55.23 230 GLU C CA 1
ATOM 5343 C C . GLU C 1 230 ? 16.777 21.144 188.859 1.00 57.75 230 GLU C C 1
ATOM 5344 O O . GLU C 1 230 ? 16.219 20.670 187.870 1.00 50.75 230 GLU C O 1
ATOM 5350 N N . PHE C 1 231 ? 17.866 20.602 189.415 1.00 50.22 231 PHE C N 1
ATOM 5351 C CA . PHE C 1 231 ? 18.436 19.371 188.879 1.00 48.00 231 PHE C CA 1
ATOM 5352 C C . PHE C 1 231 ? 17.433 18.228 188.938 1.00 52.97 231 PHE C C 1
ATOM 5353 O O . PHE C 1 231 ? 17.239 17.522 187.959 1.00 52.50 231 PHE C O 1
ATOM 5361 N N . TRP C 1 232 ? 16.798 18.039 190.094 1.00 56.04 232 TRP C N 1
ATOM 5362 C CA . TRP C 1 232 ? 15.824 16.967 190.231 1.00 59.51 232 TRP C CA 1
ATOM 5363 C C . TRP C 1 232 ? 14.638 17.150 189.275 1.00 59.24 232 TRP C C 1
ATOM 5364 O O . TRP C 1 232 ? 14.150 16.192 188.690 1.00 55.62 232 TRP C O 1
ATOM 5375 N N . THR C 1 233 ? 14.169 18.381 189.133 1.00 58.20 233 THR C N 1
ATOM 5376 C CA . THR C 1 233 ? 13.128 18.653 188.170 1.00 61.15 233 THR C CA 1
ATOM 5377 C C . THR C 1 233 ? 13.627 18.299 186.756 1.00 55.06 233 THR C C 1
ATOM 5378 O O . THR C 1 233 ? 12.920 17.658 185.992 1.00 52.22 233 THR C O 1
ATOM 5382 N N . ALA C 1 234 ? 14.852 18.694 186.424 1.00 46.03 234 ALA C N 1
ATOM 5383 C CA . ALA C 1 234 ? 15.382 18.445 185.086 1.00 49.54 234 ALA C CA 1
ATOM 5384 C C . ALA C 1 234 ? 15.359 16.963 184.754 1.00 51.08 234 ALA C C 1
ATOM 5385 O O . ALA C 1 234 ? 15.113 16.572 183.631 1.00 56.89 234 ALA C O 1
ATOM 5387 N N . VAL C 1 235 ? 15.600 16.141 185.758 1.00 56.28 235 VAL C N 1
ATOM 5388 C CA . VAL C 1 235 ? 16.045 14.777 185.537 1.00 53.64 235 VAL C CA 1
ATOM 5389 C C . VAL C 1 235 ? 14.893 13.800 185.801 1.00 55.90 235 VAL C C 1
ATOM 5390 O O . VAL C 1 235 ? 14.981 12.602 185.515 1.00 57.14 235 VAL C O 1
ATOM 5394 N N . GLY C 1 236 ? 13.791 14.338 186.314 1.00 54.52 236 GLY C N 1
ATOM 5395 C CA . GLY C 1 236 ? 12.600 13.545 186.564 1.00 57.46 236 GLY C CA 1
ATOM 5396 C C . GLY C 1 236 ? 12.780 12.588 187.727 1.00 63.65 236 GLY C C 1
ATOM 5397 O O . GLY C 1 236 ? 12.284 11.469 187.713 1.00 61.67 236 GLY C O 1
ATOM 5398 N N . SER C 1 237 ? 13.509 13.014 188.749 1.00 69.07 237 SER C N 1
ATOM 5399 C CA . SER C 1 237 ? 13.832 12.094 189.829 1.00 62.34 237 SER C CA 1
ATOM 5400 C C . SER C 1 237 ? 13.894 12.809 191.170 1.00 61.30 237 SER C C 1
ATOM 5401 O O . SER C 1 237 ? 13.448 13.950 191.289 1.00 66.46 237 SER C O 1
ATOM 5404 N N . ALA C 1 238 ? 14.457 12.132 192.167 1.00 58.89 238 ALA C N 1
ATOM 5405 C CA . ALA C 1 238 ? 14.526 12.636 193.532 1.00 62.20 238 ALA C CA 1
ATOM 5406 C C . ALA C 1 238 ? 15.596 11.854 194.296 1.00 61.30 238 ALA C C 1
ATOM 5407 O O . ALA C 1 238 ? 15.934 10.738 193.911 1.00 60.58 238 ALA C O 1
ATOM 5409 N N . PRO C 1 239 ? 16.148 12.444 195.371 1.00 66.80 239 PRO C N 1
ATOM 5410 C CA . PRO C 1 239 ? 17.209 11.812 196.182 1.00 68.02 239 PRO C CA 1
ATOM 5411 C C . PRO C 1 239 ? 16.815 10.415 196.688 1.00 69.28 239 PRO C C 1
ATOM 5412 O O . PRO C 1 239 ? 17.652 9.506 196.760 1.00 65.38 239 PRO C O 1
ATOM 5416 N N . GLU C 1 240 ? 15.543 10.261 197.049 1.00 64.57 240 GLU C N 1
ATOM 5417 C CA . GLU C 1 240 ? 15.037 9.011 197.614 1.00 73.85 240 GLU C CA 1
ATOM 5418 C C . GLU C 1 240 ? 15.047 7.855 196.613 1.00 74.95 240 GLU C C 1
ATOM 5419 O O . GLU C 1 240 ? 14.938 6.692 197.012 1.00 72.76 240 GLU C O 1
ATOM 5425 N N . ASN C 1 241 ? 15.172 8.174 195.323 1.00 64.86 241 ASN C N 1
ATOM 5426 C CA . ASN C 1 241 ? 15.284 7.145 194.290 1.00 66.22 241 ASN C CA 1
ATOM 5427 C C . ASN C 1 241 ? 16.673 6.519 194.280 1.00 67.12 241 ASN C C 1
ATOM 5428 O O . ASN C 1 241 ? 16.912 5.510 193.607 1.00 66.93 241 ASN C O 1
ATOM 5433 N N . PHE C 1 242 ? 17.589 7.125 195.027 1.00 64.60 242 PHE C N 1
ATOM 5434 C CA . PHE C 1 242 ? 18.964 6.638 195.088 1.00 69.61 242 PHE C CA 1
ATOM 5435 C C . PHE C 1 242 ? 19.380 6.429 196.550 1.00 74.79 242 PHE C C 1
ATOM 5436 O O . PHE C 1 242 ? 20.490 6.784 196.954 1.00 71.01 242 PHE C O 1
ATOM 5444 N N . SER C 1 243 ? 18.484 5.843 197.341 1.00 75.30 243 SER C N 1
ATOM 5445 C CA . SER C 1 243 ? 18.692 5.769 198.792 1.00 79.95 243 SER C CA 1
ATOM 5446 C C . SER C 1 243 ? 19.889 4.920 199.246 1.00 78.56 243 SER C C 1
ATOM 5447 O O . SER C 1 243 ? 20.305 5.004 200.403 1.00 77.48 243 SER C O 1
ATOM 5450 N N . HIS C 1 244 ? 20.448 4.112 198.352 1.00 71.46 244 HIS C N 1
ATOM 5451 C CA . HIS C 1 244 ? 21.584 3.281 198.728 1.00 72.74 244 HIS C CA 1
ATOM 5452 C C . HIS C 1 244 ? 22.919 3.965 198.460 1.00 68.46 244 HIS C C 1
ATOM 5453 O O . HIS C 1 244 ? 23.969 3.434 198.808 1.00 68.02 244 HIS C O 1
ATOM 5460 N N . LEU C 1 245 ? 22.875 5.144 197.844 1.00 65.04 245 LEU C N 1
ATOM 5461 C CA . LEU C 1 245 ? 24.085 5.929 197.633 1.00 64.48 245 LEU C CA 1
ATOM 5462 C C . LEU C 1 245 ? 24.500 6.656 198.900 1.00 64.41 245 LEU C C 1
ATOM 5463 O O . LEU C 1 245 ? 24.230 7.843 199.061 1.00 71.56 245 LEU C O 1
ATOM 5468 N N . THR C 1 246 ? 25.140 5.925 199.809 1.00 64.27 246 THR C N 1
ATOM 5469 C CA . THR C 1 246 ? 25.633 6.490 201.055 1.00 65.40 246 THR C CA 1
ATOM 5470 C C . THR C 1 246 ? 27.092 6.135 201.227 1.00 62.03 246 THR C C 1
ATOM 5471 O O . THR C 1 246 ? 27.607 5.244 200.559 1.00 62.55 246 THR C O 1
ATOM 5475 N N . VAL C 1 247 ? 27.750 6.837 202.136 1.00 57.58 247 VAL C N 1
ATOM 5476 C CA . VAL C 1 247 ? 29.161 6.595 202.415 1.00 65.41 247 VAL C CA 1
ATOM 5477 C C . VAL C 1 247 ? 29.351 5.155 202.878 1.00 67.77 247 VAL C C 1
ATOM 5478 O O . VAL C 1 247 ? 30.186 4.416 202.347 1.00 66.62 247 VAL C O 1
ATOM 5482 N N . MET C 1 248 ? 28.561 4.770 203.875 1.00 67.08 248 MET C N 1
ATOM 5483 C CA . MET C 1 248 ? 28.565 3.417 204.406 1.00 68.26 248 MET C CA 1
ATOM 5484 C C . MET C 1 248 ? 28.416 2.362 203.317 1.00 68.72 248 MET C C 1
ATOM 5485 O O . MET C 1 248 ? 29.199 1.418 203.246 1.00 65.42 248 MET C O 1
ATOM 5490 N N . ASN C 1 249 ? 27.403 2.514 202.470 1.00 68.06 249 ASN C N 1
ATOM 5491 C CA . ASN C 1 249 ? 27.181 1.525 201.428 1.00 65.74 249 ASN C CA 1
ATOM 5492 C C . ASN C 1 249 ? 28.333 1.506 200.441 1.00 64.71 249 ASN C C 1
ATOM 5493 O O . ASN C 1 249 ? 28.724 0.447 199.950 1.00 62.48 249 ASN C O 1
ATOM 5498 N N . PHE C 1 250 ? 28.890 2.680 200.167 1.00 62.36 250 PHE C N 1
ATOM 5499 C CA . PHE C 1 250 ? 30.038 2.774 199.282 1.00 62.63 250 PHE C CA 1
ATOM 5500 C C . PHE C 1 250 ? 31.153 1.917 199.859 1.00 65.63 250 PHE C C 1
ATOM 5501 O O . PHE C 1 250 ? 31.635 0.982 199.207 1.00 62.16 250 PHE C O 1
ATOM 5509 N N . ILE C 1 251 ? 31.541 2.208 201.100 1.00 62.86 251 ILE C N 1
ATOM 5510 C CA . ILE C 1 251 ? 32.670 1.507 201.704 1.00 63.81 251 ILE C CA 1
ATOM 5511 C C . ILE C 1 251 ? 32.444 -0.003 201.789 1.00 64.28 251 ILE C C 1
ATOM 5512 O O . ILE C 1 251 ? 33.302 -0.784 201.392 1.00 66.57 251 ILE C O 1
ATOM 5517 N N . THR C 1 252 ? 31.274 -0.409 202.266 1.00 64.95 252 THR C N 1
ATOM 5518 C CA . THR C 1 252 ? 31.016 -1.825 202.548 1.00 71.22 252 THR C CA 1
ATOM 5519 C C . THR C 1 252 ? 30.585 -2.675 201.336 1.00 70.20 252 THR C C 1
ATOM 5520 O O . THR C 1 252 ? 31.054 -3.798 201.160 1.00 71.91 252 THR C O 1
ATOM 5524 N N . ASP C 1 253 ? 29.685 -2.155 200.512 1.00 63.17 253 ASP C N 1
ATOM 5525 C CA . ASP C 1 253 ? 29.155 -2.954 199.409 1.00 67.15 253 ASP C CA 1
ATOM 5526 C C . ASP C 1 253 ? 30.019 -2.894 198.161 1.00 68.54 253 ASP C C 1
ATOM 5527 O O . ASP C 1 253 ? 29.936 -3.769 197.312 1.00 74.62 253 ASP C O 1
ATOM 5532 N N . ASN C 1 254 ? 30.881 -1.889 198.066 1.00 63.49 254 ASN C N 1
ATOM 5533 C CA . ASN C 1 254 ? 31.763 -1.800 196.917 1.00 65.43 254 ASN C CA 1
ATOM 5534 C C . ASN C 1 254 ? 33.239 -1.776 197.268 1.00 65.39 254 ASN C C 1
ATOM 5535 O O . ASN C 1 254 ? 33.994 -2.664 196.868 1.00 65.95 254 ASN C O 1
ATOM 5540 N N . LEU C 1 255 ? 33.653 -0.749 198.001 1.00 59.74 255 LEU C N 1
ATOM 5541 C CA . LEU C 1 255 ? 35.078 -0.477 198.120 1.00 61.84 255 LEU C CA 1
ATOM 5542 C C . LEU C 1 255 ? 35.840 -1.650 198.735 1.00 62.00 255 LEU C C 1
ATOM 5543 O O . LEU C 1 255 ? 36.895 -2.037 198.232 1.00 65.23 255 LEU C O 1
ATOM 5548 N N . ILE C 1 256 ? 35.294 -2.235 199.795 1.00 60.08 256 ILE C N 1
ATOM 5549 C CA . ILE C 1 256 ? 35.949 -3.376 200.428 1.00 64.90 256 ILE C CA 1
ATOM 5550 C C . ILE C 1 256 ? 36.100 -4.594 199.495 1.00 66.36 256 ILE C C 1
ATOM 5551 O O . ILE C 1 256 ? 37.220 -5.001 199.190 1.00 66.33 256 ILE C O 1
ATOM 5556 N N . PRO C 1 257 ? 34.977 -5.164 199.027 1.00 69.48 257 PRO C N 1
ATOM 5557 C CA . PRO C 1 257 ? 35.032 -6.359 198.172 1.00 68.01 257 PRO C CA 1
ATOM 5558 C C . PRO C 1 257 ? 35.757 -6.097 196.844 1.00 70.77 257 PRO C C 1
ATOM 5559 O O . PRO C 1 257 ? 36.443 -6.986 196.327 1.00 73.17 257 PRO C O 1
ATOM 5563 N N . VAL C 1 258 ? 35.592 -4.898 196.290 1.00 65.89 258 VAL C N 1
ATOM 5564 C CA . VAL C 1 258 ? 36.270 -4.549 195.042 1.00 66.74 258 VAL C CA 1
ATOM 5565 C C . VAL C 1 258 ? 37.779 -4.451 195.253 1.00 66.04 258 VAL C C 1
ATOM 5566 O O . VAL C 1 258 ? 38.550 -4.956 194.444 1.00 63.10 258 VAL C O 1
ATOM 5570 N N . THR C 1 259 ? 38.193 -3.825 196.354 1.00 66.67 259 THR C N 1
ATOM 5571 C CA . THR C 1 259 ? 39.617 -3.728 196.690 1.00 69.07 259 THR C CA 1
ATOM 5572 C C . THR C 1 259 ? 40.237 -5.120 196.886 1.00 71.82 259 THR C C 1
ATOM 5573 O O . THR C 1 259 ? 41.300 -5.419 196.350 1.00 69.46 259 THR C O 1
ATOM 5577 N N . ILE C 1 260 ? 39.564 -5.965 197.658 1.00 72.31 260 ILE C N 1
ATOM 5578 C CA . ILE C 1 260 ? 39.961 -7.361 197.786 1.00 73.53 260 ILE C CA 1
ATOM 5579 C C . ILE C 1 260 ? 40.082 -8.049 196.422 1.00 76.95 260 ILE C C 1
ATOM 5580 O O . ILE C 1 260 ? 41.076 -8.725 196.138 1.00 79.53 260 ILE C O 1
ATOM 5585 N N . GLY C 1 261 ? 39.063 -7.884 195.584 1.00 71.75 261 GLY C N 1
ATOM 5586 C CA . GLY C 1 261 ? 39.057 -8.514 194.276 1.00 68.06 261 GLY C CA 1
ATOM 5587 C C . GLY C 1 261 ? 40.215 -8.020 193.427 1.00 73.04 261 GLY C C 1
ATOM 5588 O O . GLY C 1 261 ? 40.905 -8.815 192.783 1.00 76.24 261 GLY C O 1
ATOM 5589 N N . ASN C 1 262 ? 40.425 -6.705 193.421 1.00 67.17 262 ASN C N 1
ATOM 5590 C CA . ASN C 1 262 ? 41.562 -6.123 192.725 1.00 67.15 262 ASN C CA 1
ATOM 5591 C C . ASN C 1 262 ? 42.846 -6.810 193.164 1.00 72.33 262 ASN C C 1
ATOM 5592 O O . ASN C 1 262 ? 43.635 -7.275 192.338 1.00 73.95 262 ASN C O 1
ATOM 5597 N N . ILE C 1 263 ? 43.051 -6.866 194.474 1.00 69.38 263 ILE C N 1
ATOM 5598 C CA . ILE C 1 263 ? 44.271 -7.440 195.025 1.00 74.69 263 ILE C CA 1
ATOM 5599 C C . ILE C 1 263 ? 44.466 -8.870 194.543 1.00 77.18 263 ILE C C 1
ATOM 5600 O O . ILE C 1 263 ? 45.558 -9.242 194.126 1.00 77.75 263 ILE C O 1
ATOM 5605 N N . ILE C 1 264 ? 43.399 -9.660 194.603 1.00 80.14 264 ILE C N 1
ATOM 5606 C CA . ILE C 1 264 ? 43.431 -11.041 194.134 1.00 83.95 264 ILE C CA 1
ATOM 5607 C C . ILE C 1 264 ? 43.761 -11.124 192.638 1.00 87.27 264 ILE C C 1
ATOM 5608 O O . ILE C 1 264 ? 44.630 -11.897 192.232 1.00 87.08 264 ILE C O 1
ATOM 5613 N N . GLY C 1 265 ? 43.070 -10.322 191.830 1.00 84.49 265 GLY C N 1
ATOM 5614 C CA . GLY C 1 265 ? 43.344 -10.248 190.408 1.00 84.17 265 GLY C CA 1
ATOM 5615 C C . GLY C 1 265 ? 44.820 -10.045 190.103 1.00 84.47 265 GLY C C 1
ATOM 5616 O O . GLY C 1 265 ? 45.406 -10.794 189.327 1.00 86.77 265 GLY C O 1
ATOM 5617 N N . GLY C 1 266 ? 45.426 -9.032 190.714 1.00 81.40 266 GLY C N 1
ATOM 5618 C CA . GLY C 1 266 ? 46.851 -8.799 190.561 1.00 81.92 266 GLY C CA 1
ATOM 5619 C C . GLY C 1 266 ? 47.696 -9.935 191.132 1.00 88.05 266 GLY C C 1
ATOM 5620 O O . GLY C 1 266 ? 48.766 -10.253 190.608 1.00 88.90 266 GLY C O 1
ATOM 5621 N N . GLY C 1 267 ? 47.217 -10.554 192.207 1.00 84.94 267 GLY C N 1
ATOM 5622 C CA . GLY C 1 267 ? 47.932 -11.663 192.815 1.00 91.80 267 GLY C CA 1
ATOM 5623 C C . GLY C 1 267 ? 48.003 -12.874 191.900 1.00 93.74 267 GLY C C 1
ATOM 5624 O O . GLY C 1 267 ? 49.029 -13.550 191.829 1.00 92.24 267 GLY C O 1
ATOM 5625 N N . LEU C 1 268 ? 46.907 -13.144 191.198 1.00 95.76 268 LEU C N 1
ATOM 5626 C CA . LEU C 1 268 ? 46.844 -14.255 190.256 1.00 96.86 268 LEU C CA 1
ATOM 5627 C C . LEU C 1 268 ? 47.908 -14.124 189.172 1.00 100.35 268 LEU C C 1
ATOM 5628 O O . LEU C 1 268 ? 48.515 -15.110 188.757 1.00 100.85 268 LEU C O 1
ATOM 5633 N N . LEU C 1 269 ? 48.122 -12.895 188.715 1.00 98.00 269 LEU C N 1
ATOM 5634 C CA . LEU C 1 269 ? 49.092 -12.621 187.664 1.00 92.69 269 LEU C CA 1
ATOM 5635 C C . LEU C 1 269 ? 50.523 -12.711 188.192 1.00 94.76 269 LEU C C 1
ATOM 5636 O O . LEU C 1 269 ? 51.411 -13.240 187.520 1.00 98.55 269 LEU C O 1
ATOM 5641 N N . VAL C 1 270 ? 50.743 -12.192 189.392 1.00 91.39 270 VAL C N 1
ATOM 5642 C CA . VAL C 1 270 ? 52.042 -12.312 190.043 1.00 99.26 270 VAL C CA 1
ATOM 5643 C C . VAL C 1 270 ? 52.427 -13.779 190.178 1.00 105.23 270 VAL C C 1
ATOM 5644 O O . VAL C 1 270 ? 53.541 -14.175 189.836 1.00 106.82 270 VAL C O 1
ATOM 5648 N N . GLY C 1 271 ? 51.487 -14.579 190.674 1.00 106.83 271 GLY C N 1
ATOM 5649 C CA . GLY C 1 271 ? 51.706 -15.999 190.889 1.00 105.05 271 GLY C CA 1
ATOM 5650 C C . GLY C 1 271 ? 51.818 -16.809 189.610 1.00 107.47 271 GLY C C 1
ATOM 5651 O O . GLY C 1 271 ? 52.364 -17.907 189.614 1.00 108.85 271 GLY C O 1
ATOM 5652 N N . LEU C 1 272 ? 51.290 -16.282 188.511 1.00 108.73 272 LEU C N 1
ATOM 5653 C CA . LEU C 1 272 ? 51.439 -16.946 187.223 1.00 110.85 272 LEU C CA 1
ATOM 5654 C C . LEU C 1 272 ? 52.822 -16.608 186.683 1.00 111.08 272 LEU C C 1
ATOM 5655 O O . LEU C 1 272 ? 53.493 -17.446 186.082 1.00 107.38 272 LEU C O 1
ATOM 5660 N N . THR C 1 273 ? 53.239 -15.368 186.926 1.00 113.06 273 THR C N 1
ATOM 5661 C CA . THR C 1 273 ? 54.537 -14.867 186.492 1.00 113.63 273 THR C CA 1
ATOM 5662 C C . THR C 1 273 ? 55.692 -15.666 187.081 1.00 117.98 273 THR C C 1
ATOM 5663 O O . THR C 1 273 ? 56.640 -16.011 186.378 1.00 116.71 273 THR C O 1
ATOM 5667 N N . TYR C 1 274 ? 55.618 -15.954 188.375 1.00 125.75 274 TYR C N 1
ATOM 5668 C CA . TYR C 1 274 ? 56.693 -16.684 189.037 1.00 133.08 274 TYR C CA 1
ATOM 5669 C C . TYR C 1 274 ? 56.929 -18.069 188.435 1.00 136.72 274 TYR C C 1
ATOM 5670 O O . TYR C 1 274 ? 58.055 -18.397 188.061 1.00 140.06 274 TYR C O 1
ATOM 5679 N N . TRP C 1 275 ? 55.876 -18.877 188.334 1.00 137.86 275 TRP C N 1
ATOM 5680 C CA . TRP C 1 275 ? 55.997 -20.201 187.723 1.00 142.76 275 TRP C CA 1
ATOM 5681 C C . TRP C 1 275 ? 56.699 -20.106 186.368 1.00 142.58 275 TRP C C 1
ATOM 5682 O O . TRP C 1 275 ? 57.339 -21.058 185.920 1.00 146.40 275 TRP C O 1
ATOM 5693 N N . VAL C 1 276 ? 56.576 -18.947 185.727 1.00 137.77 276 VAL C N 1
ATOM 5694 C CA . VAL C 1 276 ? 57.156 -18.717 184.409 1.00 133.30 276 VAL C CA 1
ATOM 5695 C C . VAL C 1 276 ? 58.379 -17.809 184.492 1.00 131.15 276 VAL C C 1
ATOM 5696 O O . VAL C 1 276 ? 59.307 -18.071 185.257 1.00 132.29 276 VAL C O 1
ATOM 5700 N N . LYS D 1 29 ? 61.128 -24.809 176.630 1.00 163.38 29 LYS D N 1
ATOM 5701 C CA . LYS D 1 29 ? 60.433 -25.982 176.114 1.00 164.99 29 LYS D CA 1
ATOM 5702 C C . LYS D 1 29 ? 59.903 -26.862 177.242 1.00 164.65 29 LYS D C 1
ATOM 5703 O O . LYS D 1 29 ? 59.555 -28.022 177.021 1.00 167.57 29 LYS D O 1
ATOM 5709 N N . HIS D 1 30 ? 59.840 -26.305 178.449 1.00 160.34 30 HIS D N 1
ATOM 5710 C CA . HIS D 1 30 ? 59.373 -27.051 179.616 1.00 157.59 30 HIS D CA 1
ATOM 5711 C C . HIS D 1 30 ? 57.878 -27.344 179.513 1.00 149.63 30 HIS D C 1
ATOM 5712 O O . HIS D 1 30 ? 57.072 -26.425 179.368 1.00 145.23 30 HIS D O 1
ATOM 5719 N N . PRO D 1 31 ? 57.505 -28.632 179.604 1.00 146.12 31 PRO D N 1
ATOM 5720 C CA . PRO D 1 31 ? 56.126 -29.101 179.422 1.00 141.08 31 PRO D CA 1
ATOM 5721 C C . PRO D 1 31 ? 55.127 -28.384 180.323 1.00 134.35 31 PRO D C 1
ATOM 5722 O O . PRO D 1 31 ? 54.012 -28.092 179.888 1.00 129.46 31 PRO D O 1
ATOM 5726 N N . LEU D 1 32 ? 55.523 -28.112 181.564 1.00 131.14 32 LEU D N 1
ATOM 5727 C CA . LEU D 1 32 ? 54.620 -27.501 182.531 1.00 125.92 32 LEU D CA 1
ATOM 5728 C C . LEU D 1 32 ? 54.498 -25.993 182.342 1.00 119.18 32 LEU D C 1
ATOM 5729 O O . LEU D 1 32 ? 53.490 -25.400 182.716 1.00 109.92 32 LEU D O 1
ATOM 5734 N N . LYS D 1 33 ? 55.531 -25.377 181.776 1.00 125.40 33 LYS D N 1
ATOM 5735 C CA . LYS D 1 33 ? 55.500 -23.946 181.503 1.00 129.05 33 LYS D CA 1
ATOM 5736 C C . LYS D 1 33 ? 54.513 -23.630 180.383 1.00 128.82 33 LYS D C 1
ATOM 5737 O O . LYS D 1 33 ? 53.715 -22.695 180.495 1.00 127.61 33 LYS D O 1
ATOM 5743 N N . THR D 1 34 ? 54.565 -24.408 179.305 1.00 128.80 34 THR D N 1
ATOM 5744 C CA . THR D 1 34 ? 53.637 -24.203 178.201 1.00 128.05 34 THR D CA 1
ATOM 5745 C C . THR D 1 34 ? 52.214 -24.483 178.668 1.00 122.89 34 THR D C 1
ATOM 5746 O O . THR D 1 34 ? 51.261 -23.887 178.166 1.00 120.28 34 THR D O 1
ATOM 5750 N N . PHE D 1 35 ? 52.076 -25.387 179.634 1.00 116.34 35 PHE D N 1
ATOM 5751 C CA . PHE D 1 35 ? 50.766 -25.692 180.200 1.00 113.32 35 PHE D CA 1
ATOM 5752 C C . PHE D 1 35 ? 50.166 -24.456 180.878 1.00 110.40 35 PHE D C 1
ATOM 5753 O O . PHE D 1 35 ? 48.977 -24.165 180.729 1.00 109.52 35 PHE D O 1
ATOM 5761 N N . TYR D 1 36 ? 51.000 -23.729 181.615 1.00 107.31 36 TYR D N 1
ATOM 5762 C CA . TYR D 1 36 ? 50.570 -22.491 182.251 1.00 104.88 36 TYR D CA 1
ATOM 5763 C C . TYR D 1 36 ? 50.337 -21.404 181.208 1.00 101.87 36 TYR D C 1
ATOM 5764 O O . TYR D 1 36 ? 49.409 -20.598 181.327 1.00 99.50 36 TYR D O 1
ATOM 5773 N N . LEU D 1 37 ? 51.188 -21.380 180.189 1.00 99.67 37 LEU D N 1
ATOM 5774 C CA . LEU D 1 37 ? 51.038 -20.411 179.113 1.00 100.80 37 LEU D CA 1
ATOM 5775 C C . LEU D 1 37 ? 49.804 -20.746 178.285 1.00 96.54 37 LEU D C 1
ATOM 5776 O O . LEU D 1 37 ? 49.108 -19.853 177.814 1.00 97.09 37 LEU D O 1
ATOM 5781 N N . ALA D 1 38 ? 49.526 -22.038 178.132 1.00 93.29 38 ALA D N 1
ATOM 5782 C CA . ALA D 1 38 ? 48.310 -22.484 177.467 1.00 87.93 38 ALA D CA 1
ATOM 5783 C C . ALA D 1 38 ? 47.075 -22.092 178.275 1.00 88.41 38 ALA D C 1
ATOM 5784 O O . ALA D 1 38 ? 46.115 -21.563 177.724 1.00 90.92 38 ALA D O 1
ATOM 5786 N N . ILE D 1 39 ? 47.092 -22.346 179.580 1.00 86.64 39 ILE D N 1
ATOM 5787 C CA . ILE D 1 39 ? 45.987 -21.904 180.421 1.00 87.13 39 ILE D CA 1
ATOM 5788 C C . ILE D 1 39 ? 45.802 -20.392 180.311 1.00 87.89 39 ILE D C 1
ATOM 5789 O O . ILE D 1 39 ? 44.675 -19.899 180.292 1.00 92.89 39 ILE D O 1
ATOM 5794 N N . THR D 1 40 ? 46.911 -19.663 180.225 1.00 82.83 40 THR D N 1
ATOM 5795 C CA . THR D 1 40 ? 46.867 -18.210 180.106 1.00 78.77 40 THR D CA 1
ATOM 5796 C C . THR D 1 40 ? 46.182 -17.773 178.806 1.00 81.64 40 THR D C 1
ATOM 5797 O O . THR D 1 40 ? 45.364 -16.848 178.804 1.00 81.78 40 THR D O 1
ATOM 5801 N N . ALA D 1 41 ? 46.527 -18.441 177.709 1.00 77.70 41 ALA D N 1
ATOM 5802 C CA . ALA D 1 41 ? 45.928 -18.162 176.406 1.00 78.55 41 ALA D CA 1
ATOM 5803 C C . ALA D 1 41 ? 44.425 -18.445 176.407 1.00 84.97 41 ALA D C 1
ATOM 5804 O O . ALA D 1 41 ? 43.646 -17.736 175.760 1.00 88.70 41 ALA D O 1
ATOM 5806 N N . GLY D 1 42 ? 44.028 -19.490 177.128 1.00 83.26 42 GLY D N 1
ATOM 5807 C CA . GLY D 1 42 ? 42.623 -19.817 177.287 1.00 85.00 42 GLY D CA 1
ATOM 5808 C C . GLY D 1 42 ? 41.876 -18.682 177.958 1.00 88.31 42 GLY D C 1
ATOM 5809 O O . GLY D 1 42 ? 40.777 -18.316 177.536 1.00 91.22 42 GLY D O 1
ATOM 5810 N N . VAL D 1 43 ? 42.475 -18.122 179.007 1.00 82.73 43 VAL D N 1
ATOM 5811 C CA . VAL D 1 43 ? 41.917 -16.944 179.654 1.00 79.05 43 VAL D CA 1
ATOM 5812 C C . VAL D 1 43 ? 41.893 -15.754 178.687 1.00 76.67 43 VAL D C 1
ATOM 5813 O O . VAL D 1 43 ? 40.924 -14.995 178.643 1.00 76.49 43 VAL D O 1
ATOM 5817 N N . PHE D 1 44 ? 42.960 -15.596 177.912 1.00 74.59 44 PHE D N 1
ATOM 5818 C CA . PHE D 1 44 ? 43.054 -14.484 176.968 1.00 79.97 44 PHE D CA 1
ATOM 5819 C C . PHE D 1 44 ? 41.941 -14.504 175.912 1.00 79.57 44 PHE D C 1
ATOM 5820 O O . PHE D 1 44 ? 41.325 -13.475 175.621 1.00 75.48 44 PHE D O 1
ATOM 5828 N N . ILE D 1 45 ? 41.692 -15.673 175.330 1.00 82.30 45 ILE D N 1
ATOM 5829 C CA . ILE D 1 45 ? 40.650 -15.780 174.317 1.00 82.91 45 ILE D CA 1
ATOM 5830 C C . ILE D 1 45 ? 39.260 -15.648 174.937 1.00 79.27 45 ILE D C 1
ATOM 5831 O O . ILE D 1 45 ? 38.347 -15.114 174.306 1.00 78.10 45 ILE D O 1
ATOM 5836 N N . SER D 1 46 ? 39.104 -16.122 176.173 1.00 71.55 46 SER D N 1
ATOM 5837 C CA . SER D 1 46 ? 37.856 -15.917 176.897 1.00 70.62 46 SER D CA 1
ATOM 5838 C C . SER D 1 46 ? 37.629 -14.418 177.095 1.00 70.53 46 SER D C 1
ATOM 5839 O O . SER D 1 46 ? 36.507 -13.921 176.962 1.00 70.58 46 SER D O 1
ATOM 5842 N N . ILE D 1 47 ? 38.701 -13.704 177.424 1.00 64.96 47 ILE D N 1
ATOM 5843 C CA . ILE D 1 47 ? 38.623 -12.263 177.559 1.00 68.85 47 ILE D CA 1
ATOM 5844 C C . ILE D 1 47 ? 38.115 -11.676 176.240 1.00 67.92 47 ILE D C 1
ATOM 5845 O O . ILE D 1 47 ? 37.233 -10.810 176.231 1.00 63.96 47 ILE D O 1
ATOM 5850 N N . ALA D 1 48 ? 38.646 -12.187 175.129 1.00 68.30 48 ALA D N 1
ATOM 5851 C CA . ALA D 1 48 ? 38.228 -11.732 173.805 1.00 65.18 48 ALA D CA 1
ATOM 5852 C C . ALA D 1 48 ? 36.723 -11.896 173.605 1.00 66.23 48 ALA D C 1
ATOM 5853 O O . ALA D 1 48 ? 36.038 -10.954 173.201 1.00 62.03 48 ALA D O 1
ATOM 5855 N N . PHE D 1 49 ? 36.205 -13.089 173.887 1.00 70.62 49 PHE D N 1
ATOM 5856 C CA . PHE D 1 49 ? 34.786 -13.349 173.652 1.00 75.83 49 PHE D CA 1
ATOM 5857 C C . PHE D 1 49 ? 33.877 -12.539 174.575 1.00 72.83 49 PHE D C 1
ATOM 5858 O O . PHE D 1 49 ? 32.810 -12.077 174.148 1.00 69.92 49 PHE D O 1
ATOM 5866 N N . VAL D 1 50 ? 34.289 -12.381 175.835 1.00 66.80 50 VAL D N 1
ATOM 5867 C CA . VAL D 1 50 ? 33.548 -11.538 176.770 1.00 64.40 50 VAL D CA 1
ATOM 5868 C C . VAL D 1 50 ? 33.453 -10.128 176.201 1.00 60.90 50 VAL D C 1
ATOM 5869 O O . VAL D 1 50 ? 32.375 -9.530 176.180 1.00 63.28 50 VAL D O 1
ATOM 5873 N N . PHE D 1 51 ? 34.587 -9.607 175.734 1.00 57.04 51 PHE D N 1
ATOM 5874 C CA . PHE D 1 51 ? 34.640 -8.277 175.129 1.00 58.84 51 PHE D CA 1
ATOM 5875 C C . PHE D 1 51 ? 33.691 -8.224 173.924 1.00 62.82 51 PHE D C 1
ATOM 5876 O O . PHE D 1 51 ? 32.966 -7.243 173.715 1.00 57.64 51 PHE D O 1
ATOM 5884 N N . TYR D 1 52 ? 33.699 -9.288 173.130 1.00 64.90 52 TYR D N 1
ATOM 5885 C CA . TYR D 1 52 ? 32.826 -9.357 171.966 1.00 65.62 52 TYR D CA 1
ATOM 5886 C C . TYR D 1 52 ? 31.371 -9.302 172.413 1.00 66.92 52 TYR D C 1
ATOM 5887 O O . TYR D 1 52 ? 30.560 -8.557 171.846 1.00 66.32 52 TYR D O 1
ATOM 5896 N N . ILE D 1 53 ? 31.048 -10.079 173.444 1.00 62.73 53 ILE D N 1
ATOM 5897 C CA . ILE D 1 53 ? 29.680 -10.129 173.932 1.00 59.38 53 ILE D CA 1
ATOM 5898 C C . ILE D 1 53 ? 29.270 -8.761 174.431 1.00 59.97 53 ILE D C 1
ATOM 5899 O O . ILE D 1 53 ? 28.186 -8.279 174.104 1.00 59.43 53 ILE D O 1
ATOM 5904 N N . THR D 1 54 ? 30.143 -8.138 175.224 1.00 60.13 54 THR D N 1
ATOM 5905 C CA . THR D 1 54 ? 29.877 -6.796 175.747 1.00 58.29 54 THR D CA 1
ATOM 5906 C C . THR D 1 54 ? 29.588 -5.796 174.633 1.00 59.25 54 THR D C 1
ATOM 5907 O O . THR D 1 54 ? 28.565 -5.124 174.642 1.00 65.46 54 THR D O 1
ATOM 5911 N N . ALA D 1 55 ? 30.485 -5.700 173.663 1.00 57.76 55 ALA D N 1
ATOM 5912 C CA . ALA D 1 55 ? 30.313 -4.699 172.621 1.00 57.93 55 ALA D CA 1
ATOM 5913 C C . ALA D 1 55 ? 29.038 -4.939 171.795 1.00 60.31 55 ALA D C 1
ATOM 5914 O O . ALA D 1 55 ? 28.379 -3.982 171.376 1.00 51.84 55 ALA D O 1
ATOM 5916 N N . THR D 1 56 ? 28.688 -6.207 171.582 1.00 59.28 56 THR D N 1
ATOM 5917 C CA . THR D 1 56 ? 27.541 -6.540 170.739 1.00 61.24 56 THR D CA 1
ATOM 5918 C C . THR D 1 56 ? 26.233 -6.717 171.502 1.00 67.03 56 THR D C 1
ATOM 5919 O O . THR D 1 56 ? 25.213 -7.078 170.912 1.00 72.05 56 THR D O 1
ATOM 5923 N N . THR D 1 57 ? 26.252 -6.455 172.804 1.00 64.83 57 THR D N 1
ATOM 5924 C CA . THR D 1 57 ? 25.027 -6.546 173.593 1.00 64.72 57 THR D CA 1
ATOM 5925 C C . THR D 1 57 ? 24.056 -5.411 173.256 1.00 64.49 57 THR D C 1
ATOM 5926 O O . THR D 1 57 ? 24.437 -4.240 173.208 1.00 62.64 57 THR D O 1
ATOM 5930 N N . GLY D 1 58 ? 22.800 -5.771 173.018 1.00 68.16 58 GLY D N 1
ATOM 5931 C CA . GLY D 1 58 ? 21.779 -4.805 172.656 1.00 66.93 58 GLY D CA 1
ATOM 5932 C C . GLY D 1 58 ? 21.918 -4.213 171.261 1.00 64.74 58 GLY D C 1
ATOM 5933 O O . GLY D 1 58 ? 21.352 -3.159 170.995 1.00 68.45 58 GLY D O 1
ATOM 5934 N N . THR D 1 59 ? 22.658 -4.873 170.370 1.00 65.75 59 THR D N 1
ATOM 5935 C CA . THR D 1 59 ? 22.859 -4.351 169.005 1.00 69.58 59 THR D CA 1
ATOM 5936 C C . THR D 1 59 ? 21.790 -4.816 168.028 1.00 78.23 59 THR D C 1
ATOM 5937 O O . THR D 1 59 ? 22.013 -4.825 166.814 1.00 78.59 59 THR D O 1
ATOM 5941 N N . GLY D 1 60 ? 20.633 -5.202 168.555 1.00 85.08 60 GLY D N 1
ATOM 5942 C CA . GLY D 1 60 ? 19.570 -5.771 167.745 1.00 85.76 60 GLY D CA 1
ATOM 5943 C C . GLY D 1 60 ? 19.036 -4.904 166.617 1.00 81.22 60 GLY D C 1
ATOM 5944 O O . GLY D 1 60 ? 18.644 -5.430 165.589 1.00 80.16 60 GLY D O 1
ATOM 5945 N N . THR D 1 61 ? 19.004 -3.587 166.814 1.00 85.09 61 THR D N 1
ATOM 5946 C CA . THR D 1 61 ? 18.473 -2.659 165.815 1.00 89.89 61 THR D CA 1
ATOM 5947 C C . THR D 1 61 ? 19.578 -2.135 164.907 1.00 87.60 61 THR D C 1
ATOM 5948 O O . THR D 1 61 ? 19.353 -1.259 164.077 1.00 88.73 61 THR D O 1
ATOM 5952 N N . MET D 1 62 ? 20.777 -2.665 165.092 1.00 84.25 62 MET D N 1
ATOM 5953 C CA . MET D 1 62 ? 21.951 -2.194 164.382 1.00 78.98 62 MET D CA 1
ATOM 5954 C C . MET D 1 62 ? 22.155 -3.137 163.206 1.00 73.18 62 MET D C 1
ATOM 5955 O O . MET D 1 62 ? 21.812 -4.315 163.298 1.00 71.57 62 MET D O 1
ATOM 5960 N N . PRO D 1 63 ? 22.675 -2.620 162.080 1.00 71.10 63 PRO D N 1
ATOM 5961 C CA . PRO D 1 63 ? 22.957 -3.489 160.929 1.00 67.07 63 PRO D CA 1
ATOM 5962 C C . PRO D 1 63 ? 23.870 -4.656 161.310 1.00 62.00 63 PRO D C 1
ATOM 5963 O O . PRO D 1 63 ? 24.935 -4.456 161.897 1.00 60.88 63 PRO D O 1
ATOM 5967 N N . PHE D 1 64 ? 23.440 -5.866 160.970 1.00 63.44 64 PHE D N 1
ATOM 5968 C CA . PHE D 1 64 ? 24.138 -7.093 161.347 1.00 66.91 64 PHE D CA 1
ATOM 5969 C C . PHE D 1 64 ? 25.664 -7.025 161.229 1.00 64.58 64 PHE D C 1
ATOM 5970 O O . PHE D 1 64 ? 26.384 -7.338 162.184 1.00 59.73 64 PHE D O 1
ATOM 5978 N N . GLY D 1 65 ? 26.150 -6.650 160.048 1.00 60.55 65 GLY D N 1
ATOM 5979 C CA . GLY D 1 65 ? 27.576 -6.649 159.778 1.00 62.69 65 GLY D CA 1
ATOM 5980 C C . GLY D 1 65 ? 28.379 -5.619 160.557 1.00 62.28 65 GLY D C 1
ATOM 5981 O O . GLY D 1 65 ? 29.536 -5.857 160.898 1.00 62.60 65 GLY D O 1
ATOM 5982 N N . MET D 1 66 ? 27.769 -4.470 160.817 1.00 61.67 66 MET D N 1
ATOM 5983 C CA . MET D 1 66 ? 28.402 -3.388 161.565 1.00 62.59 66 MET D CA 1
ATOM 5984 C C . MET D 1 66 ? 28.629 -3.805 163.044 1.00 59.20 66 MET D C 1
ATOM 5985 O O . MET D 1 66 ? 29.732 -3.652 163.590 1.00 52.41 66 MET D O 1
ATOM 5990 N N . ALA D 1 67 ? 27.595 -4.355 163.676 1.00 56.30 67 ALA D N 1
ATOM 5991 C CA . ALA D 1 67 ? 27.715 -4.826 165.054 1.00 60.07 67 ALA D CA 1
ATOM 5992 C C . ALA D 1 67 ? 28.778 -5.907 165.146 1.00 63.51 67 ALA D C 1
ATOM 5993 O O . ALA D 1 67 ? 29.636 -5.880 166.025 1.00 66.64 67 ALA D O 1
ATOM 5995 N N . LYS D 1 68 ? 28.708 -6.856 164.222 1.00 67.37 68 LYS D N 1
ATOM 5996 C CA . LYS D 1 68 ? 29.614 -7.999 164.203 1.00 68.89 68 LYS D CA 1
ATOM 5997 C C . LYS D 1 68 ? 31.046 -7.550 163.956 1.00 61.49 68 LYS D C 1
ATOM 5998 O O . LYS D 1 68 ? 31.985 -8.104 164.527 1.00 62.37 68 LYS D O 1
ATOM 6004 N N . LEU D 1 69 ? 31.212 -6.535 163.115 1.00 54.95 69 LEU D N 1
ATOM 6005 C CA . LEU D 1 69 ? 32.546 -6.030 162.814 1.00 57.92 69 LEU D CA 1
ATOM 6006 C C . LEU D 1 69 ? 33.190 -5.419 164.055 1.00 58.17 69 LEU D C 1
ATOM 6007 O O . LEU D 1 69 ? 34.356 -5.676 164.348 1.00 56.72 69 LEU D O 1
ATOM 6012 N N . VAL D 1 70 ? 32.421 -4.598 164.765 1.00 60.08 70 VAL D N 1
ATOM 6013 C CA . VAL D 1 70 ? 32.894 -3.957 165.983 1.00 55.13 70 VAL D CA 1
ATOM 6014 C C . VAL D 1 70 ? 33.245 -4.995 167.058 1.00 57.82 70 VAL D C 1
ATOM 6015 O O . VAL D 1 70 ? 34.302 -4.916 167.681 1.00 54.92 70 VAL D O 1
ATOM 6019 N N . GLY D 1 71 ? 32.373 -5.983 167.245 1.00 56.60 71 GLY D N 1
ATOM 6020 C CA . GLY D 1 71 ? 32.657 -7.081 168.145 1.00 59.27 71 GLY D CA 1
ATOM 6021 C C . GLY D 1 71 ? 33.938 -7.795 167.748 1.00 66.50 71 GLY D C 1
ATOM 6022 O O . GLY D 1 71 ? 34.743 -8.167 168.606 1.00 62.68 71 GLY D O 1
ATOM 6023 N N . GLY D 1 72 ? 34.130 -7.980 166.441 1.00 65.33 72 GLY D N 1
ATOM 6024 C CA . GLY D 1 72 ? 35.337 -8.603 165.923 1.00 60.96 72 GLY D CA 1
ATOM 6025 C C . GLY D 1 72 ? 36.608 -7.811 166.198 1.00 61.20 72 GLY D C 1
ATOM 6026 O O . GLY D 1 72 ? 37.642 -8.381 166.542 1.00 61.71 72 GLY D O 1
ATOM 6027 N N . ILE D 1 73 ? 36.540 -6.494 166.029 1.00 56.15 73 ILE D N 1
ATOM 6028 C CA . ILE D 1 73 ? 37.653 -5.620 166.397 1.00 57.27 73 ILE D CA 1
ATOM 6029 C C . ILE D 1 73 ? 37.990 -5.749 167.899 1.00 58.57 73 ILE D C 1
ATOM 6030 O O . ILE D 1 73 ? 39.158 -5.833 168.283 1.00 57.14 73 ILE D O 1
ATOM 6035 N N . CYS D 1 74 ? 36.963 -5.771 168.742 1.00 51.95 74 CYS D N 1
ATOM 6036 C CA . CYS D 1 74 ? 37.181 -5.907 170.175 1.00 60.00 74 CYS D CA 1
ATOM 6037 C C . CY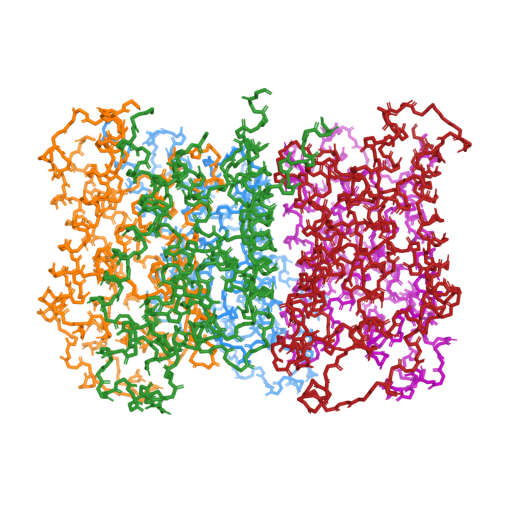S D 1 74 ? 37.812 -7.262 170.507 1.00 65.13 74 CYS D C 1
ATOM 6038 O O . CYS D 1 74 ? 38.720 -7.352 171.326 1.00 60.83 74 CYS D O 1
ATOM 6041 N N . PHE D 1 75 ? 37.327 -8.310 169.849 1.00 68.51 75 PHE D N 1
ATOM 6042 C CA . PHE D 1 75 ? 37.823 -9.665 170.055 1.00 68.02 75 PHE D CA 1
ATOM 6043 C C . PHE D 1 75 ? 39.333 -9.778 169.834 1.00 67.38 75 PHE D C 1
ATOM 6044 O O . PHE D 1 75 ? 39.993 -10.633 170.433 1.00 67.12 75 PHE D O 1
ATOM 6052 N N . SER D 1 76 ? 39.880 -8.925 168.973 1.00 64.72 76 SER D N 1
ATOM 6053 C CA . SER D 1 76 ? 41.305 -8.993 168.638 1.00 65.29 76 SER D CA 1
ATOM 6054 C C . SER D 1 76 ? 42.181 -8.783 169.877 1.00 65.99 76 SER D C 1
ATOM 6055 O O . SER D 1 76 ? 43.346 -9.178 169.892 1.00 68.96 76 SER D O 1
ATOM 6058 N N . LEU D 1 77 ? 41.609 -8.147 170.898 1.00 67.70 77 LEU D N 1
ATOM 6059 C CA . LEU D 1 77 ? 42.240 -8.003 172.215 1.00 65.82 77 LEU D CA 1
ATOM 6060 C C . LEU D 1 77 ? 42.906 -9.306 172.652 1.00 66.34 77 LEU D C 1
ATOM 6061 O O . LEU D 1 77 ? 44.047 -9.311 173.111 1.00 67.18 77 LEU D O 1
ATOM 6066 N N . GLY D 1 78 ? 42.186 -10.411 172.504 1.00 69.51 78 GLY D N 1
ATOM 6067 C CA . GLY D 1 78 ? 42.670 -11.704 172.956 1.00 76.54 78 GLY D CA 1
ATOM 6068 C C . GLY D 1 78 ? 43.925 -12.201 172.257 1.00 80.63 78 GLY D C 1
ATOM 6069 O O . GLY D 1 78 ? 44.811 -12.781 172.896 1.00 81.34 78 GLY D O 1
ATOM 6070 N N . LEU D 1 79 ? 44.005 -11.988 170.946 1.00 76.04 79 LEU D N 1
ATOM 6071 C CA . LEU D 1 79 ? 45.176 -12.424 170.194 1.00 74.97 79 LEU D CA 1
ATOM 6072 C C . LEU D 1 79 ? 46.341 -11.458 170.416 1.00 69.75 79 LEU D C 1
ATOM 6073 O O . LEU D 1 79 ? 47.501 -11.875 170.459 1.00 67.88 79 LEU D O 1
ATOM 6078 N N . ILE D 1 80 ? 46.032 -10.173 170.585 1.00 60.45 80 ILE D N 1
ATOM 6079 C CA . ILE D 1 80 ? 47.063 -9.204 170.950 1.00 63.80 80 ILE D CA 1
ATOM 6080 C C . ILE D 1 80 ? 47.698 -9.600 172.295 1.00 77.59 80 ILE D C 1
ATOM 6081 O O . ILE D 1 80 ? 48.923 -9.607 172.442 1.00 84.52 80 ILE D O 1
ATOM 6086 N N . LEU D 1 81 ? 46.853 -9.951 173.260 1.00 78.19 81 LEU D N 1
ATOM 6087 C CA . LEU D 1 81 ? 47.295 -10.456 174.557 1.00 74.55 81 LEU D CA 1
ATOM 6088 C C . LEU D 1 81 ? 48.213 -11.674 174.384 1.00 76.23 81 LEU D C 1
ATOM 6089 O O . LEU D 1 81 ? 49.343 -11.691 174.875 1.00 71.14 81 LEU D O 1
ATOM 6094 N N . CYS D 1 82 ? 47.721 -12.689 173.678 1.00 77.73 82 CYS D N 1
ATOM 6095 C CA . CYS D 1 82 ? 48.484 -13.922 173.464 1.00 78.51 82 CYS D CA 1
ATOM 6096 C C . CYS D 1 82 ? 49.893 -13.659 172.935 1.00 78.89 82 CYS D C 1
ATOM 6097 O O . CYS D 1 82 ? 50.882 -14.055 173.550 1.00 81.43 82 CYS D O 1
ATOM 6100 N N . VAL D 1 83 ? 49.974 -12.987 171.796 1.00 75.67 83 VAL D N 1
ATOM 6101 C CA . VAL D 1 83 ? 51.253 -12.687 171.158 1.00 78.82 83 VAL D CA 1
ATOM 6102 C C . VAL D 1 83 ? 52.178 -11.790 171.995 1.00 81.58 83 VAL D C 1
ATOM 6103 O O . VAL D 1 83 ? 53.326 -12.141 172.245 1.00 87.51 83 VAL D O 1
ATOM 6107 N N . VAL D 1 84 ? 51.687 -10.634 172.427 1.00 79.80 84 VAL D N 1
ATOM 6108 C CA . VAL D 1 84 ? 52.523 -9.704 173.184 1.00 78.52 84 VAL D CA 1
ATOM 6109 C C . VAL D 1 84 ? 53.023 -10.289 174.520 1.00 83.51 84 VAL D C 1
ATOM 6110 O O . VAL D 1 84 ? 54.176 -10.084 174.906 1.00 81.27 84 VAL D O 1
ATOM 6114 N N . CYS D 1 85 ? 52.157 -11.017 175.220 1.00 83.93 85 CYS D N 1
ATOM 6115 C CA . CYS D 1 85 ? 52.513 -11.561 176.533 1.00 83.45 85 CYS D CA 1
ATOM 6116 C C . CYS D 1 85 ? 53.231 -12.909 176.442 1.00 87.47 85 CYS D C 1
ATOM 6117 O O . CYS D 1 85 ? 53.827 -13.374 177.421 1.00 83.32 85 CYS D O 1
ATOM 6120 N N . GLY D 1 86 ? 53.174 -13.523 175.264 1.00 85.22 86 GLY D N 1
ATOM 6121 C CA . GLY D 1 86 ? 53.866 -14.775 175.023 1.00 88.99 86 GLY D CA 1
ATOM 6122 C C . GLY D 1 86 ? 53.069 -16.007 175.403 1.00 89.93 86 GLY D C 1
ATOM 6123 O O . GLY D 1 86 ? 53.640 -17.016 175.808 1.00 95.79 86 GLY D O 1
ATOM 6124 N N . ALA D 1 87 ? 51.749 -15.928 175.273 1.00 87.97 87 ALA D N 1
ATOM 6125 C CA . ALA D 1 87 ? 50.882 -17.049 175.612 1.00 90.81 87 ALA D CA 1
ATOM 6126 C C . ALA D 1 87 ? 50.855 -18.089 174.506 1.00 91.68 87 ALA D C 1
ATOM 6127 O O . ALA D 1 87 ? 51.304 -17.838 173.393 1.00 94.01 87 ALA D O 1
ATOM 6129 N N . ASP D 1 88 ? 50.315 -19.258 174.823 1.00 97.07 88 ASP D N 1
ATOM 6130 C CA . ASP D 1 88 ? 50.341 -20.387 173.911 1.00 99.75 88 ASP D CA 1
ATOM 6131 C C . ASP D 1 88 ? 48.930 -20.760 173.476 1.00 97.75 88 ASP D C 1
ATOM 6132 O O . ASP D 1 88 ? 48.225 -21.484 174.179 1.00 98.73 88 ASP D O 1
ATOM 6137 N N . LEU D 1 89 ? 48.525 -20.252 172.316 1.00 94.87 89 LEU D N 1
ATOM 6138 C CA . LEU D 1 89 ? 47.215 -20.557 171.754 1.00 94.36 89 LEU D CA 1
ATOM 6139 C C . LEU D 1 89 ? 47.298 -21.675 170.709 1.00 92.44 89 LEU D C 1
ATOM 6140 O O . LEU D 1 89 ? 47.909 -21.514 169.653 1.00 92.14 89 LEU D O 1
ATOM 6145 N N . PHE D 1 90 ? 46.667 -22.799 171.028 1.00 89.92 90 PHE D N 1
ATOM 6146 C CA . PHE D 1 90 ? 46.606 -23.988 170.177 1.00 96.68 90 PHE D CA 1
ATOM 6147 C C . PHE D 1 90 ? 46.784 -23.730 168.669 1.00 96.09 90 PHE D C 1
ATOM 6148 O O . PHE D 1 90 ? 45.853 -23.307 167.992 1.00 95.05 90 PHE D O 1
ATOM 6156 N N . THR D 1 91 ? 47.998 -23.988 168.177 1.00 98.05 91 THR D N 1
ATOM 6157 C CA . THR D 1 91 ? 48.365 -23.953 166.749 1.00 100.29 91 THR D CA 1
ATOM 6158 C C . THR D 1 91 ? 48.515 -22.573 166.108 1.00 98.32 91 THR D C 1
ATOM 6159 O O . THR D 1 91 ? 48.903 -22.476 164.946 1.00 98.56 91 THR D O 1
ATOM 6163 N N . SER D 1 92 ? 48.217 -21.517 166.855 1.00 97.92 92 SER D N 1
ATOM 6164 C CA . SER D 1 92 ? 48.230 -20.168 166.300 1.00 93.23 92 SER D CA 1
ATOM 6165 C C . SER D 1 92 ? 49.590 -19.772 165.724 1.00 92.01 92 SER D C 1
ATOM 6166 O O . SER D 1 92 ? 49.661 -18.963 164.795 1.00 87.53 92 SER D O 1
ATOM 6169 N N . THR D 1 93 ? 50.663 -20.345 166.265 1.00 91.46 93 THR D N 1
ATOM 6170 C CA . THR D 1 93 ? 52.016 -19.955 165.862 1.00 93.28 93 THR D CA 1
ATOM 6171 C C . THR D 1 93 ? 52.714 -20.978 164.983 1.00 96.69 93 THR D C 1
ATOM 6172 O O . THR D 1 93 ? 53.908 -20.859 164.713 1.00 101.25 93 THR D O 1
ATOM 6176 N N . VAL D 1 94 ? 51.968 -21.976 164.534 1.00 96.00 94 VAL D N 1
ATOM 6177 C CA . VAL D 1 94 ? 52.545 -23.068 163.767 1.00 99.35 94 VAL D CA 1
ATOM 6178 C C . VAL D 1 94 ? 53.364 -22.605 162.551 1.00 100.03 94 VAL D C 1
ATOM 6179 O O . VAL D 1 94 ? 54.422 -23.165 162.267 1.00 106.02 94 VAL D O 1
ATOM 6183 N N . LEU D 1 95 ? 52.889 -21.590 161.836 1.00 93.17 95 LEU D N 1
ATOM 6184 C CA . LEU D 1 95 ? 53.624 -21.088 160.673 1.00 97.61 95 LEU D CA 1
ATOM 6185 C C . LEU D 1 95 ? 55.004 -20.578 161.069 1.00 100.41 95 LEU D C 1
ATOM 6186 O O . LEU D 1 95 ? 55.983 -20.779 160.349 1.00 105.27 95 LEU D O 1
ATOM 6191 N N . ILE D 1 96 ? 55.071 -19.914 162.217 1.00 97.14 96 ILE D N 1
ATOM 6192 C CA . ILE D 1 96 ? 56.337 -19.420 162.740 1.00 103.21 96 ILE D CA 1
ATOM 6193 C C . ILE D 1 96 ? 57.292 -20.576 163.052 1.00 108.80 96 ILE D C 1
ATOM 6194 O O . ILE D 1 96 ? 58.458 -20.547 162.661 1.00 110.70 96 ILE D O 1
ATOM 6199 N N . VAL D 1 97 ? 56.795 -21.591 163.755 1.00 112.06 97 VAL D N 1
ATOM 6200 C CA . VAL D 1 97 ? 57.617 -22.746 164.110 1.00 120.97 97 VAL D CA 1
ATOM 6201 C C . VAL D 1 97 ? 58.407 -23.252 162.904 1.00 128.13 97 VAL D C 1
ATOM 6202 O O . VAL D 1 97 ? 59.606 -23.509 162.995 1.00 131.21 97 VAL D O 1
ATOM 6206 N N . VAL D 1 98 ? 57.728 -23.378 161.770 1.00 131.47 98 VAL D N 1
ATOM 6207 C CA . VAL D 1 98 ? 58.367 -23.839 160.548 1.00 137.07 98 VAL D CA 1
ATOM 6208 C C . VAL D 1 98 ? 59.547 -22.955 160.154 1.00 142.87 98 VAL D C 1
ATOM 6209 O O . VAL D 1 98 ? 60.693 -23.403 160.147 1.00 145.99 98 VAL D O 1
ATOM 6213 N N . ALA D 1 99 ? 59.259 -21.698 159.830 1.00 145.17 99 ALA D N 1
ATOM 6214 C CA . ALA D 1 99 ? 60.282 -20.771 159.352 1.00 147.81 99 ALA D CA 1
ATOM 6215 C C . ALA D 1 99 ? 61.420 -20.580 160.355 1.00 150.88 99 ALA D C 1
ATOM 6216 O O . ALA D 1 99 ? 62.557 -20.316 159.966 1.00 150.37 99 ALA D O 1
ATOM 6218 N N . LYS D 1 100 ? 61.111 -20.708 161.642 1.00 154.93 100 LYS D N 1
ATOM 6219 C CA . LYS D 1 100 ? 62.124 -20.578 162.684 1.00 161.68 100 LYS D CA 1
ATOM 6220 C C . LYS D 1 100 ? 63.093 -21.750 162.644 1.00 171.74 100 LYS D C 1
ATOM 6221 O O . LYS D 1 100 ? 64.299 -21.581 162.823 1.00 172.98 100 LYS D O 1
ATOM 6227 N N . ALA D 1 101 ? 62.556 -22.941 162.413 1.00 179.85 101 ALA D N 1
ATOM 6228 C CA . ALA D 1 101 ? 63.375 -24.137 162.300 1.00 189.10 101 ALA D CA 1
ATOM 6229 C C . ALA D 1 101 ? 64.014 -24.199 160.921 1.00 196.44 101 ALA D C 1
ATOM 6230 O O . ALA D 1 101 ? 64.572 -25.223 160.530 1.00 199.12 101 ALA D O 1
ATOM 6232 N N . SER D 1 102 ? 63.927 -23.093 160.188 1.00 201.69 102 SER D N 1
ATOM 6233 C CA . SER D 1 102 ? 64.470 -23.015 158.836 1.00 209.25 102 SER D CA 1
ATOM 6234 C C . SER D 1 102 ? 64.034 -24.213 158.000 1.00 217.32 102 SER D C 1
ATOM 6235 O O . SER D 1 102 ? 64.747 -24.645 157.095 1.00 218.99 102 SER D O 1
ATOM 6238 N N . GLY D 1 103 ? 62.857 -24.743 158.312 1.00 222.86 103 GLY D N 1
ATOM 6239 C CA . GLY D 1 103 ? 62.339 -25.908 157.622 1.00 229.64 103 GLY D CA 1
ATOM 6240 C C . GLY D 1 103 ? 63.044 -27.181 158.046 1.00 237.43 103 GLY D C 1
ATOM 6241 O O . GLY D 1 103 ? 63.722 -27.821 157.242 1.00 239.46 103 GLY D O 1
ATOM 6242 N N . ARG D 1 104 ? 62.889 -27.547 159.315 1.00 242.13 104 ARG D N 1
ATOM 6243 C CA . ARG D 1 104 ? 63.497 -28.764 159.844 1.00 248.21 104 ARG D CA 1
ATOM 6244 C C . ARG D 1 104 ? 62.609 -29.419 160.900 1.00 252.72 104 ARG D C 1
ATOM 6245 O O . ARG D 1 104 ? 62.847 -29.262 162.097 1.00 253.66 104 ARG D O 1
ATOM 6253 N N . ILE D 1 105 ? 61.593 -30.156 160.458 1.00 255.59 105 ILE D N 1
ATOM 6254 C CA . ILE D 1 105 ? 60.699 -30.853 161.382 1.00 258.40 105 ILE D CA 1
ATOM 6255 C C . ILE D 1 105 ? 59.757 -31.809 160.651 1.00 258.64 105 ILE D C 1
ATOM 6256 O O . ILE D 1 105 ? 59.570 -31.703 159.440 1.00 257.80 105 ILE D O 1
ATOM 6261 N N . THR D 1 106 ? 59.168 -32.744 161.394 1.00 259.32 106 THR D N 1
ATOM 6262 C CA . THR D 1 106 ? 58.264 -33.733 160.813 1.00 259.47 106 THR D CA 1
ATOM 6263 C C . THR D 1 106 ? 56.885 -33.692 161.468 1.00 257.10 106 THR D C 1
ATOM 6264 O O . THR D 1 106 ? 56.653 -32.918 162.398 1.00 254.62 106 THR D O 1
ATOM 6268 N N . TRP D 1 107 ? 55.974 -34.527 160.974 1.00 257.60 107 TRP D N 1
ATOM 6269 C CA . TRP D 1 107 ? 54.619 -34.598 161.511 1.00 255.98 107 TRP D CA 1
ATOM 6270 C C . TRP D 1 107 ? 54.632 -34.870 163.010 1.00 254.96 107 TRP D C 1
ATOM 6271 O O . TRP D 1 107 ? 54.186 -34.043 163.805 1.00 252.91 107 TRP D O 1
ATOM 6282 N N . GLY D 1 108 ? 55.149 -36.036 163.386 1.00 255.96 108 GLY D N 1
ATOM 6283 C CA . GLY D 1 108 ? 55.140 -36.479 164.769 1.00 254.65 108 GLY D CA 1
ATOM 6284 C C . GLY D 1 108 ? 55.865 -35.564 165.738 1.00 249.61 108 GLY D C 1
ATOM 6285 O O . GLY D 1 108 ? 55.873 -35.811 166.944 1.00 250.93 108 GLY D O 1
ATOM 6286 N N . GLN D 1 109 ? 56.475 -34.506 165.214 1.00 242.93 109 GLN D N 1
ATOM 6287 C CA . GLN D 1 109 ? 57.191 -33.551 166.052 1.00 236.47 109 GLN D CA 1
ATOM 6288 C C . GLN D 1 109 ? 56.411 -32.250 166.227 1.00 225.65 109 GLN D C 1
ATOM 6289 O O . GLN D 1 109 ? 56.395 -31.671 167.313 1.00 225.10 109 GLN D O 1
ATOM 6295 N N . LEU D 1 110 ? 55.761 -31.801 165.158 1.00 215.41 110 LEU D N 1
ATOM 6296 C CA . LEU D 1 110 ? 55.022 -30.539 165.177 1.00 201.83 110 LEU D CA 1
ATOM 6297 C C . LEU D 1 110 ? 53.782 -30.570 166.069 1.00 193.37 110 LEU D C 1
ATOM 6298 O O . LEU D 1 110 ? 53.007 -29.615 166.086 1.00 189.91 110 LEU D O 1
ATOM 6303 N N . ALA D 1 111 ? 53.594 -31.657 166.810 1.00 189.74 111 ALA D N 1
ATOM 6304 C CA . ALA D 1 111 ? 52.416 -31.792 167.662 1.00 183.09 111 ALA D CA 1
ATOM 6305 C C . ALA D 1 111 ? 52.709 -32.511 168.976 1.00 180.04 111 ALA D C 1
ATOM 6306 O O . ALA D 1 111 ? 51.918 -33.338 169.429 1.00 182.41 111 ALA D O 1
ATOM 6308 N N . LYS D 1 112 ? 53.846 -32.195 169.585 1.00 174.43 112 LYS D N 1
ATOM 6309 C CA . LYS D 1 112 ? 54.175 -32.741 170.894 1.00 171.36 112 LYS D CA 1
ATOM 6310 C C . LYS D 1 112 ? 53.422 -31.980 171.977 1.00 165.69 112 LYS D C 1
ATOM 6311 O O . LYS D 1 112 ? 52.837 -32.575 172.882 1.00 165.11 112 LYS D O 1
ATOM 6317 N N . ASN D 1 113 ? 53.436 -30.656 171.870 1.00 161.53 113 ASN D N 1
ATOM 6318 C CA . ASN D 1 113 ? 52.768 -29.794 172.838 1.00 156.40 113 ASN D CA 1
ATOM 6319 C C . ASN D 1 113 ? 51.298 -29.556 172.501 1.00 149.65 113 ASN D C 1
ATOM 6320 O O . ASN D 1 113 ? 50.582 -28.903 173.255 1.00 148.95 113 ASN D O 1
ATOM 6325 N N . TRP D 1 114 ? 50.854 -30.097 171.370 1.00 143.31 114 TRP D N 1
ATOM 6326 C CA . TRP D 1 114 ? 49.499 -29.857 170.873 1.00 135.29 114 TRP D CA 1
ATOM 6327 C C . TRP D 1 114 ? 48.360 -30.227 171.835 1.00 132.47 114 TRP D C 1
ATOM 6328 O O . TRP D 1 114 ? 47.470 -29.411 172.079 1.00 132.44 114 TRP D O 1
ATOM 6339 N N . LEU D 1 115 ? 48.378 -31.445 172.370 1.00 128.59 115 LEU D N 1
ATOM 6340 C CA . LEU D 1 115 ? 47.361 -31.860 173.335 1.00 125.78 115 LEU D CA 1
ATOM 6341 C C . LEU D 1 115 ? 47.639 -31.200 174.678 1.00 123.21 115 LEU D C 1
ATOM 6342 O O . LEU D 1 115 ? 46.747 -31.042 175.515 1.00 118.84 115 LEU D O 1
ATOM 6347 N N . ASN D 1 116 ? 48.896 -30.824 174.873 1.00 122.88 116 ASN D N 1
ATOM 6348 C CA . ASN D 1 116 ? 49.322 -30.105 176.060 1.00 119.62 116 ASN D CA 1
ATOM 6349 C C . ASN D 1 116 ? 48.723 -28.697 176.051 1.00 113.67 116 ASN D C 1
ATOM 6350 O O . ASN D 1 116 ? 48.088 -28.257 177.017 1.00 110.20 116 ASN D O 1
ATOM 6355 N N . VAL D 1 117 ? 48.916 -28.001 174.938 1.00 110.04 117 VAL D N 1
ATOM 6356 C CA . VAL D 1 117 ? 48.414 -26.645 174.788 1.00 106.24 117 VAL D CA 1
ATOM 6357 C C . VAL D 1 117 ? 46.892 -26.645 174.768 1.00 103.20 117 VAL D C 1
ATOM 6358 O O . VAL D 1 117 ? 46.257 -25.804 175.404 1.00 98.22 117 VAL D O 1
ATOM 6362 N N . TYR D 1 118 ? 46.323 -27.612 174.050 1.00 101.53 118 TYR D N 1
ATOM 6363 C CA . TYR D 1 118 ? 44.875 -27.744 173.895 1.00 100.91 118 TYR D CA 1
ATOM 6364 C C . TYR D 1 118 ? 44.159 -27.863 175.239 1.00 104.77 118 TYR D C 1
ATOM 6365 O O . TYR D 1 118 ? 43.329 -27.025 175.592 1.00 102.72 118 TYR D O 1
ATOM 6374 N N . PHE D 1 119 ? 44.476 -28.908 175.993 1.00 107.52 119 PHE D N 1
ATOM 6375 C CA . PHE D 1 119 ? 43.814 -29.108 177.269 1.00 107.64 119 PHE D CA 1
ATOM 6376 C C . PHE D 1 119 ? 44.156 -27.985 178.243 1.00 102.03 119 PHE D C 1
ATOM 6377 O O . PHE D 1 119 ? 43.310 -27.564 179.032 1.00 98.83 119 PHE D O 1
ATOM 6385 N N . GLY D 1 120 ? 45.388 -27.488 178.177 1.00 99.00 120 GLY D N 1
ATOM 6386 C CA . GLY D 1 120 ? 45.758 -26.323 178.961 1.00 96.99 120 GLY D CA 1
ATOM 6387 C C . GLY D 1 120 ? 44.840 -25.165 178.606 1.00 99.77 120 GLY D C 1
ATOM 6388 O O . GLY D 1 120 ? 44.276 -24.507 179.483 1.00 100.32 120 GLY D O 1
ATOM 6389 N N . ASN D 1 121 ? 44.682 -24.924 177.307 1.00 97.84 121 ASN D N 1
ATOM 6390 C CA . ASN D 1 121 ? 43.764 -23.898 176.832 1.00 99.86 121 ASN D CA 1
ATOM 6391 C C . ASN D 1 121 ? 42.357 -24.110 177.386 1.00 99.37 121 ASN D C 1
ATOM 6392 O O . ASN D 1 121 ? 41.695 -23.160 177.802 1.00 99.20 121 ASN D O 1
ATOM 6397 N N . LEU D 1 122 ? 41.905 -25.361 177.387 1.00 98.25 122 LEU D N 1
ATOM 6398 C CA . LEU D 1 122 ? 40.567 -25.687 177.870 1.00 97.95 122 LEU D CA 1
ATOM 6399 C C . LEU D 1 122 ? 40.398 -25.295 179.337 1.00 98.45 122 LEU D C 1
ATOM 6400 O O . LEU D 1 122 ? 39.371 -24.730 179.729 1.00 94.31 122 LEU D O 1
ATOM 6405 N N . VAL D 1 123 ? 41.411 -25.592 180.144 1.00 101.31 123 VAL D N 1
ATOM 6406 C CA . VAL D 1 123 ? 41.380 -25.242 181.559 1.00 101.98 123 VAL D CA 1
ATOM 6407 C C . VAL D 1 123 ? 41.236 -23.731 181.707 1.00 97.02 123 VAL D C 1
ATOM 6408 O O . VAL D 1 123 ? 40.460 -23.246 182.532 1.00 98.13 123 VAL D O 1
ATOM 6412 N N . GLY D 1 124 ? 41.979 -22.991 180.892 1.00 92.99 124 GLY D N 1
ATOM 6413 C CA . GLY D 1 124 ? 41.903 -21.541 180.900 1.00 90.78 124 GLY D CA 1
ATOM 6414 C C . GLY D 1 124 ? 40.491 -21.049 180.636 1.00 89.87 124 GLY D C 1
ATOM 6415 O O . GLY D 1 124 ? 39.957 -20.229 181.381 1.00 83.73 124 GLY D O 1
ATOM 6416 N N . ALA D 1 125 ? 39.882 -21.560 179.570 1.00 92.16 125 ALA D N 1
ATOM 6417 C CA . ALA D 1 125 ? 38.512 -21.197 179.223 1.00 90.41 125 ALA D CA 1
ATOM 6418 C C . ALA D 1 125 ? 37.554 -21.493 180.372 1.00 93.52 125 ALA D C 1
ATOM 6419 O O . ALA D 1 125 ? 36.838 -20.604 180.841 1.00 91.35 125 ALA D O 1
ATOM 6421 N N . LEU D 1 126 ? 37.553 -22.745 180.823 1.00 92.86 126 LEU D N 1
ATOM 6422 C CA . LEU D 1 126 ? 36.672 -23.173 181.902 1.00 95.47 126 LEU D CA 1
ATOM 6423 C C . LEU D 1 126 ? 36.828 -22.312 183.154 1.00 92.43 126 LEU D C 1
ATOM 6424 O O . LEU D 1 126 ? 35.838 -21.918 183.769 1.00 90.88 126 LEU D O 1
ATOM 6429 N N . LEU D 1 127 ? 38.067 -22.013 183.527 1.00 89.65 127 LEU D N 1
ATOM 6430 C CA . LEU D 1 127 ? 38.312 -21.164 184.688 1.00 86.46 127 LEU D CA 1
ATOM 6431 C C . LEU D 1 127 ? 37.633 -19.809 184.544 1.00 85.61 127 LEU D C 1
ATOM 6432 O O . LEU D 1 127 ? 37.019 -19.305 185.490 1.00 86.19 127 LEU D O 1
ATOM 6437 N N . PHE D 1 128 ? 37.749 -19.220 183.355 1.00 82.69 128 PHE D N 1
ATOM 6438 C CA . PHE D 1 128 ? 37.197 -17.897 183.107 1.00 80.54 128 PHE D CA 1
ATOM 6439 C C . PHE D 1 128 ? 35.681 -17.965 183.028 1.00 79.78 128 PHE D C 1
ATOM 6440 O O . PHE D 1 128 ? 34.992 -16.992 183.337 1.00 73.64 128 PHE D O 1
ATOM 6448 N N . VAL D 1 129 ? 35.166 -19.118 182.610 1.00 83.23 129 VAL D N 1
ATOM 6449 C CA . VAL D 1 129 ? 33.729 -19.362 182.642 1.00 85.34 129 VAL D CA 1
ATOM 6450 C C . VAL D 1 129 ? 33.220 -19.250 184.081 1.00 83.65 129 VAL D C 1
ATOM 6451 O O . VAL D 1 129 ? 32.304 -18.479 184.375 1.00 81.29 129 VAL D O 1
ATOM 6455 N N . LEU D 1 130 ? 33.833 -20.018 184.974 1.00 86.98 130 LEU D N 1
ATOM 6456 C CA . LEU D 1 130 ? 33.493 -19.986 186.394 1.00 86.15 130 LEU D CA 1
ATOM 6457 C C . LEU D 1 130 ? 33.515 -18.552 186.925 1.00 83.06 130 LEU D C 1
ATOM 6458 O O . LEU D 1 130 ? 32.549 -18.081 187.525 1.00 80.44 130 LEU D O 1
ATOM 6463 N N . LEU D 1 131 ? 34.626 -17.863 186.686 1.00 80.45 131 LEU D N 1
ATOM 6464 C CA . LEU D 1 131 ? 34.787 -16.482 187.114 1.00 78.42 131 LEU D CA 1
ATOM 6465 C C . LEU D 1 131 ? 33.694 -15.555 186.548 1.00 82.45 131 LEU D C 1
ATOM 6466 O O . LEU D 1 131 ? 33.102 -14.764 187.289 1.00 83.02 131 LEU D O 1
ATOM 6471 N N . MET D 1 132 ? 33.418 -15.655 185.247 1.00 80.65 132 MET D N 1
ATOM 6472 C CA . MET D 1 132 ? 32.366 -14.833 184.644 1.00 80.52 132 MET D CA 1
ATOM 6473 C C . MET D 1 132 ? 30.983 -15.152 185.227 1.00 81.87 132 MET D C 1
ATOM 6474 O O . MET D 1 132 ? 30.159 -14.255 185.434 1.00 77.77 132 MET D O 1
ATOM 6479 N N . TRP D 1 133 ? 30.722 -16.427 185.488 1.00 80.97 133 TRP D N 1
ATOM 6480 C CA . TRP D 1 133 ? 29.453 -16.790 186.098 1.00 82.41 133 TRP D CA 1
ATOM 6481 C C . TRP D 1 133 ? 29.338 -16.207 187.506 1.00 82.77 133 TRP D C 1
ATOM 6482 O O . TRP D 1 133 ? 28.275 -15.720 187.896 1.00 80.06 133 TRP D O 1
ATOM 6493 N N . LEU D 1 134 ? 30.438 -16.257 188.256 1.00 80.21 134 LEU D N 1
ATOM 6494 C CA . LEU D 1 134 ? 30.463 -15.760 189.631 1.00 77.82 134 LEU D CA 1
ATOM 6495 C C . LEU D 1 134 ? 30.322 -14.248 189.707 1.00 77.76 134 LEU D C 1
ATOM 6496 O O . LEU D 1 134 ? 29.953 -13.714 190.754 1.00 75.96 134 LEU D O 1
ATOM 6501 N N . SER D 1 135 ? 30.625 -13.558 188.605 1.00 73.89 135 SER D N 1
ATOM 6502 C CA . SER D 1 135 ? 30.605 -12.099 188.602 1.00 70.45 135 SER D CA 1
ATOM 6503 C C . SER D 1 135 ? 29.179 -11.558 188.518 1.00 71.35 135 SER D C 1
ATOM 6504 O O . SER D 1 135 ? 28.948 -10.372 188.754 1.00 71.97 135 SER D O 1
ATOM 6507 N N . GLY D 1 136 ? 28.228 -12.432 188.188 1.00 72.38 136 GLY D N 1
ATOM 6508 C CA . GLY D 1 136 ? 26.851 -12.025 187.959 1.00 71.34 136 GLY D CA 1
ATOM 6509 C C . GLY D 1 136 ? 26.680 -11.242 186.657 1.00 75.12 136 GLY D C 1
ATOM 6510 O O . GLY D 1 136 ? 25.641 -10.629 186.426 1.00 80.42 136 GLY D O 1
ATOM 6511 N N . GLU D 1 137 ? 27.697 -11.279 185.797 1.00 74.21 137 GLU D N 1
ATOM 6512 C CA . GLU D 1 137 ? 27.714 -10.498 184.555 1.00 70.55 137 GLU D CA 1
ATOM 6513 C C . GLU D 1 137 ? 26.542 -10.768 183.600 1.00 72.39 137 GLU D C 1
ATOM 6514 O O . GLU D 1 137 ? 26.195 -9.911 182.786 1.00 72.31 137 GLU D O 1
ATOM 6520 N N . TYR D 1 138 ? 25.933 -11.945 183.688 1.00 74.50 138 TYR D N 1
ATOM 6521 C CA . TYR D 1 138 ? 24.882 -12.299 182.737 1.00 75.77 138 TYR D CA 1
ATOM 6522 C C . TYR D 1 138 ? 23.617 -11.467 182.918 1.00 78.83 138 TYR D C 1
ATOM 6523 O O . TYR D 1 138 ? 22.718 -11.517 182.079 1.00 80.68 138 TYR D O 1
ATOM 6532 N N . MET D 1 139 ? 23.555 -10.693 184.002 1.00 75.93 139 MET D N 1
ATOM 6533 C CA . MET D 1 139 ? 22.415 -9.802 184.227 1.00 73.30 139 MET D CA 1
ATOM 6534 C C . MET D 1 139 ? 22.643 -8.388 183.679 1.00 72.05 139 MET D C 1
ATOM 6535 O O . MET D 1 139 ? 21.750 -7.541 183.732 1.00 76.37 139 MET D O 1
ATOM 6540 N N . THR D 1 140 ? 23.838 -8.143 183.148 1.00 66.24 140 THR D N 1
ATOM 6541 C CA . THR D 1 140 ? 24.155 -6.870 182.510 1.00 63.97 140 THR D CA 1
ATOM 6542 C C . THR D 1 140 ? 23.146 -6.511 181.414 1.00 65.10 140 THR D C 1
ATOM 6543 O O . THR D 1 140 ? 22.684 -7.380 180.674 1.00 68.35 140 THR D O 1
ATOM 6547 N N . ALA D 1 141 ? 22.818 -5.223 181.325 1.00 67.25 141 ALA D N 1
ATOM 6548 C CA . ALA D 1 141 ? 21.828 -4.703 180.384 1.00 66.39 141 ALA D CA 1
ATOM 6549 C C . ALA D 1 141 ? 20.516 -5.474 180.486 1.00 77.83 141 ALA D C 1
ATOM 6550 O O . ALA D 1 141 ? 20.040 -6.054 179.505 1.00 79.08 141 ALA D O 1
ATOM 6552 N N . ASN D 1 142 ? 19.947 -5.477 181.690 1.00 83.99 142 ASN D N 1
ATOM 6553 C CA . ASN D 1 142 ? 18.705 -6.195 181.986 1.00 86.95 142 ASN D CA 1
ATOM 6554 C C . ASN D 1 142 ? 18.691 -7.638 181.465 1.00 81.57 142 ASN D C 1
ATOM 6555 O O . ASN D 1 142 ? 17.697 -8.104 180.907 1.00 82.98 142 ASN D O 1
ATOM 6560 N N . GLY D 1 143 ? 19.803 -8.339 181.651 1.00 74.57 143 GLY D N 1
ATOM 6561 C CA . GLY D 1 143 ? 19.926 -9.707 181.184 1.00 75.58 143 GLY D CA 1
ATOM 6562 C C . GLY D 1 143 ? 20.247 -9.875 179.702 1.00 72.07 143 GLY D C 1
ATOM 6563 O O . GLY D 1 143 ? 20.341 -11.002 179.217 1.00 70.68 143 GLY D O 1
ATOM 6564 N N . GLN D 1 144 ? 20.412 -8.773 178.974 1.00 70.08 144 GLN D N 1
ATOM 6565 C CA . GLN D 1 144 ? 20.719 -8.860 177.540 1.00 68.68 144 GLN D CA 1
ATOM 6566 C C . GLN D 1 144 ? 22.125 -9.407 177.275 1.00 73.33 144 GLN D C 1
ATOM 6567 O O . GLN D 1 144 ? 22.361 -10.072 176.265 1.00 75.93 144 GLN D O 1
ATOM 6573 N N . TRP D 1 145 ? 23.053 -9.126 178.186 1.00 72.75 145 TRP D N 1
ATOM 6574 C CA . TRP D 1 145 ? 24.389 -9.717 178.128 1.00 70.52 145 TRP D CA 1
ATOM 6575 C C . TRP D 1 145 ? 24.280 -11.248 178.127 1.00 70.81 145 TRP D C 1
ATOM 6576 O O . TRP D 1 145 ? 24.837 -11.928 177.265 1.00 70.55 145 TRP D O 1
ATOM 6587 N N . GLY D 1 146 ? 23.542 -11.786 179.090 1.00 69.48 146 GLY D N 1
ATOM 6588 C CA . GLY D 1 146 ? 23.344 -13.221 179.164 1.00 75.48 146 GLY D CA 1
ATOM 6589 C C . GLY D 1 146 ? 22.672 -13.775 177.919 1.00 76.21 146 GLY D C 1
ATOM 6590 O O . GLY D 1 146 ? 23.122 -14.770 177.349 1.00 79.58 146 GLY D O 1
ATOM 6591 N N . LEU D 1 147 ? 21.589 -13.133 177.497 1.00 75.23 147 LEU D N 1
ATOM 6592 C CA . LEU D 1 147 ? 20.852 -13.587 176.321 1.00 81.38 147 LEU D CA 1
ATOM 6593 C C . LEU D 1 147 ? 21.758 -13.654 175.092 1.00 76.93 147 LEU D C 1
ATOM 6594 O O . LEU D 1 147 ? 21.624 -14.559 174.265 1.00 75.23 147 LEU D O 1
ATOM 6599 N N . ASN D 1 148 ? 22.669 -12.687 174.983 1.00 74.79 148 ASN D N 1
ATOM 6600 C CA . ASN D 1 148 ? 23.629 -12.628 173.882 1.00 68.31 148 ASN D CA 1
ATOM 6601 C C . ASN D 1 148 ? 24.502 -13.878 173.864 1.00 77.00 148 ASN D C 1
ATOM 6602 O O . ASN D 1 148 ? 24.779 -14.440 172.807 1.00 77.58 148 ASN D O 1
ATOM 6607 N N . VAL D 1 149 ? 24.932 -14.316 175.044 1.00 79.59 149 VAL D N 1
ATOM 6608 C CA . VAL D 1 149 ? 25.717 -15.538 175.142 1.00 79.64 149 VAL D CA 1
ATOM 6609 C C . VAL D 1 149 ? 24.876 -16.748 174.751 1.00 83.37 149 VAL D C 1
ATOM 6610 O O . VAL D 1 149 ? 25.322 -17.590 173.974 1.00 90.08 149 VAL D O 1
ATOM 6614 N N . LEU D 1 150 ? 23.661 -16.833 175.284 1.00 81.83 150 LEU D N 1
ATOM 6615 C CA . LEU D 1 150 ? 22.765 -17.928 174.930 1.00 81.86 150 LEU D CA 1
ATOM 6616 C C . LEU D 1 150 ? 22.669 -18.066 173.409 1.00 84.97 150 LEU D C 1
ATOM 6617 O O . LEU D 1 150 ? 22.970 -19.120 172.844 1.00 88.31 150 LEU D O 1
ATOM 6622 N N . GLN D 1 151 ? 22.250 -16.993 172.751 1.00 82.38 151 GLN D N 1
ATOM 6623 C CA . GLN D 1 151 ? 22.107 -16.995 171.298 1.00 82.99 151 GLN D CA 1
ATOM 6624 C C . GLN D 1 151 ? 23.421 -17.281 170.564 1.00 83.94 151 GLN D C 1
ATOM 6625 O O . GLN D 1 151 ? 23.433 -18.030 169.591 1.00 90.99 151 GLN D O 1
ATOM 6631 N N . THR D 1 152 ? 24.523 -16.700 171.027 1.00 81.09 152 THR D N 1
ATOM 6632 C CA . THR D 1 152 ? 25.813 -16.938 170.381 1.00 80.89 152 THR D CA 1
ATOM 6633 C C . THR D 1 152 ? 26.248 -18.398 170.548 1.00 86.92 152 THR D C 1
ATOM 6634 O O . THR D 1 152 ? 26.687 -19.040 169.591 1.00 89.44 152 THR D O 1
ATOM 6638 N N . ALA D 1 153 ? 26.116 -18.923 171.762 1.00 86.97 153 ALA D N 1
ATOM 6639 C CA . ALA D 1 153 ? 26.423 -20.326 172.017 1.00 88.16 153 ALA D CA 1
ATOM 6640 C C . ALA D 1 153 ? 25.494 -21.241 171.213 1.00 89.75 153 ALA D C 1
ATOM 6641 O O . ALA D 1 153 ? 25.943 -22.194 170.575 1.00 89.10 153 ALA D O 1
ATOM 6643 N N . ASP D 1 154 ? 24.202 -20.928 171.238 1.00 88.31 154 ASP D N 1
ATOM 6644 C CA . ASP D 1 154 ? 23.186 -21.737 170.576 1.00 91.77 154 ASP D CA 1
ATOM 6645 C C . ASP D 1 154 ? 23.465 -21.885 169.080 1.00 94.25 154 ASP D C 1
ATOM 6646 O O . ASP D 1 154 ? 23.308 -22.968 168.507 1.00 93.50 154 ASP D O 1
ATOM 6651 N N . HIS D 1 155 ? 23.874 -20.783 168.458 1.00 91.35 155 HIS D N 1
ATOM 6652 C CA . HIS D 1 155 ? 24.149 -20.756 167.030 1.00 90.19 155 HIS D CA 1
ATOM 6653 C C . HIS D 1 155 ? 25.265 -21.729 166.670 1.00 89.14 155 HIS D C 1
ATOM 6654 O O . HIS D 1 155 ? 25.218 -22.373 165.632 1.00 91.00 155 HIS D O 1
ATOM 6661 N N . LYS D 1 156 ? 26.257 -21.846 167.545 1.00 90.31 156 LYS D N 1
ATOM 6662 C CA . LYS D 1 156 ? 27.439 -22.662 167.266 1.00 87.45 156 LYS D CA 1
ATOM 6663 C C . LYS D 1 156 ? 27.240 -24.180 167.358 1.00 90.18 156 LYS D C 1
ATOM 6664 O O . LYS D 1 156 ? 28.154 -24.934 167.031 1.00 93.81 156 LYS D O 1
ATOM 6670 N N . VAL D 1 157 ? 26.070 -24.634 167.804 1.00 89.85 157 VAL D N 1
ATOM 6671 C CA . VAL D 1 157 ? 25.814 -26.075 167.880 1.00 92.77 157 VAL D CA 1
ATOM 6672 C C . VAL D 1 157 ? 24.727 -26.515 166.903 1.00 95.42 157 VAL D C 1
ATOM 6673 O O . VAL D 1 157 ? 24.108 -27.555 167.084 1.00 92.97 157 VAL D O 1
ATOM 6677 N N . HIS D 1 158 ? 24.493 -25.722 165.865 1.00 96.50 158 HIS D N 1
ATOM 6678 C CA . HIS D 1 158 ? 23.498 -26.090 164.867 1.00 99.74 158 HIS D CA 1
ATOM 6679 C C . HIS D 1 158 ? 24.118 -26.207 163.483 1.00 100.50 158 HIS D C 1
ATOM 6680 O O . HIS D 1 158 ? 23.443 -26.008 162.473 1.00 102.51 158 HIS D O 1
ATOM 6687 N N . HIS D 1 159 ? 25.403 -26.548 163.444 1.00 101.19 159 HIS D N 1
ATOM 6688 C CA . HIS D 1 159 ? 26.116 -26.706 162.176 1.00 101.63 159 HIS D CA 1
ATOM 6689 C C . HIS D 1 159 ? 26.252 -28.157 161.741 1.00 105.62 159 HIS D C 1
ATOM 6690 O O . HIS D 1 159 ? 26.406 -29.057 162.570 1.00 107.61 159 HIS D O 1
ATOM 6697 N N . THR D 1 160 ? 26.211 -28.369 160.429 1.00 104.78 160 THR D N 1
ATOM 6698 C CA . THR D 1 160 ? 26.580 -29.651 159.846 1.00 106.60 160 THR D CA 1
ATOM 6699 C C . THR D 1 160 ? 28.044 -29.914 160.163 1.00 108.09 160 THR D C 1
ATOM 6700 O O . THR D 1 160 ? 28.846 -28.980 160.233 1.00 110.77 160 THR D O 1
ATOM 6704 N N . PHE D 1 161 ? 28.392 -31.179 160.359 1.00 108.75 161 PHE D N 1
ATOM 6705 C CA . PHE D 1 161 ? 29.779 -31.549 160.603 1.00 109.56 161 PHE D CA 1
ATOM 6706 C C . PHE D 1 161 ? 30.666 -30.877 159.553 1.00 108.13 161 PHE D C 1
ATOM 6707 O O . PHE D 1 161 ? 31.653 -30.216 159.884 1.00 105.16 161 PHE D O 1
ATOM 6715 N N . ILE D 1 162 ? 30.290 -31.037 158.288 1.00 106.46 162 ILE D N 1
ATOM 6716 C CA . ILE D 1 162 ? 31.039 -30.458 157.182 1.00 104.99 162 ILE D CA 1
ATOM 6717 C C . ILE D 1 162 ? 31.246 -28.959 157.363 1.00 98.47 162 ILE D C 1
ATOM 6718 O O . ILE D 1 162 ? 32.381 -28.485 157.464 1.00 96.64 162 ILE D O 1
ATOM 6723 N N . GLU D 1 163 ? 30.150 -28.211 157.407 1.00 92.27 163 GLU D N 1
ATOM 6724 C CA . GLU D 1 163 ? 30.254 -26.765 157.515 1.00 89.83 163 GLU D CA 1
ATOM 6725 C C . GLU D 1 163 ? 30.961 -26.293 158.794 1.00 85.60 163 GLU D C 1
ATOM 6726 O O . GLU D 1 163 ? 31.507 -25.196 158.825 1.00 87.13 163 GLU D O 1
ATOM 6732 N N . ALA D 1 164 ? 30.983 -27.125 159.833 1.00 86.50 164 ALA D N 1
ATOM 6733 C CA . ALA D 1 164 ? 31.726 -26.781 161.050 1.00 92.04 164 ALA D CA 1
ATOM 6734 C C . ALA D 1 164 ? 33.237 -26.942 160.849 1.00 95.18 164 ALA D C 1
ATOM 6735 O O . ALA D 1 164 ? 34.029 -26.136 161.346 1.00 94.34 164 ALA D O 1
ATOM 6737 N N . VAL D 1 165 ? 33.627 -27.993 160.129 1.00 94.08 165 VAL D N 1
ATOM 6738 C CA . VAL D 1 165 ? 35.023 -28.197 159.751 1.00 94.21 165 VAL D CA 1
ATOM 6739 C C . VAL D 1 165 ? 35.476 -27.048 158.852 1.00 95.42 165 VAL D C 1
ATOM 6740 O O . VAL D 1 165 ? 36.584 -26.532 158.987 1.00 95.56 165 VAL D O 1
ATOM 6744 N N . CYS D 1 166 ? 34.601 -26.649 157.938 1.00 93.61 166 CYS D N 1
ATOM 6745 C CA . CYS D 1 166 ? 34.902 -25.556 157.024 1.00 97.38 166 CYS D CA 1
ATOM 6746 C C . CYS D 1 166 ? 35.014 -24.211 157.752 1.00 95.61 166 CYS D C 1
ATOM 6747 O O . CYS D 1 166 ? 35.972 -23.468 157.549 1.00 95.39 166 CYS D O 1
ATOM 6750 N N . LEU D 1 167 ? 34.041 -23.902 158.603 1.00 93.89 167 LEU D N 1
ATOM 6751 C CA . LEU D 1 167 ? 34.135 -22.715 159.449 1.00 91.56 167 LEU D CA 1
ATOM 6752 C C . LEU D 1 167 ? 35.384 -22.798 160.323 1.00 91.20 167 LEU D C 1
ATOM 6753 O O . LEU D 1 167 ? 36.035 -21.785 160.594 1.00 87.78 167 LEU D O 1
ATOM 6758 N N . GLY D 1 168 ? 35.710 -24.019 160.748 1.00 93.26 168 GLY D N 1
ATOM 6759 C CA . GLY D 1 168 ? 36.901 -24.288 161.533 1.00 91.06 168 GLY D CA 1
ATOM 6760 C C . GLY D 1 168 ? 38.188 -23.945 160.803 1.00 92.11 168 GLY D C 1
ATOM 6761 O O . GLY D 1 168 ? 39.046 -23.239 161.340 1.00 88.07 168 GLY D O 1
ATOM 6762 N N . ILE D 1 169 ? 38.332 -24.441 159.576 1.00 92.65 169 ILE D N 1
ATOM 6763 C CA . ILE D 1 169 ? 39.512 -24.117 158.779 1.00 93.14 169 ILE D CA 1
ATOM 6764 C C . ILE D 1 169 ? 39.589 -22.630 158.434 1.00 84.78 169 ILE D C 1
ATOM 6765 O O . ILE D 1 169 ? 40.673 -22.041 158.435 1.00 78.77 169 ILE D O 1
ATOM 6770 N N . LEU D 1 170 ? 38.438 -22.029 158.151 1.00 83.56 170 LEU D N 1
ATOM 6771 C CA . LEU D 1 170 ? 38.377 -20.603 157.854 1.00 79.35 170 LEU D CA 1
ATOM 6772 C C . LEU D 1 170 ? 38.880 -19.785 159.039 1.00 80.38 170 LEU D C 1
ATOM 6773 O O . LEU D 1 170 ? 39.642 -18.832 158.867 1.00 79.96 170 LEU D O 1
ATOM 6778 N N . ALA D 1 171 ? 38.463 -20.166 160.243 1.00 80.21 171 ALA D N 1
ATOM 6779 C CA . ALA D 1 171 ? 38.861 -19.433 161.444 1.00 81.57 171 ALA D CA 1
ATOM 6780 C C . ALA D 1 171 ? 40.365 -19.508 161.680 1.00 80.68 171 ALA D C 1
ATOM 6781 O O . ALA D 1 171 ? 41.008 -18.500 161.967 1.00 77.43 171 ALA D O 1
ATOM 6783 N N . ASN D 1 172 ? 40.926 -20.707 161.560 1.00 81.92 172 ASN D N 1
ATOM 6784 C CA . ASN D 1 172 ? 42.349 -20.883 161.817 1.00 83.74 172 ASN D CA 1
ATOM 6785 C C . ASN D 1 172 ? 43.253 -20.325 160.721 1.00 88.50 172 ASN D C 1
ATOM 6786 O O . ASN D 1 172 ? 44.373 -19.894 161.002 1.00 89.75 172 ASN D O 1
ATOM 6791 N N . LEU D 1 173 ? 42.777 -20.343 159.477 1.00 85.73 173 LEU D N 1
ATOM 6792 C CA . LEU D 1 173 ? 43.456 -19.624 158.415 1.00 83.38 173 LEU D CA 1
ATOM 6793 C C . LEU D 1 173 ? 43.692 -18.190 158.880 1.00 77.94 173 LEU D C 1
ATOM 6794 O O . LEU D 1 173 ? 44.816 -17.685 158.844 1.00 76.66 173 LEU D O 1
ATOM 6799 N N . MET D 1 174 ? 42.624 -17.540 159.330 1.00 71.27 174 MET D N 1
ATOM 6800 C CA . MET D 1 174 ? 42.724 -16.150 159.753 1.00 71.19 174 MET D CA 1
ATOM 6801 C C . MET D 1 174 ? 43.631 -15.951 160.974 1.00 73.21 174 MET D C 1
ATOM 6802 O O . MET D 1 174 ? 44.423 -15.011 161.004 1.00 73.68 174 MET D O 1
ATOM 6807 N N . VAL D 1 175 ? 43.542 -16.836 161.967 1.00 75.84 175 VAL D N 1
ATOM 6808 C CA . VAL D 1 175 ? 44.396 -16.702 163.147 1.00 74.67 175 VAL D CA 1
ATOM 6809 C C . VAL D 1 175 ? 45.876 -16.875 162.797 1.00 78.58 175 VAL D C 1
ATOM 6810 O O . VAL D 1 175 ? 46.703 -16.034 163.141 1.00 85.46 175 VAL D O 1
ATOM 6814 N N . CYS D 1 176 ? 46.204 -17.964 162.111 1.00 76.87 176 CYS D N 1
ATOM 6815 C CA . CYS D 1 176 ? 47.584 -18.223 161.705 1.00 74.72 176 CYS D CA 1
ATOM 6816 C C . CYS D 1 176 ? 48.173 -17.091 160.847 1.00 79.31 176 CYS D C 1
ATOM 6817 O O . CYS D 1 176 ? 49.303 -16.650 161.075 1.00 81.15 176 CYS D O 1
ATOM 6820 N N . LEU D 1 177 ? 47.409 -16.618 159.866 1.00 75.73 177 LEU D N 1
ATOM 6821 C CA . LEU D 1 177 ? 47.854 -15.489 159.055 1.00 78.64 177 LEU D CA 1
ATOM 6822 C C . LEU D 1 177 ? 48.118 -14.266 159.925 1.00 78.81 177 LEU D C 1
ATOM 6823 O O . LEU D 1 177 ? 49.123 -13.575 159.752 1.00 79.01 177 LEU D O 1
ATOM 6828 N N . ALA D 1 178 ? 47.208 -14.002 160.857 1.00 73.96 178 ALA D N 1
ATOM 6829 C CA . ALA D 1 178 ? 47.345 -12.849 161.735 1.00 70.66 178 ALA D CA 1
ATOM 6830 C C . ALA D 1 178 ? 48.640 -12.943 162.536 1.00 70.88 178 ALA D C 1
ATOM 6831 O O . ALA D 1 178 ? 49.419 -11.989 162.591 1.00 68.12 178 ALA D O 1
ATOM 6833 N N . VAL D 1 179 ? 48.864 -14.105 163.142 1.00 73.94 179 VAL D N 1
ATOM 6834 C CA . VAL D 1 179 ? 50.064 -14.365 163.934 1.00 80.52 179 VAL D CA 1
ATOM 6835 C C . VAL D 1 179 ? 51.348 -14.315 163.099 1.00 83.56 179 VAL D C 1
ATOM 6836 O O . VAL D 1 179 ? 52.356 -13.757 163.531 1.00 84.86 179 VAL D O 1
ATOM 6840 N N . TRP D 1 180 ? 51.323 -14.901 161.908 1.00 82.33 180 TRP D N 1
ATOM 6841 C CA . TRP D 1 180 ? 52.478 -14.786 161.027 1.00 81.67 180 TRP D CA 1
ATOM 6842 C C . TRP D 1 180 ? 52.799 -13.324 160.696 1.00 72.90 180 TRP D C 1
ATOM 6843 O O . TRP D 1 180 ? 53.958 -12.918 160.685 1.00 78.51 180 TRP D O 1
ATOM 6854 N N . MET D 1 181 ? 51.779 -12.528 160.426 1.00 65.25 181 MET D N 1
ATOM 6855 C CA . MET D 1 181 ? 52.022 -11.122 160.104 1.00 69.57 181 MET D CA 1
ATOM 6856 C C . MET D 1 181 ? 52.610 -10.376 161.294 1.00 73.91 181 MET D C 1
ATOM 6857 O O . MET D 1 181 ? 53.534 -9.578 161.146 1.00 76.76 181 MET D O 1
ATOM 6862 N N . SER D 1 182 ? 52.065 -10.646 162.474 1.00 72.75 182 SER D N 1
ATOM 6863 C CA . SER D 1 182 ? 52.549 -10.031 163.703 1.00 80.18 182 SER D CA 1
ATOM 6864 C C . SER D 1 182 ? 54.059 -10.204 163.866 1.00 74.69 182 SER D C 1
ATOM 6865 O O . SER D 1 182 ? 54.778 -9.250 164.167 1.00 72.20 182 SER D O 1
ATOM 6868 N N . TYR D 1 183 ? 54.523 -11.431 163.670 1.00 69.99 183 TYR D N 1
ATOM 6869 C CA . TYR D 1 183 ? 55.938 -11.766 163.822 1.00 79.33 183 TYR D CA 1
ATOM 6870 C C . TYR D 1 183 ? 56.911 -11.019 162.901 1.00 77.33 183 TYR D C 1
ATOM 6871 O O . TYR D 1 183 ? 58.125 -11.082 163.104 1.00 76.58 183 TYR D O 1
ATOM 6880 N N . SER D 1 184 ? 56.386 -10.316 161.899 1.00 71.52 184 SER D N 1
ATOM 6881 C CA . SER D 1 184 ? 57.230 -9.523 161.017 1.00 74.47 184 SER D CA 1
ATOM 6882 C C . SER D 1 184 ? 57.234 -8.060 161.473 1.00 77.78 184 SER D C 1
ATOM 6883 O O . SER D 1 184 ? 57.911 -7.213 160.891 1.00 81.43 184 SER D O 1
ATOM 6886 N N . GLY D 1 185 ? 56.472 -7.773 162.522 1.00 70.22 185 GLY D N 1
ATOM 6887 C CA . GLY D 1 185 ? 56.471 -6.454 163.120 1.00 70.57 185 GLY D CA 1
ATOM 6888 C C . GLY D 1 185 ? 57.708 -6.138 163.944 1.00 72.05 185 GLY D C 1
ATOM 6889 O O . GLY D 1 185 ? 58.376 -7.029 164.476 1.00 67.70 185 GLY D O 1
ATOM 6890 N N . ARG D 1 186 ? 58.015 -4.851 164.056 1.00 78.52 186 ARG D N 1
ATOM 6891 C CA . ARG D 1 186 ? 59.117 -4.413 164.898 1.00 87.24 186 ARG D CA 1
ATOM 6892 C C . ARG D 1 186 ? 58.560 -3.862 166.199 1.00 86.54 186 ARG D C 1
ATOM 6893 O O . ARG D 1 186 ? 58.800 -4.412 167.280 1.00 96.36 186 ARG D O 1
ATOM 6901 N N . SER D 1 187 ? 57.788 -2.789 166.084 1.00 75.72 187 SER D N 1
ATOM 6902 C CA . SER D 1 187 ? 57.233 -2.108 167.242 1.00 69.46 187 SER D CA 1
ATOM 6903 C C . SER D 1 187 ? 56.068 -2.875 167.845 1.00 75.37 187 SER D C 1
ATOM 6904 O O . SER D 1 187 ? 55.561 -3.829 167.249 1.00 78.48 187 SER D O 1
ATOM 6907 N N . LEU D 1 188 ? 55.652 -2.444 169.034 1.00 73.45 188 LEU D N 1
ATOM 6908 C CA . LEU D 1 188 ? 54.437 -2.937 169.662 1.00 69.21 188 LEU D CA 1
ATOM 6909 C C . LEU D 1 188 ? 53.228 -2.652 168.789 1.00 64.62 188 LEU D C 1
ATOM 6910 O O . LEU D 1 188 ? 52.387 -3.528 168.609 1.00 71.77 188 LEU D O 1
ATOM 6915 N N . MET D 1 189 ? 53.140 -1.432 168.253 1.00 61.67 189 MET D N 1
ATOM 6916 C CA . MET D 1 189 ? 52.082 -1.077 167.289 1.00 67.16 189 MET D CA 1
ATOM 6917 C C . MET D 1 189 ? 52.019 -2.074 166.132 1.00 65.58 189 MET D C 1
ATOM 6918 O O . MET D 1 189 ? 50.943 -2.557 165.766 1.00 67.90 189 MET D O 1
ATOM 6923 N N . ASP D 1 190 ? 53.178 -2.359 165.546 1.00 61.40 190 ASP D N 1
ATOM 6924 C CA . ASP D 1 190 ? 53.248 -3.286 164.430 1.00 64.14 190 ASP D CA 1
ATOM 6925 C C . ASP D 1 190 ? 52.583 -4.599 164.808 1.00 67.78 190 ASP D C 1
ATOM 6926 O O . ASP D 1 190 ? 51.628 -5.024 164.149 1.00 68.89 190 ASP D O 1
ATOM 6931 N N . LYS D 1 191 ? 53.084 -5.216 165.884 1.00 58.40 191 LYS D N 1
ATOM 6932 C CA . LYS D 1 191 ? 52.738 -6.596 166.240 1.00 68.85 191 LYS D CA 1
ATOM 6933 C C . LYS D 1 191 ? 51.277 -6.732 166.626 1.00 70.98 191 LYS D C 1
ATOM 6934 O O . LYS D 1 191 ? 50.639 -7.751 166.356 1.00 72.81 191 LYS D O 1
ATOM 6940 N N . ALA D 1 192 ? 50.762 -5.702 167.283 1.00 68.66 192 ALA D N 1
ATOM 6941 C CA . ALA D 1 192 ? 49.394 -5.722 167.776 1.00 66.14 192 ALA D CA 1
ATOM 6942 C C . ALA D 1 192 ? 48.397 -5.409 166.659 1.00 65.85 192 ALA D C 1
ATOM 6943 O O . ALA D 1 192 ? 47.525 -6.218 166.342 1.00 67.65 192 ALA D O 1
ATOM 6945 N N . PHE D 1 193 ? 48.530 -4.234 166.062 1.00 60.56 193 PHE D N 1
ATOM 6946 C CA . PHE D 1 193 ? 47.449 -3.724 165.238 1.00 66.73 193 PHE D CA 1
ATOM 6947 C C . PHE D 1 193 ? 47.353 -4.287 163.813 1.00 63.80 193 PHE D C 1
ATOM 6948 O O . PHE D 1 193 ? 46.372 -4.035 163.122 1.00 62.72 193 PHE D O 1
ATOM 6956 N N . ILE D 1 194 ? 48.345 -5.078 163.402 1.00 62.62 194 ILE D N 1
ATOM 6957 C CA . ILE D 1 194 ? 48.276 -5.784 162.123 1.00 64.06 194 ILE D CA 1
ATOM 6958 C C . ILE D 1 194 ? 47.332 -6.979 162.236 1.00 68.20 194 ILE D C 1
ATOM 6959 O O . ILE D 1 194 ? 46.886 -7.524 161.229 1.00 63.50 194 ILE D O 1
ATOM 6964 N N . MET D 1 195 ? 47.023 -7.372 163.471 1.00 68.97 195 MET D N 1
ATOM 6965 C CA . MET D 1 195 ? 46.201 -8.552 163.719 1.00 63.75 195 MET D CA 1
ATOM 6966 C C . MET D 1 195 ? 44.719 -8.201 163.837 1.00 64.87 195 MET D C 1
ATOM 6967 O O . MET D 1 195 ? 43.853 -9.079 163.804 1.00 65.86 195 MET D O 1
ATOM 6972 N N . VAL D 1 196 ? 44.427 -6.914 163.976 1.00 57.91 196 VAL D N 1
ATOM 6973 C CA . VAL D 1 196 ? 43.059 -6.480 164.204 1.00 58.89 196 VAL D CA 1
ATOM 6974 C C . VAL D 1 196 ? 42.122 -6.896 163.066 1.00 58.58 196 VAL D C 1
ATOM 6975 O O . VAL D 1 196 ? 41.122 -7.580 163.303 1.00 58.01 196 VAL D O 1
ATOM 6979 N N . LEU D 1 197 ? 42.463 -6.500 161.841 1.00 58.80 197 LEU D N 1
ATOM 6980 C CA . LEU D 1 197 ? 41.624 -6.758 160.659 1.00 60.67 197 LEU D CA 1
ATOM 6981 C C . LEU D 1 197 ? 41.376 -8.252 160.421 1.00 62.13 197 LEU D C 1
ATOM 6982 O O . LEU D 1 197 ? 40.229 -8.671 160.282 1.00 62.80 197 LEU D O 1
ATOM 6987 N N . PRO D 1 198 ? 42.449 -9.060 160.364 1.00 61.82 198 PRO D N 1
ATOM 6988 C CA . PRO D 1 198 ? 42.284 -10.497 160.069 1.00 67.27 198 PRO D CA 1
ATOM 6989 C C . PRO D 1 198 ? 41.519 -11.262 161.166 1.00 65.90 198 PRO D C 1
ATOM 6990 O O . PRO D 1 198 ? 40.728 -12.166 160.875 1.00 61.74 198 PRO D O 1
ATOM 6994 N N . VAL D 1 199 ? 41.763 -10.904 162.420 1.00 59.14 199 VAL D N 1
ATOM 6995 C CA . VAL D 1 199 ? 41.015 -11.487 163.523 1.00 61.62 199 VAL D CA 1
ATOM 6996 C C . VAL D 1 199 ? 39.558 -11.029 163.439 1.00 62.90 199 VAL D C 1
ATOM 6997 O O . VAL D 1 199 ? 38.633 -11.837 163.520 1.00 68.79 199 VAL D O 1
ATOM 7001 N N . ALA D 1 200 ? 39.355 -9.729 163.259 1.00 56.99 200 ALA D N 1
ATOM 7002 C CA . ALA D 1 200 ? 38.008 -9.183 163.249 1.00 54.47 200 ALA D CA 1
ATOM 7003 C C . ALA D 1 200 ? 37.208 -9.779 162.088 1.00 65.72 200 ALA D C 1
ATOM 7004 O O . ALA D 1 200 ? 35.986 -9.931 162.162 1.00 65.67 200 ALA D O 1
ATOM 7006 N N . MET D 1 201 ? 37.917 -10.122 161.020 1.00 68.85 201 MET D N 1
ATOM 7007 C CA . MET D 1 201 ? 37.302 -10.735 159.850 1.00 67.23 201 MET D CA 1
ATOM 7008 C C . MET D 1 201 ? 36.730 -12.109 160.184 1.00 61.31 201 MET D C 1
ATOM 7009 O O . MET D 1 201 ? 35.580 -12.396 159.861 1.00 65.57 201 MET D O 1
ATOM 7014 N N . PHE D 1 202 ? 37.517 -12.955 160.837 1.00 59.06 202 PHE D N 1
ATOM 7015 C CA . PHE D 1 202 ? 37.043 -14.303 161.145 1.00 63.69 202 PHE D CA 1
ATOM 7016 C C . PHE D 1 202 ? 35.903 -14.303 162.169 1.00 70.22 202 PHE D C 1
ATOM 7017 O O . PHE D 1 202 ? 34.969 -15.105 162.059 1.00 73.20 202 PHE D O 1
ATOM 7025 N N . VAL D 1 203 ? 35.961 -13.377 163.129 1.00 68.65 203 VAL D N 1
ATOM 7026 C CA . VAL D 1 203 ? 34.944 -13.281 164.179 1.00 64.84 203 VAL D CA 1
ATOM 7027 C C . VAL D 1 203 ? 33.636 -12.661 163.671 1.00 66.53 203 VAL D C 1
ATOM 7028 O O . VAL D 1 203 ? 32.549 -13.156 163.976 1.00 67.05 203 VAL D O 1
ATOM 7032 N N . ALA D 1 204 ? 33.732 -11.577 162.904 1.00 62.57 204 ALA D N 1
ATOM 7033 C CA . ALA D 1 204 ? 32.533 -10.959 162.340 1.00 61.53 204 ALA D CA 1
ATOM 7034 C C . ALA D 1 204 ? 31.802 -11.931 161.399 1.00 68.56 204 ALA D C 1
ATOM 7035 O O . ALA D 1 204 ? 30.571 -11.946 161.341 1.00 68.52 204 ALA D O 1
ATOM 7037 N N . SER D 1 205 ? 32.572 -12.743 160.680 1.00 65.87 205 SER D N 1
ATOM 7038 C CA . SER D 1 205 ? 32.026 -13.696 159.714 1.00 68.46 205 SER D CA 1
ATOM 7039 C C . SER D 1 205 ? 31.531 -14.983 160.385 1.00 74.59 205 SER D C 1
ATOM 7040 O O . SER D 1 205 ? 31.032 -15.894 159.716 1.00 73.31 205 SER D O 1
ATOM 7043 N N . GLY D 1 206 ? 31.674 -15.050 161.707 1.00 67.01 206 GLY D N 1
ATOM 7044 C CA . GLY D 1 206 ? 31.149 -16.166 162.468 1.00 69.79 206 GLY D CA 1
ATOM 7045 C C . GLY D 1 206 ? 31.856 -17.466 162.150 1.00 74.03 206 GLY D C 1
ATOM 7046 O O . GLY D 1 206 ? 31.254 -18.537 162.217 1.00 78.89 206 GLY D O 1
ATOM 7047 N N . PHE D 1 207 ? 33.135 -17.377 161.797 1.00 73.56 207 PHE D N 1
ATOM 7048 C CA . PHE D 1 207 ? 33.941 -18.576 161.614 1.00 76.91 207 PHE D CA 1
ATOM 7049 C C . PHE D 1 207 ? 34.201 -19.241 162.969 1.00 82.19 207 PHE D C 1
ATOM 7050 O O . PHE D 1 207 ? 33.930 -18.655 164.020 1.00 82.30 207 PHE D O 1
ATOM 7058 N N . GLU D 1 208 ? 34.715 -20.464 162.955 1.00 80.23 208 GLU D N 1
ATOM 7059 C CA . GLU D 1 208 ? 34.748 -21.248 164.185 1.00 85.15 208 GLU D CA 1
ATOM 7060 C C . GLU D 1 208 ? 36.137 -21.541 164.737 1.00 85.55 208 GLU D C 1
ATOM 7061 O O . GLU D 1 208 ? 36.931 -22.246 164.116 1.00 89.40 208 GLU D O 1
ATOM 7067 N N . HIS D 1 209 ? 36.415 -21.008 165.922 1.00 84.13 209 HIS D N 1
ATOM 7068 C CA . HIS D 1 209 ? 37.661 -21.306 166.610 1.00 83.16 209 HIS D CA 1
ATOM 7069 C C . HIS D 1 209 ? 37.408 -22.173 167.855 1.00 81.82 209 HIS D C 1
ATOM 7070 O O . HIS D 1 209 ? 36.736 -21.749 168.798 1.00 82.41 209 HIS D O 1
ATOM 7077 N N . SER D 1 210 ? 37.953 -23.385 167.852 1.00 82.26 210 SER D N 1
ATOM 7078 C CA . SER D 1 210 ? 37.644 -24.373 168.896 1.00 89.86 210 SER D CA 1
ATOM 7079 C C . SER D 1 210 ? 37.839 -23.849 170.319 1.00 90.07 210 SER D C 1
ATOM 7080 O O . SER D 1 210 ? 36.956 -23.979 171.171 1.00 91.81 210 SER D O 1
ATOM 7083 N N . ILE D 1 211 ? 39.001 -23.259 170.566 1.00 89.33 211 ILE D N 1
ATOM 7084 C CA . ILE D 1 211 ? 39.338 -22.753 171.888 1.00 90.26 211 ILE D CA 1
ATOM 7085 C C . ILE D 1 211 ? 38.408 -21.632 172.343 1.00 88.04 211 ILE D C 1
ATOM 7086 O O . ILE D 1 211 ? 37.918 -21.649 173.473 1.00 89.99 211 ILE D O 1
ATOM 7091 N N . ALA D 1 212 ? 38.160 -20.666 171.465 1.00 81.63 212 ALA D N 1
ATOM 7092 C CA . ALA D 1 212 ? 37.237 -19.586 171.782 1.00 78.67 212 ALA D CA 1
ATOM 7093 C C . ALA D 1 212 ? 35.866 -20.152 172.136 1.00 80.78 212 ALA D C 1
ATOM 7094 O O . ALA D 1 212 ? 35.145 -19.591 172.955 1.00 82.93 212 ALA D O 1
ATOM 7096 N N . ASN D 1 213 ? 35.510 -21.262 171.501 1.00 81.66 213 ASN D N 1
ATOM 7097 C CA . ASN D 1 213 ? 34.237 -21.921 171.767 1.00 83.36 213 ASN D CA 1
ATOM 7098 C C . ASN D 1 213 ? 34.225 -22.661 173.101 1.00 88.34 213 ASN D C 1
ATOM 7099 O O . ASN D 1 213 ? 33.164 -22.956 173.643 1.00 95.45 213 ASN D O 1
ATOM 7104 N N . MET D 1 214 ? 35.410 -22.960 173.622 1.00 85.97 214 MET D N 1
ATOM 7105 C CA . MET D 1 214 ? 35.529 -23.590 174.930 1.00 88.99 214 MET D CA 1
ATOM 7106 C C . MET D 1 214 ? 35.010 -22.652 176.018 1.00 86.42 214 MET D C 1
ATOM 7107 O O . MET D 1 214 ? 34.582 -23.092 177.092 1.00 85.31 214 MET D O 1
ATOM 7112 N N . PHE D 1 215 ? 35.057 -21.354 175.746 1.00 81.53 215 PHE D N 1
ATOM 7113 C CA . PHE D 1 215 ? 34.440 -20.404 176.652 1.00 79.80 215 PHE D CA 1
ATOM 7114 C C . PHE D 1 215 ? 32.979 -20.199 176.288 1.00 84.75 215 PHE D C 1
ATOM 7115 O O . PHE D 1 215 ? 32.088 -20.430 177.107 1.00 88.20 215 PHE D O 1
ATOM 7123 N N . MET D 1 216 ? 32.744 -19.776 175.048 1.00 80.25 216 MET D N 1
ATOM 7124 C CA . MET D 1 216 ? 31.417 -19.359 174.615 1.00 77.34 216 MET D CA 1
ATOM 7125 C C . MET D 1 216 ? 30.318 -20.375 174.882 1.00 80.84 216 MET D C 1
ATOM 7126 O O . MET D 1 216 ? 29.277 -20.041 175.444 1.00 83.23 216 MET D O 1
ATOM 7131 N N . ILE D 1 217 ? 30.535 -21.610 174.454 1.00 81.23 217 ILE D N 1
ATOM 7132 C CA . ILE D 1 217 ? 29.478 -22.610 174.527 1.00 84.93 217 ILE D CA 1
ATOM 7133 C C . ILE D 1 217 ? 29.246 -23.123 175.952 1.00 87.50 217 ILE D C 1
ATOM 7134 O O . ILE D 1 217 ? 28.103 -23.178 176.410 1.00 88.39 217 ILE D O 1
ATOM 7139 N N . PRO D 1 218 ? 30.323 -23.489 176.665 1.00 87.81 218 PRO D N 1
ATOM 7140 C CA . PRO D 1 218 ? 30.103 -23.808 178.083 1.00 90.27 218 PRO D CA 1
ATOM 7141 C C . PRO D 1 218 ? 29.536 -22.622 178.863 1.00 85.68 218 PRO D C 1
ATOM 7142 O O . PRO D 1 218 ? 28.785 -22.834 179.815 1.00 85.40 218 PRO D O 1
ATOM 7146 N N . MET D 1 219 ? 29.877 -21.400 178.460 1.00 84.70 219 MET D N 1
ATOM 7147 C CA . MET D 1 219 ? 29.316 -20.211 179.098 1.00 82.99 219 MET D CA 1
ATOM 7148 C C . MET D 1 219 ? 27.803 -20.199 178.925 1.00 88.07 219 MET D C 1
ATOM 7149 O O . MET D 1 219 ? 27.052 -19.990 179.886 1.00 90.74 219 MET D O 1
ATOM 7154 N N . GLY D 1 220 ? 27.364 -20.447 177.694 1.00 86.05 220 GLY D N 1
ATOM 7155 C CA . GLY D 1 220 ? 25.951 -20.563 177.390 1.00 83.64 220 GLY D CA 1
ATOM 7156 C C . GLY D 1 220 ? 25.255 -21.657 178.179 1.00 87.50 220 GLY D C 1
ATOM 7157 O O . GLY D 1 220 ? 24.160 -21.446 178.698 1.00 88.38 220 GLY D O 1
ATOM 7158 N N . ILE D 1 221 ? 25.883 -22.827 178.265 1.00 88.63 221 ILE D N 1
ATOM 7159 C CA . ILE D 1 221 ? 25.289 -23.966 178.960 1.00 93.68 221 ILE D CA 1
ATOM 7160 C C . ILE D 1 221 ? 25.111 -23.653 180.439 1.00 97.91 221 ILE D C 1
ATOM 7161 O O . ILE D 1 221 ? 24.063 -23.930 181.024 1.00 100.75 221 ILE D O 1
ATOM 7166 N N . VAL D 1 222 ? 26.146 -23.073 181.035 1.00 96.89 222 VAL D N 1
ATOM 7167 C CA . VAL D 1 222 ? 26.112 -22.689 182.439 1.00 95.05 222 VAL D CA 1
ATOM 7168 C C . VAL D 1 222 ? 24.958 -21.727 182.711 1.00 94.69 222 VAL D C 1
ATOM 7169 O O . VAL D 1 222 ? 24.154 -21.945 183.624 1.00 94.54 222 VAL D O 1
ATOM 7173 N N . ILE D 1 223 ? 24.881 -20.673 181.904 1.00 94.10 223 ILE D N 1
ATOM 7174 C CA . ILE D 1 223 ? 23.810 -19.690 182.007 1.00 90.96 223 ILE D CA 1
ATOM 7175 C C . ILE D 1 223 ? 22.446 -20.352 181.851 1.00 92.96 223 ILE D C 1
ATOM 7176 O O . ILE D 1 223 ? 21.522 -20.084 182.621 1.00 91.27 223 ILE D O 1
ATOM 7181 N N . ARG D 1 224 ? 22.322 -21.215 180.847 1.00 93.80 224 ARG D N 1
ATOM 7182 C CA . ARG D 1 224 ? 21.061 -21.890 180.592 1.00 97.72 224 ARG D CA 1
ATOM 7183 C C . ARG D 1 224 ? 20.679 -22.706 181.814 1.00 101.46 224 ARG D C 1
ATOM 7184 O O . ARG D 1 224 ? 19.551 -22.637 182.294 1.00 106.11 224 ARG D O 1
ATOM 7192 N N . ASP D 1 225 ? 21.641 -23.473 182.315 1.00 101.52 225 ASP D N 1
ATOM 7193 C CA . ASP D 1 225 ? 21.406 -24.384 183.425 1.00 104.56 225 ASP D CA 1
ATOM 7194 C C . ASP D 1 225 ? 21.219 -23.705 184.783 1.00 102.21 225 ASP D C 1
ATOM 7195 O O . ASP D 1 225 ? 20.569 -24.265 185.660 1.00 106.61 225 ASP D O 1
ATOM 7200 N N . PHE D 1 226 ? 21.777 -22.510 184.967 1.00 97.71 226 PHE D N 1
ATOM 7201 C CA . PHE D 1 226 ? 21.851 -21.946 186.319 1.00 97.82 226 PHE D CA 1
ATOM 7202 C C . PHE D 1 226 ? 21.355 -20.515 186.470 1.00 94.75 226 PHE D C 1
ATOM 7203 O O . PHE D 1 226 ? 21.473 -19.925 187.544 1.00 91.62 226 PHE D O 1
ATOM 7211 N N . ALA D 1 227 ? 20.803 -19.961 185.397 1.00 94.17 227 ALA D N 1
ATOM 7212 C CA . ALA D 1 227 ? 20.251 -18.611 185.434 1.00 89.88 227 ALA D CA 1
ATOM 7213 C C . ALA D 1 227 ? 19.053 -18.551 186.377 1.00 93.91 227 ALA D C 1
ATOM 7214 O O . ALA D 1 227 ? 18.276 -19.498 186.457 1.00 96.17 227 ALA D O 1
ATOM 7216 N N . SER D 1 228 ? 18.911 -17.436 187.088 1.00 94.49 228 SER D N 1
ATOM 7217 C CA . SER D 1 228 ? 17.762 -17.219 187.957 1.00 95.46 228 SER D CA 1
ATOM 7218 C C . SER D 1 228 ? 16.490 -17.142 187.121 1.00 97.60 228 SER D C 1
ATOM 7219 O O . SER D 1 228 ? 16.555 -16.985 185.902 1.00 93.20 228 SER D O 1
ATOM 7222 N N . PRO D 1 229 ? 15.322 -17.265 187.773 1.00 101.46 229 PRO D N 1
ATOM 7223 C CA . PRO D 1 229 ? 14.043 -17.113 187.072 1.00 104.13 229 PRO D CA 1
ATOM 7224 C C . PRO D 1 229 ? 13.800 -15.662 186.663 1.00 103.31 229 PRO D C 1
ATOM 7225 O O . PRO D 1 229 ? 13.081 -15.403 185.694 1.00 100.54 229 PRO D O 1
ATOM 7229 N N . GLU D 1 230 ? 14.397 -14.734 187.408 1.00 104.53 230 GLU D N 1
ATOM 7230 C CA . GLU D 1 230 ? 14.261 -13.305 187.151 1.00 107.37 230 GLU D CA 1
ATOM 7231 C C . GLU D 1 230 ? 14.959 -12.909 185.852 1.00 102.75 230 GLU D C 1
ATOM 7232 O O . GLU D 1 230 ? 14.555 -11.964 185.170 1.00 98.81 230 GLU D O 1
ATOM 7238 N N . PHE D 1 231 ? 16.027 -13.630 185.532 1.00 98.59 231 PHE D N 1
ATOM 7239 C CA . PHE D 1 231 ? 16.735 -13.426 184.285 1.00 94.67 231 PHE D CA 1
ATOM 7240 C C . PHE D 1 231 ? 15.796 -13.777 183.147 1.00 96.58 231 PHE D C 1
ATOM 7241 O O . PHE D 1 231 ? 15.576 -12.977 182.234 1.00 94.45 231 PHE D O 1
ATOM 7249 N N . TRP D 1 232 ? 15.235 -14.981 183.223 1.00 95.48 232 TRP D N 1
ATOM 7250 C CA . TRP D 1 232 ? 14.329 -15.475 182.199 1.00 95.60 232 TRP D CA 1
ATOM 7251 C C . TRP D 1 232 ? 13.155 -14.528 181.987 1.00 95.98 232 TRP D C 1
ATOM 7252 O O . TRP D 1 232 ? 12.733 -14.280 180.855 1.00 94.15 232 TRP D O 1
ATOM 7263 N N . THR D 1 233 ? 12.640 -13.996 183.086 1.00 97.53 233 THR D N 1
ATOM 7264 C CA . THR D 1 233 ? 11.579 -13.001 183.039 1.00 99.81 233 THR D CA 1
ATOM 7265 C C . THR D 1 233 ? 12.056 -11.714 182.355 1.00 95.90 233 THR D C 1
ATOM 7266 O O . THR D 1 233 ? 11.462 -11.272 181.366 1.00 95.62 233 THR D O 1
ATOM 7270 N N . ALA D 1 234 ? 13.132 -11.127 182.877 1.00 92.58 234 ALA D N 1
ATOM 7271 C CA . ALA D 1 234 ? 13.690 -9.892 182.318 1.00 91.08 234 ALA D CA 1
ATOM 7272 C C . ALA D 1 234 ? 13.916 -10.001 180.815 1.00 88.64 234 ALA D C 1
ATOM 7273 O O . ALA D 1 234 ? 13.537 -9.114 180.054 1.00 86.42 234 ALA D O 1
ATOM 7275 N N . VAL D 1 235 ? 14.539 -11.098 180.401 1.00 90.52 235 VAL D N 1
ATOM 7276 C CA . VAL D 1 235 ? 14.837 -11.336 178.996 1.00 92.65 235 VAL D CA 1
ATOM 7277 C C . VAL D 1 235 ? 13.582 -11.681 178.200 1.00 99.62 235 VAL D C 1
ATOM 7278 O O . VAL D 1 235 ? 13.378 -11.183 177.098 1.00 99.86 235 VAL D O 1
ATOM 7282 N N . GLY D 1 236 ? 12.734 -12.532 178.764 1.00 103.24 236 GLY D N 1
ATOM 7283 C CA . GLY D 1 236 ? 11.528 -12.946 178.074 1.00 103.16 236 GLY D CA 1
ATOM 7284 C C . GLY D 1 236 ? 11.762 -14.203 177.261 1.00 105.17 236 GLY D C 1
ATOM 7285 O O . GLY D 1 236 ? 11.377 -14.283 176.094 1.00 105.76 236 GLY D O 1
ATOM 7286 N N . SER D 1 237 ? 12.395 -15.191 177.886 1.00 106.56 237 SER D N 1
ATOM 7287 C CA . SER D 1 237 ? 12.687 -16.459 177.227 1.00 106.58 237 SER D CA 1
ATOM 7288 C C . SER D 1 237 ? 12.587 -17.623 178.217 1.00 105.27 237 SER D C 1
ATOM 7289 O O . SER D 1 237 ? 12.012 -17.478 179.300 1.00 104.73 237 SER D O 1
ATOM 7292 N N . ALA D 1 238 ? 13.149 -18.770 177.843 1.00 104.08 238 ALA D N 1
ATOM 7293 C CA . ALA D 1 238 ? 13.066 -19.971 178.668 1.00 109.43 238 ALA D CA 1
ATOM 7294 C C . ALA D 1 238 ? 14.204 -20.947 178.380 1.00 109.48 238 ALA D C 1
ATOM 7295 O O . ALA D 1 238 ? 14.675 -21.036 177.252 1.00 110.61 238 ALA D O 1
ATOM 7297 N N . PRO D 1 239 ? 14.643 -21.691 179.408 1.00 111.74 239 PRO D N 1
ATOM 7298 C CA . PRO D 1 239 ? 15.717 -22.679 179.257 1.00 113.78 239 PRO D CA 1
ATOM 7299 C C . PRO D 1 239 ? 15.374 -23.716 178.194 1.00 117.10 239 PRO D C 1
ATOM 7300 O O . PRO D 1 239 ? 16.273 -24.314 177.606 1.00 115.75 239 PRO D O 1
ATOM 7304 N N . GLU D 1 240 ? 14.081 -23.930 177.967 1.00 122.21 240 GLU D N 1
ATOM 7305 C CA . GLU D 1 240 ? 13.627 -24.910 176.988 1.00 128.56 240 GLU D CA 1
ATOM 7306 C C . GLU D 1 240 ? 13.789 -24.394 175.562 1.00 126.34 240 GLU D C 1
ATOM 7307 O O . GLU D 1 240 ? 13.657 -25.155 174.603 1.00 129.17 240 GLU D O 1
ATOM 7313 N N . ASN D 1 241 ? 14.073 -23.101 175.432 1.00 118.80 241 ASN D N 1
ATOM 7314 C CA . ASN D 1 241 ? 14.305 -22.494 174.126 1.00 117.93 241 ASN D CA 1
ATOM 7315 C C . ASN D 1 241 ? 15.706 -22.795 173.611 1.00 114.04 241 ASN D C 1
ATOM 7316 O O . ASN D 1 241 ? 16.002 -22.597 172.435 1.00 111.63 241 ASN D O 1
ATOM 7321 N N . PHE D 1 242 ? 16.563 -23.279 174.503 1.00 111.89 242 PHE D N 1
ATOM 7322 C CA . PHE D 1 242 ? 17.947 -23.564 174.156 1.00 109.40 242 PHE D CA 1
ATOM 7323 C C . PHE D 1 242 ? 18.290 -25.016 174.451 1.00 115.26 242 PHE D C 1
ATOM 7324 O O . PHE D 1 242 ? 19.352 -25.324 174.996 1.00 116.94 242 PHE D O 1
ATOM 7332 N N . SER D 1 243 ? 17.374 -25.898 174.061 1.00 115.51 243 SER D N 1
ATOM 7333 C CA . SER D 1 243 ? 17.451 -27.323 174.359 1.00 118.48 243 SER D CA 1
ATOM 7334 C C . SER D 1 243 ? 18.667 -28.013 173.747 1.00 113.84 243 SER D C 1
ATOM 7335 O O . SER D 1 243 ? 18.999 -29.135 174.124 1.00 109.09 243 SER D O 1
ATOM 7338 N N . HIS D 1 244 ? 19.324 -27.348 172.803 1.00 112.97 244 HIS D N 1
ATOM 7339 C CA . HIS D 1 244 ? 20.502 -27.917 172.155 1.00 115.46 244 HIS D CA 1
ATOM 7340 C C . HIS D 1 244 ? 21.785 -27.596 172.912 1.00 107.83 244 HIS D C 1
ATOM 7341 O O . HIS D 1 244 ? 22.827 -28.197 172.660 1.00 103.41 244 HIS D O 1
ATOM 7348 N N . LEU D 1 245 ? 21.704 -26.648 173.839 1.00 107.47 245 LEU D N 1
ATOM 7349 C CA . LEU D 1 245 ? 22.853 -26.293 174.663 1.00 107.80 245 LEU D CA 1
ATOM 7350 C C . LEU D 1 245 ? 23.133 -27.329 175.755 1.00 112.68 245 LEU D C 1
ATOM 7351 O O . LEU D 1 245 ? 22.788 -27.129 176.920 1.00 116.29 245 LEU D O 1
ATOM 7356 N N . THR D 1 246 ? 23.753 -28.439 175.366 1.00 113.45 246 THR D N 1
ATOM 7357 C CA . THR D 1 246 ? 24.206 -29.444 176.321 1.00 112.88 246 THR D CA 1
ATOM 7358 C C . THR D 1 246 ? 25.701 -29.670 176.152 1.00 111.13 246 THR D C 1
ATOM 7359 O O . THR D 1 246 ? 26.271 -29.365 175.104 1.00 109.73 246 THR D O 1
ATOM 7363 N N . VAL D 1 247 ? 26.327 -30.214 177.186 1.00 112.90 247 VAL D N 1
ATOM 7364 C CA . VAL D 1 247 ? 27.761 -30.456 177.185 1.00 114.46 247 VAL D CA 1
ATOM 7365 C C . VAL D 1 247 ? 28.143 -31.454 176.096 1.00 116.77 247 VAL D C 1
ATOM 7366 O O . VAL D 1 247 ? 29.209 -31.353 175.492 1.00 116.12 247 VAL D O 1
ATOM 7370 N N . MET D 1 248 ? 27.263 -32.417 175.846 1.00 120.39 248 MET D N 1
ATOM 7371 C CA . MET D 1 248 ? 27.535 -33.464 174.869 1.00 126.11 248 MET D CA 1
ATOM 7372 C C . MET D 1 248 ? 27.427 -32.908 173.452 1.00 125.87 248 MET D C 1
ATOM 7373 O O . MET D 1 248 ? 28.293 -33.150 172.608 1.00 126.58 248 MET D O 1
ATOM 7378 N N . ASN D 1 249 ? 26.359 -32.161 173.195 1.00 122.89 249 ASN D N 1
ATOM 7379 C CA . ASN D 1 249 ? 26.205 -31.483 171.915 1.00 119.96 249 ASN D CA 1
ATOM 7380 C C . ASN D 1 249 ? 27.388 -30.561 171.626 1.00 114.14 249 ASN D C 1
ATOM 7381 O O . ASN D 1 249 ? 27.870 -30.498 170.498 1.00 113.10 249 ASN D O 1
ATOM 7386 N N . PHE D 1 250 ? 27.858 -29.857 172.651 1.00 109.67 250 PHE D N 1
ATOM 7387 C CA . PHE D 1 250 ? 29.060 -29.046 172.517 1.00 111.01 250 PHE D CA 1
ATOM 7388 C C . PHE D 1 250 ? 30.224 -29.881 171.994 1.00 111.63 250 PHE D C 1
ATOM 7389 O O . PHE D 1 250 ? 30.894 -29.495 171.033 1.00 110.92 250 PHE D O 1
ATOM 7397 N N . ILE D 1 251 ? 30.458 -31.027 172.625 1.00 112.18 251 ILE D N 1
ATOM 7398 C CA . ILE D 1 251 ? 31.558 -31.896 172.233 1.00 112.77 251 ILE D CA 1
ATOM 7399 C C . ILE D 1 251 ? 31.418 -32.399 170.794 1.00 113.41 251 ILE D C 1
ATOM 7400 O O . ILE D 1 251 ? 32.310 -32.199 169.968 1.00 109.72 251 ILE D O 1
ATOM 7405 N N . THR D 1 252 ? 30.294 -33.040 170.492 1.00 116.81 252 THR D N 1
ATOM 7406 C CA . THR D 1 252 ? 30.151 -33.741 169.217 1.00 120.88 252 THR D CA 1
ATOM 7407 C C . THR D 1 252 ? 29.738 -32.842 168.046 1.00 118.37 252 THR D C 1
ATOM 7408 O O . THR D 1 252 ? 30.228 -33.010 166.931 1.00 116.83 252 THR D O 1
ATOM 7412 N N . ASP D 1 253 ? 28.846 -31.890 168.300 1.00 117.33 253 ASP D N 1
ATOM 7413 C CA . ASP D 1 253 ? 28.313 -31.045 167.232 1.00 117.20 253 ASP D CA 1
ATOM 7414 C C . ASP D 1 253 ? 29.188 -29.840 166.876 1.00 114.77 253 ASP D C 1
ATOM 7415 O O . ASP D 1 253 ? 29.032 -29.255 165.804 1.00 112.56 253 ASP D O 1
ATOM 7420 N N . ASN D 1 254 ? 30.102 -29.469 167.770 1.00 113.32 254 ASN D N 1
ATOM 7421 C CA . ASN D 1 254 ? 30.970 -28.316 167.528 1.00 104.78 254 ASN D CA 1
ATOM 7422 C C . ASN D 1 254 ? 32.454 -28.597 167.762 1.00 103.56 254 ASN D C 1
ATOM 7423 O O . ASN D 1 254 ? 33.240 -28.618 166.819 1.00 102.43 254 ASN D O 1
ATOM 7428 N N . LEU D 1 255 ? 32.829 -28.818 169.019 1.00 104.24 255 LEU D N 1
ATOM 7429 C CA . LEU D 1 255 ? 34.240 -28.938 169.387 1.00 103.58 255 LEU D CA 1
ATOM 7430 C C . LEU D 1 255 ? 35.040 -29.887 168.488 1.00 102.47 255 LEU D C 1
ATOM 7431 O O . LEU D 1 255 ? 36.170 -29.586 168.111 1.00 102.93 255 LEU D O 1
ATOM 7436 N N . ILE D 1 256 ? 34.456 -31.029 168.147 1.00 103.40 256 ILE D N 1
ATOM 7437 C CA . ILE D 1 256 ? 35.148 -32.020 167.320 1.00 105.69 256 ILE D CA 1
ATOM 7438 C C . ILE D 1 256 ? 35.343 -31.596 165.850 1.00 105.20 256 ILE D C 1
ATOM 7439 O O . ILE D 1 256 ? 36.464 -31.614 165.345 1.00 104.04 256 ILE D O 1
ATOM 7444 N N . PRO D 1 257 ? 34.258 -31.206 165.162 1.00 106.68 257 PRO D N 1
ATOM 7445 C CA . PRO D 1 257 ? 34.398 -30.761 163.771 1.00 107.78 257 PRO D CA 1
ATOM 7446 C C . PRO D 1 257 ? 35.207 -29.470 163.654 1.00 106.16 257 PRO D C 1
ATOM 7447 O O . PRO D 1 257 ? 36.007 -29.323 162.728 1.00 104.61 257 PRO D O 1
ATOM 7451 N N . VAL D 1 258 ? 34.991 -28.542 164.579 1.00 103.68 258 VAL D N 1
ATOM 7452 C CA . VAL D 1 258 ? 35.694 -27.266 164.546 1.00 95.76 258 VAL D CA 1
ATOM 7453 C C . VAL D 1 258 ? 37.179 -27.456 164.827 1.00 92.91 258 VAL D C 1
ATOM 7454 O O . VAL D 1 258 ? 38.023 -26.833 164.188 1.00 89.01 258 VAL D O 1
ATOM 7458 N N . THR D 1 259 ? 37.500 -28.323 165.779 1.00 93.73 259 THR D N 1
ATOM 7459 C CA . THR D 1 259 ? 38.894 -28.584 166.091 1.00 97.03 259 THR D CA 1
ATOM 7460 C C . THR D 1 259 ? 39.557 -29.184 164.863 1.00 102.57 259 THR D C 1
ATOM 7461 O O . THR D 1 259 ? 40.653 -28.785 164.477 1.00 105.30 259 THR D O 1
ATOM 7465 N N . ILE D 1 260 ? 38.877 -30.141 164.244 1.00 103.68 260 ILE D N 1
ATOM 7466 C CA . ILE D 1 260 ? 39.409 -30.812 163.069 1.00 109.32 260 ILE D CA 1
ATOM 7467 C C . ILE D 1 260 ? 39.585 -29.820 161.923 1.00 110.16 260 ILE D C 1
ATOM 7468 O O . ILE D 1 260 ? 40.569 -29.881 161.183 1.00 109.83 260 ILE D O 1
ATOM 7473 N N . GLY D 1 261 ? 38.632 -28.901 161.791 1.00 109.10 261 GLY D N 1
ATOM 7474 C CA . GLY D 1 261 ? 38.695 -27.874 160.767 1.00 104.60 261 GLY D CA 1
ATOM 7475 C C . GLY D 1 261 ? 39.818 -26.900 161.058 1.00 102.16 261 GLY D C 1
ATOM 7476 O O . GLY D 1 261 ? 40.555 -26.498 160.157 1.00 98.55 261 GLY D O 1
ATOM 7477 N N . ASN D 1 262 ? 39.944 -26.519 162.326 1.00 100.30 262 ASN D N 1
ATOM 7478 C CA . ASN D 1 262 ? 41.044 -25.672 162.765 1.00 97.25 262 ASN D CA 1
ATOM 7479 C C . ASN D 1 262 ? 42.363 -26.307 162.360 1.00 98.12 262 ASN D C 1
ATOM 7480 O O . ASN D 1 262 ? 43.291 -25.625 161.932 1.00 99.38 262 ASN D O 1
ATOM 7485 N N . ILE D 1 263 ? 42.433 -27.627 162.491 1.00 99.40 263 ILE D N 1
ATOM 7486 C CA . ILE D 1 263 ? 43.668 -28.356 162.235 1.00 100.48 263 ILE D CA 1
ATOM 7487 C C . ILE D 1 263 ? 43.979 -28.444 160.745 1.00 99.84 263 ILE D C 1
ATOM 7488 O O . ILE D 1 263 ? 45.112 -28.207 160.332 1.00 100.43 263 ILE D O 1
ATOM 7493 N N . ILE D 1 264 ? 42.973 -28.775 159.941 1.00 99.52 264 ILE D N 1
ATOM 7494 C CA . ILE D 1 264 ? 43.128 -28.776 158.487 1.00 96.68 264 ILE D CA 1
ATOM 7495 C C . ILE D 1 264 ? 43.507 -27.385 157.981 1.00 99.79 264 ILE D C 1
ATOM 7496 O O . ILE D 1 264 ? 44.386 -27.241 157.136 1.00 103.56 264 ILE D O 1
ATOM 7501 N N . GLY D 1 265 ? 42.830 -26.363 158.496 1.00 98.64 265 GLY D N 1
ATOM 7502 C CA . GLY D 1 265 ? 43.116 -24.992 158.116 1.00 95.17 265 GLY D CA 1
ATOM 7503 C C . GLY D 1 265 ? 44.578 -24.666 158.335 1.00 96.77 265 GLY D C 1
ATOM 7504 O O . GLY D 1 265 ? 45.261 -24.174 157.439 1.00 96.20 265 GLY D O 1
ATOM 7505 N N . GLY D 1 266 ? 45.061 -24.948 159.538 1.00 102.06 266 GLY D N 1
ATOM 7506 C CA . GLY D 1 266 ? 46.463 -24.760 159.855 1.00 103.04 266 GLY D CA 1
ATOM 7507 C C . GLY D 1 266 ? 47.330 -25.704 159.047 1.00 105.04 266 GLY D C 1
ATOM 7508 O O . GLY D 1 266 ? 48.505 -25.427 158.803 1.00 106.72 266 GLY D O 1
ATOM 7509 N N . GLY D 1 267 ? 46.750 -26.826 158.632 1.00 103.55 267 GLY D N 1
ATOM 7510 C CA . GLY D 1 267 ? 47.444 -27.762 157.767 1.00 107.31 267 GLY D CA 1
ATOM 7511 C C . GLY D 1 267 ? 47.816 -27.117 156.443 1.00 111.13 267 GLY D C 1
ATOM 7512 O O . GLY D 1 267 ? 48.980 -27.119 156.043 1.00 115.06 267 GLY D O 1
ATOM 7513 N N . LEU D 1 268 ? 46.820 -26.556 155.765 1.00 108.89 268 LEU D N 1
ATOM 7514 C CA . LEU D 1 268 ? 47.031 -25.934 154.465 1.00 108.58 268 LEU D CA 1
ATOM 7515 C C . LEU D 1 268 ? 48.158 -24.908 154.494 1.00 105.08 268 LEU D C 1
ATOM 7516 O O . LEU D 1 268 ? 49.077 -24.968 153.683 1.00 103.32 268 LEU D O 1
ATOM 7521 N N . LEU D 1 269 ? 48.087 -23.961 155.424 1.00 103.71 269 LEU D N 1
ATOM 7522 C CA . LEU D 1 269 ? 49.093 -22.906 155.488 1.00 99.44 269 LEU D CA 1
ATOM 7523 C C . LEU D 1 269 ? 50.505 -23.459 155.675 1.00 98.43 269 LEU D C 1
ATOM 7524 O O . LEU D 1 269 ? 51.481 -22.850 155.245 1.00 98.21 269 LEU D O 1
ATOM 7529 N N . VAL D 1 270 ? 50.610 -24.618 156.312 1.00 95.66 270 VAL D N 1
ATOM 7530 C CA . VAL D 1 270 ? 51.912 -25.238 156.518 1.00 99.77 270 VAL D CA 1
ATOM 7531 C C . VAL D 1 270 ? 52.500 -25.782 155.213 1.00 107.93 270 VAL D C 1
ATOM 7532 O O . VAL D 1 270 ? 53.662 -25.526 154.894 1.00 111.38 270 VAL D O 1
ATOM 7536 N N . GLY D 1 271 ? 51.693 -26.521 154.458 1.00 109.17 271 GLY D N 1
ATOM 7537 C CA . GLY D 1 271 ? 52.133 -27.072 153.188 1.00 107.88 271 GLY D CA 1
ATOM 7538 C C . GLY D 1 271 ? 52.571 -26.000 152.205 1.00 109.68 271 GLY D C 1
ATOM 7539 O O . GLY D 1 271 ? 53.599 -26.140 151.541 1.00 107.41 271 GLY D O 1
ATOM 7540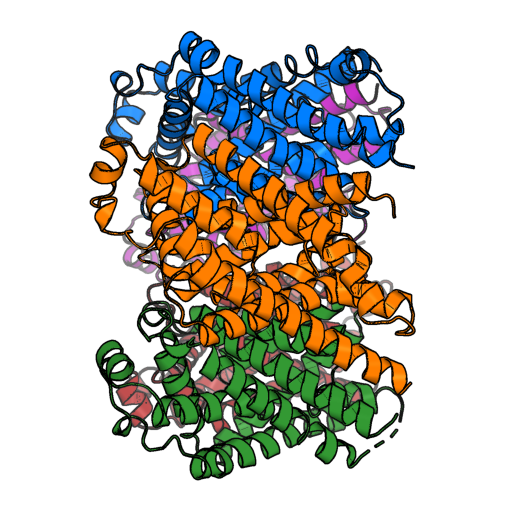 N N . LEU D 1 272 ? 51.790 -24.924 152.117 1.00 108.93 272 LEU D N 1
ATOM 7541 C CA . LEU D 1 272 ? 52.107 -23.796 151.247 1.00 106.32 272 LEU D CA 1
ATOM 7542 C C . LEU D 1 272 ? 53.428 -23.139 151.643 1.00 106.54 272 LEU D C 1
ATOM 7543 O O . LEU D 1 272 ? 54.315 -22.954 150.809 1.00 107.22 272 LEU D O 1
ATOM 7548 N N . THR D 1 273 ? 53.551 -22.795 152.921 1.00 107.29 273 THR D N 1
ATOM 7549 C CA . THR D 1 273 ? 54.740 -22.117 153.436 1.00 109.98 273 THR D CA 1
ATOM 7550 C C . THR D 1 273 ? 56.018 -22.914 153.188 1.00 112.02 273 THR D C 1
ATOM 7551 O O . THR D 1 273 ? 57.018 -22.369 152.720 1.00 106.47 273 THR D O 1
ATOM 7555 N N . TYR D 1 274 ? 55.975 -24.202 153.511 1.00 121.62 274 TYR D N 1
ATOM 7556 C CA . TYR D 1 274 ? 57.114 -25.095 153.318 1.00 131.74 274 TYR D CA 1
ATOM 7557 C C . TYR D 1 274 ? 57.840 -24.805 152.004 1.00 132.98 274 TYR D C 1
ATOM 7558 O O . TYR D 1 274 ? 58.984 -24.349 152.002 1.00 131.37 274 TYR D O 1
ATOM 7567 N N . TRP D 1 275 ? 57.167 -25.062 150.888 1.00 136.49 275 TRP D N 1
ATOM 7568 C CA . TRP D 1 275 ? 57.746 -24.809 149.574 1.00 141.90 275 TRP D CA 1
ATOM 7569 C C . TRP D 1 275 ? 58.056 -23.323 149.406 1.00 144.27 275 TRP D C 1
ATOM 7570 O O . TRP D 1 275 ? 57.207 -22.542 148.979 1.00 138.27 275 TRP D O 1
ATOM 7581 N N . VAL D 1 276 ? 59.280 -22.943 149.762 1.00 151.22 276 VAL D N 1
ATOM 7582 C CA . VAL D 1 276 ? 59.688 -21.544 149.757 1.00 150.13 276 VAL D CA 1
ATOM 7583 C C . VAL D 1 276 ? 61.204 -21.423 149.885 1.00 147.74 276 VAL D C 1
ATOM 7584 O O . VAL D 1 276 ? 61.869 -22.319 150.405 1.00 146.09 276 VAL D O 1
ATOM 7588 N N . HIS E 1 30 ? 61.390 -20.515 139.901 1.00 148.36 30 HIS E N 1
ATOM 7589 C CA . HIS E 1 30 ? 60.612 -19.282 139.881 1.00 142.06 30 HIS E CA 1
ATOM 7590 C C . HIS E 1 30 ? 59.144 -19.525 139.536 1.00 133.04 30 HIS E C 1
ATOM 7591 O O . HIS E 1 30 ? 58.266 -19.266 140.357 1.00 130.43 30 HIS E O 1
ATOM 7598 N N . PRO E 1 31 ? 58.872 -20.031 138.320 1.00 126.94 31 PRO E N 1
ATOM 7599 C CA . PRO E 1 31 ? 57.491 -20.138 137.831 1.00 121.05 31 PRO E CA 1
ATOM 7600 C C . PRO E 1 31 ? 56.573 -20.894 138.787 1.00 113.22 31 PRO E C 1
ATOM 7601 O O . PRO E 1 31 ? 55.438 -20.474 139.006 1.00 108.64 31 PRO E O 1
ATOM 7605 N N . LEU E 1 32 ? 57.053 -21.999 139.343 1.00 113.40 32 LEU E N 1
ATOM 7606 C CA . LEU E 1 32 ? 56.245 -22.764 140.280 1.00 113.77 32 LEU E CA 1
ATOM 7607 C C . LEU E 1 32 ? 55.994 -21.997 141.582 1.00 109.42 32 LEU E C 1
ATOM 7608 O O . LEU E 1 32 ? 54.886 -22.017 142.119 1.00 103.29 32 LEU E O 1
ATOM 7613 N N . LYS E 1 33 ? 57.029 -21.324 142.077 1.00 111.71 33 LYS E N 1
ATOM 7614 C CA . LYS E 1 33 ? 56.927 -20.505 143.281 1.00 112.86 33 LYS E CA 1
ATOM 7615 C C . LYS E 1 33 ? 55.930 -19.364 143.059 1.00 112.08 33 LYS E C 1
ATOM 7616 O O . LYS E 1 33 ? 55.102 -19.057 143.924 1.00 108.32 33 LYS E O 1
ATOM 7622 N N . THR E 1 34 ? 56.020 -18.745 141.884 1.00 109.80 34 THR E N 1
ATOM 7623 C CA . THR E 1 34 ? 55.112 -17.678 141.497 1.00 100.40 34 THR E CA 1
ATOM 7624 C C . THR E 1 34 ? 53.677 -18.175 141.484 1.00 90.83 34 THR E C 1
ATOM 7625 O O . THR E 1 34 ? 52.793 -17.552 142.060 1.00 87.09 34 THR E O 1
ATOM 7629 N N . PHE E 1 35 ? 53.453 -19.302 140.818 1.00 91.70 35 PHE E N 1
ATOM 7630 C CA . PHE E 1 35 ? 52.111 -19.854 140.680 1.00 94.11 35 PHE E CA 1
ATOM 7631 C C . PHE E 1 35 ? 51.415 -19.995 142.039 1.00 95.00 35 PHE E C 1
ATOM 7632 O O . PHE E 1 35 ? 50.264 -19.584 142.203 1.00 94.34 35 PHE E O 1
ATOM 7640 N N . TYR E 1 36 ? 52.120 -20.572 143.007 1.00 94.68 36 TYR E N 1
ATOM 7641 C CA . TYR E 1 36 ? 51.577 -20.753 144.348 1.00 100.54 36 TYR E CA 1
ATOM 7642 C C . TYR E 1 36 ? 51.327 -19.430 145.067 1.00 95.99 36 TYR E C 1
ATOM 7643 O O . TYR E 1 36 ? 50.319 -19.276 145.756 1.00 95.49 36 TYR E O 1
ATOM 7652 N N . LEU E 1 37 ? 52.245 -18.481 144.909 1.00 92.72 37 LEU E N 1
ATOM 7653 C CA . LEU E 1 37 ? 52.069 -17.162 145.505 1.00 91.99 37 LEU E CA 1
ATOM 7654 C C . LEU E 1 37 ? 50.887 -16.465 144.841 1.00 83.97 37 LEU E C 1
ATOM 7655 O O . LEU E 1 37 ? 50.293 -15.550 145.408 1.00 73.44 37 LEU E O 1
ATOM 7660 N N . ALA E 1 38 ? 50.549 -16.918 143.637 1.00 85.99 38 ALA E N 1
ATOM 7661 C CA . ALA E 1 38 ? 49.402 -16.391 142.903 1.00 85.48 38 ALA E CA 1
ATOM 7662 C C . ALA E 1 38 ? 48.108 -16.973 143.466 1.00 86.08 38 ALA E C 1
ATOM 7663 O O . ALA E 1 38 ? 47.133 -16.250 143.691 1.00 83.43 38 ALA E O 1
ATOM 7665 N N . ILE E 1 39 ? 48.109 -18.283 143.690 1.00 89.39 39 ILE E N 1
ATOM 7666 C CA . ILE E 1 39 ? 47.004 -18.946 144.370 1.00 90.20 39 ILE E CA 1
ATOM 7667 C C . ILE E 1 39 ? 46.772 -18.280 145.720 1.00 86.95 39 ILE E C 1
ATOM 7668 O O . ILE E 1 39 ? 45.632 -18.051 146.126 1.00 86.21 39 ILE E O 1
ATOM 7673 N N . THR E 1 40 ? 47.867 -17.955 146.399 1.00 84.07 40 THR E N 1
ATOM 7674 C CA . THR E 1 40 ? 47.795 -17.294 147.691 1.00 84.72 40 THR E CA 1
ATOM 7675 C C . THR E 1 40 ? 47.034 -15.976 147.605 1.00 81.13 40 THR E C 1
ATOM 7676 O O . THR E 1 40 ? 46.157 -15.705 148.434 1.00 79.06 40 THR E O 1
ATOM 7680 N N . ALA E 1 41 ? 47.374 -15.157 146.610 1.00 76.35 41 ALA E N 1
ATOM 7681 C CA . ALA E 1 41 ? 46.752 -13.842 146.465 1.00 72.48 41 ALA E CA 1
ATOM 7682 C C . ALA E 1 41 ? 45.270 -13.966 146.147 1.00 71.38 41 ALA E C 1
ATOM 7683 O O . ALA E 1 41 ? 44.456 -13.179 146.629 1.00 70.14 41 ALA E O 1
ATOM 7685 N N . GLY E 1 42 ? 44.925 -14.968 145.347 1.00 72.05 42 GLY E N 1
ATOM 7686 C CA . GLY E 1 42 ? 43.534 -15.237 145.039 1.00 77.48 42 GLY E CA 1
ATOM 7687 C C . GLY E 1 42 ? 42.787 -15.551 146.317 1.00 79.64 42 GLY E C 1
ATOM 7688 O O . GLY E 1 42 ? 41.656 -15.096 146.523 1.00 79.95 42 GLY E O 1
ATOM 7689 N N . VAL E 1 43 ? 43.427 -16.331 147.184 1.00 76.11 43 VAL E N 1
ATOM 7690 C CA . VAL E 1 43 ? 42.880 -16.601 148.507 1.00 75.31 43 VAL E CA 1
ATOM 7691 C C . VAL E 1 43 ? 42.729 -15.302 149.290 1.00 72.93 43 VAL E C 1
ATOM 7692 O O . VAL E 1 43 ? 41.666 -15.028 149.846 1.00 76.14 43 VAL E O 1
ATOM 7696 N N . PHE E 1 44 ? 43.793 -14.503 149.328 1.00 75.79 44 PHE E N 1
ATOM 7697 C CA . PHE E 1 44 ? 43.781 -13.235 150.066 1.00 75.69 44 PHE E CA 1
ATOM 7698 C C . PHE E 1 44 ? 42.683 -12.288 149.563 1.00 77.95 44 PHE E C 1
ATOM 7699 O O . PHE E 1 44 ? 41.908 -11.752 150.352 1.00 77.85 44 PHE E O 1
ATOM 7707 N N . ILE E 1 45 ? 42.617 -12.085 148.248 1.00 74.51 45 ILE E N 1
ATOM 7708 C CA . ILE E 1 45 ? 41.622 -11.180 147.684 1.00 68.19 45 ILE E CA 1
ATOM 7709 C C . ILE E 1 45 ? 40.197 -11.676 147.956 1.00 64.90 45 ILE E C 1
ATOM 7710 O O . ILE E 1 45 ? 39.281 -10.879 148.122 1.00 64.66 45 ILE E O 1
ATOM 7715 N N . SER E 1 46 ? 40.012 -12.991 147.999 1.00 67.61 46 SER E N 1
ATOM 7716 C CA . SER E 1 46 ? 38.709 -13.571 148.327 1.00 70.90 46 SER E CA 1
ATOM 7717 C C . SER E 1 46 ? 38.332 -13.298 149.791 1.00 72.51 46 SER E C 1
ATOM 7718 O O . SER E 1 46 ? 37.191 -12.931 150.101 1.00 70.51 46 SER E O 1
ATOM 7721 N N . ILE E 1 47 ? 39.293 -13.492 150.689 1.00 72.06 47 ILE E N 1
ATOM 7722 C CA . ILE E 1 47 ? 39.107 -13.129 152.087 1.00 69.81 47 ILE E CA 1
ATOM 7723 C C . ILE E 1 47 ? 38.656 -11.668 152.168 1.00 69.37 47 ILE E C 1
ATOM 7724 O O . ILE E 1 47 ? 37.737 -11.324 152.919 1.00 65.61 47 ILE E O 1
ATOM 7729 N N . ALA E 1 48 ? 39.288 -10.812 151.367 1.00 68.01 48 ALA E N 1
ATOM 7730 C CA . ALA E 1 48 ? 38.944 -9.395 151.343 1.00 61.57 48 ALA E CA 1
ATOM 7731 C C . ALA E 1 48 ? 37.456 -9.207 151.060 1.00 64.04 48 ALA E C 1
ATOM 7732 O O . ALA E 1 48 ? 36.761 -8.487 151.778 1.00 57.53 48 ALA E O 1
ATOM 7734 N N . PHE E 1 49 ? 36.966 -9.871 150.017 1.00 63.43 49 PHE E N 1
ATOM 7735 C CA . PHE E 1 49 ? 35.581 -9.691 149.607 1.00 63.25 49 PHE E CA 1
ATOM 7736 C C . PHE E 1 49 ? 34.615 -10.331 150.597 1.00 62.89 49 PHE E C 1
ATOM 7737 O O . PHE E 1 49 ? 33.509 -9.826 150.797 1.00 61.97 49 PHE E O 1
ATOM 7745 N N . VAL E 1 50 ? 35.024 -11.444 151.206 1.00 67.13 50 VAL E N 1
ATOM 7746 C CA . VAL E 1 50 ? 34.182 -12.090 152.211 1.00 63.77 50 VAL E CA 1
ATOM 7747 C C . VAL E 1 50 ? 33.970 -11.114 153.353 1.00 60.60 50 VAL E C 1
ATOM 7748 O O . VAL E 1 50 ? 32.860 -10.956 153.850 1.00 64.40 50 VAL E O 1
ATOM 7752 N N . PHE E 1 51 ? 35.049 -10.448 153.747 1.00 63.61 51 PHE E N 1
ATOM 7753 C CA . PHE E 1 51 ? 35.012 -9.481 154.844 1.00 63.74 51 PHE E CA 1
ATOM 7754 C C . PHE E 1 51 ? 34.080 -8.340 154.468 1.00 63.07 51 PHE E C 1
ATOM 7755 O O . PHE E 1 51 ? 33.276 -7.879 155.291 1.00 61.69 51 PHE E O 1
ATOM 7763 N N . TYR E 1 52 ? 34.182 -7.904 153.212 1.00 61.06 52 TYR E N 1
ATOM 7764 C CA . TYR E 1 52 ? 33.380 -6.800 152.698 1.00 55.90 52 TYR E CA 1
ATOM 7765 C C . TYR E 1 52 ? 31.915 -7.155 152.772 1.00 57.20 52 TYR E C 1
ATOM 7766 O O . TYR E 1 52 ? 31.094 -6.328 153.153 1.00 58.79 52 TYR E O 1
ATOM 7775 N N . ILE E 1 53 ? 31.592 -8.384 152.359 1.00 56.87 53 ILE E N 1
ATOM 7776 C CA . ILE E 1 53 ? 30.215 -8.863 152.362 1.00 56.70 53 ILE E CA 1
ATOM 7777 C C . ILE E 1 53 ? 29.681 -8.985 153.790 1.00 60.58 53 ILE E C 1
ATOM 7778 O O . ILE E 1 53 ? 28.544 -8.601 154.075 1.00 61.77 53 ILE E O 1
ATOM 7783 N N . THR E 1 54 ? 30.500 -9.523 154.688 1.00 60.96 54 THR E N 1
ATOM 7784 C CA . THR E 1 54 ? 30.099 -9.629 156.085 1.00 61.11 54 THR E CA 1
ATOM 7785 C C . THR E 1 54 ? 29.831 -8.250 156.668 1.00 64.24 54 THR E C 1
ATOM 7786 O O . THR E 1 54 ? 28.800 -8.018 157.289 1.00 64.94 54 THR E O 1
ATOM 7790 N N . ALA E 1 55 ? 30.766 -7.333 156.450 1.00 64.67 55 ALA E N 1
ATOM 7791 C CA . ALA E 1 55 ? 30.632 -5.976 156.963 1.00 61.53 55 ALA E CA 1
ATOM 7792 C C . ALA E 1 55 ? 29.374 -5.269 156.450 1.00 62.61 55 ALA E C 1
ATOM 7793 O O . ALA E 1 55 ? 28.734 -4.532 157.194 1.00 61.30 55 ALA E O 1
ATOM 7795 N N . THR E 1 56 ? 29.018 -5.498 155.185 1.00 55.97 56 THR E N 1
ATOM 7796 C CA . THR E 1 56 ? 27.932 -4.740 154.570 1.00 59.79 56 THR E CA 1
ATOM 7797 C C . THR E 1 56 ? 26.601 -5.454 154.644 1.00 64.47 56 THR E C 1
ATOM 7798 O O . THR E 1 56 ? 25.589 -4.905 154.212 1.00 65.80 56 THR E O 1
ATOM 7802 N N . THR E 1 57 ? 26.599 -6.674 155.179 1.00 63.59 57 THR E N 1
ATOM 7803 C CA . THR E 1 57 ? 25.366 -7.448 155.289 1.00 64.67 57 THR E CA 1
ATOM 7804 C C . THR E 1 57 ? 24.370 -6.775 156.233 1.00 67.91 57 THR E C 1
ATOM 7805 O O . THR E 1 57 ? 24.706 -6.435 157.362 1.00 70.73 57 THR E O 1
ATOM 7809 N N . GLY E 1 58 ? 23.147 -6.574 155.755 1.00 70.51 58 GLY E N 1
ATOM 7810 C CA . GLY E 1 58 ? 22.094 -5.985 156.558 1.00 66.11 58 GLY E CA 1
ATOM 7811 C C . GLY E 1 58 ? 22.152 -4.474 156.688 1.00 70.00 58 GLY E C 1
ATOM 7812 O O . GLY E 1 58 ? 21.495 -3.909 157.562 1.00 76.57 58 GLY E O 1
ATOM 7813 N N . THR E 1 59 ? 22.919 -3.817 155.819 1.00 63.62 59 THR E N 1
ATOM 7814 C CA . THR E 1 59 ? 23.102 -2.366 155.899 1.00 71.91 59 THR E CA 1
ATOM 7815 C C . THR E 1 59 ? 22.286 -1.573 154.880 1.00 79.32 59 THR E C 1
ATOM 7816 O O . THR E 1 59 ? 22.755 -0.551 154.366 1.00 73.04 59 THR E O 1
ATOM 7820 N N . GLY E 1 60 ? 21.065 -2.026 154.606 1.00 86.51 60 GLY E N 1
ATOM 7821 C CA . GLY E 1 60 ? 20.194 -1.367 153.647 1.00 84.54 60 GLY E CA 1
ATOM 7822 C C . GLY E 1 60 ? 19.576 -0.071 154.148 1.00 84.51 60 GLY E C 1
ATOM 7823 O O . GLY E 1 60 ? 19.183 0.779 153.353 1.00 87.78 60 GLY E O 1
ATOM 7824 N N . THR E 1 61 ? 19.490 0.082 155.466 1.00 82.44 61 THR E N 1
ATOM 7825 C CA . THR E 1 61 ? 18.946 1.297 156.068 1.00 85.76 61 THR E CA 1
ATOM 7826 C C . THR E 1 61 ? 20.039 2.352 156.279 1.00 81.58 61 THR E C 1
ATOM 7827 O O . THR E 1 61 ? 19.788 3.558 156.298 1.00 83.85 61 THR E O 1
ATOM 7831 N N . MET E 1 62 ? 21.262 1.884 156.451 1.00 73.27 62 MET E N 1
ATOM 7832 C CA . MET E 1 62 ? 22.407 2.765 156.572 1.00 73.48 62 MET E CA 1
ATOM 7833 C C . MET E 1 62 ? 22.601 3.586 155.290 1.00 67.76 62 MET E C 1
ATOM 7834 O O . MET E 1 62 ? 22.272 3.132 154.197 1.00 63.55 62 MET E O 1
ATOM 7839 N N . PRO E 1 63 ? 23.123 4.813 155.425 1.00 65.89 63 PRO E N 1
ATOM 7840 C CA . PRO E 1 63 ? 23.527 5.582 154.239 1.00 60.88 63 PRO E CA 1
ATOM 7841 C C . PRO E 1 63 ? 24.492 4.783 153.361 1.00 58.39 63 PRO E C 1
ATOM 7842 O O . PRO E 1 63 ? 25.512 4.264 153.841 1.00 54.67 63 PRO E O 1
ATOM 7846 N N . PHE E 1 64 ? 24.152 4.692 152.080 1.00 55.47 64 PHE E N 1
ATOM 7847 C CA . PHE E 1 64 ? 24.941 3.983 151.067 1.00 50.72 64 PHE E CA 1
ATOM 7848 C C . PHE E 1 64 ? 26.458 4.167 151.196 1.00 51.20 64 PHE E C 1
ATOM 7849 O O . PHE E 1 64 ? 27.212 3.197 151.308 1.00 48.96 64 PHE E O 1
ATOM 7857 N N . GLY E 1 65 ? 26.904 5.415 151.164 1.00 54.47 65 GLY E N 1
ATOM 7858 C CA . GLY E 1 65 ? 28.323 5.703 151.184 1.00 52.45 65 GLY E CA 1
ATOM 7859 C C . GLY E 1 65 ? 28.991 5.240 152.467 1.00 57.34 65 GLY E C 1
ATOM 7860 O O . GLY E 1 65 ? 30.142 4.791 152.450 1.00 54.65 65 GLY E O 1
ATOM 7861 N N . MET E 1 66 ? 28.282 5.343 153.587 1.00 52.92 66 MET E N 1
ATOM 7862 C CA . MET E 1 66 ? 28.893 4.984 154.857 1.00 50.53 66 MET E CA 1
ATOM 7863 C C . MET E 1 66 ? 29.118 3.477 154.915 1.00 50.65 66 MET E C 1
ATOM 7864 O O . MET E 1 66 ? 30.206 3.015 155.267 1.00 47.81 66 MET E O 1
ATOM 7869 N N . ALA E 1 67 ? 28.085 2.713 154.561 1.00 49.09 67 ALA E N 1
ATOM 7870 C CA . ALA E 1 67 ? 28.181 1.259 154.533 1.00 48.48 67 ALA E CA 1
ATOM 7871 C C . ALA E 1 67 ? 29.283 0.784 153.586 1.00 53.38 67 ALA E C 1
ATOM 7872 O O . ALA E 1 67 ? 30.037 -0.132 153.907 1.00 59.42 67 ALA E O 1
ATOM 7874 N N . LYS E 1 68 ? 29.379 1.414 152.419 1.00 54.44 68 LYS E N 1
ATOM 7875 C CA . LYS E 1 68 ? 30.368 1.016 151.422 1.00 53.85 68 LYS E CA 1
ATOM 7876 C C . LYS E 1 68 ? 31.767 1.387 151.884 1.00 48.62 68 LYS E C 1
ATOM 7877 O O . LYS E 1 68 ? 32.728 0.640 151.662 1.00 48.01 68 LYS E O 1
ATOM 7883 N N . LEU E 1 69 ? 31.889 2.554 152.512 1.00 46.27 69 LEU E N 1
ATOM 7884 C CA . LEU E 1 69 ? 33.174 2.977 153.052 1.00 45.93 69 LEU E CA 1
ATOM 7885 C C . LEU E 1 69 ? 33.682 1.936 154.063 1.00 47.03 69 LEU E C 1
ATOM 7886 O O . LEU E 1 69 ? 34.829 1.501 154.007 1.00 44.86 69 LEU E O 1
ATOM 7891 N N . VAL E 1 70 ? 32.810 1.514 154.972 1.00 48.76 70 VAL E N 1
ATOM 7892 C CA . VAL E 1 70 ? 33.217 0.535 155.972 1.00 51.88 70 VAL E CA 1
ATOM 7893 C C . VAL E 1 70 ? 33.645 -0.775 155.303 1.00 52.65 70 VAL E C 1
ATOM 7894 O O . VAL E 1 70 ? 34.710 -1.326 155.604 1.00 50.54 70 VAL E O 1
ATOM 7898 N N . GLY E 1 71 ? 32.820 -1.264 154.387 1.00 54.01 71 GLY E N 1
ATOM 7899 C CA . GLY E 1 71 ? 33.156 -2.472 153.653 1.00 56.51 71 GLY E CA 1
ATOM 7900 C C . GLY E 1 71 ? 34.515 -2.381 152.982 1.00 56.73 71 GLY E C 1
ATOM 7901 O O . GLY E 1 71 ? 35.282 -3.342 152.989 1.00 53.59 71 GLY E O 1
ATOM 7902 N N . GLY E 1 72 ? 34.816 -1.215 152.414 1.00 51.86 72 GLY E N 1
ATOM 7903 C CA . GLY E 1 72 ? 36.072 -0.999 151.719 1.00 54.56 72 GLY E CA 1
ATOM 7904 C C . GLY E 1 72 ? 37.281 -0.954 152.642 1.00 54.50 72 GLY E C 1
ATOM 7905 O O . GLY E 1 72 ? 38.379 -1.334 152.252 1.00 54.42 72 GLY E O 1
ATOM 7906 N N . ILE E 1 73 ? 37.083 -0.471 153.865 1.00 53.87 73 ILE E N 1
ATOM 7907 C CA . ILE E 1 73 ? 38.132 -0.519 154.880 1.00 51.26 73 ILE E CA 1
ATOM 7908 C C . ILE E 1 73 ? 38.424 -1.973 155.259 1.00 53.19 73 ILE E C 1
ATOM 7909 O O . ILE E 1 73 ? 39.583 -2.379 155.364 1.00 53.73 73 ILE E O 1
ATOM 7914 N N . CYS E 1 74 ? 37.377 -2.771 155.433 1.00 54.76 74 CYS E N 1
ATOM 7915 C CA . CYS E 1 74 ? 37.577 -4.187 155.719 1.00 57.01 74 CYS E CA 1
ATOM 7916 C C . CYS E 1 74 ? 38.281 -4.906 154.554 1.00 57.23 74 CYS E C 1
ATOM 7917 O O . CYS E 1 74 ? 39.164 -5.749 154.768 1.00 53.37 74 CYS E O 1
ATOM 7920 N N . PHE E 1 75 ? 37.897 -4.555 153.329 1.00 57.01 75 PHE E N 1
ATOM 7921 C CA . PHE E 1 75 ? 38.437 -5.190 152.116 1.00 55.69 75 PHE E CA 1
ATOM 7922 C C . PHE E 1 75 ? 39.963 -5.048 152.054 1.00 54.72 75 PHE E C 1
ATOM 7923 O O . PHE E 1 75 ? 40.651 -5.911 151.523 1.00 58.72 75 PHE E O 1
ATOM 7931 N N . SER E 1 76 ? 40.484 -3.959 152.619 1.00 55.21 76 SER E N 1
ATOM 7932 C CA . SER E 1 76 ? 41.916 -3.660 152.551 1.00 56.01 76 SER E CA 1
ATOM 7933 C C . SER E 1 76 ? 42.777 -4.761 153.188 1.00 62.05 76 SER E C 1
ATOM 7934 O O . SER E 1 76 ? 43.953 -4.931 152.832 1.00 58.17 76 SER E O 1
ATOM 7937 N N . LEU E 1 77 ? 42.185 -5.503 154.125 1.00 62.89 77 LEU E N 1
ATOM 7938 C CA . LEU E 1 77 ? 42.788 -6.732 154.645 1.00 63.60 77 LEU E CA 1
ATOM 7939 C C . LEU E 1 77 ? 43.483 -7.503 153.524 1.00 61.29 77 LEU E C 1
ATOM 7940 O O . LEU E 1 77 ? 44.627 -7.933 153.670 1.00 59.90 77 LEU E O 1
ATOM 7945 N N . GLY E 1 78 ? 42.781 -7.667 152.403 1.00 59.12 78 GLY E N 1
ATOM 7946 C CA . GLY E 1 78 ? 43.269 -8.491 151.306 1.00 66.51 78 GLY E CA 1
ATOM 7947 C C . GLY E 1 78 ? 44.598 -8.030 150.737 1.00 66.32 78 GLY E C 1
ATOM 7948 O O . GLY E 1 78 ? 45.506 -8.833 150.522 1.00 68.71 78 GLY E O 1
ATOM 7949 N N . LEU E 1 79 ? 44.722 -6.730 150.502 1.00 63.78 79 LEU E N 1
ATOM 7950 C CA . LEU E 1 79 ? 45.956 -6.198 149.939 1.00 65.65 79 LEU E CA 1
ATOM 7951 C C . LEU E 1 79 ? 47.057 -6.162 150.997 1.00 66.37 79 LEU E C 1
ATOM 7952 O O . LEU E 1 79 ? 48.225 -6.441 150.709 1.00 62.82 79 LEU E O 1
ATOM 7957 N N . ILE E 1 80 ? 46.676 -5.829 152.227 1.00 61.88 80 ILE E N 1
ATOM 7958 C CA . ILE E 1 80 ? 47.612 -5.886 153.337 1.00 62.44 80 ILE E CA 1
ATOM 7959 C C . ILE E 1 80 ? 48.219 -7.293 153.405 1.00 68.09 80 ILE E C 1
ATOM 7960 O O . ILE E 1 80 ? 49.432 -7.454 153.524 1.00 66.77 80 ILE E O 1
ATOM 7965 N N . LEU E 1 81 ? 47.357 -8.300 153.302 1.00 71.64 81 LEU E N 1
ATOM 7966 C CA . LEU E 1 81 ? 47.760 -9.706 153.285 1.00 73.22 81 LEU E CA 1
ATOM 7967 C C . LEU E 1 81 ? 48.732 -10.006 152.136 1.00 73.84 81 LEU E C 1
ATOM 7968 O O . LEU E 1 81 ? 49.756 -10.655 152.344 1.00 71.53 81 LEU E O 1
ATOM 7973 N N . CYS E 1 82 ? 48.405 -9.537 150.928 1.00 71.12 82 CYS E N 1
ATOM 7974 C CA . CYS E 1 82 ? 49.261 -9.755 149.755 1.00 71.41 82 CYS E CA 1
ATOM 7975 C C . CYS E 1 82 ? 50.660 -9.141 149.891 1.00 72.27 82 CYS E C 1
ATOM 7976 O O . CYS E 1 82 ? 51.660 -9.802 149.616 1.00 75.84 82 CYS E O 1
ATOM 7979 N N . VAL E 1 83 ? 50.724 -7.880 150.304 1.00 66.84 83 VAL E N 1
ATOM 7980 C CA . VAL E 1 83 ? 51.998 -7.176 150.442 1.00 68.14 83 VAL E CA 1
ATOM 7981 C C . VAL E 1 83 ? 52.847 -7.697 151.617 1.00 73.28 83 VAL E C 1
ATOM 7982 O O . VAL E 1 83 ? 54.050 -7.916 151.477 1.00 80.07 83 VAL E O 1
ATOM 7986 N N . VAL E 1 84 ? 52.222 -7.901 152.771 1.00 69.38 84 VAL E N 1
ATOM 7987 C CA . VAL E 1 84 ? 52.958 -8.355 153.947 1.00 71.85 84 VAL E CA 1
ATOM 7988 C C . VAL E 1 84 ? 53.446 -9.806 153.835 1.00 74.16 84 VAL E C 1
ATOM 7989 O O . VAL E 1 84 ? 54.551 -10.122 154.275 1.00 70.34 84 VAL E O 1
ATOM 7993 N N . CYS E 1 85 ? 52.646 -10.679 153.222 1.00 79.35 85 CYS E N 1
ATOM 7994 C CA . CYS E 1 85 ? 53.029 -12.091 153.094 1.00 81.12 85 CYS E CA 1
ATOM 7995 C C . CYS E 1 85 ? 53.732 -12.418 151.780 1.00 83.92 85 CYS E C 1
ATOM 7996 O O . CYS E 1 85 ? 54.092 -13.571 151.534 1.00 85.21 85 CYS E O 1
ATOM 7999 N N . GLY E 1 86 ? 53.923 -11.410 150.937 1.00 80.19 86 GLY E N 1
ATOM 8000 C CA . GLY E 1 86 ? 54.657 -11.590 149.694 1.00 78.08 86 GLY E CA 1
ATOM 8001 C C . GLY E 1 86 ? 53.906 -12.386 148.643 1.00 79.92 86 GLY E C 1
ATOM 8002 O O . GLY E 1 86 ? 54.520 -13.079 147.837 1.00 87.71 86 GLY E O 1
ATOM 8003 N N . ALA E 1 87 ? 52.579 -12.295 148.654 1.00 81.54 87 ALA E N 1
ATOM 8004 C CA . ALA E 1 87 ? 51.749 -13.010 147.688 1.00 83.40 87 ALA E CA 1
ATOM 8005 C C . ALA E 1 87 ? 51.696 -12.239 146.380 1.00 80.41 87 ALA E C 1
ATOM 8006 O O . ALA E 1 87 ? 52.026 -11.052 146.342 1.00 80.55 87 ALA E O 1
ATOM 8008 N N . ASP E 1 88 ? 51.268 -12.909 145.314 1.00 80.35 88 ASP E N 1
ATOM 8009 C CA . ASP E 1 88 ? 51.344 -12.332 143.976 1.00 77.91 88 ASP E CA 1
ATOM 8010 C C . ASP E 1 88 ? 49.974 -12.050 143.351 1.00 78.21 88 ASP E C 1
ATOM 8011 O O . ASP E 1 88 ? 49.339 -12.939 142.776 1.00 79.81 88 ASP E O 1
ATOM 8016 N N . LEU E 1 89 ? 49.532 -10.802 143.468 1.00 78.47 89 LEU E N 1
ATOM 8017 C CA . LEU E 1 89 ? 48.263 -10.369 142.900 1.00 75.28 89 LEU E CA 1
ATOM 8018 C C . LEU E 1 89 ? 48.481 -9.703 141.546 1.00 76.01 89 LEU E C 1
ATOM 8019 O O . LEU E 1 89 ? 49.184 -8.695 141.442 1.00 76.91 89 LEU E O 1
ATOM 8024 N N . PHE E 1 90 ? 47.873 -10.294 140.521 1.00 71.35 90 PHE E N 1
ATOM 8025 C CA . PHE E 1 90 ? 47.966 -9.858 139.125 1.00 68.26 90 PHE E CA 1
ATOM 8026 C C . PHE E 1 90 ? 48.212 -8.354 138.911 1.00 68.44 90 PHE E C 1
ATOM 8027 O O . PHE E 1 90 ? 47.320 -7.541 139.119 1.00 67.01 90 PHE E O 1
ATOM 8035 N N . THR E 1 91 ? 49.427 -8.008 138.490 1.00 71.32 91 THR E N 1
ATOM 8036 C CA . THR E 1 91 ? 49.815 -6.642 138.097 1.00 68.76 91 THR E CA 1
ATOM 8037 C C . THR E 1 91 ? 50.004 -5.612 139.217 1.00 69.44 91 THR E C 1
ATOM 8038 O O . THR E 1 91 ? 50.460 -4.498 138.958 1.00 69.05 91 THR E O 1
ATOM 8042 N N . SER E 1 92 ? 49.678 -5.977 140.452 1.00 71.48 92 SER E N 1
ATOM 8043 C CA . SER E 1 92 ? 49.641 -5.002 141.550 1.00 69.66 92 SER E CA 1
ATOM 8044 C C . SER E 1 92 ? 50.985 -4.330 141.857 1.00 70.00 92 SER E C 1
ATOM 8045 O O . SER E 1 92 ? 51.017 -3.240 142.428 1.00 67.62 92 SER E O 1
ATOM 8048 N N . THR E 1 93 ? 52.081 -4.980 141.469 1.00 67.94 93 THR E N 1
ATOM 8049 C CA . THR E 1 93 ? 53.428 -4.503 141.776 1.00 66.00 93 THR E CA 1
ATOM 8050 C C . THR E 1 93 ? 54.139 -3.957 140.535 1.00 73.48 93 THR E C 1
ATOM 8051 O O . THR E 1 93 ? 55.334 -3.672 140.572 1.00 78.58 93 THR E O 1
ATOM 8055 N N . VAL E 1 94 ? 53.414 -3.814 139.434 1.00 75.96 94 VAL E N 1
ATOM 8056 C CA . VAL E 1 94 ? 54.055 -3.424 138.184 1.00 76.52 94 VAL E CA 1
ATOM 8057 C C . VAL E 1 94 ? 54.917 -2.160 138.337 1.00 75.11 94 VAL E C 1
ATOM 8058 O O . VAL E 1 94 ? 55.945 -2.027 137.685 1.00 76.04 94 VAL E O 1
ATOM 8062 N N . LEU E 1 95 ? 54.523 -1.252 139.225 1.00 73.53 95 LEU E N 1
ATOM 8063 C CA . LEU E 1 95 ? 55.304 -0.033 139.448 1.00 75.89 95 LEU E CA 1
ATOM 8064 C C . LEU E 1 95 ? 56.624 -0.298 140.178 1.00 77.57 95 LEU E C 1
ATOM 8065 O O . LEU E 1 95 ? 57.623 0.382 139.940 1.00 78.31 95 LEU E O 1
ATOM 8070 N N . ILE E 1 96 ? 56.622 -1.280 141.072 1.00 76.68 96 ILE E N 1
ATOM 8071 C CA . ILE E 1 96 ? 57.819 -1.600 141.842 1.00 79.93 96 ILE E CA 1
ATOM 8072 C C . ILE E 1 96 ? 58.874 -2.195 140.929 1.00 85.02 96 ILE E C 1
ATOM 8073 O O . ILE E 1 96 ? 60.059 -1.888 141.046 1.00 88.16 96 ILE E O 1
ATOM 8078 N N . VAL E 1 97 ? 58.422 -3.047 140.019 1.00 85.19 97 VAL E N 1
ATOM 8079 C CA . VAL E 1 97 ? 59.286 -3.679 139.035 1.00 86.50 97 VAL E CA 1
ATOM 8080 C C . VAL E 1 97 ? 59.952 -2.642 138.122 1.00 94.74 97 VAL E C 1
ATOM 8081 O O . VAL E 1 97 ? 61.153 -2.715 137.860 1.00 96.19 97 VAL E O 1
ATOM 8085 N N . VAL E 1 98 ? 59.174 -1.675 137.644 1.00 97.24 98 VAL E N 1
ATOM 8086 C CA . VAL E 1 98 ? 59.719 -0.602 136.811 1.00 99.36 98 VAL E CA 1
ATOM 8087 C C . VAL E 1 98 ? 60.800 0.179 137.558 1.00 103.56 98 VAL E C 1
ATOM 8088 O O . VAL E 1 98 ? 61.856 0.493 137.000 1.00 106.86 98 VAL E O 1
ATOM 8092 N N . ALA E 1 99 ? 60.528 0.477 138.825 1.00 100.86 99 ALA E N 1
ATOM 8093 C CA . ALA E 1 99 ? 61.461 1.209 139.673 1.00 101.58 99 ALA E CA 1
ATOM 8094 C C . ALA E 1 99 ? 62.737 0.410 139.933 1.00 106.52 99 ALA E C 1
ATOM 8095 O O . ALA E 1 99 ? 63.831 0.970 139.976 1.00 110.32 99 ALA E O 1
ATOM 8097 N N . LYS E 1 100 ? 62.589 -0.899 140.115 1.00 106.98 100 LYS E N 1
ATOM 8098 C CA . LYS E 1 100 ? 63.724 -1.770 140.394 1.00 110.60 100 LYS E CA 1
ATOM 8099 C C . LYS E 1 100 ? 64.603 -1.952 139.158 1.00 120.63 100 LYS E C 1
ATOM 8100 O O . LYS E 1 100 ? 65.822 -2.107 139.264 1.00 126.65 100 LYS E O 1
ATOM 8106 N N . ALA E 1 101 ? 63.976 -1.938 137.987 1.00 120.91 101 ALA E N 1
ATOM 8107 C CA . ALA E 1 101 ? 64.707 -2.017 136.733 1.00 126.44 101 ALA E CA 1
ATOM 8108 C C . ALA E 1 101 ? 65.478 -0.723 136.496 1.00 133.28 101 ALA E C 1
ATOM 8109 O O . ALA E 1 101 ? 66.527 -0.728 135.854 1.00 137.60 101 ALA E O 1
ATOM 8111 N N . SER E 1 102 ? 64.946 0.378 137.022 1.00 135.75 102 SER E N 1
ATOM 8112 C CA . SER E 1 102 ? 65.563 1.699 136.884 1.00 140.03 102 SER E CA 1
ATOM 8113 C C . SER E 1 102 ? 65.368 2.280 135.483 1.00 143.15 102 SER E C 1
ATOM 8114 O O . SER E 1 102 ? 66.163 3.102 135.024 1.00 144.28 102 SER E O 1
ATOM 8117 N N . GLY E 1 103 ? 64.305 1.858 134.807 1.00 143.77 103 GLY E N 1
ATOM 8118 C CA . GLY E 1 103 ? 64.050 2.303 133.450 1.00 145.04 103 GLY E CA 1
ATOM 8119 C C . GLY E 1 103 ? 64.804 1.463 132.436 1.00 148.59 103 GLY E C 1
ATOM 8120 O O . GLY E 1 103 ? 64.734 1.708 131.231 1.00 150.30 103 GLY E O 1
ATOM 8121 N N . ARG E 1 104 ? 65.539 0.472 132.928 1.00 149.05 104 ARG E N 1
ATOM 8122 C CA . ARG E 1 104 ? 66.209 -0.484 132.057 1.00 149.67 104 ARG E CA 1
ATOM 8123 C C . ARG E 1 104 ? 65.364 -1.748 131.922 1.00 149.00 104 ARG E C 1
ATOM 8124 O O . ARG E 1 104 ? 65.770 -2.827 132.355 1.00 150.16 104 ARG E O 1
ATOM 8132 N N . ILE E 1 105 ? 64.186 -1.604 131.321 1.00 146.79 105 ILE E N 1
ATOM 8133 C CA . ILE E 1 105 ? 63.264 -2.723 131.154 1.00 144.96 105 ILE E CA 1
ATOM 8134 C C . ILE E 1 105 ? 62.309 -2.493 129.982 1.00 143.92 105 ILE E C 1
ATOM 8135 O O . ILE E 1 105 ? 62.128 -1.362 129.530 1.00 138.84 105 ILE E O 1
ATOM 8140 N N . THR E 1 106 ? 61.701 -3.573 129.497 1.00 149.26 106 THR E N 1
ATOM 8141 C CA . THR E 1 106 ? 60.817 -3.511 128.336 1.00 152.31 106 THR E CA 1
ATOM 8142 C C . THR E 1 106 ? 59.426 -4.062 128.649 1.00 152.00 106 THR E C 1
ATOM 8143 O O . THR E 1 106 ? 59.265 -4.893 129.542 1.00 152.02 106 THR E O 1
ATOM 8147 N N . TRP E 1 107 ? 58.427 -3.596 127.905 1.00 153.12 107 TRP E N 1
ATOM 8148 C CA . TRP E 1 107 ? 57.042 -4.015 128.111 1.00 156.39 107 TRP E CA 1
ATOM 8149 C C . TRP E 1 107 ? 56.826 -5.491 127.768 1.00 162.34 107 TRP E C 1
ATOM 8150 O O . TRP E 1 107 ? 55.864 -6.106 128.229 1.00 161.60 107 TRP E O 1
ATOM 8161 N N . GLY E 1 108 ? 57.718 -6.052 126.955 1.00 168.14 108 GLY E N 1
ATOM 8162 C CA . GLY E 1 108 ? 57.598 -7.433 126.516 1.00 172.37 108 GLY E CA 1
ATOM 8163 C C . GLY E 1 108 ? 58.011 -8.441 127.573 1.00 175.44 108 GLY E C 1
ATOM 8164 O O . GLY E 1 108 ? 57.544 -9.581 127.573 1.00 176.73 108 GLY E O 1
ATOM 8165 N N . GLN E 1 109 ? 58.894 -8.018 128.472 1.00 176.13 109 GLN E N 1
ATOM 8166 C CA . GLN E 1 109 ? 59.348 -8.866 129.568 1.00 177.11 109 GLN E CA 1
ATOM 8167 C C . GLN E 1 109 ? 58.402 -8.777 130.761 1.00 171.86 109 GLN E C 1
ATOM 8168 O O . GLN E 1 109 ? 58.288 -9.716 131.548 1.00 173.06 109 GLN E O 1
ATOM 8174 N N . LEU E 1 110 ? 57.728 -7.638 130.885 1.00 164.78 110 LEU E N 1
ATOM 8175 C CA . LEU E 1 110 ? 56.804 -7.394 131.988 1.00 156.59 110 LEU E CA 1
ATOM 8176 C C . LEU E 1 110 ? 55.436 -8.026 131.750 1.00 149.75 110 LEU E C 1
ATOM 8177 O O . LEU E 1 110 ? 54.413 -7.374 131.944 1.00 148.39 110 LEU E O 1
ATOM 8182 N N . ALA E 1 111 ? 55.412 -9.289 131.337 1.00 146.08 111 ALA E N 1
ATOM 8183 C CA . ALA E 1 111 ? 54.144 -9.962 131.071 1.00 141.67 111 ALA E CA 1
ATOM 8184 C C . ALA E 1 111 ? 54.303 -11.458 130.821 1.00 141.81 111 ALA E C 1
ATOM 8185 O O . ALA E 1 111 ? 53.333 -12.148 130.499 1.00 141.21 111 ALA E O 1
ATOM 8187 N N . LYS E 1 112 ? 55.525 -11.958 130.961 1.00 142.81 112 LYS E N 1
ATOM 8188 C CA . LYS E 1 112 ? 55.761 -13.386 130.812 1.00 142.83 112 LYS E CA 1
ATOM 8189 C C . LYS E 1 112 ? 54.864 -14.149 131.779 1.00 130.27 112 LYS E C 1
ATOM 8190 O O . LYS E 1 112 ? 54.020 -14.947 131.372 1.00 130.46 112 LYS E O 1
ATOM 8196 N N . ASN E 1 113 ? 55.040 -13.884 133.066 1.00 117.91 113 ASN E N 1
ATOM 8197 C CA . ASN E 1 113 ? 54.294 -14.600 134.086 1.00 115.60 113 ASN E CA 1
ATOM 8198 C C . ASN E 1 113 ? 52.982 -13.933 134.515 1.00 101.35 113 ASN E C 1
ATOM 8199 O O . ASN E 1 113 ? 52.424 -14.290 135.548 1.00 98.14 113 ASN E O 1
ATOM 8204 N N . TRP E 1 114 ? 52.488 -12.973 133.735 1.00 92.63 114 TRP E N 1
ATOM 8205 C CA . TRP E 1 114 ? 51.184 -12.373 134.028 1.00 88.80 114 TRP E CA 1
ATOM 8206 C C . TRP E 1 114 ? 50.081 -13.420 133.919 1.00 88.62 114 TRP E C 1
ATOM 8207 O O . TRP E 1 114 ? 49.188 -13.490 134.761 1.00 93.81 114 TRP E O 1
ATOM 8218 N N . LEU E 1 115 ? 50.156 -14.229 132.871 1.00 87.18 115 LEU E N 1
ATOM 8219 C CA . LEU E 1 115 ? 49.210 -15.313 132.653 1.00 91.52 115 LEU E CA 1
ATOM 8220 C C . LEU E 1 115 ? 49.325 -16.361 133.756 1.00 92.65 115 LEU E C 1
ATOM 8221 O O . LEU E 1 115 ? 48.334 -16.965 134.167 1.00 92.69 115 LEU E O 1
ATOM 8226 N N . ASN E 1 116 ? 50.549 -16.573 134.224 1.00 94.99 116 ASN E N 1
ATOM 8227 C CA . ASN E 1 116 ? 50.808 -17.486 135.329 1.00 94.12 116 ASN E CA 1
ATOM 8228 C C . ASN E 1 116 ? 50.157 -16.960 136.611 1.00 91.87 116 ASN E C 1
ATOM 8229 O O . ASN E 1 116 ? 49.425 -17.678 137.296 1.00 91.82 116 ASN E O 1
ATOM 8234 N N . VAL E 1 117 ? 50.418 -15.696 136.922 1.00 85.96 117 VAL E N 1
ATOM 8235 C CA . VAL E 1 117 ? 49.830 -15.067 138.091 1.00 83.80 117 VAL E CA 1
ATOM 8236 C C . VAL E 1 117 ? 48.311 -15.010 137.947 1.00 81.75 117 VAL E C 1
ATOM 8237 O O . VAL E 1 117 ? 47.575 -15.396 138.850 1.00 82.07 117 VAL E O 1
ATOM 8241 N N . TYR E 1 118 ? 47.846 -14.543 136.798 1.00 79.77 118 TYR E N 1
ATOM 8242 C CA . TYR E 1 118 ? 46.416 -14.423 136.550 1.00 81.54 118 TYR E CA 1
ATOM 8243 C C . TYR E 1 118 ? 45.705 -15.742 136.841 1.00 84.73 118 TYR E C 1
ATOM 8244 O O . TYR E 1 118 ? 44.686 -15.777 137.531 1.00 79.54 118 TYR E O 1
ATOM 8253 N N . PHE E 1 119 ? 46.263 -16.826 136.314 1.00 90.09 119 PHE E N 1
ATOM 8254 C CA . PHE E 1 119 ? 45.672 -18.151 136.451 1.00 91.47 119 PHE E CA 1
ATOM 8255 C C . PHE E 1 119 ? 45.768 -18.675 137.883 1.00 84.93 119 PHE E C 1
ATOM 8256 O O . PHE E 1 119 ? 44.825 -19.277 138.397 1.00 83.00 119 PHE E O 1
ATOM 8264 N N . GLY E 1 120 ? 46.913 -18.457 138.521 1.00 79.85 120 GLY E N 1
ATOM 8265 C CA . GLY E 1 120 ? 47.080 -18.834 139.912 1.00 77.21 120 GLY E CA 1
ATOM 8266 C C . GLY E 1 120 ? 46.082 -18.088 140.779 1.00 81.11 120 GLY E C 1
ATOM 8267 O O . GLY E 1 120 ? 45.436 -18.676 141.649 1.00 87.22 120 GLY E O 1
ATOM 8268 N N . ASN E 1 121 ? 45.954 -16.785 140.545 1.00 77.15 121 ASN E N 1
ATOM 8269 C CA . ASN E 1 121 ? 44.967 -15.977 141.256 1.00 77.05 121 ASN E CA 1
ATOM 8270 C C . ASN E 1 121 ? 43.583 -16.587 141.131 1.00 81.15 121 ASN E C 1
ATOM 8271 O O . ASN E 1 121 ? 42.834 -16.672 142.112 1.00 78.94 121 ASN E O 1
ATOM 8276 N N . LEU E 1 122 ? 43.256 -16.999 139.907 1.00 83.84 122 LEU E N 1
ATOM 8277 C CA . LEU E 1 122 ? 41.964 -17.598 139.590 1.00 84.00 122 LEU E CA 1
ATOM 8278 C C . LEU E 1 122 ? 41.741 -18.867 140.405 1.00 86.38 122 LEU E C 1
ATOM 8279 O O . LEU E 1 122 ? 40.731 -19.006 141.102 1.00 88.10 122 LEU E O 1
ATOM 8284 N N . VAL E 1 123 ? 42.695 -19.786 140.324 1.00 85.64 123 VAL E N 1
ATOM 8285 C CA . VAL E 1 123 ? 42.631 -21.017 141.102 1.00 87.00 123 VAL E CA 1
ATOM 8286 C C . VAL E 1 123 ? 42.338 -20.758 142.588 1.00 88.23 123 VAL E C 1
ATOM 8287 O O . VAL E 1 123 ? 41.449 -21.382 143.164 1.00 93.44 123 VAL E O 1
ATOM 8291 N N . GLY E 1 124 ? 43.077 -19.834 143.199 1.00 81.85 124 GLY E N 1
ATOM 8292 C CA . GLY E 1 124 ? 42.891 -19.513 144.605 1.00 80.06 124 GLY E CA 1
ATOM 8293 C C . GLY E 1 124 ? 41.525 -18.923 144.915 1.00 81.54 124 GLY E C 1
ATOM 8294 O O . GLY E 1 124 ? 40.898 -19.261 145.918 1.00 85.92 124 GLY E O 1
ATOM 8295 N N . ALA E 1 125 ? 41.061 -18.032 144.048 1.00 83.57 125 ALA E N 1
ATOM 8296 C CA . ALA E 1 125 ? 39.733 -17.449 144.189 1.00 79.77 125 ALA E CA 1
ATOM 8297 C C . ALA E 1 125 ? 38.643 -18.519 144.113 1.00 80.61 125 ALA E C 1
ATOM 8298 O O . ALA E 1 125 ? 37.722 -18.542 144.934 1.00 79.65 125 ALA E O 1
ATOM 8300 N N . LEU E 1 126 ? 38.748 -19.404 143.125 1.00 80.43 126 LEU E N 1
ATOM 8301 C CA . LEU E 1 126 ? 37.767 -20.474 142.964 1.00 83.64 126 LEU E CA 1
ATOM 8302 C C . LEU E 1 126 ? 37.784 -21.451 144.136 1.00 88.86 126 LEU E C 1
ATOM 8303 O O . LEU E 1 126 ? 36.732 -21.909 144.585 1.00 92.49 126 LEU E O 1
ATOM 8308 N N . LEU E 1 127 ? 38.978 -21.771 144.629 1.00 85.94 127 LEU E N 1
ATOM 8309 C CA . LEU E 1 127 ? 39.106 -22.682 145.752 1.00 89.43 127 LEU E CA 1
ATOM 8310 C C . LEU E 1 127 ? 38.422 -22.087 146.982 1.00 94.27 127 LEU E C 1
ATOM 8311 O O . LEU E 1 127 ? 37.851 -22.809 147.803 1.00 93.47 127 LEU E O 1
ATOM 8316 N N . PHE E 1 128 ? 38.489 -20.766 147.110 1.00 92.20 128 PHE E N 1
ATOM 8317 C CA . PHE E 1 128 ? 37.869 -20.103 148.246 1.00 89.02 128 PHE E CA 1
ATOM 8318 C C . PHE E 1 128 ? 36.356 -20.035 148.053 1.00 87.17 128 PHE E C 1
ATOM 8319 O O . PHE E 1 128 ? 35.599 -20.060 149.018 1.00 84.52 128 PHE E O 1
ATOM 8327 N N . VAL E 1 129 ? 35.914 -19.971 146.801 1.00 87.97 129 VAL E N 1
ATOM 8328 C CA . VAL E 1 129 ? 34.485 -20.021 146.519 1.00 90.70 129 VAL E CA 1
ATOM 8329 C C . VAL E 1 129 ? 33.884 -21.347 146.993 1.00 97.71 129 VAL E C 1
ATOM 8330 O O . VAL E 1 129 ? 32.776 -21.384 147.529 1.00 97.52 129 VAL E O 1
ATOM 8334 N N . LEU E 1 130 ? 34.630 -22.430 146.800 1.00 100.36 130 LEU E N 1
ATOM 8335 C CA . LEU E 1 130 ? 34.213 -23.747 147.269 1.00 101.67 130 LEU E CA 1
ATOM 8336 C C . LEU E 1 130 ? 34.185 -23.824 148.796 1.00 95.93 130 LEU E C 1
ATOM 8337 O O . LEU E 1 130 ? 33.268 -24.402 149.384 1.00 93.02 130 LEU E O 1
ATOM 8342 N N . LEU E 1 131 ? 35.195 -23.244 149.435 1.00 92.67 131 LEU E N 1
ATOM 8343 C CA . LEU E 1 131 ? 35.285 -23.281 150.889 1.00 92.19 131 LEU E CA 1
ATOM 8344 C C . LEU E 1 131 ? 34.184 -22.445 151.541 1.00 93.75 131 LEU E C 1
ATOM 8345 O O . LEU E 1 131 ? 33.657 -22.804 152.593 1.00 100.29 131 LEU E O 1
ATOM 8350 N N . MET E 1 132 ? 33.832 -21.331 150.913 1.00 89.79 132 MET E N 1
ATOM 8351 C CA . MET E 1 132 ? 32.772 -20.488 151.445 1.00 87.36 132 MET E CA 1
ATOM 8352 C C . MET E 1 132 ? 31.408 -21.132 151.229 1.00 87.43 132 MET E C 1
ATOM 8353 O O . MET E 1 132 ? 30.521 -21.043 152.082 1.00 88.27 132 MET E O 1
ATOM 8358 N N . TRP E 1 133 ? 31.235 -21.793 150.093 1.00 84.54 133 TRP E N 1
ATOM 8359 C CA . TRP E 1 133 ? 29.976 -22.482 149.866 1.00 88.99 133 TRP E CA 1
ATOM 8360 C C . TRP E 1 133 ? 29.776 -23.643 150.845 1.00 95.39 133 TRP E C 1
ATOM 8361 O O . TRP E 1 133 ? 28.682 -23.830 151.380 1.00 97.31 133 TRP E O 1
ATOM 8372 N N . LEU E 1 134 ? 30.836 -24.413 151.079 1.00 95.52 134 LEU E N 1
ATOM 8373 C CA . LEU E 1 134 ? 30.764 -25.561 151.976 1.00 98.02 134 LEU E CA 1
ATOM 8374 C C . LEU E 1 134 ? 30.457 -25.169 153.412 1.00 102.81 134 LEU E C 1
ATOM 8375 O O . LEU E 1 134 ? 29.921 -25.974 154.176 1.00 108.85 134 LEU E O 1
ATOM 8380 N N . SER E 1 135 ? 30.796 -23.937 153.780 1.00 97.98 135 SER E N 1
ATOM 8381 C CA . SER E 1 135 ? 30.626 -23.487 155.157 1.00 95.87 135 SER E CA 1
ATOM 8382 C C . SER E 1 135 ? 29.173 -23.123 155.454 1.00 98.09 135 SER E C 1
ATOM 8383 O O . SER E 1 135 ? 28.810 -22.891 156.611 1.00 95.90 135 SER E O 1
ATOM 8386 N N . GLY E 1 136 ? 28.353 -23.069 154.404 1.00 95.81 136 GLY E N 1
ATOM 8387 C CA . GLY E 1 136 ? 26.972 -22.630 154.523 1.00 92.70 136 GLY E CA 1
ATOM 8388 C C . GLY E 1 136 ? 26.848 -21.169 154.937 1.00 90.71 136 GLY E C 1
ATOM 8389 O O . GLY E 1 136 ? 25.773 -20.715 155.332 1.00 90.99 136 GLY E O 1
ATOM 8390 N N . GLU E 1 137 ? 27.953 -20.434 154.846 1.00 89.42 137 GLU E N 1
ATOM 8391 C CA . GLU E 1 137 ? 28.005 -19.024 155.239 1.00 86.74 137 GLU E CA 1
ATOM 8392 C C . GLU E 1 137 ? 26.877 -18.186 154.637 1.00 84.97 137 GLU E C 1
ATOM 8393 O O . GLU E 1 137 ? 26.466 -17.182 155.220 1.00 87.98 137 GLU E O 1
ATOM 8399 N N . TYR E 1 138 ? 26.373 -18.604 153.479 1.00 79.69 138 TYR E N 1
ATOM 8400 C CA . TYR E 1 138 ? 25.402 -17.808 152.734 1.00 80.90 138 TYR E CA 1
ATOM 8401 C C . TYR E 1 138 ? 24.069 -17.619 153.464 1.00 84.83 138 TYR E C 1
ATOM 8402 O O . TYR E 1 138 ? 23.339 -16.662 153.192 1.00 85.01 138 TYR E O 1
ATOM 8411 N N . MET E 1 139 ? 23.768 -18.516 154.402 1.00 85.15 139 MET E N 1
ATOM 8412 C CA . MET E 1 139 ? 22.547 -18.421 155.207 1.00 84.34 139 MET E CA 1
ATOM 8413 C C . MET E 1 139 ? 22.653 -17.408 156.357 1.00 86.66 139 MET E C 1
ATOM 8414 O O . MET E 1 139 ? 21.649 -17.054 156.980 1.00 87.91 139 MET E O 1
ATOM 8419 N N . THR E 1 140 ? 23.866 -16.946 156.639 1.00 84.40 140 THR E N 1
ATOM 8420 C CA . THR E 1 140 ? 24.079 -15.962 157.697 1.00 80.89 140 THR E CA 1
ATOM 8421 C C . THR E 1 140 ? 23.064 -14.816 157.639 1.00 78.96 140 THR E C 1
ATOM 8422 O O . THR E 1 140 ? 22.717 -14.332 156.562 1.00 74.21 140 THR E O 1
ATOM 8426 N N . ALA E 1 141 ? 22.582 -14.405 158.809 1.00 80.03 141 ALA E N 1
ATOM 8427 C CA . ALA E 1 141 ? 21.659 -13.279 158.931 1.00 80.69 141 ALA E CA 1
ATOM 8428 C C . ALA E 1 141 ? 20.352 -13.471 158.155 1.00 86.49 141 ALA E C 1
ATOM 8429 O O . ALA E 1 141 ? 19.885 -12.551 157.482 1.00 85.19 141 ALA E O 1
ATOM 8431 N N . ASN E 1 142 ? 19.768 -14.666 158.262 1.00 90.27 142 ASN E N 1
ATOM 8432 C CA . ASN E 1 142 ? 18.504 -14.995 157.593 1.00 88.60 142 ASN E CA 1
ATOM 8433 C C . ASN E 1 142 ? 18.597 -14.926 156.070 1.00 83.94 142 ASN E C 1
ATOM 8434 O O . ASN E 1 142 ? 17.699 -14.404 155.399 1.00 82.30 142 ASN E O 1
ATOM 8439 N N . GLY E 1 143 ? 19.690 -15.456 155.531 1.00 82.72 143 GLY E N 1
ATOM 8440 C CA . GLY E 1 143 ? 19.940 -15.417 154.103 1.00 83.09 143 GLY E CA 1
ATOM 8441 C C . GLY E 1 143 ? 20.452 -14.076 153.592 1.00 80.66 143 GLY E C 1
ATOM 8442 O O . GLY E 1 143 ? 20.757 -13.945 152.407 1.00 81.02 143 GLY E O 1
ATOM 8443 N N . GLN E 1 144 ? 20.548 -13.076 154.467 1.00 75.82 144 GLN E N 1
ATOM 8444 C CA . GLN E 1 144 ? 20.960 -11.736 154.025 1.00 76.53 144 GLN E CA 1
ATOM 8445 C C . GLN E 1 144 ? 22.405 -11.663 153.519 1.00 76.34 144 GLN E C 1
ATOM 8446 O O . GLN E 1 144 ? 22.704 -10.926 152.570 1.00 71.22 144 GLN E O 1
ATOM 8452 N N . TRP E 1 145 ? 23.298 -12.421 154.148 1.00 76.53 145 TRP E N 1
ATOM 8453 C CA . TRP E 1 145 ? 24.665 -12.544 153.652 1.00 73.36 145 TRP E CA 1
ATOM 8454 C C . TRP E 1 145 ? 24.631 -13.016 152.192 1.00 75.60 145 TRP E C 1
ATOM 8455 O O . TRP E 1 145 ? 25.168 -12.362 151.297 1.00 76.92 145 TRP E O 1
ATOM 8466 N N . GLY E 1 146 ? 23.981 -14.151 151.961 1.00 77.87 146 GLY E N 1
ATOM 8467 C CA . GLY E 1 146 ? 23.865 -14.709 150.626 1.00 76.01 146 GLY E CA 1
ATOM 8468 C C . GLY E 1 146 ? 23.262 -13.726 149.641 1.00 75.73 146 GLY E C 1
ATOM 8469 O O . GLY E 1 146 ? 23.709 -13.632 148.498 1.00 77.53 146 GLY E O 1
ATOM 8470 N N . LEU E 1 147 ? 22.242 -12.993 150.082 1.00 72.86 147 LEU E N 1
ATOM 8471 C CA . LEU E 1 147 ? 21.574 -12.032 149.215 1.00 75.64 147 LEU E CA 1
ATOM 8472 C C . LEU E 1 147 ? 22.521 -10.901 148.843 1.00 73.39 147 LEU E C 1
ATOM 8473 O O . LEU E 1 147 ? 22.479 -10.383 147.722 1.00 69.89 147 LEU E O 1
ATOM 8478 N N . ASN E 1 148 ? 23.363 -10.521 149.802 1.00 71.49 148 ASN E N 1
ATOM 8479 C CA . ASN E 1 148 ? 24.382 -9.509 149.586 1.00 67.06 148 ASN E CA 1
ATOM 8480 C C . ASN E 1 148 ? 25.253 -9.914 148.405 1.00 67.92 148 ASN E C 1
ATOM 8481 O O . ASN E 1 148 ? 25.415 -9.148 147.457 1.00 66.71 148 ASN E O 1
ATOM 8486 N N . VAL E 1 149 ? 25.789 -11.131 148.454 1.00 68.00 149 VAL E N 1
ATOM 8487 C CA . VAL E 1 149 ? 26.579 -11.660 147.345 1.00 69.28 149 VAL E CA 1
ATOM 8488 C C . VAL E 1 149 ? 25.843 -11.624 145.994 1.00 74.69 149 VAL E C 1
ATOM 8489 O O . VAL E 1 149 ? 26.402 -11.169 144.995 1.00 75.95 149 VAL E O 1
ATOM 8493 N N . LEU E 1 150 ? 24.600 -12.099 145.959 1.00 74.70 150 LEU E N 1
ATOM 8494 C CA . LEU E 1 150 ? 23.835 -12.116 144.706 1.00 77.05 150 LEU E CA 1
ATOM 8495 C C . LEU E 1 150 ? 23.682 -10.719 144.097 1.00 77.42 150 LEU E C 1
ATOM 8496 O O . LEU E 1 150 ? 23.928 -10.520 142.902 1.00 75.85 150 LEU E O 1
ATOM 8501 N N . GLN E 1 151 ? 23.277 -9.757 144.923 1.00 75.92 151 GLN E N 1
ATOM 8502 C CA . GLN E 1 151 ? 23.051 -8.395 144.452 1.00 75.20 151 GLN E CA 1
ATOM 8503 C C . GLN E 1 151 ? 24.349 -7.736 144.015 1.00 72.64 151 GLN E C 1
ATOM 8504 O O . GLN E 1 151 ? 24.376 -7.000 143.020 1.00 68.82 151 GLN E O 1
ATOM 8510 N N . THR E 1 152 ? 25.415 -8.008 144.765 1.00 69.03 152 THR E N 1
ATOM 8511 C CA . THR E 1 152 ? 26.743 -7.494 144.456 1.00 64.36 152 THR E CA 1
ATOM 8512 C C . THR E 1 152 ? 27.274 -8.110 143.159 1.00 68.80 152 THR E C 1
ATOM 8513 O O . THR E 1 152 ? 27.740 -7.397 142.270 1.00 68.64 152 THR E O 1
ATOM 8517 N N . ALA E 1 153 ? 27.195 -9.432 143.053 1.00 70.72 153 ALA E N 1
ATOM 8518 C CA . ALA E 1 153 ? 27.614 -10.132 141.840 1.00 71.38 153 ALA E CA 1
ATOM 8519 C C . ALA E 1 153 ? 26.812 -9.680 140.627 1.00 74.48 153 ALA E C 1
ATOM 8520 O O . ALA E 1 153 ? 27.381 -9.392 139.571 1.00 73.65 153 ALA E O 1
ATOM 8522 N N . ASP E 1 154 ? 25.492 -9.609 140.791 1.00 77.43 154 ASP E N 1
ATOM 8523 C CA . ASP E 1 154 ? 24.588 -9.249 139.698 1.00 74.79 154 ASP E CA 1
ATOM 8524 C C . ASP E 1 154 ? 24.897 -7.858 139.157 1.00 69.03 154 ASP E C 1
ATOM 8525 O O . ASP E 1 154 ? 24.982 -7.652 137.952 1.00 61.47 154 ASP E O 1
ATOM 8530 N N . HIS E 1 155 ? 25.064 -6.895 140.053 1.00 66.96 155 HIS E N 1
ATOM 8531 C CA . HIS E 1 155 ? 25.366 -5.539 139.630 1.00 63.29 155 HIS E CA 1
ATOM 8532 C C . HIS E 1 155 ? 26.624 -5.502 138.748 1.00 60.81 155 HIS E C 1
ATOM 8533 O O . HIS E 1 155 ? 26.725 -4.692 137.817 1.00 55.90 155 HIS E O 1
ATOM 8540 N N . LYS E 1 156 ? 27.574 -6.387 139.043 1.00 58.46 156 LYS E N 1
ATOM 8541 C CA . LYS E 1 156 ? 28.842 -6.419 138.318 1.00 61.36 156 LYS E CA 1
ATOM 8542 C C . LYS E 1 156 ? 28.739 -6.976 136.882 1.00 65.90 156 LYS E C 1
ATOM 8543 O O . LYS E 1 156 ? 29.689 -6.871 136.109 1.00 69.23 156 LYS E O 1
ATOM 8549 N N . VAL E 1 157 ? 27.601 -7.569 136.526 1.00 64.77 157 VAL E N 1
ATOM 8550 C CA . VAL E 1 157 ? 27.430 -8.099 135.172 1.00 64.83 157 VAL E CA 1
ATOM 8551 C C . VAL E 1 157 ? 26.458 -7.268 134.341 1.00 70.53 157 VAL E C 1
ATOM 8552 O O . VAL E 1 157 ? 25.974 -7.729 133.309 1.00 80.16 157 VAL E O 1
ATOM 8556 N N . HIS E 1 158 ? 26.188 -6.037 134.770 1.00 68.62 158 HIS E N 1
ATOM 8557 C CA . HIS E 1 158 ? 25.259 -5.179 134.030 1.00 65.85 158 HIS E CA 1
ATOM 8558 C C . HIS E 1 158 ? 25.857 -3.866 133.514 1.00 56.51 158 HIS E C 1
ATOM 8559 O O . HIS E 1 158 ? 25.119 -2.960 133.114 1.00 58.59 158 HIS E O 1
ATOM 8566 N N . HIS E 1 159 ? 27.181 -3.758 133.514 1.00 47.31 159 HIS E N 1
ATOM 8567 C CA . HIS E 1 159 ? 27.834 -2.600 132.900 1.00 59.05 159 HIS E CA 1
ATOM 8568 C C . HIS E 1 159 ? 27.849 -2.741 131.367 1.00 60.58 159 HIS E C 1
ATOM 8569 O O . HIS E 1 159 ? 27.767 -3.852 130.843 1.00 64.72 159 HIS E O 1
ATOM 8576 N N . THR E 1 160 ? 27.946 -1.626 130.644 1.00 61.67 160 THR E N 1
ATOM 8577 C CA . THR E 1 160 ? 28.357 -1.705 129.242 1.00 60.43 160 THR E CA 1
ATOM 8578 C C . THR E 1 160 ? 29.845 -2.034 129.242 1.00 62.57 160 THR E C 1
ATOM 8579 O O . THR E 1 160 ? 30.562 -1.789 130.236 1.00 59.43 160 THR E O 1
ATOM 8583 N N . PHE E 1 161 ? 30.304 -2.604 128.137 1.00 55.95 161 PHE E N 1
ATOM 8584 C CA . PHE E 1 161 ? 31.700 -2.968 127.978 1.00 61.35 161 PHE E CA 1
ATOM 8585 C C . PHE E 1 161 ? 32.617 -1.788 128.314 1.00 57.35 161 PHE E C 1
ATOM 8586 O O . PHE E 1 161 ? 33.613 -1.949 129.009 1.00 56.50 161 PHE E O 1
ATOM 8594 N N . ILE E 1 162 ? 32.278 -0.603 127.817 1.00 49.18 162 ILE E N 1
ATOM 8595 C CA . ILE E 1 162 ? 33.113 0.560 128.067 1.00 53.74 162 ILE E CA 1
ATOM 8596 C C . ILE E 1 162 ? 33.057 0.983 129.546 1.00 57.12 162 ILE E C 1
ATOM 8597 O O . ILE E 1 162 ? 34.073 1.382 130.117 1.00 56.99 162 ILE E O 1
ATOM 8602 N N . GLU E 1 163 ? 31.880 0.884 130.168 1.00 55.14 163 GLU E N 1
ATOM 8603 C CA . GLU E 1 163 ? 31.788 1.154 131.605 1.00 59.64 163 GLU E CA 1
ATOM 8604 C C . GLU E 1 163 ? 32.704 0.209 132.364 1.00 56.83 163 GLU E C 1
ATOM 8605 O O . GLU E 1 163 ? 33.458 0.634 133.231 1.00 57.61 163 GLU E O 1
ATOM 8611 N N . ALA E 1 164 ? 32.661 -1.069 132.003 1.00 58.12 164 ALA E N 1
ATOM 8612 C CA . ALA E 1 164 ? 33.454 -2.071 132.696 1.00 58.74 164 ALA E CA 1
ATOM 8613 C C . ALA E 1 164 ? 34.943 -1.766 132.568 1.00 58.04 164 ALA E C 1
ATOM 8614 O O . ALA E 1 164 ? 35.671 -1.789 133.562 1.00 62.43 164 ALA E O 1
ATOM 8616 N N . VAL E 1 165 ? 35.391 -1.445 131.356 1.00 54.68 165 VAL E N 1
ATOM 8617 C CA . VAL E 1 165 ? 36.799 -1.100 131.138 1.00 56.19 165 VAL E CA 1
ATOM 8618 C C . VAL E 1 165 ? 37.281 0.082 131.995 1.00 50.55 165 VAL E C 1
ATOM 8619 O O . VAL E 1 165 ? 38.331 0.012 132.631 1.00 56.64 165 VAL E O 1
ATOM 8623 N N . CYS E 1 166 ? 36.512 1.161 132.012 1.00 50.09 166 CYS E N 1
ATOM 8624 C CA . CYS E 1 166 ? 36.880 2.335 132.790 1.00 54.09 166 CYS E CA 1
ATOM 8625 C C . CYS E 1 166 ? 36.870 2.073 134.305 1.00 56.40 166 CYS E C 1
ATOM 8626 O O . CYS E 1 166 ? 37.772 2.508 135.026 1.00 54.65 166 CYS E O 1
ATOM 8629 N N . LEU E 1 167 ? 35.855 1.360 134.777 1.00 54.95 167 LEU E N 1
ATOM 8630 C CA . LEU E 1 167 ? 35.817 0.935 136.174 1.00 52.31 167 LEU E CA 1
ATOM 8631 C C . LEU E 1 167 ? 37.039 0.063 136.498 1.00 54.74 167 LEU E C 1
ATOM 8632 O O . LEU E 1 167 ? 37.544 0.083 137.623 1.00 54.80 167 LEU E O 1
ATOM 8637 N N . GLY E 1 168 ? 37.516 -0.683 135.500 1.00 55.21 168 GLY E N 1
ATOM 8638 C CA . GLY E 1 168 ? 38.705 -1.508 135.645 1.00 56.34 168 GLY E CA 1
ATOM 8639 C C . GLY E 1 168 ? 39.982 -0.685 135.670 1.00 55.75 168 GLY E C 1
ATOM 8640 O O . GLY E 1 168 ? 40.923 -0.998 136.405 1.00 53.05 168 GLY E O 1
ATOM 8641 N N . ILE E 1 169 ? 40.018 0.368 134.857 1.00 50.23 169 ILE E N 1
ATOM 8642 C CA . ILE E 1 169 ? 41.128 1.300 134.888 1.00 50.61 169 ILE E CA 1
ATOM 8643 C C . ILE E 1 169 ? 41.207 1.906 136.304 1.00 53.14 169 ILE E C 1
ATOM 8644 O O . ILE E 1 169 ? 42.274 1.954 136.923 1.00 46.68 169 ILE E O 1
ATOM 8649 N N . LEU E 1 170 ? 40.055 2.346 136.804 1.00 54.03 170 LEU E N 1
ATOM 8650 C CA . LEU E 1 170 ? 39.954 3.015 138.103 1.00 55.00 170 LEU E CA 1
ATOM 8651 C C . LEU E 1 170 ? 40.412 2.159 139.300 1.00 53.35 170 LEU E C 1
ATOM 8652 O O . LEU E 1 170 ? 41.159 2.633 140.164 1.00 52.91 170 LEU E O 1
ATOM 8657 N N . ALA E 1 171 ? 39.957 0.911 139.346 1.00 53.29 171 ALA E N 1
ATOM 8658 C CA . ALA E 1 171 ? 40.300 0.008 140.442 1.00 53.17 171 ALA E CA 1
ATOM 8659 C C . ALA E 1 171 ? 41.802 -0.235 140.497 1.00 56.66 171 ALA E C 1
ATOM 8660 O O . ALA E 1 171 ? 42.405 -0.191 141.569 1.00 56.38 171 ALA E O 1
ATOM 8662 N N . ASN E 1 172 ? 42.404 -0.469 139.331 1.00 57.62 172 ASN E N 1
ATOM 8663 C CA . ASN E 1 172 ? 43.826 -0.789 139.260 1.00 55.50 172 ASN E CA 1
ATOM 8664 C C . ASN E 1 172 ? 44.782 0.399 139.424 1.00 51.33 172 ASN E C 1
ATOM 8665 O O . ASN E 1 172 ? 45.897 0.225 139.904 1.00 56.34 172 ASN E O 1
ATOM 8670 N N . LEU E 1 173 ? 44.351 1.594 139.039 1.00 52.41 173 LEU E N 1
ATOM 8671 C CA . LEU E 1 173 ? 45.061 2.795 139.460 1.00 57.04 173 LEU E CA 1
ATOM 8672 C C . LEU E 1 173 ? 45.214 2.791 140.977 1.00 53.14 173 LEU E C 1
ATOM 8673 O O . LEU E 1 173 ? 46.308 3.016 141.506 1.00 52.86 173 LEU E O 1
ATOM 8678 N N . MET E 1 174 ? 44.109 2.533 141.672 1.00 51.71 174 MET E N 1
ATOM 8679 C CA . MET E 1 174 ? 44.118 2.588 143.129 1.00 53.88 174 MET E CA 1
ATOM 8680 C C . MET E 1 174 ? 44.995 1.485 143.713 1.00 53.95 174 MET E C 1
ATOM 8681 O O . MET E 1 174 ? 45.819 1.748 144.584 1.00 54.69 174 MET E O 1
ATOM 8686 N N . VAL E 1 175 ? 44.836 0.259 143.211 1.00 52.39 175 VAL E N 1
ATOM 8687 C CA . VAL E 1 175 ? 45.595 -0.866 143.733 1.00 52.10 175 VAL E CA 1
ATOM 8688 C C . VAL E 1 175 ? 47.089 -0.625 143.538 1.00 58.70 175 VAL E C 1
ATOM 8689 O O . VAL E 1 175 ? 47.888 -0.818 144.467 1.00 54.98 175 VAL E O 1
ATOM 8693 N N . CYS E 1 176 ? 47.460 -0.200 142.329 1.00 59.99 176 CYS E N 1
ATOM 8694 C CA . CYS E 1 176 ? 48.865 0.046 141.998 1.00 56.12 176 CYS E CA 1
ATOM 8695 C C . CYS E 1 176 ? 49.469 1.198 142.805 1.00 60.13 176 CYS E C 1
ATOM 8696 O O . CYS E 1 176 ? 50.608 1.105 143.271 1.00 60.04 176 CYS E O 1
ATOM 8699 N N . LEU E 1 177 ? 48.697 2.268 142.985 1.00 50.70 177 LEU E N 1
ATOM 8700 C CA . LEU E 1 177 ? 49.117 3.365 143.847 1.00 54.24 177 LEU E CA 1
ATOM 8701 C C . LEU E 1 177 ? 49.289 2.914 145.300 1.00 60.86 177 LEU E C 1
ATOM 8702 O O . LEU E 1 177 ? 50.248 3.302 145.964 1.00 60.79 177 LEU E O 1
ATOM 8707 N N . ALA E 1 178 ? 48.351 2.110 145.793 1.00 57.04 178 ALA E N 1
ATOM 8708 C CA . ALA E 1 178 ? 48.412 1.646 147.176 1.00 59.84 178 ALA E CA 1
ATOM 8709 C C . ALA E 1 178 ? 49.703 0.879 147.416 1.00 62.43 178 ALA E C 1
ATOM 8710 O O . ALA E 1 178 ? 50.460 1.196 148.332 1.00 58.83 178 ALA E O 1
ATOM 8712 N N . VAL E 1 179 ? 49.940 -0.126 146.572 1.00 61.96 179 VAL E N 1
ATOM 8713 C CA . VAL E 1 179 ? 51.126 -0.971 146.645 1.00 65.82 179 VAL E CA 1
ATOM 8714 C C . VAL E 1 179 ? 52.403 -0.158 146.486 1.00 65.16 179 VAL E C 1
ATOM 8715 O O . VAL E 1 179 ? 53.402 -0.421 147.153 1.00 63.50 179 VAL E O 1
ATOM 8719 N N . TRP E 1 180 ? 52.365 0.826 145.598 1.00 62.71 180 TRP E N 1
ATOM 8720 C CA . TRP E 1 180 ? 53.504 1.713 145.399 1.00 60.91 180 TRP E CA 1
ATOM 8721 C C . TRP E 1 180 ? 53.830 2.522 146.659 1.00 64.11 180 TRP E C 1
ATOM 8722 O O . TRP E 1 180 ? 55.001 2.670 147.023 1.00 63.85 180 TRP E O 1
ATOM 8733 N N . MET E 1 181 ? 52.803 3.062 147.317 1.00 57.76 181 MET E N 1
ATOM 8734 C CA . MET E 1 181 ? 53.024 3.776 148.573 1.00 60.38 181 MET E CA 1
ATOM 8735 C C . MET E 1 181 ? 53.554 2.828 149.650 1.00 62.98 181 MET E C 1
ATOM 8736 O O . MET E 1 181 ? 54.487 3.162 150.384 1.00 58.11 181 MET E O 1
ATOM 8741 N N . SER E 1 182 ? 52.966 1.637 149.710 1.00 62.90 182 SER E N 1
ATOM 8742 C CA . SER E 1 182 ? 53.358 0.625 150.677 1.00 63.35 182 SER E CA 1
ATOM 8743 C C . SER E 1 182 ? 54.863 0.368 150.638 1.00 67.57 182 SER E C 1
ATOM 8744 O O . SER E 1 182 ? 55.494 0.157 151.679 1.00 63.50 182 SER E O 1
ATOM 8747 N N . TYR E 1 183 ? 55.439 0.416 149.439 1.00 65.90 183 TYR E N 1
ATOM 8748 C CA A TYR E 1 183 ? 56.847 0.061 149.297 0.55 68.95 183 TYR E CA 1
ATOM 8749 C CA B TYR E 1 183 ? 56.851 0.091 149.214 0.45 68.91 183 TYR E CA 1
ATOM 8750 C C . TYR E 1 183 ? 57.809 1.153 149.758 1.00 66.08 183 TYR E C 1
ATOM 8751 O O . TYR E 1 183 ? 58.994 0.921 149.869 1.00 66.94 183 TYR E O 1
ATOM 8768 N N . SER E 1 184 ? 57.290 2.334 150.063 1.00 68.51 184 SER E N 1
ATOM 8769 C CA . SER E 1 184 ? 58.124 3.368 150.663 1.00 67.73 184 SER E CA 1
ATOM 8770 C C . SER E 1 184 ? 58.091 3.249 152.194 1.00 66.63 184 SER E C 1
ATOM 8771 O O . SER E 1 184 ? 58.740 4.013 152.901 1.00 72.51 184 SER E O 1
ATOM 8774 N N . GLY E 1 185 ? 57.340 2.276 152.698 1.00 64.10 185 GLY E N 1
ATOM 8775 C CA . GLY E 1 185 ? 57.169 2.105 154.131 1.00 62.77 185 GLY E CA 1
ATOM 8776 C C . GLY E 1 185 ? 58.332 1.423 154.833 1.00 69.15 185 GLY E C 1
ATOM 8777 O O . GLY E 1 185 ? 59.068 0.635 154.230 1.00 67.19 185 GLY E O 1
ATOM 8778 N N . ARG E 1 186 ? 58.483 1.714 156.121 1.00 70.73 186 ARG E N 1
ATOM 8779 C CA . ARG E 1 186 ? 59.655 1.270 156.871 1.00 81.90 186 ARG E CA 1
ATOM 8780 C C . ARG E 1 186 ? 59.250 0.572 158.165 1.00 81.75 186 ARG E C 1
ATOM 8781 O O . ARG E 1 186 ? 60.063 0.407 159.074 1.00 88.92 186 ARG E O 1
ATOM 8789 N N . SER E 1 187 ? 57.982 0.180 158.235 1.00 71.27 187 SER E N 1
ATOM 8790 C CA . SER E 1 187 ? 57.448 -0.594 159.340 1.00 63.91 187 SER E CA 1
ATOM 8791 C C . SER E 1 187 ? 56.194 -1.309 158.845 1.00 65.56 187 SER E C 1
ATOM 8792 O O . SER E 1 187 ? 55.617 -0.939 157.814 1.00 66.04 187 SER E O 1
ATOM 8795 N N . LEU E 1 188 ? 55.778 -2.337 159.569 1.00 66.63 188 LEU E N 1
ATOM 8796 C CA . LEU E 1 188 ? 54.489 -2.969 159.327 1.00 69.31 188 LEU E CA 1
ATOM 8797 C C . LEU E 1 188 ? 53.358 -1.935 159.268 1.00 67.97 188 LEU E C 1
ATOM 8798 O O . LEU E 1 188 ? 52.512 -1.999 158.378 1.00 72.01 188 LEU E O 1
ATOM 8803 N N . MET E 1 189 ? 53.342 -0.993 160.215 1.00 64.38 189 MET E N 1
ATOM 8804 C CA . MET E 1 189 ? 52.305 0.043 160.260 1.00 60.19 189 MET E CA 1
ATOM 8805 C C . MET E 1 189 ? 52.262 0.820 158.958 1.00 59.01 189 MET E C 1
ATOM 8806 O O . MET E 1 189 ? 51.200 0.968 158.349 1.00 59.42 189 MET E O 1
ATOM 8811 N N . ASP E 1 190 ? 53.422 1.344 158.569 1.00 55.11 190 ASP E N 1
ATOM 8812 C CA . ASP E 1 190 ? 53.590 2.074 157.313 1.00 59.98 190 ASP E CA 1
ATOM 8813 C C . ASP E 1 190 ? 53.011 1.291 156.141 1.00 60.19 190 ASP E C 1
ATOM 8814 O O . ASP E 1 190 ? 52.127 1.766 155.446 1.00 58.21 190 ASP E O 1
ATOM 8819 N N . LYS E 1 191 ? 53.521 0.081 155.939 1.00 63.15 191 LYS E N 1
ATOM 8820 C CA . LYS E 1 191 ? 53.203 -0.701 154.750 1.00 66.50 191 LYS E CA 1
ATOM 8821 C C . LYS E 1 191 ? 51.737 -1.088 154.672 1.00 68.49 191 LYS E C 1
ATOM 8822 O O . LYS E 1 191 ? 51.139 -1.051 153.600 1.00 71.60 191 LYS E O 1
ATOM 8828 N N . ALA E 1 192 ? 51.165 -1.481 155.804 1.00 66.45 192 ALA E N 1
ATOM 8829 C CA . ALA E 1 192 ? 49.785 -1.939 155.826 1.00 67.80 192 ALA E CA 1
ATOM 8830 C C . ALA E 1 192 ? 48.798 -0.778 155.729 1.00 68.20 192 ALA E C 1
ATOM 8831 O O . ALA E 1 192 ? 47.929 -0.757 154.854 1.00 70.41 192 ALA E O 1
ATOM 8833 N N . PHE E 1 193 ? 48.939 0.196 156.617 1.00 60.10 193 PHE E N 1
ATOM 8834 C CA . PHE E 1 193 ? 47.907 1.212 156.761 1.00 59.10 193 PHE E CA 1
ATOM 8835 C C . PHE E 1 193 ? 47.946 2.340 155.746 1.00 56.18 193 PHE E C 1
ATOM 8836 O O . PHE E 1 193 ? 46.972 3.070 155.600 1.00 52.11 193 PHE E O 1
ATOM 8844 N N . ILE E 1 194 ? 49.055 2.483 155.033 1.00 55.77 194 ILE E N 1
ATOM 8845 C CA . ILE E 1 194 ? 49.080 3.452 153.950 1.00 55.09 194 ILE E CA 1
ATOM 8846 C C . ILE E 1 194 ? 48.124 3.020 152.824 1.00 56.98 194 ILE E C 1
ATOM 8847 O O . ILE E 1 194 ? 47.724 3.839 151.996 1.00 59.82 194 ILE E O 1
ATOM 8852 N N . MET E 1 195 ? 47.747 1.741 152.812 1.00 50.71 195 MET E N 1
ATOM 8853 C CA . MET E 1 195 ? 46.940 1.182 151.711 1.00 54.58 195 MET E CA 1
ATOM 8854 C C . MET E 1 195 ? 45.439 1.213 151.988 1.00 60.28 195 MET E C 1
ATOM 8855 O O . MET E 1 195 ? 44.631 1.059 151.071 1.00 54.28 195 MET E O 1
ATOM 8860 N N . VAL E 1 196 ? 45.072 1.402 153.254 1.00 57.86 196 VAL E N 1
ATOM 8861 C CA . VAL E 1 196 ? 43.676 1.329 153.658 1.00 54.84 196 VAL E CA 1
ATOM 8862 C C . VAL E 1 196 ? 42.793 2.298 152.859 1.00 55.34 196 VAL E C 1
ATOM 8863 O O . VAL E 1 196 ? 41.782 1.906 152.273 1.00 51.49 196 VAL E O 1
ATOM 8867 N N . LEU E 1 197 ? 43.184 3.565 152.843 1.00 53.20 197 LEU E N 1
ATOM 8868 C CA . LEU E 1 197 ? 42.398 4.597 152.190 1.00 47.62 197 LEU E CA 1
ATOM 8869 C C . LEU E 1 197 ? 42.264 4.386 150.664 1.00 48.18 197 LEU E C 1
ATOM 8870 O O . LEU E 1 197 ? 41.151 4.416 150.150 1.00 48.98 197 LEU E O 1
ATOM 8875 N N . PRO E 1 198 ? 43.392 4.170 149.943 1.00 45.08 198 PRO E N 1
ATOM 8876 C CA . PRO E 1 198 ? 43.271 3.986 148.482 1.00 47.51 198 PRO E CA 1
ATOM 8877 C C . PRO E 1 198 ? 42.464 2.735 148.112 1.00 56.83 198 PRO E C 1
ATOM 8878 O O . PRO E 1 198 ? 41.764 2.760 147.100 1.00 55.18 198 PRO E O 1
ATOM 8882 N N . VAL E 1 199 ? 42.558 1.665 148.906 1.00 50.52 199 VAL E N 1
ATOM 8883 C CA . VAL E 1 199 ? 41.794 0.458 148.602 1.00 51.61 199 VAL E CA 1
ATOM 8884 C C . VAL E 1 199 ? 40.309 0.674 148.893 1.00 56.68 199 VAL E C 1
ATOM 8885 O O . VAL E 1 199 ? 39.457 0.364 148.056 1.00 49.50 199 VAL E O 1
ATOM 8889 N N . ALA E 1 200 ? 40.013 1.228 150.071 1.00 54.58 200 ALA E N 1
ATOM 8890 C CA . ALA E 1 200 ? 38.641 1.528 150.466 1.00 50.46 200 ALA E CA 1
ATOM 8891 C C . ALA E 1 200 ? 37.964 2.423 149.441 1.00 50.28 200 ALA E C 1
ATOM 8892 O O . ALA E 1 200 ? 36.781 2.262 149.143 1.00 49.85 200 ALA E O 1
ATOM 8894 N N . MET E 1 201 ? 38.720 3.383 148.925 1.00 47.84 201 MET E N 1
ATOM 8895 C CA . MET E 1 201 ? 38.194 4.314 147.944 1.00 43.12 201 MET E CA 1
ATOM 8896 C C . MET E 1 201 ? 37.690 3.555 146.716 1.00 45.56 201 MET E C 1
ATOM 8897 O O . MET E 1 201 ? 36.559 3.774 146.270 1.00 46.69 201 MET E O 1
ATOM 8902 N N . PHE E 1 202 ? 38.504 2.647 146.182 1.00 52.08 202 PHE E N 1
ATOM 8903 C CA . PHE E 1 202 ? 38.080 1.905 144.989 1.00 51.77 202 PHE E CA 1
ATOM 8904 C C . PHE E 1 202 ? 36.950 0.916 145.268 1.00 54.43 202 PHE E C 1
ATOM 8905 O O . PHE E 1 202 ? 36.004 0.809 144.485 1.00 56.57 202 PHE E O 1
ATOM 8913 N N . VAL E 1 203 ? 37.041 0.199 146.385 1.00 54.51 203 VAL E N 1
ATOM 8914 C CA . VAL E 1 203 ? 36.002 -0.752 146.760 1.00 52.49 203 VAL E CA 1
ATOM 8915 C C . VAL E 1 203 ? 34.677 -0.037 147.061 1.00 53.45 203 VAL E C 1
ATOM 8916 O O . VAL E 1 203 ? 33.617 -0.410 146.539 1.00 51.26 203 VAL E O 1
ATOM 8920 N N . ALA E 1 204 ? 34.735 0.998 147.893 1.00 47.62 204 ALA E N 1
ATOM 8921 C CA . ALA E 1 204 ? 33.528 1.714 148.256 1.00 45.53 204 ALA E CA 1
ATOM 8922 C C . ALA E 1 204 ? 32.876 2.326 147.014 1.00 47.58 204 ALA E C 1
ATOM 8923 O O . ALA E 1 204 ? 31.647 2.461 146.941 1.00 44.53 204 ALA E O 1
ATOM 8925 N N . SER E 1 205 ? 33.705 2.692 146.042 1.00 44.86 205 SER E N 1
ATOM 8926 C CA . SER E 1 205 ? 33.222 3.334 144.821 1.00 50.72 205 SER E CA 1
ATOM 8927 C C . SER E 1 205 ? 32.669 2.362 143.765 1.00 53.03 205 SER E C 1
ATOM 8928 O O . SER E 1 205 ? 32.130 2.796 142.755 1.00 52.93 205 SER E O 1
ATOM 8931 N N . GLY E 1 206 ? 32.783 1.062 144.004 1.00 51.01 206 GLY E N 1
ATOM 8932 C CA . GLY E 1 206 ? 32.305 0.081 143.042 1.00 48.50 206 GLY E CA 1
ATOM 8933 C C . GLY E 1 206 ? 33.196 -0.056 141.817 1.00 54.25 206 GLY E C 1
ATOM 8934 O O . GLY E 1 206 ? 32.736 -0.478 140.749 1.00 59.62 206 GLY E O 1
ATOM 8935 N N . PHE E 1 207 ? 34.469 0.310 141.945 1.00 55.61 207 PHE E N 1
ATOM 8936 C CA . PHE E 1 207 ? 35.398 0.103 140.834 1.00 56.38 207 PHE E CA 1
ATOM 8937 C C . PHE E 1 207 ? 35.604 -1.403 140.643 1.00 59.92 207 PHE E C 1
ATOM 8938 O O . PHE E 1 207 ? 35.215 -2.201 141.488 1.00 55.57 207 PHE E O 1
ATOM 8946 N N . GLU E 1 208 ? 36.180 -1.795 139.518 1.00 60.36 208 GLU E N 1
ATOM 8947 C CA . GLU E 1 208 ? 36.198 -3.204 139.157 1.00 60.89 208 GLU E CA 1
ATOM 8948 C C . GLU E 1 208 ? 37.606 -3.766 139.117 1.00 58.25 208 GLU E C 1
ATOM 8949 O O . GLU E 1 208 ? 38.461 -3.305 138.367 1.00 62.48 208 GLU E O 1
ATOM 8955 N N . HIS E 1 209 ? 37.835 -4.777 139.933 1.00 52.99 209 HIS E N 1
ATOM 8956 C CA . HIS E 1 209 ? 39.119 -5.433 139.985 1.00 56.65 209 HIS E CA 1
ATOM 8957 C C . HIS E 1 209 ? 38.910 -6.881 139.583 1.00 61.35 209 HIS E C 1
ATOM 8958 O O . HIS E 1 209 ? 38.073 -7.583 140.166 1.00 59.04 209 HIS E O 1
ATOM 8965 N N . SER E 1 210 ? 39.670 -7.324 138.583 1.00 64.91 210 SER E N 1
ATOM 8966 C CA . SER E 1 210 ? 39.389 -8.593 137.920 1.00 64.89 210 SER E CA 1
ATOM 8967 C C . SER E 1 210 ? 39.547 -9.790 138.853 1.00 66.57 210 SER E C 1
ATOM 8968 O O . SER E 1 210 ? 38.731 -10.710 138.824 1.00 65.01 210 SER E O 1
ATOM 8971 N N . ILE E 1 211 ? 40.587 -9.775 139.684 1.00 66.93 211 ILE E N 1
ATOM 8972 C CA . ILE E 1 211 ? 40.849 -10.918 140.549 1.00 68.96 211 ILE E CA 1
ATOM 8973 C C . ILE E 1 211 ? 39.777 -11.027 141.625 1.00 65.98 211 ILE E C 1
ATOM 8974 O O . ILE E 1 211 ? 39.237 -12.107 141.863 1.00 67.58 211 ILE E O 1
ATOM 8979 N N . ALA E 1 212 ? 39.457 -9.896 142.247 1.00 61.12 212 ALA E N 1
ATOM 8980 C CA . ALA E 1 212 ? 38.423 -9.851 143.271 1.00 64.78 212 ALA E CA 1
ATOM 8981 C C . ALA E 1 212 ? 37.149 -10.410 142.684 1.00 70.50 212 ALA E C 1
ATOM 8982 O O . ALA E 1 212 ? 36.446 -11.185 143.332 1.00 71.66 212 ALA E O 1
ATOM 8984 N N . ASN E 1 213 ? 36.870 -10.024 141.441 1.00 67.65 213 ASN E N 1
ATOM 8985 C CA . ASN E 1 213 ? 35.689 -10.510 140.739 1.00 70.24 213 ASN E CA 1
ATOM 8986 C C . ASN E 1 213 ? 35.688 -12.019 140.472 1.00 70.45 213 ASN E C 1
ATOM 8987 O O . ASN E 1 213 ? 34.626 -12.635 140.377 1.00 70.18 213 ASN E O 1
ATOM 8992 N N . MET E 1 214 ? 36.870 -12.619 140.382 1.00 72.88 214 MET E N 1
ATOM 8993 C CA . MET E 1 214 ? 36.963 -14.069 140.215 1.00 76.85 214 MET E CA 1
ATOM 8994 C C . MET E 1 214 ? 36.319 -14.827 141.386 1.00 78.40 214 MET E C 1
ATOM 8995 O O . MET E 1 214 ? 35.941 -15.997 141.254 1.00 76.03 214 MET E O 1
ATOM 9000 N N . PHE E 1 215 ? 36.201 -14.161 142.532 1.00 75.94 215 PHE E N 1
ATOM 9001 C CA . PHE E 1 215 ? 35.515 -14.752 143.678 1.00 76.55 215 PHE E CA 1
ATOM 9002 C C . PHE E 1 215 ? 34.036 -14.373 143.724 1.00 77.71 215 PHE E C 1
ATOM 9003 O O . PHE E 1 215 ? 33.171 -15.238 143.874 1.00 80.88 215 PHE E O 1
ATOM 9011 N N . MET E 1 216 ? 33.755 -13.079 143.587 1.00 72.77 216 MET E N 1
ATOM 9012 C CA . MET E 1 216 ? 32.419 -12.541 143.852 1.00 73.58 216 MET E CA 1
ATOM 9013 C C . MET E 1 216 ? 31.344 -13.063 142.922 1.00 73.09 216 MET E C 1
ATOM 9014 O O . MET E 1 216 ? 30.273 -13.505 143.356 1.00 71.33 216 MET E O 1
ATOM 9019 N N . ILE E 1 217 ? 31.629 -12.984 141.632 1.00 76.81 217 ILE E N 1
ATOM 9020 C CA . ILE E 1 217 ? 30.651 -13.335 140.620 1.00 74.28 217 ILE E CA 1
ATOM 9021 C C . ILE E 1 217 ? 30.430 -14.844 140.590 1.00 78.27 217 ILE E C 1
ATOM 9022 O O . ILE E 1 217 ? 29.284 -15.300 140.569 1.00 83.01 217 ILE E O 1
ATOM 9027 N N . PRO E 1 218 ? 31.520 -15.629 140.607 1.00 79.63 218 PRO E N 1
ATOM 9028 C CA . PRO E 1 218 ? 31.314 -17.075 140.723 1.00 85.42 218 PRO E CA 1
ATOM 9029 C C . PRO E 1 218 ? 30.622 -17.451 142.033 1.00 81.87 218 PRO E C 1
ATOM 9030 O O . PRO E 1 218 ? 29.737 -18.306 142.013 1.00 85.95 218 PRO E O 1
ATOM 9034 N N . MET E 1 219 ? 31.007 -16.823 143.141 1.00 77.30 219 MET E N 1
ATOM 9035 C CA . MET E 1 219 ? 30.342 -17.065 144.424 1.00 78.07 219 MET E CA 1
ATOM 9036 C C . MET E 1 219 ? 28.844 -16.856 144.264 1.00 81.30 219 MET E C 1
ATOM 9037 O O . MET E 1 219 ? 28.042 -17.648 144.751 1.00 79.96 219 MET E O 1
ATOM 9042 N N . GLY E 1 220 ? 28.480 -15.792 143.552 1.00 82.28 220 GLY E N 1
ATOM 9043 C CA . GLY E 1 220 ? 27.090 -15.491 143.259 1.00 80.07 220 GLY E CA 1
ATOM 9044 C C . GLY E 1 220 ? 26.414 -16.500 142.345 1.00 80.64 220 GLY E C 1
ATOM 9045 O O . GLY E 1 220 ? 25.256 -16.854 142.562 1.00 81.84 220 GLY E O 1
ATOM 9046 N N . ILE E 1 221 ? 27.125 -16.955 141.314 1.00 78.20 221 ILE E N 1
ATOM 9047 C CA . ILE E 1 221 ? 26.602 -17.994 140.426 1.00 82.23 221 ILE E CA 1
ATOM 9048 C C . ILE E 1 221 ? 26.331 -19.266 141.228 1.00 87.62 221 ILE E C 1
ATOM 9049 O O . ILE E 1 221 ? 25.266 -19.873 141.119 1.00 93.35 221 ILE E O 1
ATOM 9054 N N . VAL E 1 222 ? 27.300 -19.646 142.053 1.00 88.74 222 VAL E N 1
ATOM 9055 C CA . VAL E 1 222 ? 27.181 -20.811 142.922 1.00 90.68 222 VAL E CA 1
ATOM 9056 C C . VAL E 1 222 ? 25.989 -20.751 143.882 1.00 93.61 222 VAL E C 1
ATOM 9057 O O . VAL E 1 222 ? 25.232 -21.716 144.006 1.00 97.69 222 VAL E O 1
ATOM 9061 N N . ILE E 1 223 ? 25.831 -19.627 144.576 1.00 87.03 223 ILE E N 1
ATOM 9062 C CA . ILE E 1 223 ? 24.699 -19.465 145.480 1.00 83.61 223 ILE E CA 1
ATOM 9063 C C . ILE E 1 223 ? 23.374 -19.537 144.722 1.00 89.66 223 ILE E C 1
ATOM 9064 O O . ILE E 1 223 ? 22.434 -20.203 145.149 1.00 93.61 223 ILE E O 1
ATOM 9069 N N . ARG E 1 224 ? 23.304 -18.860 143.584 1.00 90.88 224 ARG E N 1
ATOM 9070 C CA . ARG E 1 224 ? 22.086 -18.860 142.787 1.00 96.41 224 ARG E CA 1
ATOM 9071 C C . ARG E 1 224 ? 21.667 -20.265 142.347 1.00 100.75 224 ARG E C 1
ATOM 9072 O O . ARG E 1 224 ? 20.495 -20.635 142.450 1.00 102.76 224 ARG E O 1
ATOM 9080 N N . ASP E 1 225 ? 22.629 -21.045 141.863 1.00 100.70 225 ASP E N 1
ATOM 9081 C CA . ASP E 1 225 ? 22.329 -22.354 141.289 1.00 106.31 225 ASP E CA 1
ATOM 9082 C C . ASP E 1 225 ? 22.323 -23.488 142.304 1.00 112.88 225 ASP E C 1
ATOM 9083 O O . ASP E 1 225 ? 22.184 -24.651 141.927 1.00 119.03 225 ASP E O 1
ATOM 9088 N N . PHE E 1 226 ? 22.473 -23.163 143.583 1.00 111.79 226 PHE E N 1
ATOM 9089 C CA . PHE E 1 226 ? 22.549 -24.207 144.599 1.00 111.51 226 PHE E CA 1
ATOM 9090 C C . PHE E 1 226 ? 21.793 -23.870 145.874 1.00 109.13 226 PHE E C 1
ATOM 9091 O O . PHE E 1 226 ? 21.453 -24.764 146.645 1.00 107.18 226 PHE E O 1
ATOM 9099 N N . ALA E 1 227 ? 21.530 -22.584 146.092 1.00 109.65 227 ALA E N 1
ATOM 9100 C CA . ALA E 1 227 ? 20.805 -22.149 147.283 1.00 109.69 227 ALA E CA 1
ATOM 9101 C C . ALA E 1 227 ? 19.592 -23.040 147.525 1.00 115.33 227 ALA E C 1
ATOM 9102 O O . ALA E 1 227 ? 18.933 -23.476 146.579 1.00 119.63 227 ALA E O 1
ATOM 9104 N N . SER E 1 228 ? 19.308 -23.313 148.792 1.00 112.09 228 SER E N 1
ATOM 9105 C CA . SER E 1 228 ? 18.167 -24.142 149.154 1.00 112.41 228 SER E CA 1
ATOM 9106 C C . SER E 1 228 ? 16.870 -23.357 148.984 1.00 113.63 228 SER E C 1
ATOM 9107 O O . SER E 1 228 ? 16.895 -22.129 148.877 1.00 109.70 228 SER E O 1
ATOM 9110 N N . PRO E 1 229 ? 15.731 -24.067 148.950 1.00 116.42 229 PRO E N 1
ATOM 9111 C CA . PRO E 1 229 ? 14.418 -23.416 148.940 1.00 116.07 229 PRO E CA 1
ATOM 9112 C C . PRO E 1 229 ? 14.247 -22.531 150.170 1.00 112.86 229 PRO E C 1
ATOM 9113 O O . PRO E 1 229 ? 13.585 -21.496 150.113 1.00 109.74 229 PRO E O 1
ATOM 9117 N N . GLU E 1 230 ? 14.846 -22.945 151.280 1.00 114.31 230 GLU E N 1
ATOM 9118 C CA . GLU E 1 230 ? 14.790 -22.160 152.501 1.00 118.09 230 GLU E CA 1
ATOM 9119 C C . GLU E 1 230 ? 15.425 -20.793 152.288 1.00 113.14 230 GLU E C 1
ATOM 9120 O O . GLU E 1 230 ? 14.828 -19.761 152.600 1.00 112.76 230 GLU E O 1
ATOM 9126 N N . PHE E 1 231 ? 16.648 -20.792 151.772 1.00 107.97 231 PHE E N 1
ATOM 9127 C CA . PHE E 1 231 ? 17.343 -19.547 151.490 1.00 105.00 231 PHE E CA 1
ATOM 9128 C C . PHE E 1 231 ? 16.428 -18.603 150.714 1.00 100.20 231 PHE E C 1
ATOM 9129 O O . PHE E 1 231 ? 16.206 -17.460 151.123 1.00 92.15 231 PHE E O 1
ATOM 9137 N N . TRP E 1 232 ? 15.878 -19.096 149.608 1.00 99.43 232 TRP E N 1
ATOM 9138 C CA . TRP E 1 232 ? 15.038 -18.271 148.743 1.00 99.75 232 TRP E CA 1
ATOM 9139 C C . TRP E 1 232 ? 13.796 -17.747 149.459 1.00 105.12 232 TRP E C 1
ATOM 9140 O O . TRP E 1 232 ? 13.326 -16.642 149.177 1.00 105.53 232 TRP E O 1
ATOM 9151 N N . THR E 1 233 ? 13.271 -18.538 150.390 1.00 106.07 233 THR E N 1
ATOM 9152 C CA . THR E 1 233 ? 12.115 -18.118 151.175 1.00 104.75 233 THR E CA 1
ATOM 9153 C C . THR E 1 233 ? 12.474 -17.044 152.203 1.00 99.93 233 THR E C 1
ATOM 9154 O O . THR E 1 233 ? 11.785 -16.031 152.313 1.00 102.53 233 THR E O 1
ATOM 9158 N N . ALA E 1 234 ? 13.553 -17.260 152.949 1.00 93.71 234 ALA E N 1
ATOM 9159 C CA . ALA E 1 234 ? 14.009 -16.267 153.916 1.00 95.40 234 ALA E CA 1
ATOM 9160 C C . ALA E 1 234 ? 14.379 -14.973 153.198 1.00 101.53 234 ALA E C 1
ATOM 9161 O O . ALA E 1 234 ? 14.050 -13.877 153.649 1.00 99.26 234 ALA E O 1
ATOM 9163 N N . VAL E 1 235 ? 15.060 -15.119 152.068 1.00 105.98 235 VAL E N 1
ATOM 9164 C CA . VAL E 1 235 ? 15.555 -13.985 151.301 1.00 107.76 235 VAL E CA 1
ATOM 9165 C C . VAL E 1 235 ? 14.434 -13.230 150.592 1.00 107.04 235 VAL E C 1
ATOM 9166 O O . VAL E 1 235 ? 14.537 -12.024 150.360 1.00 104.11 235 VAL E O 1
ATOM 9170 N N . GLY E 1 236 ? 13.362 -13.944 150.257 1.00 106.45 236 GLY E N 1
ATOM 9171 C CA . GLY E 1 236 ? 12.231 -13.343 149.573 1.00 104.41 236 GLY E CA 1
ATOM 9172 C C . GLY E 1 236 ? 12.481 -13.160 148.087 1.00 104.08 236 GLY E C 1
ATOM 9173 O O . GLY E 1 236 ? 11.941 -12.246 147.465 1.00 100.15 236 GLY E O 1
ATOM 9174 N N . SER E 1 237 ? 13.304 -14.035 147.516 1.00 106.01 237 SER E N 1
ATOM 9175 C CA . SER E 1 237 ? 13.641 -13.959 146.098 1.00 108.15 237 SER E CA 1
ATOM 9176 C C . SER E 1 237 ? 13.613 -15.334 145.433 1.00 109.08 237 SER E C 1
ATOM 9177 O O . SER E 1 237 ? 13.369 -16.352 146.084 1.00 112.17 237 SER E O 1
ATOM 9180 N N . ALA E 1 238 ? 13.866 -15.351 144.130 1.00 104.93 238 ALA E N 1
ATOM 9181 C CA . ALA E 1 238 ? 13.920 -16.589 143.369 1.00 106.80 238 ALA E CA 1
ATOM 9182 C C . ALA E 1 238 ? 15.090 -16.521 142.398 1.00 104.60 238 ALA E C 1
ATOM 9183 O O . ALA E 1 238 ? 15.480 -15.434 141.978 1.00 102.42 238 ALA E O 1
ATOM 9185 N N . PRO E 1 239 ? 15.655 -17.684 142.040 1.00 104.90 239 PRO E N 1
ATOM 9186 C CA . PRO E 1 239 ? 16.797 -17.742 141.122 1.00 103.33 239 PRO E CA 1
ATOM 9187 C C . PRO E 1 239 ? 16.565 -16.933 139.852 1.00 102.46 239 PRO E C 1
ATOM 9188 O O . PRO E 1 239 ? 17.529 -16.498 139.222 1.00 101.72 239 PRO E O 1
ATOM 9192 N N . GLU E 1 240 ? 15.301 -16.729 139.490 1.00 104.88 240 GLU E N 1
ATOM 9193 C CA . GLU E 1 240 ? 14.959 -16.031 138.253 1.00 105.54 240 GLU E CA 1
ATOM 9194 C C . GLU E 1 240 ? 15.055 -14.512 138.391 1.00 99.68 240 GLU E C 1
ATOM 9195 O O . GLU E 1 240 ? 14.876 -13.785 137.418 1.00 94.95 240 GLU E O 1
ATOM 9201 N N . ASN E 1 241 ? 15.324 -14.033 139.601 1.00 97.14 241 ASN E N 1
ATOM 9202 C CA . ASN E 1 241 ? 15.539 -12.606 139.811 1.00 95.30 241 ASN E CA 1
ATOM 9203 C C . ASN E 1 241 ? 16.965 -12.224 139.439 1.00 89.40 241 ASN E C 1
ATOM 9204 O O . ASN E 1 241 ? 17.317 -11.045 139.377 1.00 87.55 241 ASN E O 1
ATOM 9209 N N . PHE E 1 242 ? 17.784 -13.236 139.192 1.00 89.10 242 PHE E N 1
ATOM 9210 C CA . PHE E 1 242 ? 19.200 -13.026 138.949 1.00 88.25 242 PHE E CA 1
ATOM 9211 C C . PHE E 1 242 ? 19.612 -13.767 137.692 1.00 87.96 242 PHE E C 1
ATOM 9212 O O . PHE E 1 242 ? 20.594 -14.503 137.688 1.00 89.47 242 PHE E O 1
ATOM 9220 N N . SER E 1 243 ? 18.856 -13.549 136.622 1.00 89.77 243 SER E N 1
ATOM 9221 C CA . SER E 1 243 ? 18.997 -14.324 135.390 1.00 92.05 243 SER E CA 1
ATOM 9222 C C . SER E 1 243 ? 20.285 -14.042 134.604 1.00 93.83 243 SER E C 1
ATOM 9223 O O . SER E 1 243 ? 20.606 -14.757 133.656 1.00 92.74 243 SER E O 1
ATOM 9226 N N . HIS E 1 244 ? 21.023 -13.007 134.992 1.00 93.86 244 HIS E N 1
ATOM 9227 C CA . HIS E 1 244 ? 22.255 -12.656 134.286 1.00 89.12 244 HIS E CA 1
ATOM 9228 C C . HIS E 1 244 ? 23.498 -13.294 134.900 1.00 82.74 244 HIS E C 1
ATOM 9229 O O . HIS E 1 244 ? 24.566 -13.291 134.286 1.00 78.09 244 HIS E O 1
ATOM 9236 N N . LEU E 1 245 ? 23.363 -13.829 136.111 1.00 76.74 245 LEU E N 1
ATOM 9237 C CA . LEU E 1 245 ? 24.490 -14.480 136.771 1.00 82.44 245 LEU E CA 1
ATOM 9238 C C . LEU E 1 245 ? 24.798 -15.838 136.151 1.00 84.74 245 LEU E C 1
ATOM 9239 O O . LEU E 1 245 ? 24.307 -16.861 136.614 1.00 91.32 245 LEU E O 1
ATOM 9244 N N . THR E 1 246 ? 25.613 -15.845 135.103 1.00 81.57 246 THR E N 1
ATOM 9245 C CA . THR E 1 246 ? 26.053 -17.097 134.489 1.00 83.75 246 THR E CA 1
ATOM 9246 C C . THR E 1 246 ? 27.544 -17.037 134.220 1.00 84.93 246 THR E C 1
ATOM 9247 O O . THR E 1 246 ? 28.122 -15.950 134.145 1.00 87.12 246 THR E O 1
ATOM 9251 N N . VAL E 1 247 ? 28.164 -18.202 134.071 1.00 80.95 247 VAL E N 1
ATOM 9252 C CA . VAL E 1 247 ? 29.595 -18.271 133.811 1.00 85.46 247 VAL E CA 1
ATOM 9253 C C . VAL E 1 247 ? 29.975 -17.433 132.591 1.00 87.86 247 VAL E C 1
ATOM 9254 O O . VAL E 1 247 ? 30.929 -16.654 132.628 1.00 86.96 247 VAL E O 1
ATOM 9258 N N . MET E 1 248 ? 29.214 -17.583 131.513 1.00 90.73 248 MET E N 1
ATOM 9259 C CA . MET E 1 248 ? 29.535 -16.904 130.263 1.00 90.41 248 MET E CA 1
ATOM 9260 C C . MET E 1 248 ? 29.316 -15.395 130.372 1.00 88.22 248 MET E C 1
ATOM 9261 O O . MET E 1 248 ? 30.124 -14.607 129.881 1.00 87.75 248 MET E O 1
ATOM 9266 N N . ASN E 1 249 ? 28.220 -14.997 131.013 1.00 83.63 249 ASN E N 1
ATOM 9267 C CA . ASN E 1 249 ? 27.974 -13.584 131.270 1.00 81.34 249 ASN E CA 1
ATOM 9268 C C . ASN E 1 249 ? 29.058 -12.996 132.169 1.00 76.27 249 ASN E C 1
ATOM 9269 O O . ASN E 1 249 ? 29.435 -11.833 132.024 1.00 73.83 249 ASN E O 1
ATOM 9274 N N . PHE E 1 250 ? 29.554 -13.808 133.098 1.00 74.75 250 PHE E N 1
ATOM 9275 C CA . PHE E 1 250 ? 30.661 -13.398 133.960 1.00 75.08 250 PHE E CA 1
ATOM 9276 C C . PHE E 1 250 ? 31.913 -13.111 133.138 1.00 80.39 250 PHE E C 1
ATOM 9277 O O . PHE E 1 250 ? 32.562 -12.078 133.311 1.00 76.92 250 PHE E O 1
ATOM 9285 N N . ILE E 1 251 ? 32.239 -14.033 132.237 1.00 83.24 251 ILE E N 1
ATOM 9286 C CA . ILE E 1 251 ? 33.435 -13.912 131.415 1.00 80.76 251 ILE E CA 1
ATOM 9287 C C . ILE E 1 251 ? 33.351 -12.726 130.468 1.00 73.65 251 ILE E C 1
ATOM 9288 O O . ILE E 1 251 ? 34.252 -11.891 130.428 1.00 74.35 251 ILE E O 1
ATOM 9293 N N . THR E 1 252 ? 32.253 -12.641 129.725 1.00 75.58 252 THR E N 1
ATOM 9294 C CA . THR E 1 252 ? 32.130 -11.652 128.656 1.00 81.47 252 THR E CA 1
ATOM 9295 C C . THR E 1 252 ? 31.713 -10.255 129.121 1.00 78.94 252 THR E C 1
ATOM 9296 O O . THR E 1 252 ? 32.184 -9.253 128.588 1.00 74.03 252 THR E O 1
ATOM 9300 N N . ASP E 1 253 ? 30.824 -10.182 130.105 1.00 74.39 253 ASP E N 1
ATOM 9301 C CA . ASP E 1 253 ? 30.289 -8.886 130.501 1.00 72.90 253 ASP E CA 1
ATOM 9302 C C . ASP E 1 253 ? 31.099 -8.196 131.596 1.00 70.50 253 ASP E C 1
ATOM 9303 O O . ASP E 1 253 ? 31.044 -6.977 131.737 1.00 71.95 253 ASP E O 1
ATOM 9308 N N . ASN E 1 254 ? 31.867 -8.973 132.351 1.00 68.09 254 ASN E N 1
ATOM 9309 C CA . ASN E 1 254 ? 32.733 -8.398 133.372 1.00 65.62 254 ASN E CA 1
ATOM 9310 C C . ASN E 1 254 ? 34.216 -8.702 133.177 1.00 65.33 254 ASN E C 1
ATOM 9311 O O . ASN E 1 254 ? 35.022 -7.792 133.005 1.00 69.75 254 ASN E O 1
ATOM 9316 N N . LEU E 1 255 ? 34.577 -9.980 133.210 1.00 68.14 255 LEU E N 1
ATOM 9317 C CA . LEU E 1 255 ? 35.988 -10.356 133.303 1.00 71.41 255 LEU E CA 1
ATOM 9318 C C . LEU E 1 255 ? 36.877 -9.823 132.170 1.00 71.78 255 LEU E C 1
ATOM 9319 O O . LEU E 1 255 ? 37.950 -9.282 132.431 1.00 73.91 255 LEU E O 1
ATOM 9324 N N . ILE E 1 256 ? 36.442 -9.965 130.923 1.00 70.48 256 ILE E N 1
ATOM 9325 C CA . ILE E 1 256 ? 37.242 -9.460 129.803 1.00 74.18 256 ILE E CA 1
ATOM 9326 C C . ILE E 1 256 ? 37.492 -7.947 129.894 1.00 65.74 256 ILE E C 1
ATOM 9327 O O . ILE E 1 256 ? 38.639 -7.511 129.969 1.00 63.20 256 ILE E O 1
ATOM 9332 N N . PRO E 1 257 ? 36.418 -7.146 129.896 1.00 64.92 257 PRO E N 1
ATOM 9333 C CA . PRO E 1 257 ? 36.574 -5.687 129.903 1.00 62.56 257 PRO E CA 1
ATOM 9334 C C . PRO E 1 257 ? 37.283 -5.210 131.172 1.00 61.06 257 PRO E C 1
ATOM 9335 O O . PRO E 1 257 ? 38.137 -4.324 131.113 1.00 60.87 257 PRO E O 1
ATOM 9339 N N . VAL E 1 258 ? 36.930 -5.787 132.314 1.00 56.78 258 VAL E N 1
ATOM 9340 C CA . VAL E 1 258 ? 37.578 -5.383 133.561 1.00 59.62 258 VAL E CA 1
ATOM 9341 C C . VAL E 1 258 ? 39.068 -5.690 133.532 1.00 62.85 258 VAL E C 1
ATOM 9342 O O . VAL E 1 258 ? 39.886 -4.868 133.946 1.00 62.28 258 VAL E O 1
ATOM 9346 N N . THR E 1 259 ? 39.417 -6.873 133.037 1.00 64.86 259 THR E N 1
ATOM 9347 C CA . THR E 1 259 ? 40.820 -7.271 132.932 1.00 70.18 259 THR E CA 1
ATOM 9348 C C . THR E 1 259 ? 41.576 -6.294 132.023 1.00 67.22 259 THR E C 1
ATOM 9349 O O . THR E 1 259 ? 42.643 -5.787 132.381 1.00 68.03 259 THR E O 1
ATOM 9353 N N . ILE E 1 260 ? 41.002 -6.023 130.856 1.00 60.28 260 ILE E N 1
ATOM 9354 C CA . ILE E 1 260 ? 41.536 -5.020 129.948 1.00 62.49 260 ILE E CA 1
ATOM 9355 C C . ILE E 1 260 ? 41.714 -3.683 130.673 1.00 64.65 260 ILE E C 1
ATOM 9356 O O . ILE E 1 260 ? 42.763 -3.038 130.566 1.00 63.88 260 ILE E O 1
ATOM 9361 N N . GLY E 1 261 ? 40.693 -3.280 131.426 1.00 62.77 261 GLY E N 1
ATOM 9362 C CA . GLY E 1 261 ? 40.754 -2.051 132.200 1.00 57.39 261 GLY E CA 1
ATOM 9363 C C . GLY E 1 261 ? 41.881 -2.041 133.221 1.00 59.57 261 GLY E C 1
ATOM 9364 O O . GLY E 1 261 ? 42.662 -1.089 133.287 1.00 60.26 261 GLY E O 1
ATOM 9365 N N . ASN E 1 262 ? 41.963 -3.101 134.023 1.00 56.90 262 ASN E N 1
ATOM 9366 C CA . ASN E 1 262 ? 43.049 -3.245 134.977 1.00 56.99 262 ASN E CA 1
ATOM 9367 C C . ASN E 1 262 ? 44.394 -3.128 134.271 1.00 60.42 262 ASN E C 1
ATOM 9368 O O . ASN E 1 262 ? 45.293 -2.443 134.744 1.00 62.99 262 ASN E O 1
ATOM 9373 N N . ILE E 1 263 ? 44.544 -3.806 133.136 1.00 57.68 263 ILE E N 1
ATOM 9374 C CA . ILE E 1 263 ? 45.787 -3.697 132.396 1.00 60.01 263 ILE E CA 1
ATOM 9375 C C . ILE E 1 263 ? 46.061 -2.241 131.992 1.00 60.39 263 ILE E C 1
ATOM 9376 O O . ILE E 1 263 ? 47.134 -1.708 132.245 1.00 60.97 263 ILE E O 1
ATOM 9381 N N . ILE E 1 264 ? 45.085 -1.572 131.400 1.00 57.43 264 ILE E N 1
ATOM 9382 C CA . ILE E 1 264 ? 45.313 -0.184 131.015 1.00 57.81 264 ILE E CA 1
ATOM 9383 C C . ILE E 1 264 ? 45.656 0.720 132.199 1.00 63.33 264 ILE E C 1
ATOM 9384 O O . ILE E 1 264 ? 46.524 1.589 132.093 1.00 65.70 264 ILE E O 1
ATOM 9389 N N . GLY E 1 265 ? 44.957 0.538 133.318 1.00 61.07 265 GLY E N 1
ATOM 9390 C CA . GLY E 1 265 ? 45.215 1.351 134.495 1.00 63.57 265 GLY E CA 1
ATOM 9391 C C . GLY E 1 265 ? 46.675 1.250 134.911 1.00 65.82 265 GLY E C 1
ATOM 9392 O O . GLY E 1 265 ? 47.316 2.251 135.228 1.00 63.65 265 GLY E O 1
ATOM 9393 N N . GLY E 1 266 ? 47.197 0.028 134.890 1.00 64.73 266 GLY E N 1
ATOM 9394 C CA . GLY E 1 266 ? 48.595 -0.223 135.179 1.00 68.56 266 GLY E CA 1
ATOM 9395 C C . GLY E 1 266 ? 49.519 0.416 134.166 1.00 67.75 266 GLY E C 1
ATOM 9396 O O . GLY E 1 266 ? 50.539 1.004 134.531 1.00 67.49 266 GLY E O 1
ATOM 9397 N N . GLY E 1 267 ? 49.153 0.310 132.891 1.00 70.88 267 GLY E N 1
ATOM 9398 C CA . GLY E 1 267 ? 49.966 0.837 131.806 1.00 70.37 267 GLY E CA 1
ATOM 9399 C C . GLY E 1 267 ? 50.129 2.341 131.897 1.00 67.06 267 GLY E C 1
ATOM 9400 O O . GLY E 1 267 ? 51.232 2.865 131.738 1.00 66.14 267 GLY E O 1
ATOM 9401 N N . LEU E 1 268 ? 49.028 3.037 132.155 1.00 63.63 268 LEU E N 1
ATOM 9402 C CA . LEU E 1 268 ? 49.071 4.483 132.342 1.00 68.80 268 LEU E CA 1
ATOM 9403 C C . LEU E 1 268 ? 50.111 4.887 133.386 1.00 68.57 268 LEU E C 1
ATOM 9404 O O . LEU E 1 268 ? 50.922 5.791 133.156 1.00 63.34 268 LEU E O 1
ATOM 9409 N N . LEU E 1 269 ? 50.077 4.220 134.536 1.00 66.06 269 LEU E N 1
ATOM 9410 C CA . LEU E 1 269 ? 50.998 4.536 135.629 1.00 67.15 269 LEU E CA 1
ATOM 9411 C C . LEU E 1 269 ? 52.436 4.171 135.268 1.00 67.18 269 LEU E C 1
ATOM 9412 O O . LEU E 1 269 ? 53.380 4.866 135.647 1.00 68.63 269 LEU E O 1
ATOM 9417 N N . VAL E 1 270 ? 52.595 3.068 134.546 1.00 65.11 270 VAL E N 1
ATOM 9418 C CA . VAL E 1 270 ? 53.915 2.647 134.077 1.00 76.29 270 VAL E CA 1
ATOM 9419 C C . VAL E 1 270 ? 54.504 3.662 133.100 1.00 75.77 270 VAL E C 1
ATOM 9420 O O . VAL E 1 270 ? 55.658 4.077 133.235 1.00 77.31 270 VAL E O 1
ATOM 9424 N N . GLY E 1 271 ? 53.699 4.053 132.120 1.00 72.22 271 GLY E N 1
ATOM 9425 C CA . GLY E 1 271 ? 54.077 5.097 131.189 1.00 71.75 271 GLY E CA 1
ATOM 9426 C C . GLY E 1 271 ? 54.432 6.369 131.931 1.00 74.18 271 GLY E C 1
ATOM 9427 O O . GLY E 1 271 ? 55.475 6.971 131.674 1.00 76.30 271 GLY E O 1
ATOM 9428 N N . LEU E 1 272 ? 53.579 6.774 132.871 1.00 66.80 272 LEU E N 1
ATOM 9429 C CA . LEU E 1 272 ? 53.845 7.988 133.620 1.00 68.79 272 LEU E CA 1
ATOM 9430 C C . LEU E 1 272 ? 55.186 7.877 134.355 1.00 73.78 272 LEU E C 1
ATOM 9431 O O . LEU E 1 272 ? 56.041 8.752 134.233 1.00 74.12 272 LEU E O 1
ATOM 9436 N N . THR E 1 273 ? 55.366 6.796 135.107 1.00 78.04 273 THR E N 1
ATOM 9437 C CA . THR E 1 273 ? 56.597 6.586 135.865 1.00 86.84 273 THR E CA 1
ATOM 9438 C C . THR E 1 273 ? 57.820 6.652 134.957 1.00 94.10 273 THR E C 1
ATOM 9439 O O . THR E 1 273 ? 58.807 7.305 135.280 1.00 98.46 273 THR E O 1
ATOM 9443 N N . TYR E 1 274 ? 57.745 5.977 133.816 1.00 96.95 274 TYR E N 1
ATOM 9444 C CA . TYR E 1 274 ? 58.849 5.950 132.866 1.00 103.92 274 TYR E CA 1
ATOM 9445 C C . TYR E 1 274 ? 59.311 7.341 132.436 1.00 102.13 274 TYR E C 1
ATOM 9446 O O . TYR E 1 274 ? 60.511 7.600 132.347 1.00 105.69 274 TYR E O 1
ATOM 9455 N N . TRP E 1 275 ? 58.367 8.232 132.152 1.00 98.34 275 TRP E N 1
ATOM 9456 C CA . TRP E 1 275 ? 58.726 9.591 131.770 1.00 101.85 275 TRP E CA 1
ATOM 9457 C C . TRP E 1 275 ? 59.420 10.326 132.910 1.00 105.20 275 TRP E C 1
ATOM 9458 O O . TRP E 1 275 ? 60.501 10.886 132.727 1.00 108.10 275 TRP E O 1
ATOM 9469 N N . VAL E 1 276 ? 58.796 10.325 134.085 1.00 104.21 276 VAL E N 1
ATOM 9470 C CA . VAL E 1 276 ? 59.364 10.993 135.254 1.00 103.77 276 VAL E CA 1
ATOM 9471 C C . VAL E 1 276 ? 60.788 10.511 135.552 1.00 114.08 276 VAL E C 1
ATOM 9472 O O . VAL E 1 276 ? 61.645 11.302 135.943 1.00 119.56 276 VAL E O 1
ATOM 9476 N N . ILE E 1 277 ? 61.037 9.216 135.365 1.00 116.92 277 ILE E N 1
ATOM 9477 C CA . ILE E 1 277 ? 62.378 8.664 135.550 1.00 121.40 277 ILE E CA 1
ATOM 9478 C C . ILE E 1 277 ? 63.341 9.187 134.484 1.00 125.76 277 ILE E C 1
ATOM 9479 O O . ILE E 1 277 ? 64.345 9.824 134.802 1.00 127.13 277 ILE E O 1
ATOM 9484 N N . TYR E 1 278 ? 63.028 8.914 133.222 1.00 127.75 278 TYR E N 1
ATOM 9485 C CA . TYR E 1 278 ? 63.834 9.394 132.104 1.00 129.52 278 TYR E CA 1
ATOM 9486 C C . TYR E 1 278 ? 63.582 10.873 131.822 1.00 127.09 278 TYR E C 1
ATOM 9487 O O . TYR E 1 278 ? 63.468 11.683 132.744 1.00 125.76 278 TYR E O 1
#

Secondary structure (DSSP, 8-state):
--HHHHHHHHHHHHHHHHHHHHHHHHHHTTTTSS-HHHHHHHHHHHHTHHHHHHHHHT---TTTTHHHHHHHTTT---HHHHTTTHHHHHHHHHHHHHHHHHHHHHHTGGGTTTTHHHHHHHHHHHHTT-S-HHHHHHHHHHHHHHHHHHHHHHTT--SHHHHHHTTHHHHHHHHHTT---HHHHHHHHHHHHHHHHH--HHHHHHTT--GGGGTT-SHHHIIIIIIHHHHHHHHHHHHHHHHHHHHHHH--/--HHHHHHHHHHHHHHHHHHHHHHHHHHTT-TTS-HHHHHHHHHHHHHHHHHHHHHHT---TTTTHHHHHHTTTT-S-HHHHTTTHHHHHHHHHHHHHHHHHHHHHTTGGGTTTTHHHHHHHHHHHHHT-S-HHHHHHHHHHHHHHHHHHHHHHTT--SHHHHHHTTHHHHHHHHHTT---HHHHHHHHHHHHHHHHH--HHHHHHHT--GGGGTT-SHHHHIIIIIHHHHHHHHHHHHHHHHHHHHHHTT-/--HHHHHHHHHHHHHHHHHHHHHHHHHHTT-SSS-HHHHHHHHHHHHHHHHHHHHHHT---TTTTHHHHHH---THHHHHHHHHHHHHHHHHHHHHHHTGGGTTTTHHHHHHHHHHHHTT-S-HHHHHHHHHHHHHHHHHHHHHHHT--SHHHHHHTTHHHHHHHHHTT---HHHHHHHHHHHHHHHHH--HHHHHHHT--GGGGTT-SHHHIIIIIIHHHHHHHHHHHHHHHHHHHH-/--HHHHHHHHHHHHHHHHHHHHHHHHHHTT-TTS-HHHHHHHHHHHHHHHHHHHHHHT---TTTTHHHHHHHTTS---GGGTTSSHHHHHHHHHHHHHHHHHHHHHTTGGGTTTTHHHHHHHHHHHHTTS--HHHHHHHHHHHHHHHHHHHHHHTT--SHHHHHHTSHHHHHHHHHTT---HHHHHHHHHHHHHHHHH--HHHHHHHT--GGGGTT--HHHIIIIIIHHHHHHHHHHHHHHHHHHH--/-HHHHHHHHHHHHHHHHHHHHHHHHHHTT-SSS-HHHHHHHHHHHHTHHHHHHHHHT---TTTTHHHHHHHHTT---TTTTTTTHHHHHHHHHHHHHHHHHHHHHTTGGGTTTTHHHHHHHHHHHHTT-S-HHHHHHHHHHHHHHHHHHHHHHTT-SSHHHHHHTTHHHHHHHHHTT---HHHHHHHHHHHHHHHTT--HHHHHHHT--GGGGTT--HHHIIIIIIHHHHHHHHHHHHHHHHHHHHHH-

GO terms:
  GO:0005886 plasma membrane (C, EXP)
  GO:0042802 identical protein binding (F, IPI)

B-factor: mean 72.4, std 29.39, range [30.35, 264.7]

Nearest PDB structures (foldseek):
  3kcv-assembly2_G  TM=9.953E-01  e=5.482E-31  Escherichia coli O157:H7
  3q7k-assembly1_A  TM=9.634E-01  e=4.198E-28  Salmonella enterica subsp. enterica serovar Typhi str. CT18
  3q7k-assembly1_E  TM=9.971E-01  e=5.092E-27  Salmonella enterica subsp. enterica serovar Typhi str. CT18
  3q7k-assembly1_D  TM=9.874E-01  e=1.002E-26  Salmonella enterica subsp. enterica serovar Typhi str. CT18
  3klz-assembly1_C  TM=9.507E-01  e=2.275E-20  Vibrio cholerae

Solvent-accessible surface area: 43804 Å² total; per-residue (Å²): 234,101,96,88,95,19,41,65,35,0,29,13,0,0,30,4,3,0,0,0,12,0,0,13,0,0,0,7,0,37,11,80,126,41,27,63,0,17,2,52,15,35,0,0,60,2,2,0,0,0,3,3,0,5,29,31,36,44,14,45,2,7,10,5,44,8,7,10,62,0,34,159,28,54,19,200,30,85,150,58,91,14,38,144,66,52,147,34,3,44,109,0,0,45,40,0,0,80,94,4,8,101,26,3,57,76,3,16,5,22,66,26,31,102,0,66,2,0,24,21,0,0,98,23,0,29,112,14,3,103,28,82,108,107,49,0,18,10,6,0,16,2,0,0,13,2,2,1,9,0,1,78,0,0,101,61,6,210,34,12,29,1,81,0,37,6,0,20,25,1,0,0,0,7,12,2,4,30,4,0,3,0,0,2,0,0,0,0,0,14,2,0,15,34,2,46,78,133,16,31,100,116,0,25,114,37,19,69,26,32,47,129,95,15,70,77,1,51,80,123,34,11,62,62,43,0,20,83,0,0,18,70,0,2,66,73,0,4,24,107,18,2,21,47,21,42,124,33,68,142,9,218,227,70,88,79,53,14,46,55,31,0,31,11,0,0,30,2,5,0,0,0,11,0,0,14,0,1,0,7,1,39,11,80,133,44,26,64,0,15,4,53,15,35,0,0,64,2,3,0,0,0,5,3,0,4,28,31,34,45,12,42,3,8,8,4,46,8,5,8,62,0,36,155,34,53,1,198,44,82,147,57,106,14,44,143,43,52,147,43,2,46,109,0,0,43,39,0,0,79,95,5,7,98,27,2,60,73,3,16,6,22,53,31,30,104,0,68,2,0,26,23,0,0,101,23,0,25,106,14,4,99,30,83,110,105,44,0,20,8,5,0,16,1,0,0,11,2,4,0,8,0,0,76,0,1,102,66,9,207,33,10,28,0,81,0,50,4,0,20,21,0,0,0,0,7,12,3,2,28,4,0,4,0,0,2,0,0,0,0,0,14,2,0,14,32,1,46,86,133,17,37,114,119,0,26,109,37,16,68,30,32,42,129,102,13,64,82,1,46,93,136,38,11,63,53,50,0,19,80,0,0,18,69,0,2,65,72,0,3,23,100,17,1,20,47,20,29,130,34,61,136,15,217,210,74,96,83,35,21,46,64,27,0,28,12,0,0,33,4,5,0,0,0,12,0,0,12,0,1,0,6,0,37,14,82,130,43,31,64,0,17,3,48,16,33,0,0,61,1,4,0,0,0,4,2,0,4,30,30,34,43,14,39,1,7,11,5,41,24,9,14,98,20,52,156,126,120,188,73,95,138,35,5,43,107,0,0,45,36,0,0,79,97,4,7,98,26,3,59,74,2,16,7,22,68,29,26,111,0,68,2,0,24,20,0,0,98,23,0,24,105,14,7,99,28,83,110,106,41,0,18,7,6,0,16,1,0,0,15,2,5,0,10,0,1,84,0,0,105,74,5,209,32,10,14,0,73,0,41,4,0,18,24,0,1,0,0,6,12,3,3,28,5,0,5,0,0,2,0,0,0,0,0,13,2,0,17,34,1,40,80,136,15,34,100,114,0,27,116,35,16,70,26,26,42,124,98,17,63,95,1,48,93,128,32,14,72,48,56,0,20,80,0,0,20,68,0,1,69,74,0,4,38,101,24,29,31,46,47,150,168,72,234,120,81,88,87,17,62,49,33,0,25,24,0,1,32,4,5,1,0,0,12,0,0,15,0,0,0,7,0,36,14,80,141,45,26,61,0,17,2,51,15,33,0,0,61,3,5,0,0,0,3,4,0,3,29,31,38,43,16,36,3,8,12,4,42,9,6,8,59,11,50,151,21,87,42,168,70,69,222,71,108,34,47,164,54,65,126,36,6,27,105,0,0,38,51,0,0,76,94,6,8,107,28,3,62,76,4,20,7,20,54,30,24,106,0,64,2,0,24,21,0,0,100,24,0,28,110,15,3,102,32,76,105,100,38,0,22,11,5,0,12,0,0,1,10,2,4,0,9,0,0,78,0,0,102,68,10,218,35,11,21,1,79,0,43,4,0,19,23,1,0,0,0,7,14,3,4,30,4,1,6,0,1,2,0,0,0,0,0,16,2,0,11,36,1,49,79,133,16,37,109,112,0,24,111,38,24,64,30,32,42,132,96,14,69,77,1,50,100,116,38,7,56,58,49,0,15,74,0,0,18,70,0,1,63,79,0,7,36,93,16,28,34,58,34,126,181,136,188,88,118,92,20,51,100,52,0,26,12,0,0,30,5,4,0,0,0,12,0,0,14,0,1,0,6,0,37,14,79,131,44,20,57,0,15,2,50,14,33,0,0,60,2,4,0,0,0,5,2,0,5,25,29,36,46,17,38,2,8,9,7,48,10,6,11,56,0,40,153,22,57,22,192,39,69,155,61,104,27,44,150,67,57,141,35,5,40,106,0,0,44,38,0,0,78,98,6,8,105,24,2,55,75,4,19,7,20,51,33,26,120,0,67,2,0,22,19,0,0,99,24,0,26,112,15,3,103,29,83,106,105,49,0,19,7,6,0,16,1,0,0,13,1,3,0,8,0,1,77,0,0,105,53,5,206,35,12,19,2,82,0,43,5,0,20,23,1,1,0,0,7,13,2,2,31,5,0,5,0,0,2,1,0,0,0,0,14,2,0,18,36,0,43,80,132,15,37,112,114,0,25,113,52,16,67,21,31,43,130,95,15,76,73,0,48,92,133,37,13,58,64,47,0,18,72,0,0,20,71,0,1,68,68,0,5,23,98,18,6,20,47,26,54,149,36,82,201

Organism: Escherichia coli O157:H7 (NCBI:txid83334)

CATH classification: 1.20.1080.10

Radius of gyration: 30.07 Å; Cα contacts (8 Å, |Δi|>4): 2424; chains: 5; bounding box: 56×80×78 Å

Sequence (1240 aa):
KHPLKTFYLAITAGVFISIAFVFYITATTGTGTMPFGMAKLVGGICFSLGLILCVVCGADLFTSTVLIVVAKASGRITWGQLAKNWLNVYFFGNLVGALLFVLLMWLSGEYMTANGQWGLNVLQTADHKVHHTFIEAVCLGILANLMVCLAVWMSYSGRSLMDKAFIMVLPVAMFVASGFEHSIANMFMIPMGIVIRDFASPEFWTAVGSAPENFSHLTVMNFITDNLIPVTIGNIIGGGLLVGLTYYWVIYLRKHPLKTFYLAITAGVFISIAFVFYITATTGTGTMPFGMAKLVGGICFSLGLILCVVCGADLFTSTVLIVVAKASGRITWGQLAKNWLNVYFGNLVGALLFVLLMWLSGEYMTANGQWGLNVLQTADHKVHHTFIEAVCLGILANLMVCLAVWMSYSGRSLMDKAFIMVLPVAMFVASGFEHSIANMFMIPMGIVIRDFASPEFWTAVGSAPENFSHLTVMNFITDNLIPVTIGNIIGGGLLVGLTYWVIYLRKHPLKTFYLAITAGVFISIAFVFYITATTGTGTMPFGMAKLVGGICFSLGLILCVVCGADLFTSTVLIVVAKAAKNWLNVYFFGNLVGALLFVLLMWLSGEYMTANGQWGLNVLQTADHKVHHTFIEAVCLGILANLMVCLAVWMSYSGRSLMDKAFIMVLPVAMFVASGFEHSIANMFMIPMGIVIRDFASPEFWTAVGSAPENFSHLTVMNFITDNLIPVTIGNIIGGGLLVGLTYWVKHPLKTFYLAITAGVFISIAFVFYITATTGTGTMPFGMAKLVGGICFSLGLILCVVCGADLFTSTVLIVVAKASGRITWGQLAKNWLNVYFGNLVGALLFVLLMWLSGEYMTANGQWGLNVLQTADHKVHHTFIEAVCLGILANLMVCLAVWMSYSGRSLMDKAFIMVLPVAMFVASGFEHSIANMFMIPMGIVIRDFASPEFWTAVGSAPENFSHLTVMNFITDNLIPVTIGNIIGGGLLVGLTYWVHPLKTFYLAITAGVFISIAFVFYITATTGTGTMPFGMAKLVGGICFSLGLILCVVCGADLFTSTVLIVVAKASGRITWGQLAKNWLNVYFGNLVGALLFVLLMWLSGEYMTANGQWGLNVLQTADHKVHHTFIEAVCLGILANLMVCLAVWMSYYSGRSLMDKAFIMVLPVAMFVASGFEHSIANMFMIPMGIVIRDFASPEFWTAVGSAPENFSHLTVMNFITDNLIPVTIGNIIGGGLLVGLTYWVIY

InterPro domains:
  IPR000292 Formate/nitrite transporter [PF01226] (15-276)
  IPR000292 Formate/nitrite transporter [PTHR30520] (1-283)
  IPR000292 Formate/nitrite transporter [TIGR00790] (26-280)
  IPR023271 Aquaporin-like [G3DSA:1.20.1080.10] (1-268)
  IPR023999 Formate transporter FocA [TIGR04060] (14-279)
  IPR024002 Formate/nitrite transporter, conserved site [PS01005] (83-92)
  IPR024002 Formate/nitrite transporter, conserved site [PS01006] (168-178)

Foldseek 3Di:
DDLVVLLQLLLVLLLLQLQLQLQLLVQLQPCPVPDLLVSLLVSLLSSLSSVLCCQVVVGDHQLLQLLVVCVVCLVPDDVCRSCVCRVSSVVSSLNNLVVVLVVCVVVVCCCPPNNSSVVSLQVLLLVQLPDALVRQLQLLLQQLLLSNVLQVQLVVDDDSCRNRVSSSVSRSVSRSVVRAHLSSSSNRLVSNLCCLVDPDPSSCVRVVHHSVVRVCRDPVSSVPRHNVSSVNSNVVNSVVVSVVSSVVSVPD/DDLVVLLQLLLVLLQLQLQLVLQLLVQLQPVPPPPLLVSLLVSQLSSLRSLLCCLVVVRDYQLLQLLVVCVVCLNPDDPCVSCVCNVSSVVSLLNNLVVVLVVCVVVVCCCPPNNSSLVSLLVLLLVQLPDALVRLLQLLLQQLLLSNVLCVQLVVDDDSCRNRVSNSVSRSVSRSVSRAHQSSSSNRLVSNLCCLVDPDPSNCVSVVHHSVVRVCSDPVSSVPRHNVSSVNSSVVNSVVVSVVSSVVSVVD/DDLVVLLQLLLVLLLLLLQLVLQLLVQLQPCPVPDLLVSLLSSQLSSLSSLLCCQVVVGDHQLLAVVVVLVPPVPSNVSNVVSSLNNLVVVLVVCVVVVCCCPPNNSSVVSLQVLLLVQLPDALVVLLQLLLQQLLLSNVLCVQLVVADDSCRNRVSSSVSRSVSRSVSRDDLSSSSNRLVSNLCCLVPPDPSSCVSVVHHSVVRVCSDPVSSVPRHNVSSVNSNVVNSVVVSVVVVVD/DDLVVLLLLLLVLLLLQLQLQLQLLVQLQPCVVPPLLVSLLVSQLSSLRSVLCCVVVVGDYQLLALLVVCVVVVHDDDDVGSCPCRVSSVVSSLNNLVVVLVVCVVVVCCCPPNNSSLVSLLVLLLVQLPDDLVVLLQLLLLQLLLSNVLQVQLVVDDDSCRNRVSSSVSRSVSRSVSRDDLSSSSNSLVSNLCCLVPPDVSSCVSVVHHSVVRVCSDPVSSVPRHNVSSVNSSVVSSVVSNVVSSVD/DLVVQLQLLLVLLLLQQQLQLQLLVQLQPCPVPPLLVSLLRSQLSSLSSLLSCLVVVGDAQLLAVVVVCVVCLLVDDPVVSCPCSVSSLVSSLNNLVVVLVVCVVVVVCCPPLNRSVVSLQVLLLVQLPDALVRQLQLLLQQLLLSNVLQVQLVVDDDSCRNRVSNSVSRSVSRSVSRAHQSSSSNRLVSNLCCLVPPDPSSCVSVVHHSVVRVQSDPVSSVPRHNPSSVNNSVVSSVVVSVVSSVVSD